Protein AF-0000000068963385 (afdb_homodimer)

Structure (mmCIF, N/CA/C/O backbone):
data_AF-0000000068963385-model_v1
#
loop_
_entity.id
_entity.type
_entity.pdbx_description
1 polymer Carboxypeptidase
#
loop_
_atom_site.group_PDB
_atom_site.id
_atom_site.type_symbol
_atom_site.label_atom_id
_atom_site.label_alt_id
_atom_site.label_comp_id
_atom_site.label_asym_id
_atom_site.label_entity_id
_atom_site.label_seq_id
_atom_site.pdbx_PDB_ins_code
_atom_site.Cartn_x
_atom_site.Cartn_y
_atom_site.Cartn_z
_atom_site.occupancy
_atom_site.B_iso_or_equiv
_atom_site.auth_seq_id
_atom_site.auth_comp_id
_atom_site.auth_asym_id
_atom_site.auth_atom_id
_atom_site.pdbx_PDB_model_num
ATOM 1 N N . MET A 1 1 ? -52.25 38.188 -14.336 1 20.45 1 MET A N 1
ATOM 2 C CA . MET A 1 1 ? -50.938 38.594 -14.773 1 20.45 1 MET A CA 1
ATOM 3 C C . MET A 1 1 ? -50.188 39.312 -13.656 1 20.45 1 MET A C 1
ATOM 5 O O . MET A 1 1 ? -49.312 40.156 -13.922 1 20.45 1 MET A O 1
ATOM 9 N N . ALA A 1 2 ? -50.75 39.219 -12.414 1 25.11 2 ALA A N 1
ATOM 10 C CA . ALA A 1 2 ? -50.375 40.125 -11.344 1 25.11 2 ALA A CA 1
ATOM 11 C C . ALA A 1 2 ? -48.844 40.094 -11.094 1 25.11 2 ALA A C 1
ATOM 13 O O . ALA A 1 2 ? -48.281 39.031 -10.883 1 25.11 2 ALA A O 1
ATOM 14 N N . GLN A 1 3 ? -48.125 41.219 -11.562 1 22.77 3 GLN A N 1
ATOM 15 C CA . GLN A 1 3 ? -46.688 41.406 -11.656 1 22.77 3 GLN A CA 1
ATOM 16 C C . GLN A 1 3 ? -46.062 41.5 -10.266 1 22.77 3 GLN A C 1
ATOM 18 O O . GLN A 1 3 ? -46.25 42.5 -9.555 1 22.77 3 GLN A O 1
ATOM 23 N N . TRP A 1 4 ? -46.219 40.594 -9.344 1 31.38 4 TRP A N 1
ATOM 24 C CA . TRP A 1 4 ? -45.625 40.75 -8.023 1 31.38 4 TRP A CA 1
ATOM 25 C C . TRP A 1 4 ? -44.125 41.031 -8.133 1 31.38 4 TRP A C 1
ATOM 27 O O . TRP A 1 4 ? -43.406 40.312 -8.844 1 31.38 4 TRP A O 1
ATOM 37 N N . GLY A 1 5 ? -43.719 42.375 -8.031 1 29.06 5 GLY A N 1
ATOM 38 C CA . GLY A 1 5 ? -42.375 42.969 -8.117 1 29.06 5 GLY A CA 1
ATOM 39 C C . GLY A 1 5 ? -41.406 42.344 -7.145 1 29.06 5 GLY A C 1
ATOM 40 O O . GLY A 1 5 ? -41.781 41.719 -6.156 1 29.06 5 GLY A O 1
ATOM 41 N N . PRO A 1 6 ? -40.062 42.125 -7.559 1 33.31 6 PRO A N 1
ATOM 42 C CA . PRO A 1 6 ? -38.938 41.438 -6.941 1 33.31 6 PRO A CA 1
ATOM 43 C C . PRO A 1 6 ? -38.5 42.062 -5.629 1 33.31 6 PRO A C 1
ATOM 45 O O . PRO A 1 6 ? -38.281 43.281 -5.566 1 33.31 6 PRO A O 1
ATOM 48 N N . THR A 1 7 ? -39.125 41.906 -4.465 1 31.44 7 THR A N 1
ATOM 49 C CA . THR A 1 7 ? -38.656 42.438 -3.195 1 31.44 7 THR A CA 1
ATOM 50 C C . THR A 1 7 ? -37.156 42.188 -3.039 1 31.44 7 THR A C 1
ATOM 52 O O . THR A 1 7 ? -36.719 41.031 -3.045 1 31.44 7 THR A O 1
ATOM 55 N N . GLY A 1 8 ? -36.25 43.094 -3.525 1 28.16 8 GLY A N 1
ATOM 56 C CA . GLY A 1 8 ? -34.812 43.219 -3.424 1 28.16 8 GLY A CA 1
ATOM 57 C C . GLY A 1 8 ? -34.312 43.094 -1.998 1 28.16 8 GLY A C 1
ATOM 58 O O . GLY A 1 8 ? -34.656 43.938 -1.15 1 28.16 8 GLY A O 1
ATOM 59 N N . TRP A 1 9 ? -34.219 42 -1.37 1 30.61 9 TRP A N 1
ATOM 60 C CA . TRP A 1 9 ? -33.625 41.844 -0.051 1 30.61 9 TRP A CA 1
ATOM 61 C C . TRP A 1 9 ? -32.219 42.406 -0.022 1 30.61 9 TRP A C 1
ATOM 63 O O . TRP A 1 9 ? -31.359 42.031 -0.815 1 30.61 9 TRP A O 1
ATOM 73 N N . ALA A 1 10 ? -32 43.688 0.471 1 31.45 10 ALA A N 1
ATOM 74 C CA . ALA A 1 10 ? -30.766 44.406 0.708 1 31.45 10 ALA A CA 1
ATOM 75 C C . ALA A 1 10 ? -29.859 43.656 1.67 1 31.45 10 ALA A C 1
ATOM 77 O O . ALA A 1 10 ? -30.266 43.312 2.783 1 31.45 10 ALA A O 1
ATOM 78 N N . LEU A 1 11 ? -28.875 43.031 1.182 1 32.97 11 LEU A N 1
ATOM 79 C CA . LEU A 1 11 ? -27.703 42.5 1.884 1 32.97 11 LEU A CA 1
ATOM 80 C C . LEU A 1 11 ? -27.078 43.562 2.766 1 32.97 11 LEU A C 1
ATOM 82 O O . LEU A 1 11 ? -26.594 44.594 2.264 1 32.97 11 LEU A O 1
ATOM 86 N N . LEU A 1 12 ? -27.594 43.844 3.912 1 29.14 12 LEU 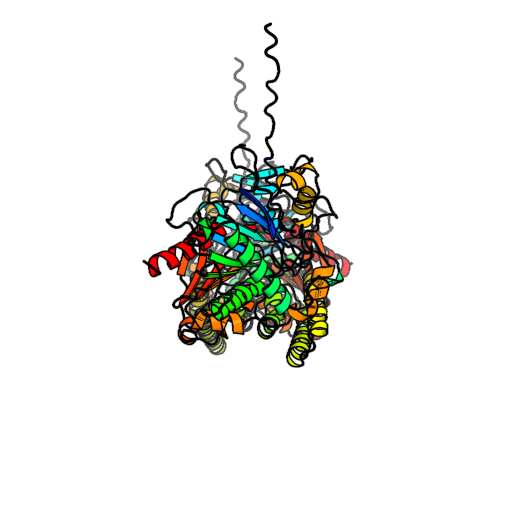A N 1
ATOM 87 C CA . LEU A 1 12 ? -26.906 44.781 4.801 1 29.14 12 LEU A CA 1
ATOM 88 C C . LEU A 1 12 ? -25.531 44.25 5.191 1 29.14 12 LEU A C 1
ATOM 90 O O . LEU A 1 12 ? -25.422 43.25 5.902 1 29.14 12 LEU A O 1
ATOM 94 N N . VAL A 1 13 ? -24.531 44.344 4.352 1 33.41 13 VAL A N 1
ATOM 95 C CA . VAL A 1 13 ? -23.125 44.25 4.742 1 33.41 13 VAL A CA 1
ATOM 96 C C . VAL A 1 13 ? -22.812 45.281 5.828 1 33.41 13 VAL A C 1
ATOM 98 O O . VAL A 1 13 ? -22.938 46.469 5.605 1 33.41 13 VAL A O 1
ATOM 101 N N . CYS A 1 14 ? -23.188 45 6.973 1 29.52 14 CYS A N 1
ATOM 102 C CA . CYS A 1 14 ? -22.672 45.969 7.957 1 29.52 14 CYS A CA 1
ATOM 103 C C . CYS A 1 14 ? -21.156 45.969 7.98 1 29.52 14 CYS A C 1
ATOM 105 O O . CYS A 1 14 ? -20.531 44.969 8.375 1 29.52 14 CYS A O 1
ATOM 107 N N . LEU A 1 15 ? -20.578 46.719 7.113 1 32.25 15 LEU A N 1
ATOM 108 C CA . LEU A 1 15 ? -19.172 47.094 7.191 1 32.25 15 LEU A CA 1
ATOM 109 C C . LEU A 1 15 ? -18.859 47.812 8.5 1 32.25 15 LEU A C 1
ATOM 111 O O . LEU A 1 15 ? -19.328 48.938 8.719 1 32.25 15 LEU A O 1
ATOM 115 N N . ILE A 1 16 ? -18.984 47.219 9.57 1 30.95 16 ILE A N 1
ATOM 116 C CA . ILE A 1 16 ? -18.422 47.969 10.688 1 30.95 16 ILE A CA 1
ATOM 117 C C . ILE A 1 16 ? -16.938 48.219 10.438 1 30.95 16 ILE A C 1
ATOM 119 O O . ILE A 1 16 ? -16.141 47.281 10.328 1 30.95 16 ILE A O 1
ATOM 123 N N . VAL A 1 17 ? -16.703 49.312 9.734 1 32.44 17 VAL A N 1
ATOM 124 C CA . VAL A 1 17 ? -15.375 49.875 9.586 1 32.44 17 VAL A CA 1
ATOM 125 C C . VAL A 1 17 ? -14.797 50.219 10.953 1 32.44 17 VAL A C 1
ATOM 127 O O . VAL A 1 17 ? -15.32 51.094 11.664 1 32.44 17 VAL A O 1
ATOM 130 N N . CYS A 1 18 ? -14.375 49.25 11.711 1 32.66 18 CYS A N 1
ATOM 131 C CA . CYS A 1 18 ? -13.578 49.719 12.836 1 32.66 18 CYS A CA 1
ATOM 132 C C . CYS A 1 18 ? -12.508 50.688 12.367 1 32.66 18 CYS A C 1
ATOM 134 O O . CYS A 1 18 ? -11.82 50.438 11.383 1 32.66 18 CYS A O 1
ATOM 136 N N . THR A 1 19 ? -12.633 52.031 12.695 1 30.91 19 THR A N 1
ATOM 137 C CA . THR A 1 19 ? -11.781 53.188 12.445 1 30.91 19 THR A CA 1
ATOM 138 C C . THR A 1 19 ? -10.312 52.812 12.641 1 30.91 19 THR A C 1
ATOM 140 O O . THR A 1 19 ? -9.43 53.594 12.289 1 30.91 19 THR A O 1
ATOM 143 N N . ASP A 1 20 ? -9.977 52.281 13.766 1 30.44 20 ASP A N 1
ATOM 144 C CA . ASP A 1 20 ? -8.523 52.281 13.82 1 30.44 20 ASP A CA 1
ATOM 145 C C . ASP A 1 20 ? -7.922 51.438 12.703 1 30.44 20 ASP A C 1
ATOM 147 O O . ASP A 1 20 ? -8.578 50.531 12.195 1 30.44 20 ASP A O 1
ATOM 151 N N . GLY A 1 21 ? -6.715 51.406 12.305 1 30.97 21 GLY A N 1
ATOM 152 C CA . GLY A 1 21 ? -5.988 50.844 11.172 1 30.97 21 GLY A CA 1
ATOM 153 C C . GLY A 1 21 ? -6.551 49.531 10.695 1 30.97 21 GLY A C 1
ATOM 154 O O . GLY A 1 21 ? -7.762 49.375 10.539 1 30.97 21 GLY A O 1
ATOM 155 N N . ALA A 1 22 ? -5.621 48.406 10.492 1 36.25 22 ALA A N 1
ATOM 156 C CA . ALA A 1 22 ? -5.324 47.344 9.555 1 36.25 22 ALA A CA 1
ATOM 157 C C . ALA A 1 22 ? -6.301 46.188 9.719 1 36.25 22 ALA A C 1
ATOM 159 O O . ALA A 1 22 ? -6.277 45.219 8.945 1 36.25 22 ALA A O 1
ATOM 160 N N . ALA A 1 23 ? -6.676 45.719 10.898 1 42.44 23 ALA A N 1
ATOM 161 C CA . ALA A 1 23 ? -7.312 44.406 10.883 1 42.44 23 ALA A CA 1
ATOM 162 C C . ALA A 1 23 ? -8.742 44.5 10.359 1 42.44 23 ALA A C 1
ATOM 164 O O . ALA A 1 23 ? -9.516 45.344 10.797 1 42.44 23 ALA A O 1
ATOM 165 N N . PHE A 1 24 ? -8.953 44.25 9.047 1 43.94 24 PHE A N 1
ATOM 166 C CA . PHE A 1 24 ? -10.305 44.188 8.508 1 43.94 24 PHE A CA 1
ATOM 167 C C . PHE A 1 24 ? -10.953 42.844 8.805 1 43.94 24 PHE A C 1
ATOM 169 O O . PHE A 1 24 ? -10.359 41.781 8.539 1 43.94 24 PHE A O 1
ATOM 176 N N . LEU A 1 25 ? -11.641 42.75 9.938 1 42.88 25 LEU A N 1
ATOM 177 C CA . LEU A 1 25 ? -12.445 41.594 10.195 1 42.88 25 LEU A CA 1
ATOM 178 C C . LEU A 1 25 ? -13.758 41.625 9.422 1 42.88 25 LEU A C 1
ATOM 180 O O . LEU A 1 25 ? -14.414 42.656 9.375 1 42.88 25 LEU A O 1
ATOM 184 N N . THR A 1 26 ? -13.93 41 8.383 1 43.5 26 THR A N 1
ATOM 185 C CA . THR A 1 26 ? -15.25 40.844 7.773 1 43.5 26 THR A CA 1
ATOM 186 C C . THR A 1 26 ? -16.062 39.781 8.484 1 43.5 26 THR A C 1
ATOM 188 O O . THR A 1 26 ? -15.57 38.656 8.719 1 43.5 26 THR A O 1
ATOM 191 N N . TRP A 1 27 ? -17.016 40.219 9.32 1 40.59 27 TRP A N 1
ATOM 192 C CA . TRP A 1 27 ? -17.953 39.344 9.992 1 40.59 27 TRP A CA 1
ATOM 193 C C . TRP A 1 27 ? -19.047 38.875 9.039 1 40.59 27 TRP A C 1
ATOM 195 O O . TRP A 1 27 ? -19.562 39.688 8.25 1 40.59 27 TRP A O 1
ATOM 205 N N . PHE A 1 28 ? -19.047 37.656 8.742 1 41.38 28 PHE A N 1
ATOM 206 C CA . PHE A 1 28 ? -20.188 37.188 7.953 1 41.38 28 PHE A CA 1
ATOM 207 C C . PHE A 1 28 ? -21.312 36.719 8.859 1 41.38 28 PHE A C 1
ATOM 209 O O . PHE A 1 28 ? -21.062 36 9.82 1 41.38 28 PHE A O 1
ATOM 216 N N . ASP A 1 29 ? -22.281 37.562 9.188 1 37.12 29 ASP A N 1
ATOM 217 C CA . ASP A 1 29 ? -23.438 37.156 9.969 1 37.12 29 ASP A CA 1
ATOM 218 C C . ASP A 1 29 ? -24 35.844 9.477 1 37.12 29 ASP A C 1
ATOM 220 O O . ASP A 1 29 ? -24.047 35.594 8.273 1 37.12 29 ASP A O 1
ATOM 224 N N . ARG A 1 30 ? -24.062 34.844 10.352 1 38.16 30 ARG A N 1
ATOM 225 C CA . ARG A 1 30 ? -24.625 33.5 10.25 1 38.16 30 ARG A CA 1
ATOM 226 C C . ARG A 1 30 ? -26 33.531 9.594 1 38.16 30 ARG A C 1
ATOM 228 O O . ARG A 1 30 ? -26.672 32.5 9.492 1 38.16 30 ARG A O 1
ATOM 235 N N . GLY A 1 31 ? -26.688 34.469 9.609 1 36.66 31 GLY A N 1
ATOM 236 C CA . GLY A 1 31 ? -28.078 34.188 9.336 1 36.66 31 GLY A CA 1
ATOM 237 C C . GLY A 1 31 ? -28.297 33.438 8.039 1 36.66 31 GLY A C 1
ATOM 238 O O . GLY A 1 31 ? -29.422 33.062 7.707 1 36.66 31 GLY A O 1
ATOM 239 N N . GLN A 1 32 ? -27.578 33.781 6.992 1 40.91 32 GLN A N 1
ATOM 240 C CA . GLN A 1 32 ? -28.078 33.219 5.742 1 40.91 32 GLN A CA 1
ATOM 241 C C . GLN A 1 32 ? -27.578 31.797 5.547 1 40.91 32 GLN A C 1
ATOM 243 O O . GLN A 1 32 ? -26.453 31.469 5.957 1 40.91 32 GLN A O 1
ATOM 248 N N . PRO A 1 33 ? -28.438 30.828 5.312 1 45.66 33 PRO A N 1
ATOM 249 C CA . PRO A 1 33 ? -28.312 29.406 4.992 1 45.66 33 PRO A CA 1
ATOM 250 C C . PRO A 1 33 ? -27.125 29.109 4.066 1 45.66 33 PRO A C 1
ATOM 252 O O . PRO A 1 33 ? -27.016 28 3.547 1 45.66 33 PRO A O 1
ATOM 255 N N . THR A 1 34 ? -26.359 30.078 3.5 1 55.88 34 THR A N 1
ATOM 256 C CA . THR A 1 34 ? -25.438 29.75 2.408 1 55.88 34 THR A CA 1
ATOM 257 C C . THR A 1 34 ? -24.125 29.188 2.951 1 55.88 34 THR A C 1
ATOM 259 O O . THR A 1 34 ? -23.641 29.641 3.986 1 55.88 34 THR A O 1
ATOM 262 N N . PRO A 1 35 ? -23.547 28.188 2.256 1 76.06 35 PRO A N 1
ATOM 263 C CA . PRO A 1 35 ? -22.234 27.594 2.541 1 76.06 35 PRO A CA 1
ATOM 264 C C . PRO A 1 35 ? -21.125 28.625 2.607 1 76.06 35 PRO A C 1
ATOM 266 O O . PRO A 1 35 ? -20.938 29.406 1.666 1 76.06 35 PRO A O 1
ATOM 269 N N . GLY A 1 36 ? -20.547 29 3.92 1 80.88 36 GLY A N 1
ATOM 270 C CA . GLY A 1 36 ? -19.438 29.906 4.145 1 80.88 36 GLY A CA 1
ATOM 271 C C . GLY A 1 36 ? -18.969 29.938 5.586 1 80.88 36 GLY A C 1
ATOM 272 O O . GLY A 1 36 ? -19.578 29.312 6.457 1 80.88 36 GLY A O 1
ATOM 273 N N . PRO A 1 37 ? -17.875 30.688 5.77 1 90.44 37 PRO A N 1
ATOM 274 C CA . PRO A 1 37 ? -17.312 30.734 7.121 1 90.44 37 PRO A CA 1
ATOM 275 C C . PRO A 1 37 ? -18.156 31.578 8.078 1 90.44 37 PRO A C 1
ATOM 277 O O . PRO A 1 37 ? -18.906 32.438 7.645 1 90.44 37 PRO A O 1
ATOM 280 N N . THR A 1 38 ? -18.078 31.25 9.391 1 89.38 38 THR A N 1
ATOM 281 C CA . THR A 1 38 ? -18.688 32.062 10.43 1 89.38 38 THR A CA 1
ATOM 282 C C . THR A 1 38 ? -18.047 33.438 10.484 1 89.38 38 THR A C 1
ATOM 284 O O . THR A 1 38 ? -18.75 34.438 10.672 1 89.38 38 THR A O 1
ATOM 287 N N . ARG A 1 39 ? -16.734 33.438 10.422 1 89.69 39 ARG A N 1
ATOM 288 C CA . ARG A 1 39 ? -15.945 34.688 10.375 1 89.69 39 ARG A CA 1
ATOM 289 C C . ARG A 1 39 ? -14.727 34.5 9.469 1 89.69 39 ARG A C 1
ATOM 291 O O . ARG A 1 39 ? -14.211 33.406 9.32 1 89.69 39 ARG A O 1
ATOM 298 N N . SER A 1 40 ? -14.367 35.625 8.836 1 92.62 40 SER A N 1
ATOM 299 C CA . SER A 1 40 ? -13.133 35.656 8.062 1 92.62 40 SER A CA 1
ATOM 300 C C . SER A 1 40 ? -12.531 37.062 8.047 1 92.62 40 SER A C 1
ATOM 302 O O . SER A 1 40 ? -13.188 38.031 8.43 1 92.62 40 SER A O 1
ATOM 304 N N . GLY A 1 41 ? -11.273 37.062 7.684 1 90.75 41 GLY A N 1
ATOM 305 C CA . GLY A 1 41 ? -10.648 38.375 7.602 1 90.75 41 GLY A CA 1
ATOM 306 C C . GLY A 1 41 ? -9.133 38.312 7.617 1 90.75 41 GLY A C 1
ATOM 307 O O . GLY A 1 41 ? -8.539 37.312 7.211 1 90.75 41 GLY A O 1
ATOM 308 N N . TYR A 1 42 ? -8.555 39.469 7.934 1 91.69 42 TYR A N 1
ATOM 309 C CA . TYR A 1 42 ? -7.102 39.625 7.914 1 91.69 42 TYR A CA 1
ATOM 310 C C . TYR A 1 42 ? -6.574 39.969 9.297 1 91.69 42 TYR A C 1
ATOM 312 O O . TYR A 1 42 ? -7.18 40.781 10.016 1 91.69 42 TYR A O 1
ATOM 320 N N . LEU A 1 43 ? -5.52 39.312 9.648 1 91.88 43 LEU A N 1
ATOM 321 C CA . LEU A 1 43 ? -4.879 39.5 10.945 1 91.88 43 LEU A CA 1
ATOM 322 C C . LEU A 1 43 ? -3.488 40.125 10.781 1 91.88 43 LEU A C 1
ATOM 324 O O . LEU A 1 43 ? -2.676 39.625 10 1 91.88 43 LEU A O 1
ATOM 328 N N . PRO A 1 44 ? -3.205 41.188 11.5 1 90.94 44 PRO A N 1
ATOM 329 C CA . PRO A 1 44 ? -1.851 41.75 11.438 1 90.94 44 PRO A CA 1
ATOM 330 C C . PRO A 1 44 ? -0.794 40.781 11.984 1 90.94 44 PRO A C 1
ATOM 332 O O . PRO A 1 44 ? -1.106 39.906 12.805 1 90.94 44 PRO A O 1
ATOM 335 N N . VAL A 1 45 ? 0.431 40.969 11.516 1 91.5 45 VAL A N 1
ATOM 336 C CA . VAL A 1 45 ? 1.495 40.062 11.922 1 91.5 45 VAL A CA 1
ATOM 337 C C . VAL A 1 45 ? 2.453 40.781 12.875 1 91.5 45 VAL A C 1
ATOM 339 O O . VAL A 1 45 ? 3.346 40.156 13.453 1 91.5 45 VAL A O 1
ATOM 342 N N . ASP A 1 46 ? 2.352 42.031 12.93 1 83.06 46 ASP A N 1
ATOM 343 C CA . ASP A 1 46 ? 3.195 42.812 13.844 1 83.06 46 ASP A CA 1
ATOM 344 C C . ASP A 1 46 ? 2.406 43.25 15.07 1 83.06 46 ASP A C 1
ATOM 346 O O . ASP A 1 46 ? 1.189 43.438 15 1 83.06 46 ASP A O 1
ATOM 350 N N . GLU A 1 47 ? 3.061 43.312 16.094 1 70.31 47 GLU A N 1
ATOM 351 C CA . GLU A 1 47 ? 2.422 43.688 17.359 1 70.31 47 GLU A CA 1
ATOM 352 C C . GLU A 1 47 ? 1.855 45.094 17.281 1 70.31 47 GLU A C 1
ATOM 354 O O . GLU A 1 47 ? 0.805 45.375 17.859 1 70.31 47 GLU A O 1
ATOM 359 N N . HIS A 1 48 ? 2.621 45.812 16.5 1 65.56 48 HIS A N 1
ATOM 360 C CA . HIS A 1 48 ? 2.273 47.25 16.516 1 65.56 48 HIS A CA 1
ATOM 361 C C . HIS A 1 48 ? 1.581 47.656 15.227 1 65.56 48 HIS A C 1
ATOM 363 O O . HIS A 1 48 ? 1.355 48.844 14.984 1 65.56 48 HIS A O 1
ATOM 369 N N . ASN A 1 49 ? 1.178 46.688 14.438 1 58.28 49 ASN A N 1
ATOM 370 C CA . ASN A 1 49 ? 0.432 46.938 13.203 1 58.28 49 ASN A CA 1
ATOM 371 C C . ASN A 1 49 ? 1.118 47.969 12.312 1 58.28 49 ASN A C 1
ATOM 373 O O . ASN A 1 49 ? 0.475 48.906 11.828 1 58.28 49 ASN A O 1
ATOM 377 N N . GLN A 1 50 ? 2.281 47.812 12.211 1 61.09 50 GLN A N 1
ATOM 378 C CA . GLN A 1 50 ? 3.072 48.812 11.516 1 61.09 50 GLN A CA 1
ATOM 379 C C . GLN A 1 50 ? 3.074 48.562 10.008 1 61.09 50 GLN A C 1
ATOM 381 O O . GLN A 1 50 ? 3.385 49.469 9.227 1 61.09 50 GLN A O 1
ATOM 386 N N . THR A 1 51 ? 2.766 47.406 9.719 1 71.25 51 THR A N 1
ATOM 387 C CA . THR A 1 51 ? 2.734 47.094 8.289 1 71.25 51 THR A CA 1
ATOM 388 C C . THR A 1 51 ? 1.32 46.719 7.848 1 71.25 51 THR A C 1
ATOM 390 O O . THR A 1 51 ? 0.433 46.531 8.68 1 71.25 51 THR A O 1
ATOM 393 N N . THR A 1 52 ? 1.152 46.75 6.535 1 81.12 52 THR A N 1
ATOM 394 C CA . THR A 1 52 ? -0.135 46.344 5.984 1 81.12 52 THR A CA 1
ATOM 395 C C . THR A 1 52 ? -0.161 44.844 5.73 1 81.12 52 THR A C 1
ATOM 397 O O . THR A 1 52 ? -1.164 44.312 5.258 1 81.12 52 THR A O 1
ATOM 400 N N . ASP A 1 53 ? 0.981 44.188 6.074 1 89.94 53 ASP A N 1
ATOM 401 C CA . ASP A 1 53 ? 1.051 42.75 5.914 1 89.94 53 ASP A CA 1
ATOM 402 C C . ASP A 1 53 ? 0.062 42.062 6.844 1 89.94 53 ASP A C 1
ATOM 404 O O . ASP A 1 53 ? -0.114 42.469 7.992 1 89.94 53 ASP A O 1
ATOM 408 N N . ALA A 1 54 ? -0.63 41.062 6.293 1 92.06 54 ALA A N 1
ATOM 409 C CA . ALA A 1 54 ? -1.644 40.438 7.121 1 92.06 54 ALA A CA 1
ATOM 410 C C . ALA A 1 54 ? -1.853 38.969 6.699 1 92.06 54 ALA A C 1
ATOM 412 O O . ALA A 1 54 ? -1.705 38.625 5.523 1 92.06 54 ALA A O 1
ATOM 413 N N . LEU A 1 55 ? -2.119 38.188 7.637 1 95.69 55 LEU A N 1
ATOM 414 C CA . LEU A 1 55 ? -2.525 36.812 7.395 1 95.69 55 LEU A CA 1
ATOM 415 C C . LEU A 1 55 ? -4.039 36.719 7.254 1 95.69 55 LEU A C 1
ATOM 417 O O . LEU A 1 55 ? -4.781 37.344 8.016 1 95.69 55 LEU A O 1
ATOM 421 N N . PHE A 1 56 ? -4.496 35.969 6.258 1 94.94 56 PHE A N 1
ATOM 422 C CA . PHE A 1 56 ? -5.918 35.719 6.059 1 94.94 56 PHE A CA 1
ATOM 423 C C . PHE A 1 56 ? -6.383 34.531 6.895 1 94.94 56 PHE A C 1
ATOM 425 O O . PHE A 1 56 ? -5.672 33.531 7.012 1 94.94 56 PHE A O 1
ATOM 432 N N . PHE A 1 57 ? -7.602 34.656 7.527 1 96.38 57 PHE A N 1
ATOM 433 C CA . PHE A 1 57 ? -8.141 33.562 8.297 1 96.38 57 PHE A CA 1
ATOM 434 C C . PHE A 1 57 ? -9.594 33.281 7.93 1 96.38 57 PHE A C 1
ATOM 436 O O . PHE A 1 57 ? -10.281 34.188 7.434 1 96.38 57 PHE A O 1
ATOM 443 N N . VAL A 1 58 ? -9.977 32.031 8.086 1 95.06 58 VAL A N 1
ATOM 444 C CA . VAL A 1 58 ? -11.367 31.609 8.07 1 95.06 58 VAL A CA 1
ATOM 445 C C . VAL A 1 58 ? -11.703 30.875 9.367 1 95.06 58 VAL A C 1
ATOM 447 O O . VAL A 1 58 ? -10.891 30.094 9.867 1 95.06 58 VAL A O 1
ATOM 450 N N . PHE A 1 59 ? -12.852 31.281 9.945 1 95.69 59 PHE A N 1
ATOM 451 C CA . PHE A 1 59 ? -13.305 30.672 11.195 1 95.69 59 PHE A CA 1
ATOM 452 C C . PHE A 1 59 ? -14.688 30.062 11.023 1 95.69 59 PHE A C 1
ATOM 454 O O . PHE A 1 59 ? -15.586 30.703 10.469 1 95.69 59 PHE A O 1
ATOM 461 N N . TYR A 1 60 ? -14.812 28.797 11.398 1 94.06 60 TYR A N 1
ATOM 462 C CA . TYR A 1 60 ? -16.094 28.109 11.5 1 94.06 60 TYR A CA 1
ATOM 463 C C . TYR A 1 60 ? -16.422 27.781 12.953 1 94.06 60 TYR A C 1
ATOM 465 O O . TYR A 1 60 ? -15.617 27.156 13.656 1 94.06 60 TYR A O 1
ATOM 473 N N . GLU A 1 61 ? -17.578 28.219 13.406 1 93.44 61 GLU A N 1
ATOM 474 C CA . GLU A 1 61 ? -18.031 27.719 14.695 1 93.44 61 GLU A CA 1
ATOM 475 C C . GLU A 1 61 ? -18.438 26.25 14.594 1 93.44 61 GLU A C 1
ATOM 477 O O . GLU A 1 61 ? -18.766 25.766 13.508 1 93.44 61 GLU A O 1
ATOM 482 N N . ALA A 1 62 ? -18.422 25.562 15.742 1 93.75 62 ALA A N 1
ATOM 483 C CA . ALA A 1 62 ? -18.812 24.156 15.773 1 93.75 62 ALA A CA 1
ATOM 484 C C . ALA A 1 62 ? -20.281 23.984 15.367 1 93.75 62 ALA A C 1
ATOM 486 O O . ALA A 1 62 ? -21.141 24.781 15.734 1 93.75 62 ALA A O 1
ATOM 487 N N . ARG A 1 63 ? -20.516 22.922 14.625 1 89.06 63 ARG A N 1
ATOM 488 C CA . ARG A 1 63 ? -21.891 22.641 14.227 1 89.06 63 ARG A CA 1
ATOM 489 C C . ARG A 1 63 ? -22.734 22.203 15.43 1 89.06 63 ARG A C 1
ATOM 491 O O . ARG A 1 63 ? -23.906 22.547 15.539 1 89.06 63 ARG A O 1
ATOM 498 N N . VAL A 1 64 ? -22.094 21.391 16.172 1 83.94 64 VAL A N 1
ATOM 499 C CA . VAL A 1 64 ? -22.734 20.906 17.406 1 83.94 64 VAL A CA 1
ATOM 500 C C . VAL A 1 64 ? -21.906 21.328 18.609 1 83.94 64 VAL A C 1
ATOM 502 O O . VAL A 1 64 ? -20.688 21.156 18.641 1 83.94 64 VAL A O 1
ATOM 505 N N . ILE A 1 65 ? -22.625 21.953 19.516 1 75.62 65 ILE A N 1
ATOM 506 C CA . ILE A 1 65 ? -21.938 22.328 20.75 1 75.62 65 ILE A CA 1
ATOM 507 C C . ILE A 1 65 ? -22.109 21.203 21.781 1 75.62 65 ILE A C 1
ATOM 509 O O . ILE A 1 65 ? -23.156 21.078 22.391 1 75.62 65 ILE A O 1
ATOM 513 N N . SER A 1 66 ? -21.141 20.375 21.797 1 66.44 66 SER A N 1
ATOM 514 C CA . SER A 1 66 ? -21.234 19.172 22.641 1 66.44 66 SER A CA 1
ATOM 515 C C . SER A 1 66 ? -20.406 19.344 23.922 1 66.44 66 SER A C 1
ATOM 517 O O . SER A 1 66 ? -20.516 18.516 24.828 1 66.44 66 SER A O 1
ATOM 519 N N . SER A 1 67 ? -19.609 20.266 23.938 1 71.38 67 SER A N 1
ATOM 520 C CA . SER A 1 67 ? -18.75 20.469 25.094 1 71.38 67 SER A CA 1
ATOM 521 C C . SER A 1 67 ? -18.703 21.938 25.5 1 71.38 67 SER A C 1
ATOM 523 O O . SER A 1 67 ? -18.828 22.828 24.656 1 71.38 67 SER A O 1
ATOM 525 N N . ASP A 1 68 ? -18.672 22.031 26.812 1 77.88 68 ASP A N 1
ATOM 526 C CA . ASP A 1 68 ? -18.5 23.375 27.375 1 77.88 68 ASP A CA 1
ATOM 527 C C . ASP A 1 68 ? -17.25 23.453 28.234 1 77.88 68 ASP A C 1
ATOM 529 O O . ASP A 1 68 ? -17.188 22.844 29.312 1 77.88 68 ASP A O 1
ATOM 533 N N . PRO A 1 69 ? -16.312 24.219 27.797 1 89.19 69 PRO A N 1
ATOM 534 C CA . PRO A 1 69 ? -16.25 25.031 26.594 1 89.19 69 PRO A CA 1
ATOM 535 C C . PRO A 1 69 ? -15.953 24.203 25.344 1 89.19 69 PRO A C 1
ATOM 537 O O . PRO A 1 69 ? -15.234 23.203 25.406 1 89.19 69 PRO A O 1
ATOM 540 N N . THR A 1 70 ? -16.469 24.688 24.188 1 93.62 70 THR A N 1
ATOM 541 C CA . THR A 1 70 ? -16.25 24.047 22.891 1 93.62 70 THR A CA 1
ATOM 542 C C . THR A 1 70 ? -14.805 24.234 22.438 1 93.62 70 THR A C 1
ATOM 544 O O . THR A 1 70 ? -14.289 25.344 22.422 1 93.62 70 THR A O 1
ATOM 547 N N . PRO A 1 71 ? -14.148 23.172 22.094 1 96.81 71 PRO A N 1
ATOM 548 C CA . PRO A 1 71 ? -12.758 23.312 21.656 1 96.81 71 PRO A CA 1
ATOM 549 C C . PRO A 1 71 ? -12.617 24.047 20.328 1 96.81 71 PRO A C 1
ATOM 551 O O . PRO A 1 71 ? -13.586 24.172 19.578 1 96.81 71 PRO A O 1
ATOM 554 N N . ILE A 1 72 ? -11.438 24.578 20.078 1 97.69 72 ILE A N 1
ATOM 555 C CA . ILE A 1 72 ? -11.07 25.203 18.812 1 97.69 72 ILE A CA 1
ATOM 556 C C . ILE A 1 72 ? -9.875 24.484 18.203 1 97.69 72 ILE A C 1
ATOM 558 O O . ILE A 1 72 ? -8.898 24.188 18.891 1 97.69 72 ILE A O 1
ATOM 562 N N . ILE A 1 73 ? -9.977 24.125 16.953 1 98.62 73 ILE A N 1
ATOM 563 C CA . ILE A 1 73 ? -8.844 23.562 16.219 1 98.62 73 ILE A CA 1
ATOM 564 C C . ILE A 1 73 ? -8.289 24.594 15.25 1 98.62 73 ILE A C 1
ATOM 566 O O . ILE A 1 73 ? -9 25.078 14.375 1 98.62 73 ILE A O 1
ATOM 570 N N . LEU A 1 74 ? -7.07 24.969 15.477 1 98.88 74 LEU A N 1
ATOM 571 C CA . LEU A 1 74 ? -6.305 25.688 14.461 1 98.88 74 LEU A CA 1
ATOM 572 C C . LEU A 1 74 ? -5.621 24.703 13.508 1 98.88 74 LEU A C 1
ATOM 574 O O . LEU A 1 74 ? -4.871 23.828 13.945 1 98.88 74 LEU A O 1
ATOM 578 N N . PHE A 1 75 ? -5.902 24.844 12.25 1 98.69 75 PHE A N 1
ATOM 579 C CA . PHE A 1 75 ? -5.27 23.953 11.273 1 98.69 75 PHE A CA 1
ATOM 580 C C . PHE A 1 75 ? -4.277 24.734 10.414 1 98.69 75 PHE A C 1
ATOM 582 O O . PHE A 1 75 ? -4.613 25.781 9.852 1 98.69 75 PHE A O 1
ATOM 589 N N . LEU A 1 76 ? -3.074 24.188 10.312 1 98.62 76 LEU A N 1
ATOM 590 C CA . LEU A 1 76 ? -1.979 24.797 9.562 1 98.62 76 LEU A CA 1
ATOM 591 C C . LEU A 1 76 ? -1.465 23.844 8.484 1 98.62 76 LEU A C 1
ATOM 593 O O . LEU A 1 76 ? -0.948 22.766 8.789 1 98.62 76 LEU A O 1
ATOM 597 N N . GLN A 1 77 ? -1.592 24.328 7.25 1 97.88 77 GLN A N 1
ATOM 598 C CA . GLN A 1 77 ? -1.184 23.516 6.098 1 97.88 77 GLN A CA 1
ATOM 599 C C . GLN A 1 77 ? 0.333 23.531 5.934 1 97.88 77 GLN A C 1
ATOM 601 O O . GLN A 1 77 ? 1.021 24.375 6.516 1 97.88 77 GLN A O 1
ATOM 606 N N . GLY A 1 78 ? 0.761 22.562 5.137 1 96.81 78 GLY A N 1
ATOM 607 C CA . GLY A 1 78 ? 2.193 22.453 4.918 1 96.81 78 GLY A CA 1
ATOM 608 C C . GLY A 1 78 ? 2.652 23.094 3.619 1 96.81 78 GLY A C 1
ATOM 609 O O . GLY A 1 78 ? 2.238 24.203 3.289 1 96.81 78 GLY A O 1
ATOM 610 N N . GLY A 1 79 ? 3.385 22.516 3.061 1 94.81 79 GLY A N 1
ATOM 611 C CA . GLY A 1 79 ? 4.121 22.984 1.892 1 94.81 79 GLY A CA 1
ATOM 612 C C . GLY A 1 79 ? 5.621 22.984 2.094 1 94.81 79 GLY A C 1
ATOM 613 O O . GLY A 1 79 ? 6.258 21.922 2.074 1 94.81 79 GLY A O 1
ATOM 614 N N . PRO A 1 80 ? 6.156 23.844 2.615 1 95.56 80 PRO A N 1
ATOM 615 C CA . PRO A 1 80 ? 5.59 25.141 2.994 1 95.56 80 PRO A CA 1
ATOM 616 C C . PRO A 1 80 ? 5.059 25.922 1.797 1 95.56 80 PRO A C 1
ATOM 618 O O . PRO A 1 80 ? 5.41 25.625 0.653 1 95.56 80 PRO A O 1
ATOM 621 N N . GLY A 1 81 ? 4.172 26.797 2.146 1 95.94 81 GLY A N 1
ATOM 622 C CA . GLY A 1 81 ? 3.646 27.734 1.157 1 95.94 81 GLY A CA 1
ATOM 623 C C . GLY A 1 81 ? 2.256 27.359 0.677 1 95.94 81 GLY A C 1
ATOM 624 O O . GLY A 1 81 ? 1.68 28.062 -0.162 1 95.94 81 GLY A O 1
ATOM 625 N N . CYS A 1 82 ? 1.757 26.297 1.255 1 96.81 82 CYS A N 1
ATOM 626 C CA . CYS A 1 82 ? 0.394 25.938 0.883 1 96.81 82 CYS A CA 1
ATOM 627 C C . CYS A 1 82 ? -0.615 26.531 1.854 1 96.81 82 CYS A C 1
ATOM 629 O O . CYS A 1 82 ? -0.372 26.578 3.062 1 96.81 82 CYS A O 1
ATOM 631 N N . ALA A 1 83 ? -1.726 26.969 1.336 1 96.69 83 ALA A N 1
ATOM 632 C CA . ALA A 1 83 ? -2.729 27.703 2.1 1 96.69 83 ALA A CA 1
ATOM 633 C C . ALA A 1 83 ? -3.568 26.766 2.955 1 96.69 83 ALA A C 1
ATOM 635 O O . ALA A 1 83 ? -3.949 25.688 2.506 1 96.69 83 ALA A O 1
ATOM 636 N N . SER A 1 84 ? -3.885 27.172 4.172 1 97.69 84 SER A N 1
ATOM 637 C CA . SER A 1 84 ? -4.781 26.375 5.016 1 97.69 84 SER A CA 1
ATOM 638 C C . SER A 1 84 ? -6.199 26.375 4.461 1 97.69 84 SER A C 1
ATOM 640 O O . SER A 1 84 ? -6.977 25.453 4.727 1 97.69 84 SER A O 1
ATOM 642 N N . THR A 1 85 ? -6.543 27.375 3.658 1 94.81 85 THR A N 1
ATOM 643 C CA . THR A 1 85 ? -7.852 27.406 3.018 1 94.81 85 THR A CA 1
ATOM 644 C C . THR A 1 85 ? -8 26.266 2.027 1 94.81 85 THR A C 1
ATOM 646 O O . THR A 1 85 ? -9.109 25.797 1.774 1 94.81 85 THR A O 1
ATOM 649 N N . PHE A 1 86 ? -6.848 25.906 1.553 1 93.56 86 PHE A N 1
ATOM 650 C CA . PHE A 1 86 ? -6.852 24.703 0.73 1 93.56 86 PHE A CA 1
ATOM 651 C C . PHE A 1 86 ? -7.312 23.484 1.54 1 93.56 86 PHE A C 1
ATOM 653 O O . PHE A 1 86 ? -8.188 22.734 1.104 1 93.56 86 PHE A O 1
ATOM 660 N N . GLY A 1 87 ? -6.668 23.219 2.697 1 95.5 87 GLY A N 1
ATOM 661 C CA . GLY A 1 87 ? -7.094 22.141 3.574 1 95.5 87 GLY A CA 1
ATOM 662 C C . GLY A 1 87 ? -8.547 22.25 4 1 95.5 87 GLY A C 1
ATOM 663 O O . GLY A 1 87 ? -9.242 21.25 4.117 1 95.5 87 GLY A O 1
ATOM 664 N N . ASP A 1 88 ? -8.961 23.453 4.168 1 96.56 88 ASP A N 1
ATOM 665 C CA . ASP A 1 88 ? -10.336 23.75 4.543 1 96.56 88 ASP A CA 1
ATOM 666 C C . ASP A 1 88 ? -11.32 23.172 3.529 1 96.56 88 ASP A C 1
ATOM 668 O O . ASP A 1 88 ? -12.266 22.469 3.902 1 96.56 88 ASP A O 1
ATOM 672 N N . LEU A 1 89 ? -11.031 23.375 2.277 1 96 89 LEU A N 1
ATOM 673 C CA . LEU A 1 89 ? -12.016 23.047 1.25 1 96 89 LEU A CA 1
ATOM 674 C C . LEU A 1 89 ? -11.711 21.703 0.601 1 96 89 LEU A C 1
ATOM 676 O O . LEU A 1 89 ? -12.531 21.172 -0.157 1 96 89 LEU A O 1
ATOM 680 N N . TYR A 1 90 ? -10.602 21.109 0.977 1 97 90 TYR A N 1
ATOM 681 C CA . TYR A 1 90 ? -10.203 19.859 0.329 1 97 90 TYR A CA 1
ATOM 682 C C . TYR A 1 90 ? -10.18 18.719 1.327 1 97 90 TYR A C 1
ATOM 684 O O . TYR A 1 90 ? -10.383 17.547 0.956 1 97 90 TYR A O 1
ATOM 692 N N . GLU A 1 91 ? -10.008 19 2.605 1 97.62 91 GLU A N 1
ATOM 693 C CA . GLU A 1 91 ? -9.742 17.938 3.562 1 97.62 91 GLU A CA 1
ATOM 694 C C . GLU A 1 91 ? -10.789 17.922 4.672 1 97.62 91 GLU A C 1
ATOM 696 O O . GLU A 1 91 ? -11.719 17.109 4.637 1 97.62 91 GLU A O 1
ATOM 701 N N . MET A 1 92 ? -10.766 18.766 5.668 1 97.94 92 MET A N 1
ATOM 702 C CA . MET A 1 92 ? -11.531 18.5 6.879 1 97.94 92 MET A CA 1
ATOM 703 C C . MET A 1 92 ? -12.531 19.609 7.156 1 97.94 92 MET A C 1
ATOM 705 O O . MET A 1 92 ? -13.312 19.531 8.109 1 97.94 92 MET A O 1
ATOM 709 N N . GLY A 1 93 ? -12.578 20.656 6.344 1 96.75 93 GLY A N 1
ATOM 710 C CA . GLY A 1 93 ? -13.516 21.734 6.59 1 96.75 93 GLY A CA 1
ATOM 711 C C . GLY A 1 93 ? -14.969 21.328 6.395 1 96.75 93 GLY A C 1
ATOM 712 O O . GLY A 1 93 ? -15.242 20.188 5.988 1 96.75 93 GLY A O 1
ATOM 713 N N . PRO A 1 94 ? -15.867 22.203 6.723 1 95.62 94 PRO A N 1
ATOM 714 C CA . PRO A 1 94 ? -17.297 21.875 6.66 1 95.62 94 PRO A CA 1
ATOM 715 C C . PRO A 1 94 ? -17.781 21.672 5.23 1 95.62 94 PRO A C 1
ATOM 717 O O . PRO A 1 94 ? -18.812 21.016 5.016 1 95.62 94 PRO A O 1
ATOM 720 N N . TYR A 1 95 ? -17.047 22.266 4.316 1 93.25 95 TYR A N 1
ATOM 721 C CA . TYR A 1 95 ? -17.406 22.141 2.91 1 93.25 95 TYR A CA 1
ATOM 722 C C . TYR A 1 95 ? -16.234 21.672 2.076 1 93.25 95 TYR A C 1
ATOM 724 O O . TYR A 1 95 ? -15.07 21.922 2.43 1 93.25 95 TYR A O 1
ATOM 732 N N . ARG A 1 96 ? -16.578 20.984 0.992 1 93.38 96 ARG A N 1
ATOM 733 C CA . ARG A 1 96 ? -15.555 20.531 0.056 1 93.38 96 ARG A CA 1
ATOM 734 C C . ARG A 1 96 ? -15.828 21.047 -1.352 1 93.38 96 ARG A C 1
ATOM 736 O O . ARG A 1 96 ? -16.984 21.078 -1.791 1 93.38 96 ARG A O 1
ATOM 743 N N . ALA A 1 97 ? -14.773 21.484 -1.941 1 91.75 97 ALA A N 1
ATOM 744 C CA . ALA A 1 97 ? -14.867 21.844 -3.352 1 91.75 97 ALA A CA 1
ATOM 745 C C . ALA A 1 97 ? -14.867 20.609 -4.242 1 91.75 97 ALA A C 1
ATOM 747 O O . ALA A 1 97 ? -14.023 19.719 -4.086 1 91.75 97 ALA A O 1
ATOM 748 N N . VAL A 1 98 ? -15.82 20.484 -5.129 1 88.25 98 VAL A N 1
ATOM 749 C CA . VAL A 1 98 ? -15.945 19.328 -5.996 1 88.25 98 VAL A CA 1
ATOM 750 C C . VAL A 1 98 ? -16.219 19.766 -7.43 1 88.25 98 VAL A C 1
ATOM 752 O O . VAL A 1 98 ? -16.953 20.75 -7.652 1 88.25 98 VAL A O 1
ATOM 755 N N . LYS A 1 99 ? -15.5 19.016 -8.336 1 83.12 99 LYS A N 1
ATOM 756 C CA . LYS A 1 99 ? -15.836 19.219 -9.742 1 83.12 99 LYS A CA 1
ATOM 757 C C . LYS A 1 99 ? -17.016 18.344 -10.156 1 83.12 99 LYS A C 1
ATOM 759 O O . LYS A 1 99 ? -17.016 17.125 -9.938 1 83.12 99 LYS A O 1
ATOM 764 N N . PRO A 1 100 ? -17.953 18.969 -10.734 1 72.12 100 PRO A N 1
ATOM 765 C CA . PRO A 1 100 ? -19.078 18.141 -11.172 1 72.12 100 PRO A CA 1
ATOM 766 C C . PRO A 1 100 ? -18.719 17.203 -12.32 1 72.12 100 PRO A C 1
ATOM 768 O O . PRO A 1 100 ? -17.938 17.562 -13.195 1 72.12 100 PRO A O 1
ATOM 771 N N . PRO A 1 101 ? -19.172 15.938 -12.18 1 67.25 101 PRO A N 1
ATOM 772 C CA . PRO A 1 101 ? -18.875 14.93 -13.203 1 67.25 101 PRO A CA 1
ATOM 773 C C . PRO A 1 101 ? -19.25 15.391 -14.609 1 67.25 101 PRO A C 1
ATOM 775 O O . PRO A 1 101 ? -18.578 15.047 -15.578 1 67.25 101 PRO A O 1
ATOM 778 N N . ALA A 1 102 ? -20.375 16 -14.734 1 66.81 102 ALA A N 1
ATOM 779 C CA . ALA A 1 102 ? -20.938 16.359 -16.031 1 66.81 102 ALA A CA 1
ATOM 780 C C . ALA A 1 102 ? -20.234 17.578 -16.625 1 66.81 102 ALA A C 1
ATOM 782 O O . ALA A 1 102 ? -20.609 18.078 -17.672 1 66.81 102 ALA A O 1
ATOM 783 N N . GLY A 1 103 ? -19.328 17.969 -15.992 1 67.12 103 GLY A N 1
ATOM 784 C CA . GLY A 1 103 ? -18.719 19.203 -16.453 1 67.12 103 GLY A CA 1
ATOM 785 C C . GLY A 1 103 ? -19.359 20.438 -15.844 1 67.12 103 GLY A C 1
ATOM 786 O O . GLY A 1 103 ? -20.359 20.328 -15.109 1 67.12 103 GLY A O 1
ATOM 787 N N . GLY A 1 104 ? -18.734 21.484 -15.68 1 74.44 104 GLY A N 1
ATOM 788 C CA . GLY A 1 104 ? -19.266 22.719 -15.125 1 74.44 104 GLY A CA 1
ATOM 789 C C . GLY A 1 104 ? -18.344 23.344 -14.094 1 74.44 104 GLY A C 1
ATOM 790 O O . GLY A 1 104 ? -17.188 22.953 -13.961 1 74.44 104 GLY A O 1
ATOM 791 N N . ALA A 1 105 ? -19.062 24.25 -13.414 1 80 105 ALA A N 1
ATOM 792 C CA . ALA A 1 105 ? -18.281 25.031 -12.445 1 80 105 ALA A CA 1
ATOM 793 C C . ALA A 1 105 ? -18.109 24.25 -11.141 1 80 105 ALA A C 1
ATOM 795 O O . ALA A 1 105 ? -19 23.484 -10.742 1 80 105 ALA A O 1
ATOM 796 N N . THR A 1 106 ? -16.969 24.312 -10.539 1 85.06 106 THR A N 1
ATOM 797 C CA . THR A 1 106 ? -16.703 23.75 -9.227 1 85.06 106 THR A CA 1
ATOM 798 C C . THR A 1 106 ? -17.672 24.297 -8.188 1 85.06 106 THR A C 1
ATOM 800 O O . THR A 1 106 ? -17.953 25.5 -8.172 1 85.06 106 THR A O 1
ATOM 803 N N . THR A 1 107 ? -18.266 23.406 -7.398 1 83.38 107 THR A N 1
ATOM 804 C CA . THR A 1 107 ? -19.219 23.781 -6.359 1 83.38 107 THR A CA 1
ATOM 805 C C . THR A 1 107 ? -18.766 23.266 -5 1 83.38 107 THR A C 1
ATOM 807 O O . THR A 1 107 ? -17.797 22.5 -4.906 1 83.38 107 THR A O 1
ATOM 810 N N . LEU A 1 108 ? -19.453 23.797 -3.975 1 89.69 108 LEU A N 1
ATOM 811 C CA . LEU A 1 108 ? -19.188 23.312 -2.625 1 89.69 108 LEU A CA 1
ATOM 812 C C . LEU A 1 108 ? -20.25 22.281 -2.215 1 89.69 108 LEU A C 1
ATOM 814 O O . LEU A 1 108 ? -21.422 22.438 -2.527 1 89.69 108 LEU A O 1
ATOM 818 N N . THR A 1 109 ? -19.781 21.234 -1.658 1 90.06 109 THR A N 1
ATOM 819 C CA . THR A 1 109 ? -20.672 20.25 -1.043 1 90.06 109 THR A CA 1
ATOM 820 C C . THR A 1 109 ? -20.375 20.125 0.448 1 90.06 109 THR A C 1
ATOM 822 O O . THR A 1 109 ? -19.25 20.359 0.888 1 90.06 109 THR A O 1
ATOM 825 N N . GLU A 1 110 ? -21.391 19.797 1.214 1 92.81 110 GLU A N 1
ATOM 826 C CA . GLU A 1 110 ? -21.203 19.609 2.648 1 92.81 110 GLU A CA 1
ATOM 827 C C . GLU A 1 110 ? -20.281 18.422 2.93 1 92.81 110 GLU A C 1
ATOM 829 O O . GLU A 1 110 ? -20.344 17.391 2.244 1 92.81 110 GLU A O 1
ATOM 834 N N . ASN A 1 111 ? -19.484 18.594 3.93 1 95.62 111 ASN A N 1
ATOM 835 C CA . ASN A 1 111 ? -18.625 17.531 4.43 1 95.62 111 ASN A CA 1
ATOM 836 C C . ASN A 1 111 ? -19.172 16.922 5.715 1 95.62 111 ASN A C 1
ATOM 838 O O . ASN A 1 111 ? -18.984 17.484 6.801 1 95.62 111 ASN A O 1
ATOM 842 N N . PRO A 1 112 ? -19.797 15.773 5.613 1 95.19 112 PRO A N 1
ATOM 843 C CA . PRO A 1 112 ? -20.406 15.188 6.812 1 95.19 112 PRO A CA 1
ATOM 844 C C . PRO A 1 112 ? -19.359 14.758 7.844 1 95.19 112 PRO A C 1
ATOM 846 O O . PRO A 1 112 ? -19.703 14.547 9.016 1 95.19 112 PRO A O 1
ATOM 849 N N . PHE A 1 113 ? -18.125 14.688 7.438 1 97.06 113 PHE A N 1
ATOM 850 C CA . PHE A 1 113 ? -17.094 14.219 8.352 1 97.06 113 PHE A CA 1
ATOM 851 C C . PHE A 1 113 ? -16.125 15.344 8.703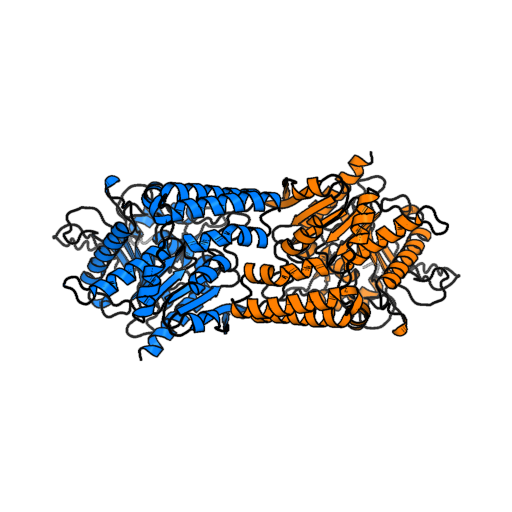 1 97.06 113 PHE A C 1
ATOM 853 O O . PHE A 1 113 ? -14.938 15.102 8.945 1 97.06 113 PHE A O 1
ATOM 860 N N . SER A 1 114 ? -16.625 16.531 8.727 1 97.19 114 SER A N 1
ATOM 861 C CA . SER A 1 114 ? -15.844 17.719 9.062 1 97.19 114 SER A CA 1
ATOM 862 C C . SER A 1 114 ? -15.375 17.672 10.516 1 97.19 114 SER A C 1
ATOM 864 O O . SER A 1 114 ? -16.109 17.203 11.391 1 97.19 114 SER A O 1
ATOM 866 N N . TRP A 1 115 ? -14.203 18.172 10.75 1 98 115 TRP A N 1
ATOM 867 C CA . TRP A 1 115 ? -13.727 18.328 12.125 1 98 115 TRP A CA 1
ATOM 868 C C . TRP A 1 115 ? -14.492 19.453 12.836 1 98 115 TRP A C 1
ATOM 870 O O . TRP A 1 115 ? -14.469 19.531 14.062 1 98 115 TRP A O 1
ATOM 880 N N . ALA A 1 116 ? -15.273 20.234 12.062 1 95.38 116 ALA A N 1
ATOM 881 C CA . ALA A 1 116 ? -16.047 21.328 12.617 1 95.38 116 ALA A CA 1
ATOM 882 C C . ALA A 1 116 ? -17.375 20.828 13.195 1 95.38 116 ALA A C 1
ATOM 884 O O . ALA A 1 116 ? -18.188 21.625 13.688 1 95.38 116 ALA A O 1
ATOM 885 N N . ASN A 1 117 ? -17.547 19.578 13.133 1 93.81 117 ASN A N 1
ATOM 886 C CA . ASN A 1 117 ? -18.781 19.047 13.727 1 93.81 117 ASN A CA 1
ATOM 887 C C . ASN A 1 117 ? -18.797 19.234 15.242 1 93.81 117 ASN A C 1
ATOM 889 O O . ASN A 1 117 ? -19.812 19.641 15.805 1 93.81 117 ASN A O 1
ATOM 893 N N . ASN A 1 118 ? -17.625 19.016 15.891 1 92.75 118 ASN A N 1
ATOM 894 C CA . ASN A 1 118 ? -17.609 19.047 17.344 1 92.75 118 ASN A CA 1
ATOM 895 C C . ASN A 1 118 ? -16.578 20.031 17.875 1 92.75 118 ASN A C 1
ATOM 897 O O . ASN A 1 118 ? -16.297 20.062 19.078 1 92.75 118 ASN A O 1
ATOM 901 N N . ALA A 1 119 ? -15.977 20.75 17.031 1 96.38 119 ALA A N 1
ATOM 902 C CA . ALA A 1 119 ? -15.008 21.797 17.375 1 96.38 119 ALA A CA 1
ATOM 903 C C . ALA A 1 119 ? -15.117 22.984 16.422 1 96.38 119 ALA A C 1
ATOM 905 O O . ALA A 1 119 ? -15.508 22.844 15.273 1 96.38 119 ALA A O 1
ATOM 906 N N . ALA A 1 120 ? -14.891 24.156 16.984 1 95.5 120 ALA A N 1
ATOM 907 C CA . ALA A 1 120 ? -14.656 25.266 16.062 1 95.5 120 ALA A CA 1
ATOM 908 C C . ALA A 1 120 ? -13.328 25.109 15.336 1 95.5 120 ALA A C 1
ATOM 910 O O . ALA A 1 120 ? -12.43 24.406 15.812 1 95.5 120 ALA A O 1
ATOM 911 N N . MET A 1 121 ? -13.297 25.703 14.18 1 97.31 121 MET A N 1
ATOM 912 C CA . MET A 1 121 ? -12.047 25.594 13.43 1 97.31 121 MET A CA 1
ATOM 913 C C . MET A 1 121 ? -11.594 26.953 12.922 1 97.31 121 MET A C 1
ATOM 915 O O . MET A 1 121 ? -12.414 27.766 12.477 1 97.31 121 MET A O 1
ATOM 919 N N . VAL A 1 122 ? -10.344 27.188 13.023 1 97.62 122 VAL A N 1
ATOM 920 C CA . VAL A 1 122 ? -9.711 28.359 12.414 1 97.62 122 VAL A CA 1
ATOM 921 C C . VAL A 1 122 ? -8.625 27.906 11.438 1 97.62 122 VAL A C 1
ATOM 923 O O . VAL A 1 122 ? -7.797 27.062 11.773 1 97.62 122 VAL A O 1
ATOM 926 N N . PHE A 1 123 ? -8.711 28.359 10.211 1 97.81 123 PHE A N 1
ATOM 927 C CA . PHE A 1 123 ? -7.695 28.172 9.18 1 97.81 123 PHE A CA 1
ATOM 928 C C . PHE A 1 123 ? -6.961 29.484 8.898 1 97.81 123 PHE A C 1
ATOM 930 O O . PHE A 1 123 ? -7.586 30.516 8.664 1 97.81 123 PHE A O 1
ATOM 937 N N . ILE A 1 124 ? -5.66 29.422 8.961 1 97.62 124 ILE A N 1
ATOM 938 C CA . ILE A 1 124 ? -4.871 30.625 8.688 1 97.62 124 ILE A CA 1
ATOM 939 C C . ILE A 1 124 ? -3.912 30.344 7.531 1 97.62 124 ILE A C 1
ATOM 941 O O . ILE A 1 124 ? -3.09 29.438 7.602 1 97.62 124 ILE A O 1
ATOM 945 N N . ASP A 1 125 ? -4.082 31.141 6.461 1 97.31 125 ASP A N 1
ATOM 946 C CA . ASP A 1 125 ? -3.137 31.062 5.355 1 97.31 125 ASP A CA 1
ATOM 947 C C . ASP A 1 125 ? -1.765 31.594 5.766 1 97.31 125 ASP A C 1
ATOM 949 O O . ASP A 1 125 ? -1.454 32.781 5.547 1 97.31 125 ASP A O 1
ATOM 953 N N . ALA A 1 126 ? -1.042 30.734 6.316 1 97.06 126 ALA A N 1
ATOM 954 C CA . ALA A 1 126 ? 0.291 31.062 6.809 1 97.06 126 ALA A CA 1
ATOM 955 C C . ALA A 1 126 ? 1.361 30.234 6.102 1 97.06 126 ALA A C 1
ATOM 957 O O . ALA A 1 126 ? 1.112 29.094 5.699 1 97.06 126 ALA A O 1
ATOM 958 N N . PRO A 1 127 ? 2.604 30.906 5.887 1 97 127 PRO A N 1
ATOM 959 C CA . PRO A 1 127 ? 3.084 32.25 6.273 1 97 127 PRO A CA 1
ATOM 960 C C . PRO A 1 127 ? 2.645 33.312 5.305 1 97 127 PRO A C 1
ATOM 962 O O . PRO A 1 127 ? 1.809 33.094 4.43 1 97 127 PRO A O 1
ATOM 965 N N . LEU A 1 128 ? 3.135 34.594 5.621 1 96 128 LEU A N 1
ATOM 966 C CA . LEU A 1 128 ? 2.881 35.656 4.684 1 96 128 LEU A CA 1
ATOM 967 C C . LEU A 1 128 ? 3.203 35.25 3.254 1 96 128 LEU A C 1
ATOM 969 O O . LEU A 1 128 ? 4.207 34.562 3.014 1 96 128 LEU A O 1
ATOM 973 N N . GLY A 1 129 ? 2.277 35.594 2.344 1 95.19 129 GLY A N 1
ATOM 974 C CA . GLY A 1 129 ? 2.447 35.25 0.942 1 95.19 129 GLY A CA 1
ATOM 975 C C . GLY A 1 129 ? 1.658 34 0.531 1 95.19 129 GLY A C 1
ATOM 976 O O . GLY A 1 129 ? 1.553 33.719 -0.658 1 95.19 129 GLY A O 1
ATOM 977 N N . THR A 1 130 ? 1.01 33.375 1.462 1 96.5 130 THR A N 1
ATOM 978 C CA . THR A 1 130 ? 0.266 32.156 1.185 1 96.5 130 THR A CA 1
ATOM 979 C C . THR A 1 130 ? -1.221 32.469 1.014 1 96.5 130 THR A C 1
ATOM 981 O O . THR A 1 130 ? -1.788 33.25 1.756 1 96.5 130 THR A O 1
ATOM 984 N N . GLY A 1 131 ? -1.816 31.781 -0.01 1 95.56 131 GLY A N 1
ATOM 985 C CA . GLY A 1 131 ? -3.252 31.906 -0.211 1 95.56 131 GLY A CA 1
ATOM 986 C C . GLY A 1 131 ? -3.711 33.344 -0.37 1 95.56 131 GLY A C 1
ATOM 987 O O . GLY A 1 131 ? -3.18 34.094 -1.202 1 95.56 131 GLY A O 1
ATOM 988 N N . PHE A 1 132 ? -4.656 33.719 0.538 1 94.56 132 PHE A N 1
ATOM 989 C CA . PHE A 1 132 ? -5.219 35.062 0.467 1 94.56 132 PHE A CA 1
ATOM 990 C C . PHE A 1 132 ? -4.43 36.031 1.346 1 94.56 132 PHE A C 1
ATOM 992 O O . PHE A 1 132 ? -4.711 37.25 1.366 1 94.56 132 PHE A O 1
ATOM 999 N N . SER A 1 133 ? -3.477 35.531 2.041 1 94.31 133 SER A N 1
ATOM 1000 C CA . SER A 1 133 ? -2.635 36.406 2.838 1 94.31 133 SER A CA 1
ATOM 1001 C C . SER A 1 133 ? -1.823 37.344 1.951 1 94.31 133 SER A C 1
ATOM 1003 O O . SER A 1 133 ? -1.463 37 0.828 1 94.31 133 SER A O 1
ATOM 1005 N N . PHE A 1 134 ? -1.598 38.562 2.422 1 86.81 134 PHE A N 1
ATOM 1006 C CA . PHE A 1 134 ? -0.987 39.531 1.509 1 86.81 134 PHE A CA 1
ATOM 1007 C C . PHE A 1 134 ? 0.19 40.219 2.172 1 86.81 134 PHE A C 1
ATOM 1009 O O . PHE A 1 134 ? 0.146 40.531 3.367 1 86.81 134 PHE A O 1
ATOM 1016 N N . CYS A 1 135 ? 1.197 40.406 1.388 1 85.88 135 CYS A N 1
ATOM 1017 C CA . CYS A 1 135 ? 2.408 41.125 1.742 1 85.88 135 CYS A CA 1
ATOM 1018 C C . CYS A 1 135 ? 3.229 41.469 0.501 1 85.88 135 CYS A C 1
ATOM 1020 O O . CYS A 1 135 ? 2.951 40.938 -0.586 1 85.88 135 CYS A O 1
ATOM 1022 N N . ASP A 1 136 ? 4.133 42.406 0.777 1 86.5 136 ASP A N 1
ATOM 1023 C CA . ASP A 1 136 ? 5.172 42.562 -0.242 1 86.5 136 ASP A CA 1
ATOM 1024 C C . ASP A 1 136 ? 6.117 41.375 -0.225 1 86.5 136 ASP A C 1
ATOM 1026 O O . ASP A 1 136 ? 6.309 40.719 0.814 1 86.5 136 ASP A O 1
ATOM 1030 N N . ASP A 1 137 ? 6.723 41.156 -1.335 1 88.44 137 ASP A N 1
ATOM 1031 C CA . ASP A 1 137 ? 7.578 39.969 -1.488 1 88.44 137 ASP A CA 1
ATOM 1032 C C . ASP A 1 137 ? 8.703 39.969 -0.454 1 88.44 137 ASP A C 1
ATOM 1034 O O . ASP A 1 137 ? 9.117 38.906 0.016 1 88.44 137 ASP A O 1
ATOM 1038 N N . ASP A 1 138 ? 9.125 41.062 -0.138 1 91.44 138 ASP A N 1
ATOM 1039 C CA . ASP A 1 138 ? 10.25 41.156 0.789 1 91.44 138 ASP A CA 1
ATOM 1040 C C . ASP A 1 138 ? 9.82 40.812 2.211 1 91.44 138 ASP A C 1
ATOM 1042 O O . ASP A 1 138 ? 10.664 40.531 3.068 1 91.44 138 ASP A O 1
ATOM 1046 N N . ALA A 1 139 ? 8.5 40.75 2.426 1 92.44 139 ALA A N 1
ATOM 1047 C CA . ALA A 1 139 ? 7.98 40.469 3.764 1 92.44 139 ALA A CA 1
ATOM 1048 C C . ALA A 1 139 ? 7.738 39 3.961 1 92.44 139 ALA A C 1
ATOM 1050 O O . ALA A 1 139 ? 7.473 38.531 5.078 1 92.44 139 ALA A O 1
ATOM 1051 N N . ILE A 1 140 ? 7.855 38.219 2.889 1 96.19 140 ILE A N 1
ATOM 1052 C CA . ILE A 1 140 ? 7.754 36.75 3.029 1 96.19 140 ILE A CA 1
ATOM 1053 C C . ILE A 1 140 ? 8.867 36.25 3.939 1 96.19 140 ILE A C 1
ATOM 1055 O O . ILE A 1 140 ? 10.047 36.5 3.68 1 96.19 140 ILE A O 1
ATOM 1059 N N . PRO A 1 141 ? 8.484 35.562 4.988 1 97.06 141 PRO A N 1
ATOM 1060 C CA . PRO A 1 141 ? 9.531 35.094 5.906 1 97.06 141 PRO A CA 1
ATOM 1061 C C . PRO A 1 141 ? 10.438 34.031 5.277 1 97.06 141 PRO A C 1
ATOM 1063 O O . PRO A 1 141 ? 9.969 33.188 4.52 1 97.06 141 PRO A O 1
ATOM 1066 N N . ARG A 1 142 ? 11.672 34.094 5.68 1 96.88 142 ARG A N 1
ATOM 1067 C CA . ARG A 1 142 ? 12.664 33.188 5.094 1 96.88 142 ARG A CA 1
ATOM 1068 C C . ARG A 1 142 ? 13.133 32.156 6.117 1 96.88 142 ARG A C 1
ATOM 1070 O O . ARG A 1 142 ? 14.008 31.328 5.82 1 96.88 142 ARG A O 1
ATOM 1077 N N . ASP A 1 143 ? 12.609 32.188 7.277 1 96.94 143 ASP A N 1
ATOM 1078 C CA . ASP A 1 143 ? 12.945 31.234 8.32 1 96.94 143 ASP A CA 1
ATOM 1079 C C . ASP A 1 143 ? 11.727 30.906 9.18 1 96.94 143 ASP A C 1
ATOM 1081 O O . ASP A 1 143 ? 10.75 31.656 9.195 1 96.94 143 ASP A O 1
ATOM 1085 N N . GLY A 1 144 ? 11.828 29.781 9.875 1 96.44 144 GLY A N 1
ATOM 1086 C CA . GLY A 1 144 ? 10.711 29.281 10.664 1 96.44 144 GLY A CA 1
ATOM 1087 C C . GLY A 1 144 ? 10.406 30.141 11.875 1 96.44 144 GLY A C 1
ATOM 1088 O O . GLY A 1 144 ? 9.25 30.25 12.289 1 96.44 144 GLY A O 1
ATOM 1089 N N . ARG A 1 145 ? 11.391 30.719 12.406 1 96.44 145 ARG A N 1
ATOM 1090 C CA . ARG A 1 145 ? 11.203 31.562 13.586 1 96.44 145 ARG A CA 1
ATOM 1091 C C . ARG A 1 145 ? 10.328 32.75 13.273 1 96.44 145 ARG A C 1
ATOM 1093 O O . ARG A 1 145 ? 9.383 33.062 14.008 1 96.44 145 ARG A O 1
ATOM 1100 N N . THR A 1 146 ? 10.672 33.438 12.227 1 96.69 146 THR A N 1
ATOM 1101 C CA . THR A 1 146 ? 9.906 34.625 11.82 1 96.69 146 THR A CA 1
ATOM 1102 C C . THR A 1 146 ? 8.477 34.25 11.453 1 96.69 146 THR A C 1
ATOM 1104 O O . THR A 1 146 ? 7.527 34.906 11.859 1 96.69 146 THR A O 1
ATOM 1107 N N . ALA A 1 147 ? 8.344 33.188 10.672 1 97.31 147 ALA A N 1
ATOM 1108 C CA . ALA A 1 147 ? 7.016 32.719 10.281 1 97.31 147 ALA A CA 1
ATOM 1109 C C . ALA A 1 147 ? 6.172 32.406 11.508 1 97.31 147 ALA A C 1
ATOM 1111 O O . ALA A 1 147 ? 4.98 32.719 11.562 1 97.31 147 ALA A O 1
ATOM 1112 N N . THR A 1 148 ? 6.797 31.734 12.492 1 97.88 148 THR A N 1
ATOM 1113 C CA . THR A 1 148 ? 6.102 31.344 13.719 1 97.88 148 THR A CA 1
ATOM 1114 C C . THR A 1 148 ? 5.695 32.594 14.516 1 97.88 148 THR A C 1
ATOM 1116 O O . THR A 1 148 ? 4.594 32.625 15.07 1 97.88 148 THR A O 1
ATOM 1119 N N . LEU A 1 149 ? 6.555 33.531 14.562 1 96.44 149 LEU A N 1
ATOM 1120 C CA . LEU A 1 149 ? 6.25 34.781 15.273 1 96.44 149 LEU A CA 1
ATOM 1121 C C . LEU A 1 149 ? 5.078 35.5 14.617 1 96.44 149 LEU A C 1
ATOM 1123 O O . LEU A 1 149 ? 4.215 36.031 15.312 1 96.44 149 LEU A O 1
ATOM 1127 N N . HIS A 1 150 ? 5.109 35.531 13.281 1 95.94 150 HIS A N 1
ATOM 1128 C CA . HIS A 1 150 ? 3.975 36.125 12.57 1 95.94 150 HIS A CA 1
ATOM 1129 C C . HIS A 1 150 ? 2.672 35.438 12.961 1 95.94 150 HIS A C 1
ATOM 1131 O O . HIS A 1 150 ? 1.664 36.094 13.211 1 95.94 150 HIS A O 1
ATOM 1137 N N . LEU A 1 151 ? 2.695 34.156 13.008 1 97.19 151 LEU A N 1
ATOM 1138 C CA . LEU A 1 151 ? 1.52 33.375 13.352 1 97.19 151 LEU A CA 1
ATOM 1139 C C . LEU A 1 151 ? 1.076 33.656 14.789 1 97.19 151 LEU A C 1
ATOM 1141 O O . LEU A 1 151 ? -0.121 33.75 15.062 1 97.19 151 LEU A O 1
ATOM 1145 N N . TYR A 1 152 ? 2.02 33.656 15.688 1 97.56 152 TYR A N 1
ATOM 1146 C CA . TYR A 1 152 ? 1.713 33.938 17.094 1 97.56 152 TYR A CA 1
ATOM 1147 C C . TYR A 1 152 ? 1.021 35.312 17.234 1 97.56 152 TYR A C 1
ATOM 1149 O O . TYR A 1 152 ? -0.012 35.406 17.891 1 97.56 152 TYR A O 1
ATOM 1157 N N . ASN A 1 153 ? 1.582 36.312 16.594 1 95.25 153 ASN A N 1
ATOM 1158 C CA . ASN A 1 153 ? 1.004 37.656 16.656 1 95.25 153 ASN A CA 1
ATOM 1159 C C . ASN A 1 153 ? -0.393 37.688 16.047 1 95.25 153 ASN A C 1
ATOM 1161 O O . ASN A 1 153 ? -1.294 38.344 16.578 1 95.25 153 ASN A O 1
ATOM 1165 N N . ALA A 1 154 ? -0.516 37.062 14.953 1 94.94 154 ALA A N 1
ATOM 1166 C CA . ALA A 1 154 ? -1.824 36.969 14.312 1 94.94 154 ALA A CA 1
ATOM 1167 C C . ALA A 1 154 ? -2.852 36.312 15.234 1 94.94 154 ALA A C 1
ATOM 1169 O O . ALA A 1 154 ? -3.99 36.781 15.328 1 94.94 154 ALA A O 1
ATOM 1170 N N . LEU A 1 155 ? -2.451 35.281 15.898 1 96.69 155 LEU A N 1
ATOM 1171 C CA . LEU A 1 155 ? -3.361 34.594 16.797 1 96.69 155 LEU A CA 1
ATOM 1172 C C . LEU A 1 155 ? -3.721 35.438 18 1 96.69 155 LEU A C 1
ATOM 1174 O O . LEU A 1 155 ? -4.848 35.375 18.484 1 96.69 155 LEU A O 1
ATOM 1178 N N . GLN A 1 156 ? -2.766 36.219 18.5 1 95.31 156 GLN A N 1
ATOM 1179 C CA . GLN A 1 156 ? -3.061 37.188 19.547 1 95.31 156 GLN A CA 1
ATOM 1180 C C . GLN A 1 156 ? -4.156 38.156 19.109 1 95.31 156 GLN A C 1
ATOM 1182 O O . GLN A 1 156 ? -5.094 38.406 19.875 1 95.31 156 GLN A O 1
ATOM 1187 N N . HIS A 1 157 ? -4.02 38.594 17.922 1 92.12 157 HIS A N 1
ATOM 1188 C CA . HIS A 1 157 ? -5.016 39.531 17.406 1 92.12 157 HIS A CA 1
ATOM 1189 C C . HIS A 1 157 ? -6.371 38.875 17.234 1 92.12 157 HIS A C 1
ATOM 1191 O O . HIS A 1 157 ? -7.41 39.469 17.531 1 92.12 157 HIS A O 1
ATOM 1197 N N . PHE A 1 158 ? -6.422 37.688 16.719 1 94.94 158 PHE A N 1
ATOM 1198 C CA . PHE A 1 158 ? -7.652 36.938 16.531 1 94.94 158 PHE A CA 1
ATOM 1199 C C . PHE A 1 158 ? -8.422 36.844 17.844 1 94.94 158 PHE A C 1
ATOM 1201 O O . PHE A 1 158 ? -9.617 37.125 17.891 1 94.94 158 PHE A O 1
ATOM 1208 N N . PHE A 1 159 ? -7.684 36.406 18.906 1 95.31 159 PHE A N 1
ATOM 1209 C CA . PHE A 1 159 ? -8.344 36.156 20.172 1 95.31 159 PHE A CA 1
ATOM 1210 C C . PHE A 1 159 ? -8.672 37.469 20.875 1 95.31 159 PHE A C 1
ATOM 1212 O O . PHE A 1 159 ? -9.602 37.562 21.672 1 95.31 159 PHE A O 1
ATOM 1219 N N . ARG A 1 160 ? -7.902 38.562 20.562 1 92.69 160 ARG A N 1
ATOM 1220 C CA . ARG A 1 160 ? -8.219 39.875 21.109 1 92.69 160 ARG A CA 1
ATOM 1221 C C . ARG A 1 160 ? -9.555 40.375 20.562 1 92.69 160 ARG A C 1
ATOM 1223 O O . ARG A 1 160 ? -10.352 40.938 21.312 1 92.69 160 ARG A O 1
ATOM 1230 N N . VAL A 1 161 ? -9.797 40.125 19.297 1 88.69 161 VAL A N 1
ATOM 1231 C CA . VAL A 1 161 ? -11.016 40.625 18.672 1 88.69 161 VAL A CA 1
ATOM 1232 C C . VAL A 1 161 ? -12.172 39.656 18.922 1 88.69 161 VAL A C 1
ATOM 1234 O O . VAL A 1 161 ? -13.336 40.031 18.828 1 88.69 161 VAL A O 1
ATOM 1237 N N . ASN A 1 162 ? -11.859 38.438 19.266 1 90.69 162 ASN A N 1
ATOM 1238 C CA . ASN A 1 162 ? -12.859 37.438 19.625 1 90.69 162 ASN A CA 1
ATOM 1239 C C . ASN A 1 162 ? -12.711 37 21.078 1 90.69 162 ASN A C 1
ATOM 1241 O O . ASN A 1 162 ? -12.492 35.812 21.359 1 90.69 162 ASN A O 1
ATOM 1245 N N . ARG A 1 163 ? -12.984 37.875 21.984 1 92.81 163 ARG A N 1
ATOM 1246 C CA . ARG A 1 163 ? -12.711 37.688 23.406 1 92.81 163 ARG A CA 1
ATOM 1247 C C . ARG A 1 163 ? -13.477 36.469 23.953 1 92.81 163 ARG A C 1
ATOM 1249 O O . ARG A 1 163 ? -13 35.781 24.859 1 92.81 163 ARG A O 1
ATOM 1256 N N . TYR A 1 164 ? -14.562 36.219 23.375 1 90 164 TYR A N 1
ATOM 1257 C CA . TYR A 1 164 ? -15.422 35.125 23.859 1 90 164 TYR A CA 1
ATOM 1258 C C . TYR A 1 164 ? -14.805 33.781 23.578 1 90 164 TYR A C 1
ATOM 1260 O O . TYR A 1 164 ? -15.195 32.781 24.188 1 90 164 TYR A O 1
ATOM 1268 N N . LEU A 1 165 ? -13.805 33.719 22.75 1 94.94 165 LEU A N 1
ATOM 1269 C CA . LEU A 1 165 ? -13.156 32.469 22.391 1 94.94 165 LEU A CA 1
ATOM 1270 C C . LEU A 1 165 ? -11.961 32.188 23.312 1 94.94 165 LEU A C 1
ATOM 1272 O O . LEU A 1 165 ? -11.445 31.078 23.344 1 94.94 165 LEU A O 1
ATOM 1276 N N . GLN A 1 166 ? -11.531 33.125 24.125 1 96.12 166 GLN A N 1
ATOM 1277 C CA . GLN A 1 166 ? -10.258 33.062 24.828 1 96.12 166 GLN A CA 1
ATOM 1278 C C . GLN A 1 166 ? -10.258 31.953 25.891 1 96.12 166 GLN A C 1
ATOM 1280 O O . GLN A 1 166 ? -9.203 31.422 26.234 1 96.12 166 GLN A O 1
ATOM 1285 N N . THR A 1 167 ? -11.375 31.578 26.406 1 94.5 167 THR A N 1
ATOM 1286 C CA . THR A 1 167 ? -11.445 30.594 27.469 1 94.5 167 THR A CA 1
ATOM 1287 C C . THR A 1 167 ? -11.539 29.188 26.906 1 94.5 167 THR A C 1
ATOM 1289 O O . THR A 1 167 ? -11.484 28.203 27.641 1 94.5 167 THR A O 1
ATOM 1292 N N . ARG A 1 168 ? -11.664 29.078 25.609 1 95.94 168 ARG A N 1
ATOM 1293 C CA . ARG A 1 168 ? -11.82 27.781 24.984 1 95.94 168 ARG A CA 1
ATOM 1294 C C . ARG A 1 168 ? -10.469 27.109 24.75 1 95.94 168 ARG A C 1
ATOM 1296 O O . ARG A 1 168 ? -9.484 27.781 24.438 1 95.94 168 ARG A O 1
ATOM 1303 N N . PRO A 1 169 ? -10.422 25.75 25 1 96.81 169 PRO A N 1
ATOM 1304 C CA . PRO A 1 169 ? -9.156 25.062 24.719 1 96.81 169 PRO A CA 1
ATOM 1305 C C . PRO A 1 169 ? -8.789 25.078 23.234 1 96.81 169 PRO A C 1
ATOM 1307 O O . PRO A 1 169 ? -9.625 24.766 22.391 1 96.81 169 PRO A O 1
ATOM 1310 N N . LEU A 1 170 ? -7.531 25.422 22.906 1 98.31 170 LEU A N 1
ATOM 1311 C CA . LEU A 1 170 ? -7.055 25.5 21.531 1 98.31 170 LEU A CA 1
ATOM 1312 C C . LEU A 1 170 ? -6.184 24.297 21.172 1 98.31 170 LEU A C 1
ATOM 1314 O O . LEU A 1 170 ? -5.188 24.031 21.859 1 98.31 170 LEU A O 1
ATOM 1318 N N . PHE A 1 171 ? -6.574 23.562 20.219 1 98.69 171 PHE A N 1
ATOM 1319 C CA . PHE A 1 171 ? -5.77 22.516 19.625 1 98.69 171 PHE A CA 1
ATOM 1320 C C . PHE A 1 171 ? -5.121 22.984 18.328 1 98.69 171 PHE A C 1
ATOM 1322 O O . PHE A 1 171 ? -5.809 23.484 17.422 1 98.69 171 PHE A O 1
ATOM 1329 N N . ILE A 1 172 ? -3.795 22.891 18.25 1 98.94 172 ILE A N 1
ATOM 1330 C CA . ILE A 1 172 ? -3.062 23.328 17.078 1 98.94 172 ILE A CA 1
ATOM 1331 C C . ILE A 1 172 ? -2.631 22.125 16.25 1 98.94 172 ILE A C 1
ATOM 1333 O O . ILE A 1 172 ? -1.798 21.328 16.703 1 98.94 172 ILE A O 1
ATOM 1337 N N . VAL A 1 173 ? -3.178 21.984 15.07 1 98.88 173 VAL A N 1
ATOM 1338 C CA . VAL A 1 173 ? -2.902 20.828 14.227 1 98.88 173 VAL A CA 1
ATOM 1339 C C . VAL A 1 173 ? -2.234 21.281 12.93 1 98.88 173 VAL A C 1
ATOM 1341 O O . VAL A 1 173 ? -2.693 22.219 12.281 1 98.88 173 VAL A O 1
ATOM 1344 N N . GLY A 1 174 ? -1.127 20.703 12.586 1 98.75 174 GLY A N 1
ATOM 1345 C CA . GLY A 1 174 ? -0.428 20.969 11.344 1 98.75 174 GLY A CA 1
ATOM 1346 C C . GLY A 1 174 ? -0.216 19.719 10.5 1 98.75 174 GLY A C 1
ATOM 1347 O O . GLY A 1 174 ? -0.056 18.625 11.039 1 98.75 174 GLY A O 1
ATOM 1348 N N . GLU A 1 175 ? -0.231 19.891 9.211 1 98.38 175 GLU A N 1
ATOM 1349 C CA . GLU A 1 175 ? -0.025 18.781 8.289 1 98.38 175 GLU A CA 1
ATOM 1350 C C . GLU A 1 175 ? 1.282 18.938 7.516 1 98.38 175 GLU A C 1
ATOM 1352 O O . GLU A 1 175 ? 1.63 20.047 7.098 1 98.38 175 GLU A O 1
ATOM 1357 N N . SER A 1 176 ? 2.002 17.891 7.277 1 98.12 176 SER A N 1
ATOM 1358 C CA . SER A 1 176 ? 3.229 17.922 6.484 1 98.12 176 SER A CA 1
ATOM 1359 C C . SER A 1 176 ? 4.238 18.906 7.074 1 98.12 176 SER A C 1
ATOM 1361 O O . SER A 1 176 ? 4.559 18.828 8.266 1 98.12 176 SER A O 1
ATOM 1363 N N . TYR A 1 177 ? 4.758 19.828 6.332 1 98.25 177 TYR A N 1
ATOM 1364 C CA . TYR A 1 177 ? 5.633 20.875 6.848 1 98.25 177 TYR A CA 1
ATOM 1365 C C . TYR A 1 177 ? 4.934 21.688 7.922 1 98.25 177 TYR A C 1
ATOM 1367 O O . TYR A 1 177 ? 5.57 22.172 8.859 1 98.25 177 TYR A O 1
ATOM 1375 N N . GLY A 1 178 ? 3.588 21.797 7.898 1 98.5 178 GLY A N 1
ATOM 1376 C CA . GLY A 1 178 ? 2.805 22.547 8.859 1 98.5 178 GLY A CA 1
ATOM 1377 C C . GLY A 1 178 ? 2.902 22 10.273 1 98.5 178 GLY A C 1
ATOM 1378 O O . GLY A 1 178 ? 2.605 22.719 11.234 1 98.5 178 GLY A O 1
ATOM 1379 N N . ALA A 1 179 ? 3.281 20.781 10.344 1 98.75 179 ALA A N 1
ATOM 1380 C CA . ALA A 1 179 ? 3.508 20.203 11.664 1 98.75 179 ALA A CA 1
ATOM 1381 C C . ALA A 1 179 ? 4.598 20.953 12.422 1 98.75 179 ALA A C 1
ATOM 1383 O O . ALA A 1 179 ? 4.535 21.078 13.648 1 98.75 179 ALA A O 1
ATOM 1384 N N . LYS A 1 180 ? 5.574 21.5 11.719 1 98.44 180 LYS A N 1
ATOM 1385 C CA . LYS A 1 180 ? 6.594 22.328 12.352 1 98.44 180 LYS A CA 1
ATOM 1386 C C . LYS A 1 180 ? 5.988 23.625 12.914 1 98.44 180 LYS A C 1
ATOM 1388 O O . LYS A 1 180 ? 6.324 24.031 14.023 1 98.44 180 LYS A O 1
ATOM 1393 N N . PHE A 1 181 ? 5.121 24.172 12.109 1 98.38 181 PHE A N 1
ATOM 1394 C CA . PHE A 1 181 ? 4.449 25.375 12.578 1 98.38 181 PHE A CA 1
ATOM 1395 C C . PHE A 1 181 ? 3.648 25.094 13.844 1 98.38 181 PHE A C 1
ATOM 1397 O O . PHE A 1 181 ? 3.688 25.875 14.797 1 98.38 181 PHE A O 1
ATOM 1404 N N . ALA A 1 182 ? 2.955 24 13.812 1 98.88 182 ALA A N 1
ATOM 1405 C CA . ALA A 1 182 ? 2.119 23.656 14.961 1 98.88 182 ALA A CA 1
ATOM 1406 C C . ALA A 1 182 ? 2.963 23.484 16.219 1 98.88 182 ALA A C 1
ATOM 1408 O O . ALA A 1 182 ? 2.645 24.031 17.266 1 98.88 182 ALA A O 1
ATOM 1409 N N . ALA A 1 183 ? 4.023 22.734 16.094 1 98.88 183 ALA A N 1
ATOM 1410 C CA . ALA A 1 183 ? 4.895 22.469 17.234 1 98.88 183 ALA A CA 1
ATOM 1411 C C . ALA A 1 183 ? 5.574 23.734 17.719 1 98.88 183 ALA A C 1
ATOM 1413 O O . ALA A 1 183 ? 5.594 24.016 18.922 1 98.88 183 ALA A O 1
ATOM 1414 N N . ARG A 1 184 ? 6.086 24.531 16.828 1 98.81 184 ARG A N 1
ATOM 1415 C CA . ARG A 1 184 ? 6.832 25.719 17.172 1 98.81 184 ARG A CA 1
ATOM 1416 C C . ARG A 1 184 ? 5.91 26.797 17.75 1 98.81 184 ARG A C 1
ATOM 1418 O O . ARG A 1 184 ? 6.305 27.531 18.656 1 98.81 184 ARG A O 1
ATOM 1425 N N . LEU A 1 185 ? 4.746 26.875 17.156 1 98.81 185 LEU A N 1
ATOM 1426 C CA . LEU A 1 185 ? 3.785 27.844 17.672 1 98.81 185 LEU A CA 1
ATOM 1427 C C . LEU A 1 185 ? 3.391 27.516 19.109 1 98.81 185 LEU A C 1
ATOM 1429 O O . LEU A 1 185 ? 3.348 28.406 19.969 1 98.81 185 LEU A O 1
ATOM 1433 N N . ALA A 1 186 ? 3.07 26.281 19.344 1 98.88 186 ALA A N 1
ATOM 1434 C CA . ALA A 1 186 ? 2.723 25.859 20.688 1 98.88 186 ALA A CA 1
ATOM 1435 C C . ALA A 1 186 ? 3.893 26.062 21.641 1 98.88 186 ALA A C 1
ATOM 1437 O O . ALA A 1 186 ? 3.703 26.5 22.781 1 98.88 186 ALA A O 1
ATOM 1438 N N . ASP A 1 187 ? 5.066 25.672 21.172 1 98.69 187 ASP A N 1
ATOM 1439 C CA . ASP A 1 187 ? 6.285 25.875 21.938 1 98.69 187 ASP A CA 1
ATOM 1440 C C . ASP A 1 187 ? 6.461 27.344 22.328 1 98.69 187 ASP A C 1
ATOM 1442 O O . ASP A 1 187 ? 6.684 27.656 23.5 1 98.69 187 ASP A O 1
ATOM 1446 N N . LEU A 1 188 ? 6.336 28.219 21.391 1 98.44 188 LEU A N 1
ATOM 1447 C CA . LEU A 1 188 ? 6.477 29.656 21.625 1 98.44 188 LEU A CA 1
ATOM 1448 C C . LEU A 1 188 ? 5.438 30.156 22.625 1 98.44 188 LEU A C 1
ATOM 1450 O O . LEU A 1 188 ? 5.766 30.906 23.531 1 98.44 188 LEU A O 1
ATOM 1454 N N . ALA A 1 189 ? 4.207 29.75 22.438 1 98.5 189 ALA A N 1
ATOM 1455 C CA . ALA A 1 189 ? 3.127 30.156 23.328 1 98.5 189 ALA A CA 1
ATOM 1456 C C . ALA A 1 189 ? 3.41 29.734 24.766 1 98.5 189 ALA A C 1
ATOM 1458 O O . ALA A 1 189 ? 3.221 30.531 25.688 1 98.5 189 ALA A O 1
ATOM 1459 N N . GLU A 1 190 ? 3.852 28.516 24.953 1 98 190 GLU A N 1
ATOM 1460 C CA . GLU A 1 190 ? 4.105 28 26.297 1 98 190 GLU A CA 1
ATOM 1461 C C . GLU A 1 190 ? 5.289 28.703 26.953 1 98 190 GLU A C 1
ATOM 1463 O O . GLU A 1 190 ? 5.297 28.922 28.156 1 98 190 GLU A O 1
ATOM 1468 N N . ARG A 1 191 ? 6.266 29.062 26.141 1 97.25 191 ARG A N 1
ATOM 1469 C CA . ARG A 1 191 ? 7.434 29.766 26.656 1 97.25 191 ARG A CA 1
ATOM 1470 C C . ARG A 1 191 ? 7.074 31.188 27.062 1 97.25 191 ARG A C 1
ATOM 1472 O O . ARG A 1 191 ? 7.676 31.75 27.984 1 97.25 191 ARG A O 1
ATOM 1479 N N . LYS A 1 192 ? 6.066 31.734 26.469 1 96.75 192 LYS A N 1
ATOM 1480 C CA . LYS A 1 192 ? 5.668 33.094 26.734 1 96.75 192 LYS A CA 1
ATOM 1481 C C . LYS A 1 192 ? 4.59 33.156 27.812 1 96.75 192 LYS A C 1
ATOM 1483 O O . LYS A 1 192 ? 4.168 34.25 28.203 1 96.75 192 LYS A O 1
ATOM 1488 N N . ARG A 1 193 ? 4.16 32.156 28.328 1 95.25 193 ARG A N 1
ATOM 1489 C CA . ARG A 1 193 ? 2.961 32.031 29.156 1 95.25 193 ARG A CA 1
ATOM 1490 C C . ARG A 1 193 ? 3.064 32.938 30.391 1 95.25 193 ARG A C 1
ATOM 1492 O O . ARG A 1 193 ? 2.07 33.531 30.812 1 95.25 193 ARG A O 1
ATOM 1499 N N . GLU A 1 194 ? 4.285 33.188 30.9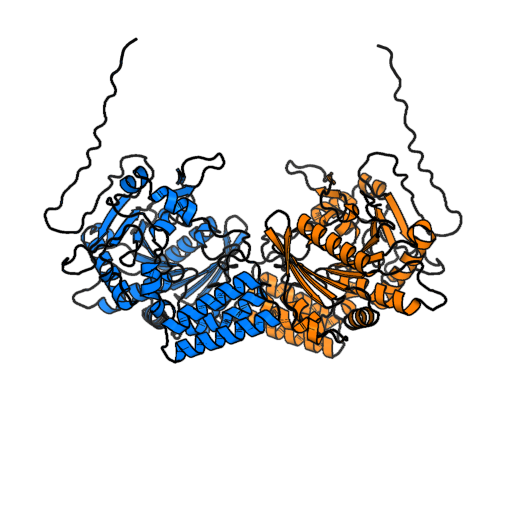53 1 92.06 194 GLU A N 1
ATOM 1500 C CA . GLU A 1 194 ? 4.43 33.938 32.188 1 92.06 194 GLU A CA 1
ATOM 1501 C C . GLU A 1 194 ? 5.02 35.312 31.922 1 92.06 194 GLU A C 1
ATOM 1503 O O . GLU A 1 194 ? 5.32 36.062 32.844 1 92.06 194 GLU A O 1
ATOM 1508 N N . GLY A 1 195 ? 5.035 35.719 30.703 1 91.44 195 GLY A N 1
ATOM 1509 C CA . GLY A 1 195 ? 5.621 37 30.344 1 91.44 195 GLY A CA 1
ATOM 1510 C C . GLY A 1 195 ? 4.59 38.062 30 1 91.44 195 GLY A C 1
ATOM 1511 O O . GLY A 1 195 ? 3.385 37.812 30.062 1 91.44 195 GLY A O 1
ATOM 1512 N N . PRO A 1 196 ? 5.031 39.25 29.719 1 90.62 196 PRO A N 1
ATOM 1513 C CA . PRO A 1 196 ? 4.141 40.344 29.391 1 90.62 196 PRO A CA 1
ATOM 1514 C C . PRO A 1 196 ? 3.354 40.125 28.109 1 90.62 196 PRO A C 1
ATOM 1516 O O . PRO A 1 196 ? 2.27 40.688 27.938 1 90.62 196 PRO A O 1
ATOM 1519 N N . ASP A 1 197 ? 3.844 39.344 27.297 1 91.56 197 ASP A N 1
ATOM 1520 C CA . ASP A 1 197 ? 3.184 39 26.031 1 91.56 197 ASP A CA 1
ATOM 1521 C C . ASP A 1 197 ? 2.568 37.625 26.078 1 91.56 197 ASP A C 1
ATOM 1523 O O . ASP A 1 197 ? 2.645 36.875 25.094 1 91.56 197 ASP A O 1
ATOM 1527 N N . ALA A 1 198 ? 2.014 37.312 27.172 1 96.31 198 ALA A N 1
ATOM 1528 C CA . ALA A 1 198 ? 1.402 36 27.375 1 96.31 198 ALA A CA 1
ATOM 1529 C C . ALA A 1 198 ? 0.303 35.75 26.344 1 96.31 198 ALA A C 1
ATOM 1531 O O . ALA A 1 198 ? -0.406 36.688 25.953 1 96.31 198 ALA A O 1
ATOM 1532 N N . PRO A 1 199 ? 0.187 34.531 25.922 1 97.62 199 PRO A N 1
ATOM 1533 C CA . PRO A 1 199 ? -0.86 34.188 24.953 1 97.62 199 PRO A CA 1
ATOM 1534 C C . PRO A 1 199 ? -2.266 34.438 25.5 1 97.62 199 PRO A C 1
ATOM 1536 O O . PRO A 1 199 ? -2.525 34.156 26.672 1 97.62 199 PRO A O 1
ATOM 1539 N N . LEU A 1 200 ? -3.148 34.906 24.688 1 96.94 200 LEU A N 1
ATOM 1540 C CA . LEU A 1 200 ? -4.551 35.125 25.031 1 96.94 200 LEU A CA 1
ATOM 1541 C C . LEU A 1 200 ? -5.352 33.844 24.844 1 96.94 200 LEU A C 1
ATOM 1543 O O . LEU A 1 200 ? -6.582 33.844 24.922 1 96.94 200 LEU A O 1
ATOM 1547 N N . PHE A 1 201 ? -4.688 32.75 24.578 1 97.38 201 PHE A N 1
ATOM 1548 C CA . PHE A 1 201 ? -5.266 31.422 24.375 1 97.38 201 PHE A CA 1
ATOM 1549 C C . PHE A 1 201 ? -4.512 30.375 25.188 1 97.38 201 PHE A C 1
ATOM 1551 O O . PHE A 1 201 ? -3.393 30.625 25.641 1 97.38 201 PHE A O 1
ATOM 1558 N N . ALA A 1 202 ? -5.156 29.266 25.406 1 96.06 202 ALA A N 1
ATOM 1559 C CA . ALA A 1 202 ? -4.531 28.141 26.109 1 96.06 202 ALA A CA 1
ATOM 1560 C C . ALA A 1 202 ? -4.359 26.953 25.172 1 96.06 202 ALA A C 1
ATOM 1562 O O . ALA A 1 202 ? -5.336 26.438 24.625 1 96.06 202 ALA A O 1
ATOM 1563 N N . VAL A 1 203 ? -3.129 26.516 25.016 1 98.12 203 VAL A N 1
ATOM 1564 C CA . VAL A 1 203 ? -2.861 25.344 24.188 1 98.12 203 VAL A CA 1
ATOM 1565 C C . VAL A 1 203 ? -3.277 24.078 24.938 1 98.12 203 VAL A C 1
ATOM 1567 O O . VAL A 1 203 ? -2.768 23.797 26.016 1 98.12 203 VAL A O 1
ATOM 1570 N N . ALA A 1 204 ? -4.18 23.359 24.297 1 97.94 204 ALA A N 1
ATOM 1571 C CA . ALA A 1 204 ? -4.691 22.156 24.922 1 97.94 204 ALA A CA 1
ATOM 1572 C C . ALA A 1 204 ? -4.047 20.906 24.328 1 97.94 204 ALA A C 1
ATOM 1574 O O . ALA A 1 204 ? -4.035 19.844 24.969 1 97.94 204 ALA A O 1
ATOM 1575 N N . GLY A 1 205 ? -3.473 21 23.172 1 98.62 205 GLY A N 1
ATOM 1576 C CA . GLY A 1 205 ? -2.826 19.891 22.484 1 98.62 205 GLY A CA 1
ATOM 1577 C C . GLY A 1 205 ? -2.277 20.281 21.125 1 98.62 205 GLY A C 1
ATOM 1578 O O . GLY A 1 205 ? -2.666 21.297 20.562 1 98.62 205 GLY A O 1
ATOM 1579 N N . VAL A 1 206 ? -1.381 19.453 20.625 1 98.94 206 VAL A N 1
ATOM 1580 C CA . VAL A 1 206 ? -0.76 19.672 19.328 1 98.94 206 VAL A CA 1
ATOM 1581 C C . VAL A 1 206 ? -0.884 18.422 18.469 1 98.94 206 VAL A C 1
ATOM 1583 O O . VAL A 1 206 ? -0.559 17.312 18.922 1 98.94 206 VAL A O 1
ATOM 1586 N N . GLY A 1 207 ? -1.43 18.547 17.266 1 98.88 207 GLY A N 1
ATOM 1587 C CA . GLY A 1 207 ? -1.539 17.469 16.297 1 98.88 207 GLY A CA 1
ATOM 1588 C C . GLY A 1 207 ? -0.573 17.609 15.133 1 98.88 207 GLY A C 1
ATOM 1589 O O . GLY A 1 207 ? -0.462 18.672 14.539 1 98.88 207 GLY A O 1
ATOM 1590 N N . LEU A 1 208 ? 0.129 16.562 14.852 1 98.94 208 LEU A N 1
ATOM 1591 C CA . LEU A 1 208 ? 1.132 16.531 13.797 1 98.94 208 LEU A CA 1
ATOM 1592 C C . LEU A 1 208 ? 0.767 15.5 12.734 1 98.94 208 LEU A C 1
ATOM 1594 O O . LEU A 1 208 ? 1.162 14.344 12.828 1 98.94 208 LEU A O 1
ATOM 1598 N N . GLY A 1 209 ? 0.109 15.914 11.664 1 98.81 209 GLY A N 1
ATOM 1599 C CA . GLY A 1 209 ? -0.38 15.016 10.625 1 98.81 209 GLY A CA 1
ATOM 1600 C C . GLY A 1 209 ? 0.615 14.805 9.5 1 98.81 209 GLY A C 1
ATOM 1601 O O . GLY A 1 209 ? 1.001 15.758 8.82 1 98.81 209 GLY A O 1
ATOM 1602 N N . ASP A 1 210 ? 0.939 13.57 9.289 1 98.62 210 ASP A N 1
ATOM 1603 C CA . ASP A 1 210 ? 1.937 13.273 8.266 1 98.62 210 ASP A CA 1
ATOM 1604 C C . ASP A 1 210 ? 3.031 14.336 8.234 1 98.62 210 ASP A C 1
ATOM 1606 O O . ASP A 1 210 ? 3.369 14.859 7.172 1 98.62 210 ASP A O 1
ATOM 1610 N N . GLY A 1 211 ? 3.58 14.586 9.414 1 98.69 211 GLY A N 1
ATOM 1611 C CA . GLY A 1 211 ? 4.402 15.766 9.633 1 98.69 211 GLY A CA 1
ATOM 1612 C C . GLY A 1 211 ? 5.848 15.578 9.203 1 98.69 211 GLY A C 1
ATOM 1613 O O . GLY A 1 211 ? 6.43 14.516 9.43 1 98.69 211 GLY A O 1
ATOM 1614 N N . LEU A 1 212 ? 6.398 16.562 8.531 1 98.5 212 LEU A N 1
ATOM 1615 C CA . LEU A 1 212 ? 7.844 16.719 8.43 1 98.5 212 LEU A CA 1
ATOM 1616 C C . LEU A 1 212 ? 8.406 17.438 9.648 1 98.5 212 LEU A C 1
ATOM 1618 O O . LEU A 1 212 ? 8.523 18.672 9.648 1 98.5 212 LEU A O 1
ATOM 1622 N N . VAL A 1 213 ? 8.789 16.672 10.641 1 98.56 213 VAL A N 1
ATOM 1623 C CA . VAL A 1 213 ? 9.133 17.234 11.938 1 98.56 213 VAL A CA 1
ATOM 1624 C C . VAL A 1 213 ? 10.648 17.172 12.148 1 98.56 213 VAL A C 1
ATOM 1626 O O . VAL A 1 213 ? 11.258 18.125 12.633 1 98.56 213 VAL A O 1
ATOM 1629 N N . ALA A 1 214 ? 11.219 16.047 11.758 1 98.44 214 ALA A N 1
ATOM 1630 C CA . ALA A 1 214 ? 12.633 15.773 12 1 98.44 214 ALA A CA 1
ATOM 1631 C C . ALA A 1 214 ? 13.305 15.227 10.75 1 98.44 214 ALA A C 1
ATOM 1633 O O . ALA A 1 214 ? 13.68 14.055 10.695 1 98.44 214 ALA A O 1
ATOM 1634 N N . PRO A 1 215 ? 13.602 16.125 9.836 1 98.31 215 PRO A N 1
ATOM 1635 C CA . PRO A 1 215 ? 14.188 15.664 8.578 1 98.31 215 PRO A CA 1
ATOM 1636 C C . PRO A 1 215 ? 15.492 14.898 8.781 1 98.31 215 PRO A C 1
ATOM 1638 O O . PRO A 1 215 ? 15.797 13.977 8.023 1 98.31 215 PRO A 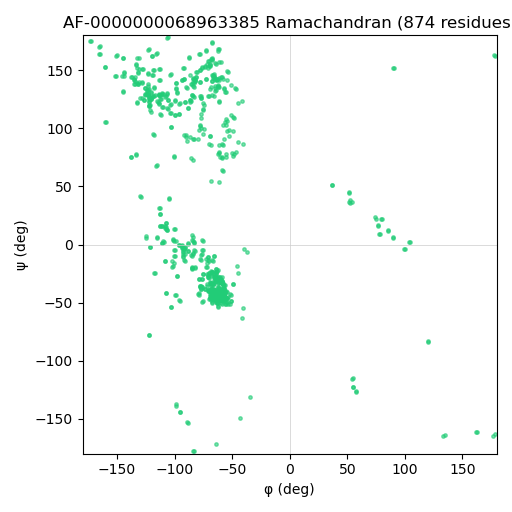O 1
ATOM 1641 N N . ASP A 1 216 ? 16.281 15.234 9.75 1 98 216 ASP A N 1
ATOM 1642 C CA . ASP A 1 216 ? 17.562 14.594 10.023 1 98 216 ASP A CA 1
ATOM 1643 C C . ASP A 1 216 ? 17.375 13.109 10.344 1 98 216 ASP A C 1
ATOM 1645 O O . ASP A 1 216 ? 18.297 12.312 10.164 1 98 216 ASP A O 1
ATOM 1649 N N . ILE A 1 217 ? 16.234 12.742 10.867 1 97.81 217 ILE A N 1
ATOM 1650 C CA . ILE A 1 217 ? 15.922 11.359 11.195 1 97.81 217 ILE A CA 1
ATOM 1651 C C . ILE A 1 217 ? 15.07 10.75 10.078 1 97.81 217 ILE A C 1
ATOM 1653 O O . ILE A 1 217 ? 15.359 9.648 9.602 1 97.81 217 ILE A O 1
ATOM 1657 N N . GLN A 1 218 ? 14.094 11.453 9.586 1 97.5 218 GLN A N 1
ATOM 1658 C CA . GLN A 1 218 ? 13.109 10.961 8.633 1 97.5 218 GLN A CA 1
ATOM 1659 C C . GLN A 1 218 ? 13.758 10.594 7.301 1 97.5 218 GLN A C 1
ATOM 1661 O O . GLN A 1 218 ? 13.391 9.602 6.676 1 97.5 218 GLN A O 1
ATOM 1666 N N . ILE A 1 219 ? 14.719 11.383 6.863 1 97.81 219 ILE A N 1
ATOM 1667 C CA . ILE A 1 219 ? 15.367 11.164 5.57 1 97.81 219 ILE A CA 1
ATOM 1668 C C . ILE A 1 219 ? 16.109 9.828 5.582 1 97.81 219 ILE A C 1
ATOM 1670 O O . ILE A 1 219 ? 16.188 9.156 4.555 1 97.81 219 ILE A O 1
ATOM 1674 N N . GLY A 1 220 ? 16.562 9.406 6.727 1 96.56 220 GLY A N 1
ATOM 1675 C CA . GLY A 1 220 ? 17.344 8.188 6.855 1 96.56 220 GLY A CA 1
ATOM 1676 C C . GLY A 1 220 ? 16.547 6.934 6.527 1 96.56 220 GLY A C 1
ATOM 1677 O O . GLY A 1 220 ? 17.125 5.863 6.324 1 96.56 220 GLY A O 1
ATOM 1678 N N . GLU A 1 221 ? 15.227 7.062 6.379 1 94.12 221 GLU A N 1
ATOM 1679 C CA . GLU A 1 221 ? 14.375 5.902 6.148 1 94.12 221 GLU A CA 1
ATOM 1680 C C . GLU A 1 221 ? 13.727 5.961 4.77 1 94.12 221 GLU A C 1
ATOM 1682 O O . GLU A 1 221 ? 12.883 5.121 4.438 1 94.12 221 GLU A O 1
ATOM 1687 N N . GLN A 1 222 ? 14.078 6.926 3.955 1 96.25 222 GLN A N 1
ATOM 1688 C CA . GLN A 1 222 ? 13.352 7.195 2.721 1 96.25 222 GLN A CA 1
ATOM 1689 C C . GLN A 1 222 ? 13.555 6.078 1.701 1 96.25 222 GLN A C 1
ATOM 1691 O O . GLN A 1 222 ? 12.602 5.621 1.072 1 96.25 222 GLN A O 1
ATOM 1696 N N . ALA A 1 223 ? 14.805 5.648 1.527 1 96.44 223 ALA A N 1
ATOM 1697 C CA . ALA A 1 223 ? 15.109 4.613 0.542 1 96.44 223 ALA A CA 1
ATOM 1698 C C . ALA A 1 223 ? 14.445 3.291 0.905 1 96.44 223 ALA A C 1
ATOM 1700 O O . ALA A 1 223 ? 13.867 2.625 0.044 1 96.44 223 ALA A O 1
ATOM 1701 N N . ASP A 1 224 ? 14.523 2.945 2.152 1 93.19 224 ASP A N 1
ATOM 1702 C CA . ASP A 1 224 ? 13.914 1.707 2.619 1 93.19 224 ASP A CA 1
ATOM 1703 C C . ASP A 1 224 ? 12.391 1.75 2.447 1 93.19 224 ASP A C 1
ATOM 1705 O O . ASP A 1 224 ? 11.781 0.761 2.037 1 93.19 224 ASP A O 1
ATOM 1709 N N . THR A 1 225 ? 11.797 2.865 2.793 1 94.5 225 THR A N 1
ATOM 1710 C CA . THR A 1 225 ? 10.352 3.031 2.627 1 94.5 225 THR A CA 1
ATOM 1711 C C . THR A 1 225 ? 9.953 2.85 1.166 1 94.5 225 THR A C 1
ATOM 1713 O O . THR A 1 225 ? 9.023 2.104 0.861 1 94.5 225 THR A O 1
ATOM 1716 N N . ALA A 1 226 ? 10.672 3.504 0.296 1 95.94 226 ALA A N 1
ATOM 1717 C CA . ALA A 1 226 ? 10.367 3.424 -1.131 1 95.94 226 ALA A CA 1
ATOM 1718 C C . ALA A 1 226 ? 10.539 1.997 -1.646 1 95.94 226 ALA A C 1
ATOM 1720 O O . ALA A 1 226 ? 9.734 1.521 -2.449 1 95.94 226 ALA A O 1
ATOM 1721 N N . SER A 1 227 ? 11.547 1.339 -1.198 1 93.19 227 SER A N 1
ATOM 1722 C CA . SER A 1 227 ? 11.805 -0.034 -1.617 1 93.19 227 SER A CA 1
ATOM 1723 C C . SER A 1 227 ? 10.703 -0.977 -1.141 1 93.19 227 SER A C 1
ATOM 1725 O O . SER A 1 227 ? 10.297 -1.879 -1.873 1 93.19 227 SER A O 1
ATOM 1727 N N . ALA A 1 228 ? 10.297 -0.753 0.013 1 90.06 228 ALA A N 1
ATOM 1728 C CA . ALA A 1 228 ? 9.258 -1.61 0.586 1 90.06 228 ALA A CA 1
ATOM 1729 C C . ALA A 1 228 ? 7.949 -1.479 -0.186 1 90.06 228 ALA A C 1
ATOM 1731 O O . ALA A 1 228 ? 7.203 -2.451 -0.322 1 90.06 228 ALA A O 1
ATOM 1732 N N . PHE A 1 229 ? 7.711 -0.331 -0.711 1 92.19 229 PHE A N 1
ATOM 1733 C CA . PHE A 1 229 ? 6.492 -0.103 -1.479 1 92.19 229 PHE A CA 1
ATOM 1734 C C . PHE A 1 229 ? 6.668 -0.552 -2.924 1 92.19 229 PHE A C 1
ATOM 1736 O O . PHE A 1 229 ? 5.785 -0.34 -3.758 1 92.19 229 PHE A O 1
ATOM 1743 N N . GLY A 1 230 ? 7.836 -1.12 -3.215 1 89.25 230 GLY A N 1
ATOM 1744 C CA . GLY A 1 230 ? 8.062 -1.667 -4.543 1 89.25 230 GLY A CA 1
ATOM 1745 C C . GLY A 1 230 ? 8.422 -0.608 -5.57 1 89.25 230 GLY A C 1
ATOM 1746 O O . GLY A 1 230 ? 8.258 -0.828 -6.773 1 89.25 230 GLY A O 1
ATOM 1747 N N . LEU A 1 231 ? 8.914 0.529 -5.141 1 93.94 231 LEU A N 1
ATOM 1748 C CA . LEU A 1 231 ? 9.133 1.64 -6.062 1 93.94 231 LEU A CA 1
ATOM 1749 C C . LEU A 1 231 ? 10.547 1.599 -6.633 1 93.94 231 LEU A C 1
ATOM 1751 O O . LEU A 1 231 ? 10.836 2.248 -7.641 1 93.94 231 LEU A O 1
ATOM 1755 N N . LEU A 1 232 ? 11.453 0.773 -6.023 1 94.31 232 LEU A N 1
ATOM 1756 C CA . LEU A 1 232 ? 12.859 0.821 -6.422 1 94.31 232 LEU A CA 1
ATOM 1757 C C . LEU A 1 232 ? 13.359 -0.565 -6.809 1 94.31 232 LEU A C 1
ATOM 1759 O O . LEU A 1 232 ? 13.078 -1.549 -6.121 1 94.31 232 LEU A O 1
ATOM 1763 N N . SER A 1 233 ? 14.086 -0.626 -7.934 1 90.69 233 SER A N 1
ATOM 1764 C CA . SER A 1 233 ? 14.961 -1.768 -8.172 1 90.69 233 SER A CA 1
ATOM 1765 C C . SER A 1 233 ? 16.188 -1.717 -7.273 1 90.69 233 SER A C 1
ATOM 1767 O O . SER A 1 233 ? 16.438 -0.708 -6.609 1 90.69 233 SER A O 1
ATOM 1769 N N . PRO A 1 234 ? 16.906 -2.779 -7.207 1 89.38 234 PRO A N 1
ATOM 1770 C CA . PRO A 1 234 ? 18.141 -2.738 -6.41 1 89.38 234 PRO A CA 1
ATOM 1771 C C . PRO A 1 234 ? 19.094 -1.632 -6.855 1 89.38 234 PRO A C 1
ATOM 1773 O O . PRO A 1 234 ? 19.703 -0.962 -6.02 1 89.38 234 PRO A O 1
ATOM 1776 N N . SER A 1 235 ? 19.203 -1.454 -8.141 1 91.38 235 SER A N 1
ATOM 1777 C CA . SER A 1 235 ? 20.062 -0.388 -8.641 1 91.38 235 SER A CA 1
ATOM 1778 C C . SER A 1 235 ? 19.516 0.986 -8.273 1 91.38 235 SER A C 1
ATOM 1780 O O . SER A 1 235 ? 20.266 1.878 -7.879 1 91.38 235 SER A O 1
ATOM 1782 N N . ASP A 1 236 ? 18.203 1.157 -8.445 1 94.81 236 ASP A N 1
ATOM 1783 C CA . ASP A 1 236 ? 17.578 2.402 -8.008 1 94.81 236 ASP A CA 1
ATOM 1784 C C . ASP A 1 236 ? 17.828 2.654 -6.523 1 94.81 236 ASP A C 1
ATOM 1786 O O . ASP A 1 236 ? 18.078 3.789 -6.113 1 94.81 236 ASP A O 1
ATOM 1790 N N . PHE A 1 237 ? 17.703 1.561 -5.777 1 95.19 237 PHE A N 1
ATOM 1791 C CA . PHE A 1 237 ? 17.891 1.67 -4.332 1 95.19 237 PHE A CA 1
ATOM 1792 C C . PHE A 1 237 ? 19.266 2.215 -4 1 95.19 237 PHE A C 1
ATOM 1794 O O . PHE A 1 237 ? 19.406 3.115 -3.168 1 95.19 237 PHE A O 1
ATOM 1801 N N . GLN A 1 238 ? 20.297 1.678 -4.59 1 95 238 GLN A N 1
ATOM 1802 C CA . GLN A 1 238 ? 21.656 2.115 -4.328 1 95 238 GLN A CA 1
ATOM 1803 C C . GLN A 1 238 ? 21.828 3.6 -4.641 1 95 238 GLN A C 1
ATOM 1805 O O . GLN A 1 238 ? 22.453 4.332 -3.871 1 95 238 GLN A O 1
ATOM 1810 N N . SER A 1 239 ? 21.297 3.977 -5.734 1 96.88 239 SER A N 1
ATOM 1811 C CA . SER A 1 239 ? 21.391 5.371 -6.152 1 96.88 239 SER A CA 1
ATOM 1812 C C . SER A 1 239 ? 20.641 6.289 -5.191 1 96.88 239 SER A C 1
ATOM 1814 O O . SER A 1 239 ? 21.156 7.324 -4.777 1 96.88 239 SER A O 1
ATOM 1816 N N . VAL A 1 240 ? 19.406 5.926 -4.84 1 98.06 240 VAL A N 1
ATOM 1817 C CA . VAL A 1 240 ? 18.578 6.711 -3.928 1 98.06 240 VAL A CA 1
ATOM 1818 C C . VAL A 1 240 ? 19.219 6.738 -2.541 1 98.06 240 VAL A C 1
ATOM 1820 O O . VAL A 1 240 ? 19.234 7.773 -1.871 1 98.06 240 VAL A O 1
ATOM 1823 N N . PHE A 1 241 ? 19.75 5.609 -2.117 1 98.12 241 PHE A N 1
ATOM 1824 C CA . PHE A 1 241 ? 20.391 5.523 -0.815 1 98.12 241 PHE A CA 1
ATOM 1825 C C . PHE A 1 241 ? 21.609 6.449 -0.752 1 98.12 241 PHE A C 1
ATOM 1827 O O . PHE A 1 241 ? 21.828 7.117 0.26 1 98.12 241 PHE A O 1
ATOM 1834 N N . ALA A 1 242 ? 22.391 6.473 -1.818 1 98.44 242 ALA A N 1
ATOM 1835 C CA . ALA A 1 242 ? 23.547 7.375 -1.875 1 98.44 242 ALA A CA 1
ATOM 1836 C C . ALA A 1 242 ? 23.094 8.836 -1.757 1 98.44 242 ALA A C 1
ATOM 1838 O O . ALA A 1 242 ? 23.734 9.625 -1.056 1 98.44 242 ALA A O 1
ATOM 1839 N N . LYS A 1 243 ? 22.078 9.203 -2.445 1 98.62 243 LYS A N 1
ATOM 1840 C CA . LYS A 1 243 ? 21.547 10.555 -2.363 1 98.62 243 LYS A CA 1
ATOM 1841 C C . LYS A 1 243 ? 21.016 10.852 -0.963 1 98.62 243 LYS A C 1
ATOM 1843 O O . LYS A 1 243 ? 21.188 11.953 -0.446 1 98.62 243 LYS A O 1
ATOM 1848 N N . GLN A 1 244 ? 20.297 9.891 -0.418 1 98.62 244 GLN A N 1
ATOM 1849 C CA . GLN A 1 244 ? 19.812 9.984 0.958 1 98.62 244 GLN A CA 1
ATOM 1850 C C . GLN A 1 244 ? 20.953 10.328 1.912 1 98.62 244 GLN A C 1
ATOM 1852 O O . GLN A 1 244 ? 20.828 11.234 2.734 1 98.62 244 GLN A O 1
ATOM 1857 N N . GLU A 1 245 ? 22.062 9.625 1.808 1 98.75 245 GLU A N 1
ATOM 1858 C CA . GLU A 1 245 ? 23.234 9.859 2.66 1 98.75 245 GLU A CA 1
ATOM 1859 C C . GLU A 1 245 ? 23.797 11.258 2.43 1 98.75 245 GLU A C 1
ATOM 1861 O O . GLU A 1 245 ? 24.234 11.914 3.373 1 98.75 245 GLU A O 1
ATOM 1866 N N . ALA A 1 246 ? 23.844 11.664 1.193 1 98.88 246 ALA A N 1
ATOM 1867 C CA . ALA A 1 246 ? 24.344 13 0.875 1 98.88 246 ALA A CA 1
ATOM 1868 C C . ALA A 1 246 ? 23.453 14.07 1.496 1 98.88 246 ALA A C 1
ATOM 1870 O O . ALA A 1 246 ? 23.938 15.078 2.004 1 98.88 246 ALA A O 1
ATOM 1871 N N . VAL A 1 247 ? 22.125 13.922 1.423 1 98.88 247 VAL A N 1
ATOM 1872 C CA . VAL A 1 247 ? 21.203 14.859 2.051 1 98.88 247 VAL A CA 1
ATOM 1873 C C . VAL A 1 247 ? 21.5 14.953 3.545 1 98.88 247 VAL A C 1
ATOM 1875 O O . VAL A 1 247 ? 21.594 16.062 4.094 1 98.88 247 VAL A O 1
ATOM 1878 N N . LEU A 1 248 ? 21.672 13.828 4.211 1 98.81 248 LEU A N 1
ATOM 1879 C CA . LEU A 1 248 ? 21.922 13.789 5.648 1 98.81 248 LEU A CA 1
ATOM 1880 C C . LEU A 1 248 ? 23.234 14.492 5.984 1 98.81 248 LEU A C 1
ATOM 1882 O O . LEU A 1 248 ? 23.344 15.18 7 1 98.81 248 LEU A O 1
ATOM 1886 N N . ARG A 1 249 ? 24.234 14.297 5.164 1 98.75 249 ARG A N 1
ATOM 1887 C CA . ARG A 1 249 ? 25.516 14.977 5.375 1 98.75 249 ARG A CA 1
ATOM 1888 C C . ARG A 1 249 ? 25.359 16.484 5.277 1 98.75 249 ARG A C 1
ATOM 1890 O O . ARG A 1 249 ? 25.938 17.234 6.066 1 98.75 249 ARG A O 1
ATOM 1897 N N . HIS A 1 250 ? 24.578 16.953 4.285 1 98.88 250 HIS A N 1
ATOM 1898 C CA . HIS A 1 250 ? 24.312 18.375 4.164 1 98.88 250 HIS A CA 1
ATOM 1899 C C . HIS A 1 250 ? 23.578 18.922 5.387 1 98.88 250 HIS A C 1
ATOM 1901 O O . HIS A 1 250 ? 23.844 20.031 5.844 1 98.88 250 HIS A O 1
ATOM 1907 N N . ILE A 1 251 ? 22.625 18.172 5.918 1 98.75 251 ILE A N 1
ATOM 1908 C CA . ILE A 1 251 ? 21.922 18.578 7.125 1 98.75 251 ILE A CA 1
ATOM 1909 C C . ILE A 1 251 ? 22.891 18.703 8.289 1 98.75 251 ILE A C 1
ATOM 1911 O O . ILE A 1 251 ? 22.891 19.703 9.016 1 98.75 251 ILE A O 1
ATOM 1915 N N . GLU A 1 252 ? 23.766 17.719 8.461 1 98.38 252 GLU A N 1
ATOM 1916 C CA . GLU A 1 252 ? 24.75 17.703 9.539 1 98.38 252 GLU A CA 1
ATOM 1917 C C . GLU A 1 252 ? 25.656 18.922 9.469 1 98.38 252 GLU A C 1
ATOM 1919 O O . GLU A 1 252 ? 26.078 19.453 10.508 1 98.38 252 GLU A O 1
ATOM 1924 N N . ARG A 1 253 ? 25.953 19.422 8.281 1 98.5 253 ARG A N 1
ATOM 1925 C CA . ARG A 1 253 ? 26.875 20.531 8.07 1 98.5 253 ARG A CA 1
ATOM 1926 C C . ARG A 1 253 ? 26.141 21.875 8.086 1 98.5 253 ARG A C 1
ATOM 1928 O O . ARG A 1 253 ? 26.75 22.922 7.918 1 98.5 253 ARG A O 1
ATOM 1935 N N . GLY A 1 254 ? 24.891 21.891 8.211 1 98.06 254 GLY A N 1
ATOM 1936 C CA . GLY A 1 254 ? 24.094 23.109 8.227 1 98.06 254 GLY A CA 1
ATOM 1937 C C . GLY A 1 254 ? 23.906 23.719 6.848 1 98.06 254 GLY A C 1
ATOM 1938 O O . GLY A 1 254 ? 23.625 24.906 6.723 1 98.06 254 GLY A O 1
ATOM 1939 N N . GLU A 1 255 ? 24.188 22.859 5.844 1 98.62 255 GLU A N 1
ATOM 1940 C CA . GLU A 1 255 ? 23.969 23.297 4.465 1 98.62 255 GLU A CA 1
ATOM 1941 C C . GLU A 1 255 ? 22.516 23.047 4.039 1 98.62 255 GLU A C 1
ATOM 1943 O O . GLU A 1 255 ? 22.25 22.266 3.135 1 98.62 255 GLU A O 1
ATOM 1948 N N . TRP A 1 256 ? 21.641 23.859 4.531 1 98.5 256 TRP A N 1
ATOM 1949 C CA . TRP A 1 256 ? 20.203 23.594 4.527 1 98.5 256 TRP A CA 1
ATOM 1950 C C . TRP A 1 256 ? 19.641 23.672 3.111 1 98.5 256 TRP A C 1
ATOM 1952 O O . TRP A 1 256 ? 18.812 22.859 2.719 1 98.5 256 TRP A O 1
ATOM 1962 N N . LEU A 1 257 ? 19.984 24.688 2.4 1 98.31 257 LEU A N 1
ATOM 1963 C CA . LEU A 1 257 ? 19.453 24.859 1.053 1 98.31 257 LEU A CA 1
ATOM 1964 C C . LEU A 1 257 ? 19.859 23.688 0.162 1 98.31 257 LEU A C 1
ATOM 1966 O O . LEU A 1 257 ? 19.031 23.156 -0.591 1 98.31 257 LEU A O 1
ATOM 1970 N N . HIS A 1 258 ? 21.141 23.297 0.247 1 98.56 258 HIS A N 1
ATOM 1971 C CA . HIS A 1 258 ? 21.609 22.156 -0.524 1 98.56 258 HIS A CA 1
ATOM 1972 C C . HIS A 1 258 ? 20.875 20.875 -0.146 1 98.56 258 HIS A C 1
ATOM 1974 O O . HIS A 1 258 ? 20.516 20.094 -1.017 1 98.56 258 HIS A O 1
ATOM 1980 N N . ALA A 1 259 ? 20.688 20.672 1.169 1 98.81 259 ALA A N 1
ATOM 1981 C CA . ALA A 1 259 ? 19.938 19.516 1.65 1 98.81 259 ALA A CA 1
ATOM 1982 C C . ALA A 1 259 ? 18.516 19.484 1.078 1 98.81 259 ALA A C 1
ATOM 1984 O O . ALA A 1 259 ? 18.031 18.438 0.651 1 98.81 259 ALA A O 1
ATOM 1985 N N . SER A 1 260 ? 17.922 20.672 1.078 1 98.56 260 SER A N 1
ATOM 1986 C CA . SER A 1 260 ? 16.547 20.797 0.607 1 98.56 260 SER A CA 1
ATOM 1987 C C . SER A 1 260 ? 16.438 20.469 -0.876 1 98.56 260 SER A C 1
ATOM 1989 O O . SER A 1 260 ? 15.547 19.719 -1.285 1 98.56 260 SER A O 1
ATOM 1991 N N . LEU A 1 261 ? 17.281 20.984 -1.685 1 98.38 261 LEU A N 1
ATOM 1992 C CA . LEU A 1 261 ? 17.25 20.766 -3.127 1 98.38 261 LEU A CA 1
ATOM 1993 C C . LEU A 1 261 ? 17.562 19.312 -3.459 1 98.38 261 LEU A C 1
ATOM 1995 O O . LEU A 1 261 ? 16.922 18.719 -4.328 1 98.38 261 LEU A O 1
ATOM 1999 N N . LEU A 1 262 ? 18.531 18.781 -2.75 1 98.69 262 LEU A N 1
ATOM 2000 C CA . LEU A 1 262 ? 18.906 17.406 -3.006 1 98.69 262 LEU A CA 1
ATOM 2001 C C . LEU A 1 262 ? 17.812 16.438 -2.572 1 98.69 262 LEU A C 1
ATOM 2003 O O . LEU A 1 262 ? 17.594 15.398 -3.197 1 98.69 262 LEU A O 1
ATOM 2007 N N . ARG A 1 263 ? 17.141 16.703 -1.45 1 98.44 263 ARG A N 1
ATOM 2008 C CA . ARG A 1 263 ? 16 15.906 -1.048 1 98.44 263 ARG A CA 1
ATOM 2009 C C . ARG A 1 263 ? 14.914 15.914 -2.123 1 98.44 263 ARG A C 1
ATOM 2011 O O . ARG A 1 263 ? 14.336 14.875 -2.439 1 98.44 263 ARG A O 1
ATOM 2018 N N . GLN A 1 264 ? 14.641 17.094 -2.619 1 97.5 264 GLN A N 1
ATOM 2019 C CA . GLN A 1 264 ? 13.648 17.203 -3.68 1 97.5 264 GLN A CA 1
ATOM 2020 C C . GLN A 1 264 ? 14.031 16.344 -4.883 1 97.5 264 GLN A C 1
ATOM 2022 O O . GLN A 1 264 ? 13.18 15.672 -5.469 1 97.5 264 GLN A O 1
ATOM 2027 N N . ASP A 1 265 ? 15.258 16.391 -5.223 1 98.31 265 ASP A N 1
ATOM 2028 C CA . ASP A 1 265 ? 15.758 15.586 -6.328 1 98.31 265 ASP A CA 1
ATOM 2029 C C . ASP A 1 265 ? 15.609 14.094 -6.027 1 98.31 265 ASP A C 1
ATOM 2031 O O . ASP A 1 265 ? 15.258 13.312 -6.906 1 98.31 265 ASP A O 1
ATOM 2035 N N . MET A 1 266 ? 15.945 13.711 -4.809 1 98.5 266 MET A N 1
ATOM 2036 C CA . MET A 1 266 ? 15.812 12.328 -4.367 1 98.5 266 MET A CA 1
ATOM 2037 C C . MET A 1 266 ? 14.367 11.852 -4.477 1 98.5 266 MET A C 1
ATOM 2039 O O . MET A 1 266 ? 14.109 10.75 -4.977 1 98.5 266 MET A O 1
ATOM 2043 N N . LEU A 1 267 ? 13.445 12.656 -4.02 1 98.12 267 LEU A N 1
ATOM 2044 C CA . LEU A 1 267 ? 12.031 12.305 -4.059 1 98.12 267 LEU A CA 1
ATOM 2045 C C . LEU A 1 267 ? 11.539 12.18 -5.5 1 98.12 267 LEU A C 1
ATOM 2047 O O . LEU A 1 267 ? 10.766 11.273 -5.82 1 98.12 267 LEU A O 1
ATOM 2051 N N . GLN A 1 268 ? 11.984 13.055 -6.359 1 97.75 268 GLN A N 1
ATOM 2052 C CA . GLN A 1 268 ? 11.625 12.977 -7.77 1 97.75 268 GLN A CA 1
ATOM 2053 C C . GLN A 1 268 ? 12.188 11.711 -8.414 1 97.75 268 GLN A C 1
ATOM 2055 O O . GLN A 1 268 ? 11.531 11.102 -9.258 1 97.75 268 GLN A O 1
ATOM 2060 N N . GLN A 1 269 ? 13.367 11.398 -8.039 1 97.69 269 GLN A N 1
ATOM 2061 C CA . GLN A 1 269 ? 13.977 10.172 -8.547 1 97.69 269 GLN A CA 1
ATOM 2062 C C . GLN A 1 269 ? 13.148 8.945 -8.148 1 97.69 269 GLN A C 1
ATOM 2064 O O . GLN A 1 269 ? 12.969 8.023 -8.953 1 97.69 269 GLN A O 1
ATOM 2069 N N . ILE A 1 270 ? 12.703 8.883 -6.895 1 97.75 270 ILE A N 1
ATOM 2070 C CA . ILE A 1 270 ? 11.891 7.773 -6.414 1 97.75 270 ILE A CA 1
ATOM 2071 C C . ILE A 1 270 ? 10.586 7.703 -7.207 1 97.75 270 ILE A C 1
ATOM 2073 O O . ILE A 1 270 ? 10.156 6.625 -7.621 1 97.75 270 ILE A O 1
ATOM 2077 N N . VAL A 1 271 ? 9.945 8.852 -7.43 1 96.69 271 VAL A N 1
ATOM 2078 C CA . VAL A 1 271 ? 8.703 8.914 -8.195 1 96.69 271 VAL A CA 1
ATOM 2079 C C . VAL A 1 271 ? 8.922 8.344 -9.594 1 96.69 271 VAL A C 1
ATOM 2081 O O . VAL A 1 271 ? 8.141 7.516 -10.062 1 96.69 271 VAL A O 1
ATOM 2084 N N . LYS A 1 272 ? 9.977 8.742 -10.203 1 94.56 272 LYS A N 1
ATOM 2085 C CA . LYS A 1 272 ? 10.273 8.297 -11.562 1 94.56 272 LYS A CA 1
ATOM 2086 C C . LYS A 1 272 ? 10.602 6.809 -11.594 1 94.56 272 LYS A C 1
ATOM 2088 O O . LYS A 1 272 ? 10.117 6.082 -12.461 1 94.56 272 LYS A O 1
ATOM 2093 N N . ALA A 1 273 ? 11.375 6.375 -10.641 1 93.94 273 ALA A N 1
ATOM 2094 C CA . ALA A 1 273 ? 11.789 4.973 -10.586 1 93.94 273 ALA A CA 1
ATOM 2095 C C . ALA A 1 273 ? 10.578 4.059 -10.406 1 93.94 273 ALA A C 1
ATOM 2097 O O . ALA A 1 273 ? 10.539 2.957 -10.961 1 93.94 273 ALA A O 1
ATOM 2098 N N . GLY A 1 274 ? 9.617 4.496 -9.648 1 92.62 274 GLY A N 1
ATOM 2099 C CA . GLY A 1 274 ? 8.445 3.68 -9.367 1 92.62 274 GLY A CA 1
ATOM 2100 C C . GLY A 1 274 ? 7.293 3.934 -10.32 1 92.62 274 GLY A C 1
ATOM 2101 O O . GLY A 1 274 ? 6.23 3.318 -10.203 1 92.62 274 GLY A O 1
ATOM 2102 N N . ALA A 1 275 ? 7.496 4.871 -11.219 1 91.44 275 ALA A N 1
ATOM 2103 C CA . ALA A 1 275 ? 6.398 5.34 -12.062 1 91.44 275 ALA A CA 1
ATOM 2104 C C . ALA A 1 275 ? 5.191 5.742 -11.219 1 91.44 275 ALA A C 1
ATOM 2106 O O . ALA A 1 275 ? 4.047 5.469 -11.594 1 91.44 275 ALA A O 1
ATOM 2107 N N . ALA A 1 276 ? 5.43 6.277 -10.109 1 93.06 276 ALA A N 1
ATOM 2108 C CA . ALA A 1 276 ? 4.367 6.703 -9.195 1 93.06 276 ALA A CA 1
ATOM 2109 C C . ALA A 1 276 ? 3.801 8.055 -9.617 1 93.06 276 ALA A C 1
ATOM 2111 O O . ALA A 1 276 ? 4.512 8.883 -10.195 1 93.06 276 ALA A O 1
ATOM 2112 N N . ALA A 1 277 ? 2.518 8.266 -9.359 1 93.69 277 ALA A N 1
ATOM 2113 C CA . ALA A 1 277 ? 1.939 9.594 -9.547 1 93.69 277 ALA A CA 1
ATOM 2114 C C . ALA A 1 277 ? 2.389 10.547 -8.453 1 93.69 277 ALA A C 1
ATOM 2116 O O . ALA A 1 277 ? 2.564 11.742 -8.695 1 93.69 277 ALA A O 1
ATOM 2117 N N . THR A 1 278 ? 2.48 10.062 -7.301 1 96.31 278 THR A N 1
ATOM 2118 C CA . THR A 1 278 ? 2.906 10.828 -6.133 1 96.31 278 THR A CA 1
ATOM 2119 C C . THR A 1 278 ? 3.369 9.891 -5.016 1 96.31 278 THR A C 1
ATOM 2121 O O . THR A 1 278 ? 2.947 8.734 -4.949 1 96.31 278 THR A O 1
ATOM 2124 N N . LEU A 1 279 ? 4.25 10.32 -4.16 1 97.38 279 LEU A N 1
ATOM 2125 C CA . LEU A 1 279 ? 4.664 9.562 -2.986 1 97.38 279 LEU A CA 1
ATOM 2126 C C . LEU A 1 279 ? 3.707 9.797 -1.821 1 97.38 279 LEU A C 1
ATOM 2128 O O . LEU A 1 279 ? 3.736 9.062 -0.832 1 97.38 279 LEU A O 1
ATOM 2132 N N . LEU A 1 280 ? 2.805 10.758 -1.944 1 97.81 280 LEU A N 1
ATOM 2133 C CA . LEU A 1 280 ? 1.892 11.125 -0.868 1 97.81 280 LEU A CA 1
ATOM 2134 C C . LEU A 1 280 ? 0.83 10.055 -0.662 1 97.81 280 LEU A C 1
ATOM 2136 O O . LEU A 1 280 ? 0.188 10 0.39 1 97.81 280 LEU A O 1
ATOM 2140 N N . ASP A 1 281 ? 0.647 9.266 -1.618 1 97.69 281 ASP A N 1
ATOM 2141 C CA . ASP A 1 281 ? -0.196 8.078 -1.593 1 97.69 281 ASP A CA 1
ATOM 2142 C C . ASP A 1 281 ? 0.188 7.109 -2.709 1 97.69 281 ASP A C 1
ATOM 2144 O O . ASP A 1 281 ? -0.247 7.266 -3.852 1 97.69 281 ASP A O 1
ATOM 2148 N N . VAL A 1 282 ? 0.833 6.047 -2.369 1 96.06 282 VAL A N 1
ATOM 2149 C CA . VAL A 1 282 ? 1.46 5.188 -3.369 1 96.06 282 VAL A CA 1
ATOM 2150 C C . VAL A 1 282 ? 0.394 4.355 -4.074 1 96.06 282 VAL A C 1
ATOM 2152 O O . VAL A 1 282 ? 0.681 3.68 -5.066 1 96.06 282 VAL A O 1
ATOM 2155 N N . ARG A 1 283 ? -0.828 4.414 -3.682 1 95.19 283 ARG A N 1
ATOM 2156 C CA . ARG A 1 283 ? -1.918 3.684 -4.316 1 95.19 283 ARG A CA 1
ATOM 2157 C C . ARG A 1 283 ? -2.424 4.422 -5.555 1 95.19 283 ARG A C 1
ATOM 2159 O O . ARG A 1 283 ? -3.09 3.83 -6.406 1 95.19 283 ARG A O 1
ATOM 2166 N N . ARG A 1 284 ? -2.123 5.746 -5.629 1 94.25 284 ARG A N 1
ATOM 2167 C CA . ARG A 1 284 ? -2.736 6.613 -6.629 1 94.25 284 ARG A CA 1
ATOM 2168 C C . ARG A 1 284 ? -2.023 6.492 -7.973 1 94.25 284 ARG A C 1
ATOM 2170 O O . ARG A 1 284 ? -0.794 6.398 -8.023 1 94.25 284 ARG A O 1
ATOM 2177 N N . ASP A 1 285 ? -2.842 6.574 -9.078 1 90.75 285 ASP A N 1
ATOM 2178 C CA . ASP A 1 285 ? -2.301 6.617 -10.43 1 90.75 285 ASP A CA 1
ATOM 2179 C C . ASP A 1 285 ? -2.283 8.047 -10.969 1 90.75 285 ASP A C 1
ATOM 2181 O O . ASP A 1 285 ? -1.734 8.305 -12.047 1 90.75 285 ASP A O 1
ATOM 2185 N N . VAL A 1 286 ? -2.924 8.898 -10.211 1 91.31 286 VAL A N 1
ATOM 2186 C CA . VAL A 1 286 ? -2.908 10.328 -10.516 1 91.31 286 VAL A CA 1
ATOM 2187 C C . VAL A 1 286 ? -2.625 11.125 -9.25 1 91.31 286 VAL A C 1
ATOM 2189 O O . VAL A 1 286 ? -2.898 10.664 -8.141 1 91.31 286 VAL A O 1
ATOM 2192 N N . LYS A 1 287 ? -2.107 12.234 -9.398 1 92.62 287 LYS A N 1
ATOM 2193 C CA . LYS A 1 287 ? -1.834 13.094 -8.258 1 92.62 287 LYS A CA 1
ATOM 2194 C C . LYS A 1 287 ? -3.131 13.594 -7.617 1 92.62 287 LYS A C 1
ATOM 2196 O O . LYS A 1 287 ? -4.199 13.492 -8.219 1 92.62 287 LYS A O 1
ATOM 2201 N N . TYR A 1 288 ? -3.049 14.047 -6.352 1 94 288 TYR A N 1
ATOM 2202 C CA . TYR A 1 288 ? -4.176 14.758 -5.766 1 94 288 TYR A CA 1
ATOM 2203 C C . TYR A 1 288 ? -4.594 15.938 -6.648 1 94 288 TYR A C 1
ATOM 2205 O O . TYR A 1 288 ? -3.752 16.562 -7.297 1 94 288 TYR A O 1
ATOM 2213 N N . ASP A 1 289 ? -5.816 16.25 -6.629 1 91.25 289 ASP A N 1
ATOM 2214 C CA . ASP A 1 289 ? -6.293 17.266 -7.57 1 91.25 289 ASP A CA 1
ATOM 2215 C C . ASP A 1 289 ? -6.734 18.531 -6.84 1 91.25 289 ASP A C 1
ATOM 2217 O O . ASP A 1 289 ? -7.625 19.234 -7.305 1 91.25 289 ASP A O 1
ATOM 2221 N N . ALA A 1 290 ? -6.207 18.766 -5.734 1 86.5 290 ALA A N 1
ATOM 2222 C CA . ALA A 1 290 ? -6.57 19.953 -4.953 1 86.5 290 ALA A CA 1
ATOM 2223 C C . ALA A 1 290 ? -6.348 21.234 -5.758 1 86.5 290 ALA A C 1
ATOM 2225 O O . ALA A 1 290 ? -7.141 22.172 -5.672 1 86.5 290 ALA A O 1
ATOM 2226 N N . ASP A 1 291 ? -5.266 21.312 -6.418 1 80.81 291 ASP A N 1
ATOM 2227 C CA . ASP A 1 291 ? -4.953 22.484 -7.23 1 80.81 291 ASP A CA 1
ATOM 2228 C C . ASP A 1 291 ? -6.035 22.734 -8.281 1 80.81 291 ASP A C 1
ATOM 2230 O O . ASP A 1 291 ? -6.41 23.875 -8.531 1 80.81 291 ASP A O 1
ATOM 2234 N N . GLN A 1 292 ? -6.586 21.734 -8.789 1 83.88 292 GLN A N 1
ATOM 2235 C CA . GLN A 1 292 ? -7.605 21.875 -9.82 1 83.88 292 GLN A CA 1
ATOM 2236 C C . GLN A 1 292 ? -8.945 22.281 -9.227 1 83.88 292 GLN A C 1
ATOM 2238 O O . GLN A 1 292 ? -9.641 23.141 -9.773 1 83.88 292 GLN A O 1
ATOM 2243 N N . VAL A 1 293 ? -9.172 21.781 -8.117 1 90.81 293 VAL A N 1
ATOM 2244 C CA . VAL A 1 293 ? -10.531 21.953 -7.629 1 90.81 293 VAL A CA 1
ATOM 2245 C C . VAL A 1 293 ? -10.602 23.172 -6.703 1 90.81 293 VAL A C 1
ATOM 2247 O O . VAL A 1 293 ? -11.453 24.047 -6.875 1 90.81 293 VAL A O 1
ATOM 2250 N N . VAL A 1 294 ? -9.68 23.25 -5.762 1 93 294 VAL A N 1
ATOM 2251 C CA . VAL A 1 294 ? -9.742 24.312 -4.758 1 93 294 VAL A CA 1
ATOM 2252 C C . VAL A 1 294 ? -9.289 25.641 -5.375 1 93 294 VAL A C 1
ATOM 2254 O O . VAL A 1 294 ? -9.93 26.672 -5.191 1 93 294 VAL A O 1
ATOM 2257 N N . GLN A 1 295 ? -8.18 25.594 -6.051 1 91.38 295 GLN A N 1
ATOM 2258 C CA . GLN A 1 295 ? -7.68 26.812 -6.672 1 91.38 295 GLN A CA 1
ATOM 2259 C C . GLN A 1 295 ? -8.695 27.375 -7.668 1 91.38 295 GLN A C 1
ATOM 2261 O O . GLN A 1 295 ? -8.906 28.594 -7.719 1 91.38 295 GLN A O 1
ATOM 2266 N N . THR A 1 296 ? -9.32 26.469 -8.453 1 89.69 296 THR A N 1
ATOM 2267 C CA . THR A 1 296 ? -10.32 26.922 -9.422 1 89.69 296 THR A CA 1
ATOM 2268 C C . THR A 1 296 ? -11.5 27.578 -8.711 1 89.69 296 THR A C 1
ATOM 2270 O O . THR A 1 296 ? -11.969 28.641 -9.133 1 89.69 296 THR A O 1
ATOM 2273 N N . TYR A 1 297 ? -11.945 27.016 -7.707 1 92.44 297 TYR A N 1
ATOM 2274 C CA . TYR A 1 297 ? -13.094 27.531 -6.977 1 92.44 297 TYR A CA 1
ATOM 2275 C C . TYR A 1 297 ? -12.773 28.875 -6.328 1 92.44 297 TYR A C 1
ATOM 2277 O O . TYR A 1 297 ? -13.523 29.844 -6.477 1 92.44 297 TYR A O 1
ATOM 2285 N N . LEU A 1 298 ? -11.594 28.984 -5.668 1 93.12 298 LEU A N 1
ATOM 2286 C CA . LEU A 1 298 ? -11.258 30.141 -4.852 1 93.12 298 LEU A CA 1
ATOM 2287 C C . LEU A 1 298 ? -10.844 31.312 -5.727 1 93.12 298 LEU A C 1
ATOM 2289 O O . LEU A 1 298 ? -10.758 32.438 -5.25 1 93.12 298 LEU A O 1
ATOM 2293 N N . ASN A 1 299 ? -10.68 31.078 -6.965 1 93 299 ASN A N 1
ATOM 2294 C CA . ASN A 1 299 ? -10.344 32.188 -7.867 1 93 299 ASN A CA 1
ATOM 2295 C C . ASN A 1 299 ? -11.578 32.75 -8.555 1 93 299 ASN A C 1
ATOM 2297 O O . ASN A 1 299 ? -11.484 33.688 -9.328 1 93 299 ASN A O 1
ATOM 2301 N N . THR A 1 300 ? -12.68 32.188 -8.266 1 90.31 300 THR A N 1
ATOM 2302 C CA . THR A 1 300 ? -13.906 32.812 -8.734 1 90.31 300 THR A CA 1
ATOM 2303 C C . THR A 1 300 ? -14.25 34.031 -7.887 1 90.31 300 THR A C 1
ATOM 2305 O O . THR A 1 300 ? -13.977 34.062 -6.684 1 90.31 300 THR A O 1
ATOM 2308 N N . THR A 1 301 ? -14.938 34.969 -8.516 1 89.56 301 THR A N 1
ATOM 2309 C CA . THR A 1 301 ? -15.32 36.156 -7.809 1 89.56 301 THR A CA 1
ATOM 2310 C C . THR A 1 301 ? -16.281 35.844 -6.668 1 89.56 301 THR A C 1
ATOM 2312 O O . THR A 1 301 ? -16.156 36.375 -5.566 1 89.56 301 THR A O 1
ATOM 2315 N N . ALA A 1 302 ? -17.156 35 -6.922 1 85.75 302 ALA A N 1
ATOM 2316 C CA . ALA A 1 302 ? -18.172 34.625 -5.934 1 85.75 302 ALA A CA 1
ATOM 2317 C C . ALA A 1 302 ? -17.531 34 -4.703 1 85.75 302 ALA A C 1
ATOM 2319 O O . ALA A 1 302 ? -17.906 34.281 -3.572 1 85.75 302 ALA A O 1
ATOM 2320 N N . ALA A 1 303 ? -16.547 33.125 -4.926 1 88.12 303 ALA A N 1
ATOM 2321 C CA . ALA A 1 303 ? -15.898 32.438 -3.814 1 88.12 303 ALA A CA 1
ATOM 2322 C C . ALA A 1 303 ? -15.047 33.406 -3 1 88.12 303 ALA A C 1
ATOM 2324 O O . ALA A 1 303 ? -14.992 33.312 -1.771 1 88.12 303 ALA A O 1
ATOM 2325 N N . ARG A 1 304 ? -14.383 34.281 -3.611 1 89.25 304 ARG A N 1
ATOM 2326 C CA . ARG A 1 304 ? -13.57 35.281 -2.92 1 89.25 304 ARG A CA 1
ATOM 2327 C C . ARG A 1 304 ? -14.438 36.156 -2.01 1 89.25 304 ARG A C 1
ATOM 2329 O O . ARG A 1 304 ? -14.078 36.406 -0.853 1 89.25 304 ARG A O 1
ATOM 2336 N N . GLU A 1 305 ? -15.516 36.531 -2.547 1 84.44 305 GLU A N 1
ATOM 2337 C CA . GLU A 1 305 ? -16.438 37.375 -1.79 1 84.44 305 GLU A CA 1
ATOM 2338 C C . GLU A 1 305 ? -17.047 36.625 -0.618 1 84.44 305 GLU A C 1
ATOM 2340 O O . GLU A 1 305 ? -17.156 37.156 0.489 1 84.44 305 GLU A O 1
ATOM 2345 N N . ARG A 1 306 ? -17.344 35.438 -0.908 1 83.44 306 ARG A N 1
ATOM 2346 C CA . ARG A 1 306 ? -17.953 34.625 0.116 1 83.44 306 ARG A CA 1
ATOM 2347 C C . ARG A 1 306 ? -17 34.375 1.278 1 83.44 306 ARG A C 1
ATOM 2349 O O . ARG A 1 306 ? -17.438 34.25 2.428 1 83.44 306 ARG A O 1
ATOM 2356 N N . ASN A 1 307 ? -15.758 34.344 0.974 1 87.69 307 ASN A N 1
ATOM 2357 C CA . ASN A 1 307 ? -14.758 34.094 2.006 1 87.69 307 ASN A CA 1
ATOM 2358 C C . ASN A 1 307 ? -14.227 35.406 2.607 1 87.69 307 ASN A C 1
ATOM 2360 O O . ASN A 1 307 ? -13.422 35.375 3.541 1 87.69 307 ASN A O 1
ATOM 2364 N N . GLY A 1 308 ? -14.688 36.469 2.064 1 82.88 308 GLY A N 1
ATOM 2365 C CA . GLY A 1 308 ? -14.258 37.75 2.59 1 82.88 308 GLY A CA 1
ATOM 2366 C C . GLY A 1 308 ? -12.844 38.125 2.193 1 82.88 308 GLY A C 1
ATOM 2367 O O . GLY A 1 308 ? -12.18 38.875 2.891 1 82.88 308 GLY A O 1
ATOM 2368 N N . ALA A 1 309 ? -12.398 37.531 1.151 1 89 309 ALA A N 1
ATOM 2369 C CA . ALA A 1 309 ? -11.039 37.844 0.683 1 89 309 ALA A CA 1
ATOM 2370 C C . ALA A 1 309 ? -11.008 39.094 -0.153 1 89 309 ALA A C 1
ATOM 2372 O O . ALA A 1 309 ? -11.93 39.375 -0.933 1 89 309 ALA A O 1
ATOM 2373 N N . ARG A 1 310 ? -9.984 39.844 0.031 1 83.75 310 ARG A N 1
ATOM 2374 C CA . ARG A 1 310 ? -9.82 41.062 -0.741 1 83.75 310 ARG A CA 1
ATOM 2375 C C . ARG A 1 310 ? -9.5 40.75 -2.199 1 83.75 310 ARG A C 1
ATOM 2377 O O . ARG A 1 310 ? -8.961 39.688 -2.51 1 83.75 310 ARG A O 1
ATOM 2384 N N . PRO A 1 311 ? -9.922 41.781 -3.018 1 84.56 311 PRO A N 1
ATOM 2385 C CA . PRO A 1 311 ? -9.422 41.594 -4.387 1 84.56 311 PRO A CA 1
ATOM 2386 C C . PRO A 1 311 ? -7.898 41.594 -4.465 1 84.56 311 PRO A C 1
ATOM 2388 O O . PRO A 1 311 ? -7.23 42.281 -3.707 1 84.56 311 PRO A O 1
ATOM 2391 N N . GLY A 1 312 ? -7.426 40.781 -5.316 1 82.69 312 GLY A N 1
ATOM 2392 C CA . GLY A 1 312 ? -5.98 40.656 -5.395 1 82.69 312 GLY A CA 1
ATOM 2393 C C . GLY A 1 312 ? -5.531 39.625 -6.406 1 82.69 312 GLY A C 1
ATOM 2394 O O . GLY A 1 312 ? -6.289 39.25 -7.312 1 82.69 312 GLY A O 1
ATOM 2395 N N . PRO A 1 313 ? -4.293 39.312 -6.184 1 86.94 313 PRO A N 1
ATOM 2396 C CA . PRO A 1 313 ? -3.746 38.344 -7.133 1 86.94 313 PRO A CA 1
ATOM 2397 C C . PRO A 1 313 ? -4.473 37 -7.09 1 86.94 313 PRO A C 1
ATOM 2399 O O . PRO A 1 313 ? -5.285 36.75 -6.191 1 86.94 313 PRO A O 1
ATOM 2402 N N . GLU A 1 314 ? -4.137 36.281 -8.078 1 90.94 314 GLU A N 1
ATOM 2403 C CA . GLU A 1 314 ? -4.68 34.906 -8.172 1 90.94 314 GLU A CA 1
ATOM 2404 C C . GLU A 1 314 ? -4.34 34.094 -6.922 1 90.94 314 GLU A C 1
ATOM 2406 O O . GLU A 1 314 ? -3.225 34.188 -6.406 1 90.94 314 GLU A O 1
ATOM 2411 N N . PHE A 1 315 ? -5.367 33.438 -6.449 1 93.81 315 PHE A N 1
ATOM 2412 C CA . PHE A 1 315 ? -5.152 32.469 -5.371 1 93.81 315 PHE A CA 1
ATOM 2413 C C . PHE A 1 315 ? -4.316 31.297 -5.852 1 93.81 315 PHE A C 1
ATOM 2415 O O . PHE A 1 315 ? -4.629 30.688 -6.871 1 93.81 315 PHE A O 1
ATOM 2422 N N . LEU A 1 316 ? -3.262 31 -5.121 1 93.31 316 LEU A N 1
ATOM 2423 C CA . LEU A 1 316 ? -2.463 29.812 -5.348 1 93.31 316 LEU A CA 1
ATOM 2424 C C . LEU A 1 316 ? -2.592 28.844 -4.172 1 93.31 316 LEU A C 1
ATOM 2426 O O . LEU A 1 316 ? -2.426 29.234 -3.018 1 93.31 316 LEU A O 1
ATOM 2430 N N . GLU A 1 317 ? -2.891 27.609 -4.527 1 93.56 317 GLU A N 1
ATOM 2431 C CA . GLU A 1 317 ? -2.936 26.594 -3.479 1 93.56 317 GLU A CA 1
ATOM 2432 C C . GLU A 1 317 ? -1.618 26.531 -2.709 1 93.56 317 GLU A C 1
ATOM 2434 O O . GLU A 1 317 ? -1.615 26.5 -1.477 1 93.56 317 GLU A O 1
ATOM 2439 N N . CYS A 1 318 ? -0.543 26.422 -3.465 1 95.56 318 CYS A N 1
ATOM 2440 C CA . CYS A 1 318 ? 0.813 26.516 -2.936 1 95.56 318 CYS A CA 1
ATOM 2441 C C . CYS A 1 318 ? 1.623 27.562 -3.686 1 95.56 318 CYS A C 1
ATOM 2443 O O . CYS A 1 318 ? 1.778 27.484 -4.906 1 95.56 318 CYS A O 1
ATOM 2445 N N . ASN A 1 319 ? 2.154 28.5 -2.939 1 96.06 319 ASN A N 1
ATOM 2446 C CA . ASN A 1 319 ? 2.945 29.578 -3.543 1 96.06 319 ASN A CA 1
ATOM 2447 C C . ASN A 1 319 ? 4.418 29.188 -3.654 1 96.06 319 ASN A C 1
ATOM 2449 O O . ASN A 1 319 ? 5.109 29.062 -2.643 1 96.06 319 ASN A O 1
ATOM 2453 N N . PRO A 1 320 ? 4.914 29.125 -4.898 1 96.06 320 PRO A N 1
ATOM 2454 C CA . PRO A 1 320 ? 6.309 28.703 -5.07 1 96.06 320 PRO A CA 1
ATOM 2455 C C . PRO A 1 320 ? 7.301 29.672 -4.441 1 96.06 320 PRO A C 1
ATOM 2457 O O . PRO A 1 320 ? 8.391 29.266 -4.02 1 96.06 320 PRO A O 1
ATOM 2460 N N . LYS A 1 321 ? 6.973 30.969 -4.34 1 96.38 321 LYS A N 1
ATOM 2461 C CA . LYS A 1 321 ? 7.863 31.938 -3.713 1 96.38 321 LYS A CA 1
ATOM 2462 C C . LYS A 1 321 ? 8.047 31.641 -2.227 1 96.38 321 LYS A C 1
ATOM 2464 O O . LYS A 1 321 ? 9.156 31.75 -1.698 1 96.38 321 LYS A O 1
ATOM 2469 N N . VAL A 1 322 ? 6.93 31.328 -1.612 1 97.56 322 VAL A N 1
ATOM 2470 C CA . VAL A 1 322 ? 6.992 31.016 -0.191 1 97.56 322 VAL A CA 1
ATOM 2471 C C . VAL A 1 322 ? 7.762 29.703 0.009 1 97.56 322 VAL A C 1
ATOM 2473 O O . VAL A 1 322 ? 8.57 29.594 0.932 1 97.56 322 VAL A O 1
ATOM 2476 N N . ASP A 1 323 ? 7.5 28.719 -0.864 1 97.56 323 ASP A N 1
ATOM 2477 C CA . ASP A 1 323 ? 8.211 27.453 -0.832 1 97.56 323 ASP A CA 1
ATOM 2478 C C . ASP A 1 323 ? 9.719 27.672 -0.903 1 97.56 323 ASP A C 1
ATOM 2480 O O . ASP A 1 323 ? 10.477 27.078 -0.123 1 97.56 323 ASP A O 1
ATOM 2484 N N . SER A 1 324 ? 10.156 28.5 -1.794 1 97.31 324 SER A N 1
ATOM 2485 C CA . SER A 1 324 ? 11.578 28.781 -1.977 1 97.31 324 SER A CA 1
ATOM 2486 C C . SER A 1 324 ? 12.148 29.531 -0.774 1 97.31 324 SER A C 1
ATOM 2488 O O . SER A 1 324 ? 13.281 29.266 -0.359 1 97.31 324 SER A O 1
ATOM 2490 N N . ALA A 1 325 ? 11.383 30.422 -0.247 1 97.81 325 ALA A N 1
ATOM 2491 C CA . ALA A 1 325 ? 11.836 31.234 0.879 1 97.81 325 ALA A CA 1
ATOM 2492 C C . ALA A 1 325 ? 12.094 30.359 2.109 1 97.81 325 ALA A C 1
ATOM 2494 O O . ALA A 1 325 ? 12.984 30.656 2.906 1 97.81 325 ALA A O 1
ATOM 2495 N N . LEU A 1 326 ? 11.352 29.297 2.18 1 98.19 326 LEU A N 1
ATOM 2496 C CA . LEU A 1 326 ? 11.445 28.484 3.385 1 98.19 326 LEU A CA 1
ATOM 2497 C C . LEU A 1 326 ? 12.18 27.172 3.102 1 98.19 326 LEU A C 1
ATOM 2499 O O . LEU A 1 326 ? 12.102 26.234 3.893 1 98.19 326 LEU A O 1
ATOM 2503 N N . ALA A 1 327 ? 12.93 27.109 2.006 1 97.94 327 ALA A N 1
ATOM 2504 C CA . ALA A 1 327 ? 13.641 25.906 1.598 1 97.94 327 ALA A CA 1
ATOM 2505 C C . ALA A 1 327 ? 14.656 25.484 2.658 1 97.94 327 ALA A C 1
ATOM 2507 O O . ALA A 1 327 ? 14.852 24.297 2.896 1 97.94 327 ALA A O 1
ATOM 2508 N N . GLU A 1 328 ? 15.305 26.438 3.256 1 98.12 328 GLU A N 1
ATOM 2509 C CA . GLU A 1 328 ? 16.281 26.109 4.289 1 98.12 328 GLU A CA 1
ATOM 2510 C C . GLU A 1 328 ? 15.602 25.562 5.535 1 98.12 328 GLU A C 1
ATOM 2512 O O . GLU A 1 328 ? 16.047 24.547 6.098 1 98.12 328 GLU A O 1
ATOM 2517 N N . ASP A 1 329 ? 14.555 26.172 5.941 1 98.38 329 ASP A N 1
ATOM 2518 C CA . ASP A 1 329 ? 13.844 25.734 7.137 1 98.38 329 ASP A CA 1
ATOM 2519 C C . ASP A 1 329 ? 13.266 24.328 6.953 1 98.38 329 ASP A C 1
ATOM 2521 O O . ASP A 1 329 ? 13.148 23.562 7.914 1 98.38 329 ASP A O 1
ATOM 2525 N N . ARG A 1 330 ? 12.898 23.969 5.754 1 98.19 330 ARG A N 1
ATOM 2526 C CA . ARG A 1 330 ? 12.344 22.656 5.43 1 98.19 330 ARG A CA 1
ATOM 2527 C C . ARG A 1 330 ? 13.219 21.547 6 1 98.19 330 ARG A C 1
ATOM 2529 O O . ARG A 1 330 ? 12.703 20.516 6.453 1 98.19 330 ARG A O 1
ATOM 2536 N N . MET A 1 331 ? 14.508 21.766 6.043 1 98.56 331 MET A N 1
ATOM 2537 C CA . MET A 1 331 ? 15.422 20.688 6.43 1 98.56 331 MET A CA 1
ATOM 2538 C C . MET A 1 331 ? 15.867 20.859 7.879 1 98.56 331 MET A C 1
ATOM 2540 O O . MET A 1 331 ? 16.672 20.078 8.375 1 98.56 331 MET A O 1
ATOM 2544 N N . GLN A 1 332 ? 15.344 21.812 8.555 1 98.44 332 GLN A N 1
ATOM 2545 C CA . GLN A 1 332 ? 15.625 21.984 9.977 1 98.44 332 GLN A CA 1
ATOM 2546 C C . GLN A 1 332 ? 14.602 21.266 10.836 1 98.44 332 GLN A C 1
ATOM 2548 O O . GLN A 1 332 ? 13.406 21.25 10.516 1 98.44 332 GLN A O 1
ATOM 2553 N N . SER A 1 333 ? 15.086 20.688 11.938 1 98.19 333 SER A N 1
ATOM 2554 C CA . SER A 1 333 ? 14.242 19.859 12.789 1 98.19 333 SER A CA 1
ATOM 2555 C C . SER A 1 333 ? 13.438 20.703 13.773 1 98.19 333 SER A C 1
ATOM 2557 O O . SER A 1 333 ? 13.906 21.75 14.227 1 98.19 333 SER A O 1
ATOM 2559 N N . ALA A 1 334 ? 12.211 20.297 14.031 1 98.44 334 ALA A N 1
ATOM 2560 C CA . ALA A 1 334 ? 11.391 20.875 15.094 1 98.44 334 ALA A CA 1
ATOM 2561 C C . ALA A 1 334 ? 11.234 19.906 16.25 1 98.44 334 ALA A C 1
ATOM 2563 O O . ALA A 1 334 ? 10.352 20.062 17.094 1 98.44 334 ALA A O 1
ATOM 2564 N N . LEU A 1 335 ? 12.055 18.891 16.297 1 98.44 335 LEU A N 1
ATOM 2565 C CA . LEU A 1 335 ? 12 17.844 17.312 1 98.44 335 LEU A CA 1
ATOM 2566 C C . LEU A 1 335 ? 12.125 18.438 18.719 1 98.44 335 LEU A C 1
ATOM 2568 O O . LEU A 1 335 ? 11.484 17.953 19.656 1 98.44 335 LEU A O 1
ATOM 2572 N N . ASP A 1 336 ? 12.93 19.406 18.906 1 98.31 336 ASP A N 1
ATOM 2573 C CA . ASP A 1 336 ? 13.148 20.047 20.203 1 98.31 336 ASP A CA 1
ATOM 2574 C C . ASP A 1 336 ? 11.859 20.688 20.719 1 98.31 336 ASP A C 1
ATOM 2576 O O . ASP A 1 336 ? 11.594 20.672 21.922 1 98.31 336 ASP A O 1
ATOM 2580 N N . SER A 1 337 ? 11.133 21.281 19.797 1 98.75 337 SER A N 1
ATOM 2581 C CA . SER A 1 337 ? 9.852 21.875 20.188 1 98.75 337 SER A CA 1
ATOM 2582 C C . SER A 1 337 ? 8.883 20.797 20.688 1 98.75 337 SER A C 1
ATOM 2584 O O . SER A 1 337 ? 8.18 21.016 21.672 1 98.75 337 SER A O 1
ATOM 2586 N N . VAL A 1 338 ? 8.844 19.641 20.016 1 98.88 338 VAL A N 1
ATOM 2587 C CA . VAL A 1 338 ? 7.965 18.562 20.422 1 98.88 338 VAL A CA 1
ATOM 2588 C C . VAL A 1 338 ? 8.383 18.047 21.797 1 98.88 338 VAL A C 1
ATOM 2590 O O . VAL A 1 338 ? 7.531 17.812 22.656 1 98.88 338 VAL A O 1
ATOM 2593 N N . GLU A 1 339 ? 9.664 17.906 22.016 1 98.75 339 GLU A N 1
ATOM 2594 C CA . GLU A 1 339 ? 10.18 17.438 23.312 1 98.75 339 GLU A CA 1
ATOM 2595 C C . GLU A 1 339 ? 9.828 18.406 24.422 1 98.75 339 GLU A C 1
ATOM 2597 O O . GLU A 1 339 ? 9.438 17.984 25.516 1 98.75 339 GLU A O 1
ATOM 2602 N N . PHE A 1 340 ? 10.016 19.656 24.203 1 98.62 340 PHE A N 1
ATOM 2603 C CA . PHE A 1 340 ? 9.672 20.672 25.188 1 98.62 340 PHE A CA 1
ATOM 2604 C C . PHE A 1 340 ? 8.203 20.578 25.578 1 98.62 340 PHE A C 1
ATOM 2606 O O . PHE A 1 340 ? 7.863 20.609 26.766 1 98.62 340 PHE A O 1
ATOM 2613 N N . LEU A 1 341 ? 7.305 20.469 24.531 1 98.75 341 LEU A N 1
ATOM 2614 C CA . LEU A 1 341 ? 5.871 20.375 24.781 1 98.75 341 LEU A CA 1
ATOM 2615 C C . LEU A 1 341 ? 5.547 19.156 25.641 1 98.75 341 LEU A C 1
ATOM 2617 O O . LEU A 1 341 ? 4.754 19.234 26.578 1 98.75 341 LEU A O 1
ATOM 2621 N N . LEU A 1 342 ? 6.16 18.031 25.266 1 98.69 342 LEU A N 1
ATOM 2622 C CA . LEU A 1 342 ? 5.93 16.812 26.031 1 98.69 342 LEU A CA 1
ATOM 2623 C C . LEU A 1 342 ? 6.391 17 27.484 1 98.69 342 LEU A C 1
ATOM 2625 O O . LEU A 1 342 ? 5.719 16.547 28.406 1 98.69 342 LEU A O 1
ATOM 2629 N N . ARG A 1 343 ? 7.52 17.641 27.688 1 98 343 ARG A N 1
ATOM 2630 C CA . ARG A 1 343 ? 8.031 17.875 29.047 1 98 343 ARG A CA 1
ATOM 2631 C C . ARG A 1 343 ? 7.105 18.812 29.828 1 98 343 ARG A C 1
ATOM 2633 O O . ARG A 1 343 ? 7.016 18.703 31.047 1 98 343 ARG A O 1
ATOM 2640 N N . GLN A 1 344 ? 6.398 19.688 29.141 1 96.81 344 GLN A N 1
ATOM 2641 C CA . GLN A 1 344 ? 5.465 20.609 29.766 1 96.81 344 GLN A CA 1
ATOM 2642 C C . GLN A 1 344 ? 4.113 19.953 30.016 1 96.81 344 GLN A C 1
ATOM 2644 O O . GLN A 1 344 ? 3.203 20.578 30.578 1 96.81 344 GLN A O 1
ATOM 2649 N N . GLY A 1 345 ? 3.986 18.734 29.547 1 97.12 345 GLY A N 1
ATOM 2650 C CA . GLY A 1 345 ? 2.748 18 29.781 1 97.12 345 GLY A CA 1
ATOM 2651 C C . GLY A 1 345 ? 1.683 18.312 28.734 1 97.12 345 GLY A C 1
ATOM 2652 O O . GLY A 1 345 ? 0.511 17.969 28.922 1 97.12 345 GLY A O 1
ATOM 2653 N N . ILE A 1 346 ? 2.031 18.969 27.656 1 98.19 346 ILE A N 1
ATOM 2654 C CA . ILE A 1 346 ? 1.086 19.266 26.594 1 98.19 346 ILE A CA 1
ATOM 2655 C C . ILE A 1 346 ? 0.846 18.016 25.75 1 98.19 346 ILE A C 1
ATOM 2657 O O . ILE A 1 346 ? 1.794 17.391 25.25 1 98.19 346 ILE A O 1
ATOM 2661 N N . PRO A 1 347 ? -0.42 17.562 25.531 1 98.56 347 PRO A N 1
ATOM 2662 C CA . PRO A 1 347 ? -0.714 16.391 24.719 1 98.56 347 PRO A CA 1
ATOM 2663 C C . PRO A 1 347 ? -0.277 16.562 23.266 1 98.56 347 PRO A C 1
ATOM 2665 O O . PRO A 1 347 ? -0.447 17.641 22.688 1 98.56 347 PRO A O 1
ATOM 2668 N N . VAL A 1 348 ? 0.332 15.523 22.688 1 98.88 348 VAL A N 1
ATOM 2669 C CA . VAL A 1 348 ? 0.764 15.516 21.297 1 98.88 348 VAL A CA 1
ATOM 2670 C C . VAL A 1 348 ? 0.155 14.32 20.578 1 98.88 348 VAL A C 1
ATOM 2672 O O . VAL A 1 348 ? 0.226 13.188 21.062 1 98.88 348 VAL A O 1
ATOM 2675 N N . LEU A 1 349 ? -0.455 14.555 19.438 1 98.88 349 LEU A N 1
ATOM 2676 C CA . LEU A 1 349 ? -0.964 13.539 18.531 1 98.88 349 LEU A CA 1
ATOM 2677 C C . LEU A 1 349 ? -0.163 13.531 17.234 1 98.88 349 LEU A C 1
ATOM 2679 O O . LEU A 1 349 ? -0.132 14.531 16.5 1 98.88 349 LEU A O 1
ATOM 2683 N N . ALA A 1 350 ? 0.554 12.523 17 1 98.81 350 ALA A N 1
ATOM 2684 C CA . ALA A 1 350 ? 1.102 12.281 15.672 1 98.81 350 ALA A CA 1
ATOM 2685 C C . ALA A 1 350 ? 0.243 11.289 14.898 1 98.81 350 ALA A C 1
ATOM 2687 O O . ALA A 1 350 ? -0.139 10.242 15.43 1 98.81 350 ALA A O 1
ATOM 2688 N N . TYR A 1 351 ? -0.106 11.602 13.672 1 98.75 351 TYR A N 1
ATOM 2689 C CA . TYR A 1 351 ? -0.87 10.641 12.891 1 98.75 351 TYR A CA 1
ATOM 2690 C C . TYR A 1 351 ? -0.359 10.578 11.453 1 98.75 351 TYR A C 1
ATOM 2692 O O . TYR A 1 351 ? 0.098 11.586 10.906 1 98.75 351 TYR A O 1
ATOM 2700 N N . GLN A 1 352 ? -0.391 9.406 10.891 1 98.19 352 GLN A N 1
ATOM 2701 C CA . GLN A 1 352 ? 0.114 9.148 9.547 1 98.19 352 GLN A CA 1
ATOM 2702 C C . GLN A 1 352 ? -0.861 8.281 8.75 1 98.19 352 GLN A C 1
ATOM 2704 O O . GLN A 1 352 ? -1.483 7.375 9.297 1 98.19 352 GLN A O 1
ATOM 2709 N N . GLY A 1 353 ? -0.96 8.648 7.449 1 98.12 353 GLY A N 1
ATOM 2710 C CA . GLY A 1 353 ? -1.592 7.703 6.543 1 98.12 353 GLY A CA 1
ATOM 2711 C C . GLY A 1 353 ? -0.72 6.504 6.234 1 98.12 353 GLY A C 1
ATOM 2712 O O . GLY A 1 353 ? 0.491 6.641 6.047 1 98.12 353 GLY A O 1
ATOM 2713 N N . GLN A 1 354 ? -1.312 5.387 6.121 1 96.44 354 GLN A N 1
ATOM 2714 C CA . GLN A 1 354 ? -0.639 4.105 5.934 1 96.44 354 GLN A CA 1
ATOM 2715 C C . GLN A 1 354 ? 0.182 4.102 4.645 1 96.44 354 GLN A C 1
ATOM 2717 O O . GLN A 1 354 ? 1.238 3.471 4.578 1 96.44 354 GLN A O 1
ATOM 2722 N N . PHE A 1 355 ? -0.268 4.797 3.65 1 97.5 355 PHE A N 1
ATOM 2723 C CA . PHE A 1 355 ? 0.322 4.625 2.328 1 97.5 355 PHE A CA 1
ATOM 2724 C C . PHE A 1 355 ? 1.06 5.887 1.897 1 97.5 355 PHE A C 1
ATOM 2726 O O . PHE A 1 355 ? 1.293 6.102 0.707 1 97.5 355 PHE A O 1
ATOM 2733 N N . ASP A 1 356 ? 1.34 6.766 2.85 1 97.94 356 ASP A N 1
ATOM 2734 C CA . ASP A 1 356 ? 2.24 7.895 2.633 1 97.94 356 ASP A CA 1
ATOM 2735 C C . ASP A 1 356 ? 3.697 7.438 2.609 1 97.94 356 ASP A C 1
ATOM 2737 O O . ASP A 1 356 ? 4.223 6.973 3.623 1 97.94 356 ASP A O 1
ATOM 2741 N N . ALA A 1 357 ? 4.352 7.594 1.474 1 97.06 357 ALA A N 1
ATOM 2742 C CA . ALA A 1 357 ? 5.73 7.137 1.342 1 97.06 357 ALA A CA 1
ATOM 2743 C C . ALA A 1 357 ? 6.711 8.297 1.522 1 97.06 357 ALA A C 1
ATOM 2745 O O . ALA A 1 357 ? 7.922 8.117 1.365 1 97.06 357 ALA A O 1
ATOM 2746 N N . GLN A 1 358 ? 6.242 9.453 1.812 1 97 358 GLN A N 1
ATOM 2747 C CA . GLN A 1 358 ? 7.098 10.625 1.979 1 97 358 GLN A CA 1
ATOM 2748 C C . GLN A 1 358 ? 7.285 10.969 3.455 1 97 358 GLN A C 1
ATOM 2750 O O . GLN A 1 358 ? 8.414 11.094 3.928 1 97 358 GLN A O 1
ATOM 2755 N N . ASP A 1 359 ? 6.234 11.117 4.141 1 97.19 359 ASP A N 1
ATOM 2756 C CA . ASP A 1 359 ? 6.227 11.422 5.566 1 97.19 359 ASP A CA 1
ATOM 2757 C C . ASP A 1 359 ? 5.312 10.461 6.328 1 97.19 359 ASP A C 1
ATOM 2759 O O . ASP A 1 359 ? 4.574 10.875 7.219 1 97.19 359 ASP A O 1
ATOM 2763 N N . GLY A 1 360 ? 5.383 9.211 5.938 1 95.88 360 GLY A N 1
ATOM 2764 C CA . GLY A 1 360 ? 4.441 8.195 6.395 1 95.88 360 GLY A CA 1
ATOM 2765 C C . GLY A 1 360 ? 4.875 7.516 7.676 1 95.88 360 GLY A C 1
ATOM 2766 O O . GLY A 1 360 ? 5.5 8.141 8.539 1 95.88 360 GLY A O 1
ATOM 2767 N N . VAL A 1 361 ? 4.449 6.336 7.859 1 95.19 361 VAL A N 1
ATOM 2768 C CA . VAL A 1 361 ? 4.457 5.617 9.133 1 95.19 361 VAL A CA 1
ATOM 2769 C C . VAL A 1 361 ? 5.898 5.32 9.547 1 95.19 361 VAL A C 1
ATOM 2771 O O . VAL A 1 361 ? 6.305 5.645 10.664 1 95.19 361 VAL A O 1
ATOM 2774 N N . LEU A 1 362 ? 6.703 4.758 8.656 1 92.56 362 LEU A N 1
ATOM 2775 C CA . LEU A 1 362 ? 8.039 4.301 9.023 1 92.56 362 LEU A CA 1
ATOM 2776 C C . LEU A 1 362 ? 8.93 5.477 9.422 1 92.56 362 LEU A C 1
ATOM 2778 O O . LEU A 1 362 ? 9.609 5.43 10.445 1 92.56 362 LEU A O 1
ATOM 2782 N N . VAL A 1 363 ? 8.906 6.52 8.625 1 92.44 363 VAL A N 1
ATOM 2783 C CA . VAL A 1 363 ? 9.781 7.652 8.891 1 92.44 363 VAL A CA 1
ATOM 2784 C C . VAL A 1 363 ? 9.336 8.367 10.172 1 92.44 363 VAL A C 1
ATOM 2786 O O . VAL A 1 363 ? 10.164 8.867 10.93 1 92.44 363 VAL A O 1
ATOM 2789 N N . SER A 1 364 ? 8.062 8.383 10.445 1 94.88 364 SER A N 1
ATOM 2790 C CA . SER A 1 364 ? 7.555 9.062 11.633 1 94.88 364 SER A CA 1
ATOM 2791 C C . SER A 1 364 ? 7.777 8.219 12.883 1 94.88 364 SER A C 1
ATOM 2793 O O . SER A 1 364 ? 8.047 8.766 13.961 1 94.88 364 SER A O 1
ATOM 2795 N N . THR A 1 365 ? 7.648 6.918 12.711 1 94.56 365 THR A N 1
ATOM 2796 C CA . THR A 1 365 ? 7.938 6.043 13.844 1 94.56 365 THR A CA 1
ATOM 2797 C C . THR A 1 365 ? 9.367 6.258 14.336 1 94.56 365 THR A C 1
ATOM 2799 O O . THR A 1 365 ? 9.617 6.262 15.547 1 94.56 365 THR A O 1
ATOM 2802 N N . ARG A 1 366 ? 10.25 6.48 13.469 1 94.06 366 ARG A N 1
ATOM 2803 C CA . ARG A 1 366 ? 11.656 6.621 13.828 1 94.06 366 ARG A CA 1
ATOM 2804 C C . ARG A 1 366 ? 11.891 7.883 14.648 1 94.06 366 ARG A C 1
ATOM 2806 O O . ARG A 1 366 ? 12.602 7.852 15.656 1 94.06 366 ARG A O 1
ATOM 2813 N N . TRP A 1 367 ? 11.336 9.008 14.234 1 97 367 TRP A N 1
ATOM 2814 C CA . TRP A 1 367 ? 11.609 10.211 15.008 1 97 367 TRP A CA 1
ATOM 2815 C C . TRP A 1 367 ? 10.797 10.227 16.297 1 97 367 TRP A C 1
ATOM 2817 O O . TRP A 1 367 ? 11.242 10.773 17.312 1 97 367 TRP A O 1
ATOM 2827 N N . LEU A 1 368 ? 9.625 9.625 16.344 1 97.62 368 LEU A N 1
ATOM 2828 C CA . LEU A 1 368 ? 8.859 9.5 17.578 1 97.62 368 LEU A CA 1
ATOM 2829 C C . LEU A 1 368 ? 9.633 8.68 18.609 1 97.62 368 LEU A C 1
ATOM 2831 O O . LEU A 1 368 ? 9.641 9.023 19.797 1 97.62 368 LEU A O 1
ATOM 2835 N N . ASP A 1 369 ? 10.305 7.66 18.125 1 95.81 369 ASP A N 1
ATOM 2836 C CA . ASP A 1 369 ? 11.055 6.785 19.031 1 95.81 369 ASP A CA 1
ATOM 2837 C C . ASP A 1 369 ? 12.367 7.438 19.453 1 95.81 369 ASP A C 1
ATOM 2839 O O . ASP A 1 369 ? 13 6.988 20.406 1 95.81 369 ASP A O 1
ATOM 2843 N N . ALA A 1 370 ? 12.734 8.477 18.797 1 96.56 370 ALA A N 1
ATOM 2844 C CA . ALA A 1 370 ? 13.984 9.18 19.109 1 96.56 370 ALA A CA 1
ATOM 2845 C C . ALA A 1 370 ? 13.734 10.32 20.094 1 96.56 370 ALA A C 1
ATOM 2847 O O . ALA A 1 370 ? 14.68 10.938 20.594 1 96.56 370 ALA A O 1
ATOM 2848 N N . LEU A 1 371 ? 12.477 10.586 20.422 1 98.06 371 LEU A N 1
ATOM 2849 C CA . LEU A 1 371 ? 12.133 11.688 21.328 1 98.06 371 LEU A CA 1
ATOM 2850 C C . LEU A 1 371 ? 12.734 11.469 22.703 1 98.06 371 LEU A C 1
ATOM 2852 O O . LEU A 1 371 ? 12.75 10.344 23.203 1 98.06 371 LEU A O 1
ATOM 2856 N N . SER A 1 372 ? 13.281 12.531 23.203 1 97.44 372 SER A N 1
ATOM 2857 C CA . SER A 1 372 ? 13.75 12.531 24.594 1 97.44 372 SER A CA 1
ATOM 2858 C C . SER A 1 372 ? 12.734 13.203 25.516 1 97.44 372 SER A C 1
ATOM 2860 O O . SER A 1 372 ? 12.539 14.414 25.453 1 97.44 372 SER A O 1
ATOM 2862 N N . TRP A 1 373 ? 12.094 12.508 26.359 1 97.25 373 TRP A N 1
ATOM 2863 C CA . TRP A 1 373 ? 11.117 12.922 27.359 1 97.25 373 TRP A CA 1
ATOM 2864 C C . TRP A 1 373 ? 10.883 11.82 28.391 1 97.25 373 TRP A C 1
ATOM 2866 O O . TRP A 1 373 ? 11.43 10.727 28.266 1 97.25 373 TRP A O 1
ATOM 2876 N N . ASP A 1 374 ? 10.211 12 29.438 1 97.06 374 ASP A N 1
ATOM 2877 C CA . ASP A 1 374 ? 10.086 11.078 30.562 1 97.06 374 ASP A CA 1
ATOM 2878 C C . ASP A 1 374 ? 9.398 9.789 30.156 1 97.06 374 ASP A C 1
ATOM 2880 O O . ASP A 1 374 ? 9.633 8.727 30.734 1 97.06 374 ASP A O 1
ATOM 2884 N N . GLY A 1 375 ? 8.594 9.797 29.141 1 97.38 375 GLY A N 1
ATOM 2885 C CA . GLY A 1 375 ? 7.848 8.625 28.719 1 97.38 375 GLY A CA 1
ATOM 2886 C C . GLY A 1 375 ? 8.484 7.906 27.547 1 97.38 375 GLY A C 1
ATOM 2887 O O . GLY A 1 375 ? 7.871 7.016 26.953 1 97.38 375 GLY A O 1
ATOM 2888 N N . ALA A 1 376 ? 9.711 8.203 27.203 1 96.94 376 ALA A N 1
ATOM 2889 C CA . ALA A 1 376 ? 10.336 7.734 25.969 1 96.94 376 ALA A CA 1
ATOM 2890 C C . ALA A 1 376 ? 10.453 6.215 25.953 1 96.94 376 ALA A C 1
ATOM 2892 O O . ALA A 1 376 ? 10.078 5.566 24.984 1 96.94 376 ALA A O 1
ATOM 2893 N N . ASP A 1 377 ? 10.992 5.594 27 1 96.31 377 ASP A N 1
ATOM 2894 C CA . ASP A 1 377 ? 11.172 4.148 27.062 1 96.31 377 ASP A CA 1
ATOM 2895 C C . ASP A 1 377 ? 9.836 3.42 27 1 96.31 377 ASP A C 1
ATOM 2897 O O . ASP A 1 377 ? 9.688 2.428 26.297 1 96.31 377 ASP A O 1
ATOM 2901 N N . ALA A 1 378 ? 8.914 3.934 27.797 1 97.25 378 ALA A N 1
ATOM 2902 C CA . ALA A 1 378 ? 7.578 3.34 27.797 1 97.25 378 ALA A CA 1
ATOM 2903 C C . ALA A 1 378 ? 6.945 3.414 26.406 1 97.25 378 ALA A C 1
ATOM 2905 O O . ALA A 1 378 ? 6.25 2.488 25.984 1 97.25 378 ALA A O 1
ATOM 2906 N N . PHE A 1 379 ? 7.145 4.473 25.719 1 97.12 379 PHE A N 1
ATOM 2907 C CA . PHE A 1 379 ? 6.555 4.664 24.406 1 97.12 379 PHE A CA 1
ATOM 2908 C C . PHE A 1 379 ? 7.16 3.693 23.391 1 97.12 379 PHE A C 1
ATOM 2910 O O . PHE A 1 379 ? 6.449 3.135 22.547 1 97.12 379 PHE A O 1
ATOM 2917 N N . ARG A 1 380 ? 8.469 3.453 23.422 1 93.56 380 ARG A N 1
ATOM 2918 C CA . ARG A 1 380 ? 9.148 2.537 22.516 1 93.56 380 ARG A CA 1
ATOM 2919 C C . ARG A 1 380 ? 8.664 1.104 22.719 1 93.56 380 ARG A C 1
ATOM 2921 O O . ARG A 1 380 ? 8.719 0.289 21.797 1 93.56 380 ARG A O 1
ATOM 2928 N N . SER A 1 381 ? 8.094 0.82 23.891 1 93.44 381 SER A N 1
ATOM 2929 C CA . SER A 1 381 ? 7.672 -0.538 24.219 1 93.44 381 SER A CA 1
ATOM 2930 C C . SER A 1 381 ? 6.148 -0.649 24.25 1 93.44 381 SER A C 1
ATOM 2932 O O . SER A 1 381 ? 5.605 -1.709 24.562 1 93.44 381 SER A O 1
ATOM 2934 N N . ALA A 1 382 ? 5.52 0.409 23.938 1 93.94 382 ALA A N 1
ATOM 2935 C CA . ALA A 1 382 ? 4.062 0.457 24.078 1 93.94 382 ALA A CA 1
ATOM 2936 C C . ALA A 1 382 ? 3.391 -0.496 23.094 1 93.94 382 ALA A C 1
ATOM 2938 O O . ALA A 1 382 ? 3.84 -0.642 21.953 1 93.94 382 ALA A O 1
ATOM 2939 N N . THR A 1 383 ? 2.291 -1.139 23.5 1 89.25 383 THR A N 1
ATOM 2940 C CA . THR A 1 383 ? 1.462 -1.963 22.625 1 89.25 383 THR A CA 1
ATOM 2941 C C . THR A 1 383 ? 0.403 -1.115 21.922 1 89.25 383 THR A C 1
ATOM 2943 O O . THR A 1 383 ? 0.107 0 22.359 1 89.25 383 THR A O 1
ATOM 2946 N N . LYS A 1 384 ? -0.084 -1.687 20.875 1 92.5 384 LYS A N 1
ATOM 2947 C CA . LYS A 1 384 ? -1.058 -0.959 20.078 1 92.5 384 LYS A CA 1
ATOM 2948 C C . LYS A 1 384 ? -2.484 -1.264 20.516 1 92.5 384 LYS A C 1
ATOM 2950 O O . LYS A 1 384 ? -2.738 -2.305 21.125 1 92.5 384 LYS A O 1
ATOM 2955 N N . SER A 1 385 ? -3.322 -0.313 20.297 1 93.94 385 SER A N 1
ATOM 2956 C CA . SER A 1 385 ? -4.77 -0.495 20.359 1 93.94 385 SER A CA 1
ATOM 2957 C C . SER A 1 385 ? -5.422 -0.177 19.016 1 93.94 385 SER A C 1
ATOM 2959 O O . SER A 1 385 ? -4.797 0.431 18.141 1 93.94 385 SER A O 1
ATOM 2961 N N . TYR A 1 386 ? -6.656 -0.664 18.891 1 93.81 386 TYR A N 1
ATOM 2962 C CA . TYR A 1 386 ? -7.355 -0.547 17.625 1 93.81 386 TYR A CA 1
ATOM 2963 C C . TYR A 1 386 ? -8.734 0.061 17.812 1 93.81 386 TYR A C 1
ATOM 2965 O O . TYR A 1 386 ? -9.398 -0.187 18.828 1 93.81 386 TYR A O 1
ATOM 2973 N N . MET A 1 387 ? -9.078 0.914 16.891 1 95.12 387 MET A N 1
ATOM 2974 C CA . MET A 1 387 ? -10.43 1.458 16.891 1 95.12 387 MET A CA 1
ATOM 2975 C C . MET A 1 387 ? -11.125 1.188 15.57 1 95.12 387 MET A C 1
ATOM 2977 O O . MET A 1 387 ? -10.555 1.431 14.5 1 95.12 387 MET A O 1
ATOM 2981 N N . THR A 1 388 ? -12.32 0.628 15.633 1 95 388 THR A N 1
ATOM 2982 C CA . THR A 1 388 ? -13.156 0.359 14.469 1 95 388 THR A CA 1
ATOM 2983 C C . THR A 1 388 ? -14 1.581 14.117 1 95 388 THR A C 1
ATOM 2985 O O . THR A 1 388 ? -14.625 2.189 14.992 1 95 388 THR A O 1
ATOM 2988 N N . VAL A 1 389 ? -13.875 2.004 12.938 1 95.69 389 VAL A N 1
ATOM 2989 C CA . VAL A 1 389 ? -14.703 3.066 12.383 1 95.69 389 VAL A CA 1
ATOM 2990 C C . VAL A 1 389 ? -15.461 2.547 11.164 1 95.69 389 VAL A C 1
ATOM 2992 O O . VAL A 1 389 ? -14.859 2 10.234 1 95.69 389 VAL A O 1
ATOM 2995 N N . ALA A 1 390 ? -16.734 2.688 11.18 1 91.75 390 ALA A N 1
ATOM 2996 C CA . ALA A 1 390 ? -17.609 2.213 10.109 1 91.75 390 ALA A CA 1
ATOM 2997 C C . ALA A 1 390 ? -17.344 0.739 9.805 1 91.75 390 ALA A C 1
ATOM 2999 O O . ALA A 1 390 ? -17.234 0.348 8.641 1 91.75 390 ALA A O 1
ATOM 3000 N N . GLY A 1 391 ? -17.094 -0.021 10.805 1 90.94 391 GLY A N 1
ATOM 3001 C CA . GLY A 1 391 ? -17.047 -1.471 10.695 1 90.94 391 GLY A CA 1
ATOM 3002 C C . GLY A 1 391 ? -15.664 -1.996 10.344 1 90.94 391 GLY A C 1
ATOM 3003 O O . GLY A 1 391 ? -15.477 -3.205 10.203 1 90.94 391 GLY A O 1
ATOM 3004 N N . ARG A 1 392 ? -14.703 -1.168 10.297 1 91 392 ARG A N 1
ATOM 3005 C CA . ARG A 1 392 ? -13.359 -1.621 9.961 1 91 392 ARG A CA 1
ATOM 3006 C C . ARG A 1 392 ? -12.336 -1.078 10.945 1 91 392 ARG A C 1
ATOM 3008 O O . ARG A 1 392 ? -12.5 0.025 11.477 1 91 392 ARG A O 1
ATOM 3015 N N . PRO A 1 393 ? -11.297 -1.869 11.172 1 92.12 393 PRO A N 1
ATOM 3016 C CA . PRO A 1 393 ? -10.227 -1.337 12.023 1 92.12 393 PRO A CA 1
ATOM 3017 C C . PRO A 1 393 ? -9.445 -0.211 11.352 1 92.12 393 PRO A C 1
ATOM 3019 O O . PRO A 1 393 ? -8.406 -0.458 10.734 1 92.12 393 PRO A O 1
ATOM 3022 N N . ALA A 1 394 ? -9.836 1.012 11.586 1 95.06 394 ALA A N 1
ATOM 3023 C CA . ALA A 1 394 ? -9.359 2.145 10.797 1 95.06 394 ALA A CA 1
ATOM 3024 C C . ALA A 1 394 ? -8.219 2.863 11.5 1 95.06 394 ALA A C 1
ATOM 3026 O O . ALA A 1 394 ? -7.379 3.5 10.859 1 95.06 394 ALA A O 1
ATOM 3027 N N . LEU A 1 395 ? -8.172 2.785 12.828 1 97.25 395 LEU A N 1
ATOM 3028 C CA . LEU A 1 395 ? -7.172 3.525 13.594 1 97.25 395 LEU A CA 1
ATOM 3029 C C . LEU A 1 395 ? -6.324 2.58 14.438 1 97.25 395 LEU A C 1
ATOM 3031 O O . LEU A 1 395 ? -6.859 1.832 15.258 1 97.25 395 LEU A O 1
ATOM 3035 N N . ILE A 1 396 ? -5.047 2.633 14.242 1 95.06 396 ILE A N 1
ATOM 3036 C CA . ILE A 1 396 ? -4.078 1.871 15.023 1 95.06 396 ILE A CA 1
ATOM 3037 C C . ILE A 1 396 ? -3.254 2.822 15.891 1 95.06 396 ILE A C 1
ATOM 3039 O O . ILE A 1 396 ? -2.531 3.676 15.367 1 95.06 396 ILE A O 1
ATOM 3043 N N . THR A 1 397 ? -3.326 2.676 17.219 1 96.5 397 THR A N 1
ATOM 3044 C CA . THR A 1 397 ? -2.838 3.711 18.125 1 96.5 397 THR A CA 1
ATOM 3045 C C . THR A 1 397 ? -1.802 3.143 19.094 1 96.5 397 THR A C 1
ATOM 3047 O O . THR A 1 397 ? -1.969 2.035 19.609 1 96.5 397 THR A O 1
ATOM 3050 N N . ARG A 1 398 ? -0.724 3.836 19.219 1 95.19 398 ARG A N 1
ATOM 3051 C CA . ARG A 1 398 ? 0.204 3.705 20.344 1 95.19 398 ARG A CA 1
ATOM 3052 C C . ARG A 1 398 ? 0.178 4.949 21.219 1 95.19 398 ARG A C 1
ATOM 3054 O O . ARG A 1 398 ? 0.252 6.074 20.719 1 95.19 398 ARG A O 1
ATOM 3061 N N . GLN A 1 399 ? 0.025 4.738 22.516 1 96.31 399 GLN A N 1
ATOM 3062 C CA . GLN A 1 399 ? -0.099 5.898 23.391 1 96.31 399 GLN A CA 1
ATOM 3063 C C . GLN A 1 399 ? 0.563 5.645 24.734 1 96.31 399 GLN A C 1
ATOM 3065 O O . GLN A 1 399 ? 0.454 4.551 25.281 1 96.31 399 GLN A O 1
ATOM 3070 N N . VAL A 1 400 ? 1.34 6.551 25.141 1 97.12 400 VAL A N 1
ATOM 3071 C CA . VAL A 1 400 ? 1.892 6.613 26.5 1 97.12 400 VAL A CA 1
ATOM 3072 C C . VAL A 1 400 ? 1.734 8.023 27.047 1 97.12 400 VAL A C 1
ATOM 3074 O O . VAL A 1 400 ? 2.139 9 26.422 1 97.12 400 VAL A O 1
ATOM 3077 N N . ALA A 1 401 ? 1.021 8.094 28.219 1 96 401 ALA A N 1
ATOM 3078 C CA . ALA A 1 401 ? 0.764 9.391 28.828 1 96 401 ALA A CA 1
ATOM 3079 C C . ALA A 1 401 ? 0.094 10.336 27.828 1 96 401 ALA A C 1
ATOM 3081 O O . ALA A 1 401 ? -0.961 10.023 27.266 1 96 401 ALA A O 1
ATOM 3082 N N . HIS A 1 402 ? 0.796 11.469 27.438 1 96.81 402 HIS A N 1
ATOM 3083 C CA . HIS A 1 402 ? 0.129 12.461 26.609 1 96.81 402 HIS A CA 1
ATOM 3084 C C . HIS A 1 402 ? 0.711 12.484 25.203 1 96.81 402 HIS A C 1
ATOM 3086 O O . HIS A 1 402 ? 0.509 13.445 24.453 1 96.81 402 HIS A O 1
ATOM 3092 N N . LEU A 1 403 ? 1.475 11.422 24.797 1 98.56 403 LEU A N 1
ATOM 3093 C CA . LEU A 1 403 ? 1.9 11.219 23.406 1 98.56 403 LEU A CA 1
ATOM 3094 C C . LEU A 1 403 ? 1.11 10.094 22.75 1 98.56 403 LEU A C 1
ATOM 3096 O O . LEU A 1 403 ? 1.067 8.977 23.281 1 98.56 403 LEU A O 1
ATOM 3100 N N . ARG A 1 404 ? 0.515 10.383 21.688 1 98.06 404 ARG A N 1
ATOM 3101 C CA . ARG A 1 404 ? -0.28 9.438 20.922 1 98.06 404 ARG A CA 1
ATOM 3102 C C . ARG A 1 404 ? 0.194 9.383 19.469 1 98.06 404 ARG A C 1
ATOM 3104 O O . ARG A 1 404 ? 0.428 10.422 18.844 1 98.06 404 ARG A O 1
ATOM 3111 N N . HIS A 1 405 ? 0.436 8.219 18.969 1 98.06 405 HIS A N 1
ATOM 3112 C CA . HIS A 1 405 ? 0.727 7.98 17.562 1 98.06 405 HIS A CA 1
ATOM 3113 C C . HIS A 1 405 ? -0.363 7.133 16.922 1 98.06 405 HIS A C 1
ATOM 3115 O O . HIS A 1 405 ? -0.654 6.027 17.375 1 98.06 405 HIS A O 1
ATOM 3121 N N . VAL A 1 406 ? -0.968 7.648 15.844 1 98.12 406 VAL A N 1
ATOM 3122 C CA . VAL A 1 406 ? -2.066 6.945 15.188 1 98.12 406 VAL A CA 1
ATOM 3123 C C . VAL A 1 406 ? -1.719 6.691 13.727 1 98.12 406 VAL A C 1
ATOM 3125 O O . VAL A 1 406 ? -1.344 7.617 13 1 98.12 406 VAL A O 1
ATOM 3128 N N . VAL A 1 407 ? -1.807 5.473 13.336 1 97.06 407 VAL A N 1
ATOM 3129 C CA . VAL A 1 407 ? -1.766 5.105 11.93 1 97.06 407 VAL A CA 1
ATOM 3130 C C . VAL A 1 407 ? -3.188 4.957 11.391 1 97.06 407 VAL A C 1
ATOM 3132 O O . VAL A 1 407 ? -3.982 4.18 11.922 1 97.06 407 VAL A O 1
ATOM 3135 N N . VAL A 1 408 ? -3.488 5.73 10.391 1 97.88 408 VAL A N 1
ATOM 3136 C CA . VAL A 1 408 ? -4.809 5.672 9.781 1 97.88 408 VAL A CA 1
ATOM 3137 C C . VAL A 1 408 ? -4.77 4.762 8.555 1 97.88 408 VAL A C 1
ATOM 3139 O O . VAL A 1 408 ? -4.191 5.117 7.527 1 97.88 408 VAL A O 1
ATOM 3142 N N . ARG A 1 409 ? -5.434 3.662 8.641 1 95.75 409 ARG A N 1
ATOM 3143 C CA . ARG A 1 409 ? -5.441 2.674 7.57 1 95.75 409 ARG A CA 1
ATOM 3144 C C . ARG A 1 409 ? -6.164 3.211 6.336 1 95.75 409 ARG A C 1
ATOM 3146 O O . ARG A 1 409 ? -7.184 3.893 6.457 1 95.75 409 ARG A O 1
ATOM 3153 N N . GLY A 1 410 ? -5.566 2.863 5.203 1 95.12 410 GLY A N 1
ATOM 3154 C CA . GLY A 1 410 ? -6.203 3.201 3.941 1 95.12 410 GLY A CA 1
ATOM 3155 C C . GLY A 1 410 ? -6.023 4.656 3.553 1 95.12 410 GLY A C 1
ATOM 3156 O O . GLY A 1 410 ? -6.637 5.129 2.594 1 95.12 410 GLY A O 1
ATOM 3157 N N . ALA A 1 411 ? -5.188 5.402 4.25 1 97.75 411 ALA A N 1
ATOM 3158 C CA . ALA A 1 411 ? -4.98 6.812 3.932 1 97.75 411 ALA A CA 1
ATOM 3159 C C . ALA A 1 411 ? -3.561 7.059 3.43 1 97.75 411 ALA A C 1
ATOM 3161 O O . ALA A 1 411 ? -2.641 6.301 3.75 1 97.75 411 ALA A O 1
ATOM 3162 N N . GLY A 1 412 ? -3.445 8.086 2.576 1 97.94 412 GLY A N 1
ATOM 3163 C CA . GLY A 1 412 ? -2.15 8.664 2.246 1 97.94 412 GLY A CA 1
ATOM 3164 C C . GLY A 1 412 ? -1.805 9.883 3.082 1 97.94 412 GLY A C 1
ATOM 3165 O O . GLY A 1 412 ? -2.086 9.914 4.281 1 97.94 412 GLY A O 1
ATOM 3166 N N . HIS A 1 413 ? -1.168 10.797 2.461 1 98.31 413 HIS A N 1
ATOM 3167 C CA . HIS A 1 413 ? -0.635 11.992 3.105 1 98.31 413 HIS A CA 1
ATOM 3168 C C . HIS A 1 413 ? -1.759 12.898 3.609 1 98.31 413 HIS A C 1
ATOM 3170 O O . HIS A 1 413 ? -1.596 13.602 4.609 1 98.31 413 HIS A O 1
ATOM 3176 N N . MET A 1 414 ? -2.84 12.906 2.885 1 98.06 414 MET A N 1
ATOM 3177 C CA . MET A 1 414 ? -3.979 13.742 3.256 1 98.06 414 MET A CA 1
ATOM 3178 C C . MET A 1 414 ? -5.051 12.914 3.959 1 98.06 414 MET A C 1
ATOM 3180 O O . MET A 1 414 ? -6.141 12.719 3.418 1 98.06 414 MET A O 1
ATOM 3184 N N . VAL A 1 415 ? -4.766 12.625 5.172 1 98.69 415 VAL A N 1
ATOM 3185 C CA . VAL A 1 415 ? -5.543 11.688 5.969 1 98.69 415 VAL A CA 1
ATOM 3186 C C . VAL A 1 415 ? -7.008 12.117 5.988 1 98.69 415 VAL A C 1
ATOM 3188 O O . VAL A 1 415 ? -7.902 11.32 5.707 1 98.69 415 VAL A O 1
ATOM 3191 N N . PRO A 1 416 ? -7.344 13.406 6.215 1 98.5 416 PRO A N 1
ATOM 3192 C CA . PRO A 1 416 ? -8.758 13.766 6.281 1 98.5 416 PRO A CA 1
ATOM 3193 C C . PRO A 1 416 ? -9.453 13.688 4.926 1 98.5 416 PRO A C 1
ATOM 3195 O O . PRO A 1 416 ? -10.68 13.562 4.863 1 98.5 416 PRO A O 1
ATOM 3198 N N . HIS A 1 417 ? -8.672 13.812 3.867 1 97.94 417 HIS A N 1
ATOM 3199 C CA . HIS A 1 417 ? -9.234 13.656 2.533 1 97.94 417 HIS A CA 1
ATOM 3200 C C . HIS A 1 417 ? -9.406 12.18 2.18 1 97.94 417 HIS A C 1
ATOM 3202 O O . HIS A 1 417 ? -10.43 11.789 1.614 1 97.94 417 HIS A O 1
ATOM 3208 N N . ASP A 1 418 ? -8.43 11.375 2.51 1 97.75 418 ASP A N 1
ATOM 3209 C CA . ASP A 1 418 ? -8.359 9.984 2.08 1 97.75 418 ASP A CA 1
ATOM 3210 C C . ASP A 1 418 ? -9.305 9.109 2.902 1 97.75 418 ASP A C 1
ATOM 3212 O O . ASP A 1 418 ? -9.867 8.133 2.391 1 97.75 418 ASP A O 1
ATOM 3216 N N . GLN A 1 419 ? -9.391 9.414 4.176 1 97.81 419 GLN A N 1
ATOM 3217 C CA . GLN A 1 419 ? -10.242 8.695 5.109 1 97.81 419 GLN A CA 1
ATOM 3218 C C . GLN A 1 419 ? -10.969 9.664 6.051 1 97.81 419 GLN A C 1
ATOM 3220 O O . GLN A 1 419 ? -10.695 9.688 7.254 1 97.81 419 GLN A O 1
ATOM 3225 N N . PRO A 1 420 ? -11.984 10.336 5.516 1 98 420 PRO A N 1
ATOM 3226 C CA . PRO A 1 420 ? -12.602 11.438 6.262 1 98 420 PRO A CA 1
ATOM 3227 C C . PRO A 1 420 ? -13.266 10.969 7.559 1 98 420 PRO A C 1
ATOM 3229 O O . PRO A 1 420 ? -13.109 11.609 8.602 1 98 420 PRO A O 1
ATOM 3232 N N . GLU A 1 421 ? -13.977 9.828 7.52 1 97.94 421 GLU A N 1
ATOM 3233 C CA . GLU A 1 421 ? -14.672 9.352 8.711 1 97.94 421 GLU A CA 1
ATOM 3234 C C . GLU A 1 421 ? -13.68 8.922 9.789 1 97.94 421 GLU A C 1
ATOM 3236 O O . GLU A 1 421 ? -13.867 9.234 10.969 1 97.94 421 GLU A O 1
ATOM 3241 N N . ALA A 1 422 ? -12.68 8.227 9.398 1 98.12 422 ALA A N 1
ATOM 3242 C CA . ALA A 1 422 ? -11.648 7.797 10.336 1 98.12 422 ALA A CA 1
ATOM 3243 C C . ALA A 1 422 ? -10.906 9 10.922 1 98.12 422 ALA A C 1
ATOM 3245 O O . ALA A 1 422 ? -10.594 9.016 12.117 1 98.12 422 ALA A O 1
ATOM 3246 N N . ALA A 1 423 ? -10.625 9.953 10.086 1 98.69 423 ALA A N 1
ATOM 3247 C CA . ALA A 1 423 ? -9.922 11.156 10.531 1 98.69 423 ALA A CA 1
ATOM 3248 C C . ALA A 1 423 ? -10.727 11.914 11.57 1 98.69 423 ALA A C 1
ATOM 3250 O O . ALA A 1 423 ? -10.18 12.383 12.57 1 98.69 423 ALA A O 1
ATOM 3251 N N . ARG A 1 424 ? -11.992 12.023 11.32 1 98.12 424 ARG A N 1
ATOM 3252 C CA . ARG A 1 424 ? -12.859 12.688 12.281 1 98.12 424 ARG A CA 1
ATOM 3253 C C . ARG A 1 424 ? -12.914 11.922 13.602 1 98.12 424 ARG A C 1
ATOM 3255 O O . ARG A 1 424 ? -12.82 12.516 14.68 1 98.12 424 ARG A O 1
ATOM 3262 N N . ALA A 1 425 ? -13.094 10.625 13.484 1 98 425 ALA A N 1
ATOM 3263 C CA . ALA A 1 425 ? -13.117 9.797 14.688 1 98 425 ALA A CA 1
ATOM 3264 C C . ALA A 1 425 ? -11.828 9.961 15.492 1 98 425 ALA A C 1
ATOM 3266 O O . ALA A 1 425 ? -11.867 10.031 16.719 1 98 425 ALA A O 1
ATOM 3267 N N . MET A 1 426 ? -10.719 10 14.812 1 98.56 426 MET A N 1
ATOM 3268 C CA . MET A 1 426 ? -9.414 10.148 15.438 1 98.56 426 MET A CA 1
ATOM 3269 C C . MET A 1 426 ? -9.336 11.453 16.234 1 98.56 426 MET A C 1
ATOM 3271 O O . MET A 1 426 ? -8.984 11.445 17.406 1 98.56 426 MET A O 1
ATOM 3275 N N . ILE A 1 427 ? -9.711 12.57 15.617 1 98.38 427 ILE A N 1
ATOM 3276 C CA . ILE A 1 427 ? -9.555 13.883 16.25 1 98.38 427 ILE A CA 1
ATOM 3277 C C . ILE A 1 427 ? -10.555 14.031 17.391 1 98.38 427 ILE A C 1
ATOM 3279 O O . ILE A 1 427 ? -10.227 14.578 18.438 1 98.38 427 ILE A O 1
ATOM 3283 N N . ASP A 1 428 ? -11.797 13.531 17.156 1 96.38 428 ASP A N 1
ATOM 3284 C CA . ASP A 1 428 ? -12.805 13.578 18.219 1 96.38 428 ASP A CA 1
ATOM 3285 C C . ASP A 1 428 ? -12.359 12.781 19.438 1 96.38 428 ASP A C 1
ATOM 3287 O O . ASP A 1 428 ? -12.5 13.242 20.562 1 96.38 428 ASP A O 1
ATOM 3291 N N . ASP A 1 429 ? -11.906 11.625 19.156 1 96.88 429 ASP A N 1
ATOM 3292 C CA . ASP A 1 429 ? -11.461 10.758 20.234 1 96.88 429 ASP A CA 1
ATOM 3293 C C . ASP A 1 429 ? -10.281 11.375 20.984 1 96.88 429 ASP A C 1
ATOM 3295 O O . ASP A 1 429 ? -10.219 11.305 22.219 1 96.88 429 ASP A O 1
ATOM 3299 N N . TRP A 1 430 ? -9.32 11.914 20.281 1 97.69 430 TRP A N 1
ATOM 3300 C CA . TRP A 1 430 ? -8.148 12.539 20.875 1 97.69 430 TRP A CA 1
ATOM 3301 C C . TRP A 1 430 ? -8.547 13.719 21.75 1 97.69 430 TRP A C 1
ATOM 3303 O O . TRP A 1 430 ? -8.109 13.812 22.906 1 97.69 430 TRP A O 1
ATOM 3313 N N . ILE A 1 431 ? -9.391 14.594 21.281 1 96.62 431 ILE A N 1
ATOM 3314 C CA . ILE A 1 431 ? -9.828 15.781 22.016 1 96.62 431 ILE A CA 1
ATOM 3315 C C . ILE A 1 431 ? -10.625 15.359 23.25 1 96.62 431 ILE A C 1
ATOM 3317 O O . ILE A 1 431 ? -10.414 15.891 24.344 1 96.62 431 ILE A O 1
ATOM 3321 N N . ALA A 1 432 ? -11.5 14.375 23.078 1 94.12 432 ALA A N 1
ATOM 3322 C CA . ALA A 1 432 ? -12.297 13.883 24.203 1 94.12 432 ALA A CA 1
ATOM 3323 C C . ALA A 1 432 ? -11.398 13.312 25.297 1 94.12 432 ALA A C 1
ATOM 3325 O O . ALA A 1 432 ? -11.68 13.477 26.484 1 94.12 432 ALA A O 1
ATOM 3326 N N . SER A 1 433 ? -10.375 12.641 24.891 1 94 433 SER A N 1
ATOM 3327 C CA . SER A 1 433 ? -9.477 12.008 25.859 1 94 433 SER A CA 1
ATOM 3328 C C . SER A 1 433 ? -8.742 13.047 26.688 1 94 433 SER A C 1
ATOM 3330 O O . SER A 1 433 ? -8.445 12.805 27.859 1 94 433 SER A O 1
ATOM 3332 N N . ILE A 1 434 ? -8.414 14.164 26.156 1 93.69 434 ILE A N 1
ATOM 3333 C CA . ILE A 1 434 ? -7.703 15.227 26.859 1 93.69 434 ILE A CA 1
ATOM 3334 C C . ILE A 1 434 ? -8.656 15.953 27.797 1 93.69 434 ILE A C 1
ATOM 3336 O O . ILE A 1 434 ? -8.289 16.297 28.922 1 93.69 434 ILE A O 1
ATOM 3340 N N . ARG A 1 435 ? -9.82 16.094 27.375 1 87.81 435 ARG A N 1
ATOM 3341 C CA . ARG A 1 435 ? -10.805 16.812 28.188 1 87.81 435 ARG A CA 1
ATOM 3342 C C . ARG A 1 435 ? -11.227 15.984 29.391 1 87.81 435 ARG A C 1
ATOM 3344 O O . ARG A 1 435 ? -11.5 16.531 30.469 1 87.81 435 ARG A O 1
ATOM 3351 N N . SER A 1 436 ? -11.289 14.719 29.25 1 82.31 436 SER A N 1
ATOM 3352 C CA . SER A 1 436 ? -11.648 13.836 30.359 1 82.31 436 SER A CA 1
ATOM 3353 C C . SER A 1 436 ? -10.531 13.773 31.391 1 82.31 436 SER A C 1
ATOM 3355 O O . SER A 1 436 ? -10.797 13.602 32.594 1 82.31 436 SER A O 1
ATOM 3357 N N . ALA A 1 437 ? -9.32 13.969 30.969 1 78.19 437 ALA A N 1
ATOM 3358 C CA . ALA A 1 437 ? -8.172 13.93 31.875 1 78.19 437 ALA A CA 1
ATOM 3359 C C . ALA A 1 437 ? -8.047 15.227 32.656 1 78.19 437 ALA A C 1
ATOM 3361 O O . ALA A 1 437 ? -7.551 15.234 33.781 1 78.19 437 ALA A O 1
ATOM 3362 N N . SER A 1 438 ? -8.508 16.297 32 1 67.69 438 SER A N 1
ATOM 3363 C CA . SER A 1 438 ? -8.422 17.594 32.656 1 67.69 438 SER A CA 1
ATOM 3364 C C . SER A 1 438 ? -9.609 17.828 33.594 1 67.69 438 SER A C 1
ATOM 3366 O O . SER A 1 438 ? -9.609 18.781 34.375 1 67.69 438 SER A O 1
ATOM 3368 N N . ALA A 1 439 ? -10.734 16.859 33.594 1 57.78 439 ALA A N 1
ATOM 3369 C CA . ALA A 1 439 ? -11.891 16.953 34.5 1 57.78 439 ALA A CA 1
ATOM 3370 C C . ALA A 1 439 ? -11.664 16.156 35.781 1 57.78 439 ALA A C 1
ATOM 3372 O O . ALA A 1 439 ? -10.906 15.188 35.781 1 57.78 439 ALA A O 1
ATOM 3373 N N . MET B 1 1 ? -52.812 -21.875 -33.906 1 20.94 1 MET B N 1
ATOM 3374 C CA . MET B 1 1 ? -52.5 -22.391 -32.594 1 20.94 1 MET B CA 1
ATOM 3375 C C . MET B 1 1 ? -51.562 -23.594 -32.656 1 20.94 1 MET B C 1
ATOM 3377 O O . MET B 1 1 ? -51.594 -24.469 -31.812 1 20.94 1 MET B O 1
ATOM 3381 N N . ALA B 1 2 ? -51.031 -23.812 -33.938 1 24.95 2 ALA B N 1
ATOM 3382 C CA . ALA B 1 2 ? -50.312 -25.062 -34.188 1 24.95 2 ALA B CA 1
ATOM 3383 C C . ALA B 1 2 ? -49.25 -25.297 -33.125 1 24.95 2 ALA B C 1
ATOM 3385 O O . ALA B 1 2 ? -48.469 -24.391 -32.812 1 24.95 2 ALA B O 1
ATOM 3386 N N . GLN B 1 3 ? -49.5 -26.359 -32.281 1 23.3 3 GLN B N 1
ATOM 3387 C CA . GLN B 1 3 ? -48.75 -26.844 -31.141 1 23.3 3 GLN B CA 1
ATOM 3388 C C . GLN B 1 3 ? -47.344 -27.297 -31.562 1 23.3 3 GLN B C 1
ATOM 3390 O O . GLN B 1 3 ? -47.188 -28.312 -32.25 1 23.3 3 GLN B O 1
ATOM 3395 N N . TRP B 1 4 ? -46.5 -26.547 -32.219 1 31.45 4 TRP B N 1
ATOM 3396 C CA . TRP B 1 4 ? -45.188 -27.047 -32.531 1 31.45 4 TRP B CA 1
ATOM 3397 C C . TRP B 1 4 ? -44.5 -27.641 -31.312 1 31.45 4 TRP B C 1
ATOM 3399 O O . TRP B 1 4 ? -44.469 -27.031 -30.25 1 31.45 4 TRP B O 1
ATOM 3409 N N . GLY B 1 5 ? -44.562 -29.031 -31.156 1 29.92 5 GLY B N 1
ATOM 3410 C CA . GLY B 1 5 ? -43.969 -29.875 -30.125 1 29.92 5 GLY B CA 1
ATOM 3411 C C . GLY B 1 5 ? -42.5 -29.609 -29.922 1 29.92 5 GLY B C 1
ATOM 3412 O O . GLY B 1 5 ? -41.812 -29.078 -30.812 1 29.92 5 GLY B O 1
ATOM 3413 N N . PRO B 1 6 ? -42 -29.547 -28.594 1 33.38 6 PRO B N 1
ATOM 3414 C CA . PRO B 1 6 ? -40.656 -29.172 -28.141 1 33.38 6 PRO B CA 1
ATOM 3415 C C . PRO B 1 6 ? -39.562 -30.094 -28.672 1 33.38 6 PRO B C 1
ATOM 3417 O O . PRO B 1 6 ? -39.75 -31.328 -28.641 1 33.38 6 PRO B O 1
ATOM 3420 N N . THR B 1 7 ? -39.062 -30 -29.906 1 32.22 7 THR B N 1
ATOM 3421 C CA . THR B 1 7 ? -37.906 -30.797 -30.359 1 32.22 7 THR B CA 1
ATOM 3422 C C . THR B 1 7 ? -36.844 -30.875 -29.266 1 32.22 7 THR B C 1
ATOM 3424 O O . THR B 1 7 ? -36.312 -29.844 -28.844 1 32.22 7 THR B O 1
ATOM 3427 N N . GLY B 1 8 ? -36.938 -31.844 -28.328 1 28.81 8 GLY B N 1
ATOM 3428 C CA . GLY B 1 8 ? -36 -32.281 -27.312 1 28.81 8 GLY B CA 1
ATOM 3429 C C . GLY B 1 8 ? -34.594 -32.469 -27.844 1 28.81 8 GLY B C 1
ATOM 3430 O O . GLY B 1 8 ? -34.375 -33.281 -28.719 1 28.81 8 GLY B O 1
ATOM 3431 N N . TRP B 1 9 ? -33.812 -31.5 -28.031 1 31.19 9 TRP B N 1
ATOM 3432 C CA . TRP B 1 9 ? -32.406 -31.641 -28.391 1 31.19 9 TRP B CA 1
ATOM 3433 C C . TRP B 1 9 ? -31.672 -32.562 -27.422 1 31.19 9 TRP B C 1
ATOM 3435 O O . TRP B 1 9 ? -31.656 -32.312 -26.219 1 31.19 9 TRP B O 1
ATOM 3445 N N . ALA B 1 10 ? -31.547 -33.906 -27.703 1 30.48 10 ALA B N 1
ATOM 3446 C CA . ALA B 1 10 ? -30.766 -34.906 -27 1 30.48 10 ALA B CA 1
ATOM 3447 C C . ALA B 1 10 ? -29.297 -34.5 -26.891 1 30.48 10 ALA B C 1
ATOM 3449 O O . ALA B 1 10 ? -28.672 -34.188 -27.891 1 30.48 10 ALA B O 1
ATOM 3450 N N . LEU B 1 11 ? -28.938 -34.062 -25.766 1 33.56 11 LEU B N 1
ATOM 3451 C CA . LEU B 1 11 ? -27.547 -33.938 -25.328 1 33.56 11 LEU B CA 1
ATOM 3452 C C . LEU B 1 11 ? -26.781 -35.219 -25.609 1 33.56 11 LEU B C 1
ATOM 3454 O O . LEU B 1 11 ? -27.109 -36.281 -25.047 1 33.56 11 LEU B O 1
ATOM 3458 N N . LEU B 1 12 ? -26.375 -35.469 -26.812 1 30.28 12 LEU B N 1
ATOM 3459 C CA . LEU B 1 12 ? -25.531 -36.625 -27.047 1 30.28 12 LEU B CA 1
ATOM 3460 C C . LEU B 1 12 ? -24.219 -36.531 -26.266 1 30.28 12 LEU B C 1
ATOM 3462 O O . LEU B 1 12 ? -23.391 -35.656 -26.562 1 30.28 12 LEU B O 1
ATOM 3466 N N . VAL B 1 13 ? -24.219 -36.75 -24.984 1 34.12 13 VAL B N 1
ATOM 3467 C CA . VAL B 1 13 ? -22.984 -37.062 -24.25 1 34.12 13 VAL B CA 1
ATOM 3468 C C . VAL B 1 13 ? -22.297 -38.25 -24.859 1 34.12 13 VAL B C 1
ATOM 3470 O O . VAL B 1 13 ? -22.875 -39.344 -24.922 1 34.12 13 VAL B O 1
ATOM 3473 N N . CYS B 1 14 ? -21.672 -38.094 -25.938 1 30.91 14 CYS B N 1
ATOM 3474 C CA . CYS B 1 14 ? -20.891 -39.25 -26.344 1 30.91 14 CYS B CA 1
ATOM 3475 C C . CYS B 1 14 ? -19.875 -39.625 -25.266 1 30.91 14 CYS B C 1
ATOM 3477 O O . CYS B 1 14 ? -18.938 -38.875 -24.984 1 30.91 14 CYS B O 1
ATOM 3479 N N . LEU B 1 15 ? -20.344 -40.406 -24.344 1 33.22 15 LEU B N 1
ATOM 3480 C CA . LEU B 1 15 ? -19.453 -41.125 -23.422 1 33.22 15 LEU B CA 1
ATOM 3481 C C . LEU B 1 15 ? -18.484 -42.031 -24.203 1 33.22 15 LEU B C 1
ATOM 3483 O O . LEU B 1 15 ? -18.906 -43 -24.828 1 33.22 15 LEU B O 1
ATOM 3487 N N . ILE B 1 16 ? -17.656 -41.531 -24.969 1 32.09 16 ILE B N 1
ATOM 3488 C CA . ILE B 1 16 ? -16.672 -42.5 -25.422 1 32.09 16 ILE B CA 1
ATOM 3489 C C . ILE B 1 16 ? -15.961 -43.125 -24.219 1 32.09 16 ILE B C 1
ATOM 3491 O O . ILE B 1 16 ? -15.336 -42.406 -23.438 1 32.09 16 ILE B O 1
ATOM 3495 N N . VAL B 1 17 ? -16.562 -44.219 -23.797 1 33.06 17 VAL B N 1
ATOM 3496 C CA . VAL B 1 17 ? -15.977 -45.125 -22.828 1 33.06 17 VAL B CA 1
ATOM 3497 C C . VAL B 1 17 ? -14.633 -45.656 -23.344 1 33.06 17 VAL B C 1
ATOM 3499 O O . VAL B 1 17 ? -14.578 -46.312 -24.375 1 33.06 17 VAL B O 1
ATOM 3502 N N . CYS B 1 18 ? -13.594 -44.844 -23.312 1 32.94 18 CYS B N 1
ATOM 3503 C CA . CYS B 1 18 ? -12.336 -45.562 -23.516 1 32.94 18 CYS B CA 1
ATOM 3504 C C . CYS B 1 18 ? -12.258 -46.781 -22.641 1 32.94 18 CYS B C 1
ATOM 3506 O O . CYS B 1 18 ? -12.555 -46.719 -21.453 1 32.94 18 CYS B O 1
ATOM 3508 N N . THR B 1 19 ? -12.367 -48 -23.266 1 31.38 19 THR B N 1
ATOM 3509 C CA . THR B 1 19 ? -12.25 -49.344 -22.719 1 31.38 19 THR B CA 1
ATOM 3510 C C . THR B 1 19 ? -11.109 -49.438 -21.719 1 31.38 19 THR B C 1
ATOM 3512 O O . THR B 1 19 ? -11.102 -50.312 -20.844 1 31.38 19 THR B O 1
ATOM 3515 N N . ASP B 1 20 ? -9.867 -49.219 -22.188 1 30.53 20 ASP B N 1
ATOM 3516 C CA . ASP B 1 20 ? -8.922 -49.719 -21.203 1 30.53 20 ASP B CA 1
ATOM 3517 C C . ASP B 1 20 ? -9.031 -48.938 -19.891 1 30.53 20 ASP B C 1
ATOM 3519 O O . ASP B 1 20 ? -9.508 -47.812 -19.859 1 30.53 20 ASP B O 1
ATOM 3523 N N . GLY B 1 21 ? -8.258 -48.969 -18.812 1 31.17 21 GLY B N 1
ATOM 3524 C CA . GLY B 1 21 ? -8.336 -48.562 -17.422 1 31.17 21 GLY B CA 1
ATOM 3525 C C . GLY B 1 21 ? -8.953 -47.188 -17.25 1 31.17 21 GLY B C 1
ATOM 3526 O O . GLY B 1 21 ? -9.367 -46.562 -18.219 1 31.17 21 GLY B O 1
ATOM 3527 N N . ALA B 1 22 ? -8.508 -46.344 -16.078 1 36.19 22 ALA B N 1
ATOM 3528 C CA . ALA B 1 22 ? -8.945 -45.312 -15.141 1 36.19 22 ALA B CA 1
ATOM 3529 C C . ALA B 1 22 ? -9.102 -43.969 -15.844 1 36.19 22 ALA B C 1
ATOM 3531 O O . ALA B 1 22 ? -9.398 -42.969 -15.211 1 36.19 22 ALA B O 1
ATOM 3532 N N . ALA B 1 23 ? -8.391 -43.656 -16.922 1 41.28 23 ALA B N 1
ATOM 3533 C CA . ALA B 1 23 ? -8.453 -42.25 -17.312 1 41.28 23 ALA B CA 1
ATOM 3534 C C . ALA B 1 23 ? -9.797 -41.938 -17.953 1 41.28 23 ALA B C 1
ATOM 3536 O O . ALA B 1 23 ? -10.281 -42.656 -18.812 1 41.28 23 ALA B O 1
ATOM 3537 N N . PHE B 1 24 ? -10.758 -41.344 -17.188 1 43.72 24 PHE B N 1
ATOM 3538 C CA . PHE B 1 24 ? -12.016 -40.906 -17.766 1 43.72 24 PHE B CA 1
ATOM 3539 C C . PHE B 1 24 ? -11.891 -39.5 -18.328 1 43.72 24 PHE B C 1
ATOM 3541 O O . PHE B 1 24 ? -11.383 -38.625 -17.641 1 43.72 24 PHE B O 1
ATOM 3548 N N . LEU B 1 25 ? -11.57 -39.406 -19.594 1 42.38 25 LEU B N 1
ATOM 3549 C CA . LEU B 1 25 ? -11.633 -38.125 -20.25 1 42.38 25 LEU B CA 1
ATOM 3550 C C . LEU B 1 25 ? -13.062 -37.75 -20.625 1 42.38 25 LEU B C 1
ATOM 3552 O O . LEU B 1 25 ? -13.797 -38.594 -21.156 1 42.38 25 LEU B O 1
ATOM 3556 N N . THR B 1 26 ? -13.75 -37 -19.953 1 43.44 26 THR B N 1
ATOM 3557 C CA . THR B 1 26 ? -15.023 -36.469 -20.438 1 43.44 26 THR B CA 1
ATOM 3558 C C . THR B 1 26 ? -14.805 -35.312 -21.422 1 43.44 26 THR B C 1
ATOM 3560 O O . THR B 1 26 ? -14.023 -34.406 -21.141 1 43.44 26 THR B O 1
ATOM 3563 N N . TRP B 1 27 ? -14.945 -35.625 -22.703 1 40.66 27 TRP B N 1
ATOM 3564 C CA . TRP B 1 27 ? -14.875 -34.625 -23.75 1 40.66 27 TRP B CA 1
ATOM 3565 C C . TRP B 1 27 ? -16.172 -33.812 -23.828 1 40.66 27 TRP B C 1
ATOM 3567 O O . TRP B 1 27 ? -17.266 -34.375 -23.734 1 40.66 27 TRP B O 1
ATOM 3577 N N . PHE B 1 28 ? -16.141 -32.625 -23.438 1 41.28 28 PHE B N 1
ATOM 3578 C CA . PHE B 1 28 ? -17.344 -31.812 -23.641 1 41.28 28 PHE B CA 1
ATOM 3579 C C . PHE B 1 28 ? -17.312 -31.109 -25 1 41.28 28 PHE B C 1
ATOM 3581 O O . PHE B 1 28 ? -16.297 -30.516 -25.375 1 41.28 28 PHE B O 1
ATOM 3588 N N . ASP B 1 29 ? -17.828 -31.766 -26.047 1 39.12 29 ASP B N 1
ATOM 3589 C CA . ASP B 1 29 ? -17.953 -31.141 -27.344 1 39.12 29 ASP B CA 1
ATOM 3590 C C . ASP B 1 29 ? -18.438 -29.688 -27.219 1 39.12 29 ASP B C 1
ATOM 3592 O O . ASP B 1 29 ? -19.281 -29.391 -26.359 1 39.12 29 ASP B O 1
ATOM 3596 N N . ARG B 1 30 ? -17.688 -28.688 -27.75 1 39.31 30 ARG B N 1
ATOM 3597 C CA . ARG B 1 30 ? -17.875 -27.25 -27.891 1 39.31 30 ARG B CA 1
ATOM 3598 C C . ARG B 1 30 ? -19.281 -26.922 -28.406 1 39.31 30 ARG B C 1
ATOM 3600 O O . ARG B 1 30 ? -19.578 -25.766 -28.703 1 39.31 30 ARG B O 1
ATOM 3607 N N . GLY B 1 31 ? -19.938 -27.719 -28.922 1 37.78 31 GLY B N 1
ATOM 3608 C CA . GLY B 1 31 ? -21 -27.094 -29.688 1 37.78 31 GLY B CA 1
ATOM 3609 C C . GLY B 1 31 ? -21.859 -26.141 -28.859 1 37.78 31 GLY B C 1
ATOM 3610 O O . GLY B 1 31 ? -22.766 -25.5 -29.391 1 37.78 31 GLY B O 1
ATOM 3611 N N . GLN B 1 32 ? -22.172 -26.5 -27.609 1 41.19 32 GLN B N 1
ATOM 3612 C CA . GLN B 1 32 ? -23.25 -25.688 -27.047 1 41.19 32 GLN B CA 1
ATOM 3613 C C . GLN B 1 32 ? -22.688 -24.391 -26.453 1 41.19 32 GLN B C 1
ATOM 3615 O O . GLN B 1 32 ? -21.578 -24.375 -25.922 1 41.19 32 GLN B O 1
ATOM 3620 N N . PRO B 1 33 ? -23.203 -23.219 -26.812 1 46.16 33 PRO B N 1
ATOM 3621 C CA . PRO B 1 33 ? -23 -21.828 -26.422 1 46.16 33 PRO B CA 1
ATOM 3622 C C . PRO B 1 33 ? -22.797 -21.656 -24.906 1 46.16 33 PRO B C 1
ATOM 3624 O O . PRO B 1 33 ? -22.812 -20.547 -24.406 1 46.16 33 PRO B O 1
ATOM 3627 N N . THR B 1 34 ? -22.875 -22.688 -24 1 56.38 34 THR B N 1
ATOM 3628 C CA . THR B 1 34 ? -22.938 -22.391 -22.578 1 56.38 34 THR B CA 1
ATOM 3629 C C . THR B 1 34 ? -21.531 -22.234 -22 1 56.38 34 THR B C 1
ATOM 3631 O O . THR B 1 34 ? -20.594 -22.906 -22.422 1 56.38 34 THR B O 1
ATOM 3634 N N . PRO B 1 35 ? -21.391 -21.312 -20.984 1 76.88 35 PRO B N 1
ATOM 3635 C CA . PRO B 1 35 ? -20.156 -21.078 -20.234 1 76.88 35 PRO B CA 1
ATOM 3636 C C . PRO B 1 35 ? -19.609 -22.359 -19.594 1 76.88 35 PRO B C 1
ATOM 3638 O O . PRO B 1 35 ? -20.312 -23.031 -18.859 1 76.88 35 PRO B O 1
ATOM 3641 N N . GLY B 1 36 ? -18.391 -22.984 -20.156 1 81.38 36 GLY B N 1
ATOM 3642 C CA . GLY B 1 36 ? -17.703 -24.156 -19.625 1 81.38 36 GLY B CA 1
ATOM 3643 C C . GLY B 1 36 ? -16.406 -24.453 -20.344 1 81.38 36 GLY B C 1
ATOM 3644 O O . GLY B 1 36 ? -16.062 -23.797 -21.328 1 81.38 36 GLY B O 1
ATOM 3645 N N . PRO B 1 37 ? -15.719 -25.469 -19.797 1 90.31 37 PRO B N 1
ATOM 3646 C CA . PRO B 1 37 ? -14.422 -25.781 -20.375 1 90.31 37 PRO B CA 1
ATOM 3647 C C . PRO B 1 37 ? -14.539 -26.484 -21.734 1 90.31 37 PRO B C 1
ATOM 3649 O O . PRO B 1 37 ? -15.578 -27.094 -22.031 1 90.31 37 PRO B O 1
ATOM 3652 N N . THR B 1 38 ? -13.492 -26.328 -22.578 1 89.56 38 THR B N 1
ATOM 3653 C CA . THR B 1 38 ? -13.398 -27.062 -23.828 1 89.56 38 THR B CA 1
ATOM 3654 C C . THR B 1 38 ? -13.273 -28.562 -23.578 1 89.56 38 THR B C 1
ATOM 3656 O O . THR B 1 38 ? -13.867 -29.375 -24.281 1 89.56 38 THR B O 1
ATOM 3659 N N . ARG B 1 39 ? -12.438 -28.891 -22.625 1 89.88 39 ARG B N 1
ATOM 3660 C CA . ARG B 1 39 ? -12.242 -30.266 -22.172 1 89.88 39 ARG B CA 1
ATOM 3661 C C . ARG B 1 39 ? -11.992 -30.312 -20.656 1 89.88 39 ARG B C 1
ATOM 3663 O O . ARG B 1 39 ? -11.477 -29.359 -20.078 1 89.88 39 ARG B O 1
ATOM 3670 N N . SER B 1 40 ? -12.461 -31.406 -20.078 1 92.75 40 SER B N 1
ATOM 3671 C CA . SER B 1 40 ? -12.164 -31.672 -18.672 1 92.75 40 SER B CA 1
ATOM 3672 C C . SER B 1 40 ? -12.125 -33.156 -18.391 1 92.75 40 SER B C 1
ATOM 3674 O O . SER B 1 40 ? -12.547 -33.969 -19.219 1 92.75 40 SER B O 1
ATOM 3676 N N . GLY B 1 41 ? -11.508 -33.469 -17.266 1 90.81 41 GLY B N 1
ATOM 3677 C CA . GLY B 1 41 ? -11.469 -34.875 -16.906 1 90.81 41 GLY B CA 1
ATOM 3678 C C . GLY B 1 41 ? -10.414 -35.188 -15.867 1 90.81 41 GLY B C 1
ATOM 3679 O O . GLY B 1 41 ? -10.039 -34.344 -15.062 1 90.81 41 GLY B O 1
ATOM 3680 N N . TYR B 1 42 ? -10.078 -36.469 -15.805 1 91.88 42 TYR B N 1
ATOM 3681 C CA . TYR B 1 42 ? -9.148 -37 -14.805 1 91.88 42 TYR B CA 1
ATOM 3682 C C . TYR B 1 42 ? -7.918 -37.594 -15.469 1 91.88 42 TYR B C 1
ATOM 3684 O O . TYR B 1 42 ? -8.031 -38.281 -16.5 1 91.88 42 TYR B O 1
ATOM 3692 N N . LEU B 1 43 ? -6.797 -37.281 -14.938 1 91.88 43 LEU B N 1
ATOM 3693 C CA . LEU B 1 43 ? -5.512 -37.75 -15.438 1 91.88 43 LEU B CA 1
ATOM 3694 C C . LEU B 1 43 ? -4.836 -38.688 -14.422 1 91.88 43 LEU B C 1
ATOM 3696 O O . LEU B 1 43 ? -4.707 -38.312 -13.25 1 91.88 43 LEU B O 1
ATOM 3700 N N . PRO B 1 44 ? -4.414 -39.844 -14.836 1 91 44 PRO B N 1
ATOM 3701 C CA . PRO B 1 44 ? -3.682 -40.688 -13.906 1 91 44 PRO B CA 1
ATOM 3702 C C . PRO B 1 44 ? -2.346 -40.094 -13.469 1 91 44 PRO B C 1
ATOM 3704 O O . PRO B 1 44 ? -1.772 -39.281 -14.18 1 91 44 PRO B O 1
ATOM 3707 N N . VAL B 1 45 ? -1.885 -40.531 -12.305 1 91.56 45 VAL B N 1
ATOM 3708 C CA . VAL B 1 45 ? -0.651 -39.969 -11.766 1 91.56 45 VAL B CA 1
ATOM 3709 C C . VAL B 1 45 ? 0.471 -41 -11.859 1 91.56 45 VAL B C 1
ATOM 3711 O O . VAL B 1 45 ? 1.633 -40.688 -11.586 1 91.56 45 VAL B O 1
ATOM 3714 N N . ASP B 1 46 ? 0.128 -42.188 -12.102 1 82.88 46 ASP B N 1
ATOM 3715 C CA . ASP B 1 46 ? 1.14 -43.25 -12.258 1 82.88 46 ASP B CA 1
ATOM 3716 C C . ASP B 1 46 ? 1.33 -43.625 -13.727 1 82.88 46 ASP B C 1
ATOM 3718 O O . ASP B 1 46 ? 0.406 -43.469 -14.531 1 82.88 46 ASP B O 1
ATOM 3722 N N . GLU B 1 47 ? 2.471 -43.938 -14.031 1 70.12 47 GLU B N 1
ATOM 3723 C CA . GLU B 1 47 ? 2.803 -44.281 -15.414 1 70.12 47 GLU B CA 1
ATOM 3724 C C . GLU B 1 47 ? 2.006 -45.5 -15.891 1 70.12 47 GLU B C 1
ATOM 3726 O O . GLU B 1 47 ? 1.605 -45.562 -17.047 1 70.12 47 GLU B O 1
ATOM 3731 N N . HIS B 1 48 ? 1.817 -46.281 -14.883 1 65.31 48 HIS B N 1
ATOM 3732 C CA . HIS B 1 48 ? 1.236 -47.562 -15.273 1 65.31 48 HIS B CA 1
ATOM 3733 C C . HIS B 1 48 ? -0.231 -47.656 -14.875 1 65.31 48 HIS B C 1
ATOM 3735 O O . HIS B 1 48 ? -0.852 -48.719 -14.992 1 65.31 48 HIS B O 1
ATOM 3741 N N . ASN B 1 49 ? -0.817 -46.562 -14.492 1 58.03 49 ASN B N 1
ATOM 3742 C CA . ASN B 1 49 ? -2.23 -46.469 -14.148 1 58.03 49 ASN B CA 1
ATOM 3743 C C . ASN B 1 49 ? -2.637 -47.531 -13.141 1 58.03 49 ASN B C 1
ATOM 3745 O O . ASN B 1 49 ? -3.648 -48.219 -13.328 1 58.03 49 ASN B O 1
ATOM 3749 N N . GLN B 1 50 ? -1.869 -47.656 -12.234 1 60.75 50 GLN B N 1
ATOM 3750 C CA . GLN B 1 50 ? -2.062 -48.75 -11.289 1 60.75 50 GLN B CA 1
ATOM 3751 C C . GLN B 1 50 ? -3.043 -48.375 -10.188 1 60.75 50 GLN B C 1
ATOM 3753 O O . GLN B 1 50 ? -3.592 -49.25 -9.508 1 60.75 50 GLN B O 1
ATOM 3758 N N . THR B 1 51 ? -3.15 -47.125 -10.062 1 71.12 51 THR B N 1
ATOM 3759 C CA . THR B 1 51 ? -4.082 -46.688 -9.031 1 71.12 51 THR B CA 1
ATOM 3760 C C . THR B 1 51 ? -5.258 -45.938 -9.648 1 71.12 51 THR B C 1
ATOM 3762 O O . THR B 1 51 ? -5.242 -45.625 -10.836 1 71.12 51 THR B O 1
ATOM 3765 N N . THR B 1 52 ? -6.285 -45.781 -8.836 1 81.31 52 THR B N 1
ATOM 3766 C CA . THR B 1 52 ? -7.441 -45.031 -9.289 1 81.31 52 THR B CA 1
ATOM 3767 C C . THR B 1 52 ? -7.258 -43.531 -8.969 1 81.31 52 THR B C 1
ATOM 3769 O O . THR B 1 52 ? -8.133 -42.719 -9.273 1 81.31 52 THR B O 1
ATOM 3772 N N . ASP B 1 53 ? -6.086 -43.219 -8.367 1 89.88 53 ASP B N 1
ATOM 3773 C CA . ASP B 1 53 ? -5.789 -41.844 -8.055 1 89.88 53 ASP B CA 1
ATOM 3774 C C . ASP B 1 53 ? -5.645 -41 -9.328 1 89.88 53 ASP B C 1
ATOM 3776 O O . ASP B 1 53 ? -5.062 -41.469 -10.312 1 89.88 53 ASP B O 1
ATOM 3780 N N . ALA B 1 54 ? -6.25 -39.844 -9.32 1 92.12 54 ALA B N 1
ATOM 3781 C CA . ALA B 1 54 ? -6.203 -39.062 -10.555 1 92.12 54 ALA B CA 1
ATOM 3782 C C . ALA B 1 54 ? -6.277 -37.562 -10.25 1 92.12 54 ALA B C 1
ATOM 3784 O O . ALA B 1 54 ? -6.91 -37.156 -9.273 1 92.12 54 ALA B O 1
ATOM 3785 N N . LEU B 1 55 ? -5.602 -36.844 -11.016 1 95.81 55 LEU B N 1
ATOM 3786 C CA . LEU B 1 55 ? -5.703 -35.375 -10.977 1 95.81 55 LEU B CA 1
ATOM 3787 C C . LEU B 1 55 ? -6.801 -34.906 -11.914 1 95.81 55 LEU B C 1
ATOM 3789 O O . LEU B 1 55 ? -6.941 -35.406 -13.031 1 95.81 55 LEU B O 1
ATOM 3793 N N . PHE B 1 56 ? -7.621 -34 -11.445 1 95 56 PHE B N 1
ATOM 3794 C CA . PHE B 1 56 ? -8.656 -33.375 -12.258 1 95 56 PHE B CA 1
ATOM 3795 C C . PHE B 1 56 ? -8.102 -32.188 -13.055 1 95 56 PHE B C 1
ATOM 3797 O O . PHE B 1 56 ? -7.289 -31.422 -12.547 1 95 56 PHE B O 1
ATOM 3804 N N . PHE B 1 57 ? -8.523 -32.062 -14.367 1 96.38 57 PHE B N 1
ATOM 3805 C CA . PHE B 1 57 ? -8.078 -30.938 -15.172 1 96.38 57 PHE B CA 1
ATOM 3806 C C . PHE B 1 57 ? -9.25 -30.297 -15.891 1 96.38 57 PHE B C 1
ATOM 3808 O O . PHE B 1 57 ? -10.281 -30.938 -16.109 1 96.38 57 PHE B O 1
ATOM 3815 N N . VAL B 1 58 ? -9.094 -29 -16.141 1 95.06 58 VAL B N 1
ATOM 3816 C CA . VAL B 1 58 ? -9.945 -28.234 -17.047 1 95.06 58 VAL B CA 1
ATOM 3817 C C . VAL B 1 58 ? -9.086 -27.594 -18.141 1 95.06 58 VAL B C 1
ATOM 3819 O O . VAL B 1 58 ? -8 -27.078 -17.859 1 95.06 58 VAL B O 1
ATOM 3822 N N . PHE B 1 59 ? -9.562 -27.734 -19.391 1 95.75 59 PHE B N 1
ATOM 3823 C CA . PHE B 1 59 ? -8.859 -27.172 -20.531 1 95.75 59 PHE B CA 1
ATOM 3824 C C . PHE B 1 59 ? -9.758 -26.219 -21.297 1 95.75 59 PHE B C 1
ATOM 3826 O O . PHE B 1 59 ? -10.914 -26.547 -21.594 1 95.75 59 PHE B O 1
ATOM 3833 N N . TYR B 1 60 ? -9.281 -25 -21.516 1 94.06 60 TYR B N 1
ATOM 3834 C CA . TYR B 1 60 ? -9.906 -24.031 -22.406 1 94.06 60 TYR B CA 1
ATOM 3835 C C . TYR B 1 60 ? -9.039 -23.781 -23.641 1 94.06 60 TYR B C 1
ATOM 3837 O O . TYR B 1 60 ? -7.855 -23.469 -23.516 1 94.06 60 TYR B O 1
ATOM 3845 N N . GLU B 1 61 ? -9.625 -23.969 -24.812 1 93.44 61 GLU B N 1
ATOM 3846 C CA . GLU B 1 61 ? -8.922 -23.5 -26 1 93.44 61 GLU B CA 1
ATOM 3847 C C . GLU B 1 61 ? -8.898 -21.969 -26.047 1 93.44 61 GLU B C 1
ATOM 3849 O O . GLU B 1 61 ? -9.742 -21.312 -25.453 1 93.44 61 GLU B O 1
ATOM 3854 N N . ALA B 1 62 ? -7.926 -21.438 -26.797 1 93.81 62 ALA B N 1
ATOM 3855 C CA . ALA B 1 62 ? -7.82 -19.984 -26.938 1 93.81 62 ALA B CA 1
ATOM 3856 C C . ALA B 1 62 ? -9.047 -19.422 -27.641 1 93.81 62 ALA B C 1
ATOM 3858 O O . ALA B 1 62 ? -9.57 -20.016 -28.578 1 93.81 62 ALA B O 1
ATOM 3859 N N . ARG B 1 63 ? -9.461 -18.266 -27.156 1 89.06 63 ARG B N 1
ATOM 3860 C CA . ARG B 1 63 ? -10.594 -17.594 -27.797 1 89.06 63 ARG B CA 1
ATOM 3861 C C . ARG B 1 63 ? -10.227 -17.094 -29.188 1 89.06 63 ARG B C 1
ATOM 3863 O O . ARG B 1 63 ? -11.031 -17.156 -30.109 1 89.06 63 ARG B O 1
ATOM 3870 N N . VAL B 1 64 ? -9.055 -16.547 -29.219 1 84 64 VAL B N 1
ATOM 3871 C CA . VAL B 1 64 ? -8.531 -16.047 -30.484 1 84 64 VAL B CA 1
ATOM 3872 C C . VAL B 1 64 ? -7.238 -16.781 -30.828 1 84 64 VAL B C 1
ATOM 3874 O O . VAL B 1 64 ? -6.352 -16.922 -29.984 1 84 64 VAL B O 1
ATOM 3877 N N . ILE B 1 65 ? -7.258 -17.312 -32.031 1 76.19 65 ILE B N 1
ATOM 3878 C CA . ILE B 1 65 ? -6.031 -17.953 -32.5 1 76.19 65 ILE B CA 1
ATOM 3879 C C . ILE B 1 65 ? -5.152 -16.938 -33.219 1 76.19 65 ILE B C 1
ATOM 3881 O O . ILE B 1 65 ? -5.395 -16.625 -34.375 1 76.19 65 ILE B O 1
ATOM 3885 N N . SER B 1 66 ? -4.289 -16.359 -32.5 1 66.25 66 SER B N 1
ATOM 3886 C CA . SER B 1 66 ? -3.477 -15.281 -33.031 1 66.25 66 SER B CA 1
ATOM 3887 C C . SER B 1 66 ? -2.078 -15.766 -33.406 1 66.25 66 SER B C 1
ATOM 3889 O O . SER B 1 66 ? -1.312 -15.047 -34.031 1 66.25 66 SER B O 1
ATOM 3891 N N . SER B 1 67 ? -1.752 -16.875 -32.938 1 71.62 67 SER B N 1
ATOM 3892 C CA . SER B 1 67 ? -0.418 -17.406 -33.219 1 71.62 67 SER B CA 1
ATOM 3893 C C . SER B 1 67 ? -0.478 -18.875 -33.625 1 71.62 67 SER B C 1
ATOM 3895 O O . SER B 1 67 ? -1.384 -19.594 -33.188 1 71.62 67 SER B O 1
ATOM 3897 N N . ASP B 1 68 ? 0.433 -19.125 -34.531 1 78.38 68 ASP B N 1
ATOM 3898 C CA . ASP B 1 68 ? 0.604 -20.516 -34.938 1 78.38 68 ASP B CA 1
ATOM 3899 C C . ASP B 1 68 ? 2.033 -20.984 -34.688 1 78.38 68 ASP B C 1
ATOM 3901 O O . ASP B 1 68 ? 2.969 -20.531 -35.375 1 78.38 68 ASP B O 1
ATOM 3905 N N . PRO B 1 69 ? 2.16 -21.922 -33.812 1 89.25 69 PRO B N 1
ATOM 3906 C CA . PRO B 1 69 ? 1.161 -22.594 -33 1 89.25 69 PRO B CA 1
ATOM 3907 C C . PRO B 1 69 ? 0.708 -21.75 -31.812 1 89.25 69 PRO B C 1
ATOM 3909 O O . PRO B 1 69 ? 1.498 -20.984 -31.266 1 89.25 69 PRO B O 1
ATOM 3912 N N . THR B 1 70 ? -0.567 -21.953 -31.391 1 93.69 70 THR B N 1
ATOM 3913 C CA . THR B 1 70 ? -1.15 -21.266 -30.25 1 93.69 70 THR B CA 1
ATOM 3914 C C . THR B 1 70 ? -0.521 -21.766 -28.953 1 93.69 70 THR B C 1
ATOM 3916 O O . THR B 1 70 ? -0.463 -22.969 -28.703 1 93.69 70 THR B O 1
ATOM 3919 N N . PRO B 1 71 ? -0.045 -20.875 -28.141 1 96.88 71 PRO B N 1
ATOM 3920 C CA . PRO B 1 71 ? 0.57 -21.297 -26.891 1 96.88 71 PRO B CA 1
ATOM 3921 C C . PRO B 1 71 ? -0.437 -21.906 -25.906 1 96.88 71 PRO B C 1
ATOM 3923 O O . PRO B 1 71 ? -1.644 -21.703 -26.062 1 96.88 71 PRO B O 1
ATOM 3926 N N . ILE B 1 72 ? 0.058 -22.688 -24.969 1 97.75 72 ILE B N 1
ATOM 3927 C CA . ILE B 1 72 ? -0.72 -23.25 -23.875 1 97.75 72 ILE B CA 1
ATOM 3928 C C . ILE B 1 72 ? -0.148 -22.781 -22.547 1 97.75 72 ILE B C 1
ATOM 3930 O O . ILE B 1 72 ? 1.068 -22.812 -22.344 1 97.75 72 ILE B O 1
ATOM 3934 N N . ILE B 1 73 ? -0.993 -22.297 -21.672 1 98.62 73 ILE B N 1
ATOM 3935 C CA . ILE B 1 73 ? -0.59 -21.953 -20.312 1 98.62 73 ILE B CA 1
ATOM 3936 C C . ILE B 1 73 ? -1.14 -23 -19.344 1 98.62 73 ILE B C 1
ATOM 3938 O O . ILE B 1 73 ? -2.354 -23.203 -19.25 1 98.62 73 ILE B O 1
ATOM 3942 N N . LEU B 1 74 ? -0.259 -23.688 -18.688 1 98.88 74 LEU B N 1
ATOM 3943 C CA . LEU B 1 74 ? -0.62 -24.469 -17.5 1 98.88 74 LEU B CA 1
ATOM 3944 C C . LEU B 1 74 ? -0.565 -23.594 -16.25 1 98.88 74 LEU B C 1
ATOM 3946 O O . LEU B 1 74 ? 0.468 -22.984 -15.953 1 98.88 74 LEU B O 1
ATOM 3950 N N . PHE B 1 75 ? -1.662 -23.516 -15.57 1 98.69 75 PHE B N 1
ATOM 3951 C CA . PHE B 1 75 ? -1.688 -22.719 -14.344 1 98.69 75 PHE B CA 1
ATOM 3952 C C . PHE B 1 75 ? -1.798 -23.625 -13.117 1 98.69 75 PHE B C 1
ATOM 3954 O O . PHE B 1 75 ? -2.678 -24.484 -13.055 1 98.69 75 PHE B O 1
ATOM 3961 N N . LEU B 1 76 ? -0.918 -23.391 -12.156 1 98.62 76 LEU B N 1
ATOM 3962 C CA . LEU B 1 76 ? -0.843 -24.172 -10.93 1 98.62 76 LEU B CA 1
ATOM 3963 C C . LEU B 1 76 ? -1.004 -23.266 -9.703 1 98.62 76 LEU B C 1
ATOM 3965 O O . LEU B 1 76 ? -0.173 -22.391 -9.461 1 98.62 76 LEU B O 1
ATOM 3969 N N . GLN B 1 77 ? -2.055 -23.578 -8.945 1 97.88 77 GLN B N 1
ATOM 3970 C CA . GLN B 1 77 ? -2.373 -22.781 -7.758 1 97.88 77 GLN B CA 1
ATOM 3971 C C . GLN B 1 77 ? -1.461 -23.156 -6.59 1 97.88 77 GLN B C 1
ATOM 3973 O O . GLN B 1 77 ? -0.802 -24.203 -6.617 1 97.88 77 GLN B O 1
ATOM 3978 N N . GLY B 1 78 ? -1.477 -22.25 -5.625 1 96.81 78 GLY B N 1
ATOM 3979 C CA . GLY B 1 78 ? -0.627 -22.469 -4.469 1 96.81 78 GLY B CA 1
ATOM 3980 C C . GLY B 1 78 ? -1.373 -23.062 -3.287 1 96.81 78 GLY B C 1
ATOM 3981 O O . GLY B 1 78 ? -2.168 -23.984 -3.453 1 96.81 78 GLY B O 1
ATOM 3982 N N . GLY B 1 79 ? -1.113 -22.641 -2.312 1 94.75 79 GLY B N 1
ATOM 3983 C CA . GLY B 1 79 ? -1.535 -23.141 -1.018 1 94.75 79 GLY B CA 1
ATOM 3984 C C . GLY B 1 79 ? -0.374 -23.547 -0.128 1 94.75 79 GLY B C 1
ATOM 3985 O O . GLY B 1 79 ? 0.302 -22.688 0.445 1 94.75 79 GLY B O 1
ATOM 3986 N N . PRO B 1 80 ? 0.116 -24.562 -0.209 1 95.62 80 PRO B N 1
ATOM 3987 C CA . PRO B 1 80 ? -0.326 -25.703 -1.011 1 95.62 80 PRO B CA 1
ATOM 3988 C C . PRO B 1 80 ? -1.708 -26.219 -0.604 1 95.62 80 PRO B C 1
ATOM 3990 O O . PRO B 1 80 ? -2.184 -25.906 0.493 1 95.62 8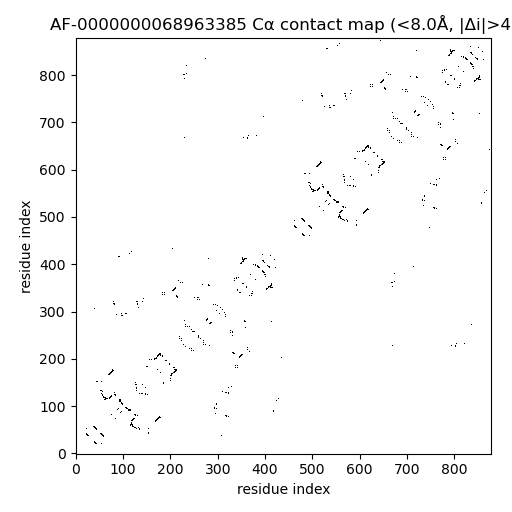0 PRO B O 1
ATOM 3993 N N . GLY B 1 81 ? -2.281 -26.859 -1.562 1 95.94 81 GLY B N 1
ATOM 3994 C CA . GLY B 1 81 ? -3.549 -27.531 -1.313 1 95.94 81 GLY B CA 1
ATOM 3995 C C . GLY B 1 81 ? -4.738 -26.781 -1.895 1 95.94 81 GLY B C 1
ATOM 3996 O O . GLY B 1 81 ? -5.879 -27.219 -1.76 1 95.94 81 GLY B O 1
ATOM 3997 N N . CYS B 1 82 ? -4.422 -25.688 -2.547 1 96.81 82 CYS B N 1
ATOM 3998 C CA . CYS B 1 82 ? -5.516 -24.969 -3.184 1 96.81 82 CYS B CA 1
ATOM 3999 C C . CYS B 1 82 ? -5.676 -25.391 -4.637 1 96.81 82 CYS B C 1
ATOM 4001 O O . CYS B 1 82 ? -4.688 -25.625 -5.34 1 96.81 82 CYS B O 1
ATOM 4003 N N . ALA B 1 83 ? -6.895 -25.484 -5.082 1 96.62 83 ALA B N 1
ATOM 4004 C CA . ALA B 1 83 ? -7.234 -26.016 -6.398 1 96.62 83 ALA B CA 1
ATOM 4005 C C . ALA B 1 83 ? -6.973 -24.984 -7.492 1 96.62 83 ALA B C 1
ATOM 4007 O O . ALA B 1 83 ? -7.27 -23.797 -7.324 1 96.62 83 ALA B O 1
ATOM 4008 N N . SER B 1 84 ? -6.445 -25.422 -8.617 1 97.69 84 SER B N 1
ATOM 4009 C CA . SER B 1 84 ? -6.273 -24.531 -9.758 1 97.69 84 SER B CA 1
ATOM 4010 C C . SER B 1 84 ? -7.617 -24.109 -10.344 1 97.69 84 SER B C 1
ATOM 4012 O O . SER B 1 84 ? -7.73 -23.047 -10.961 1 97.69 84 SER B O 1
ATOM 4014 N N . THR B 1 85 ? -8.648 -24.906 -10.117 1 95 85 THR B N 1
ATOM 4015 C CA . THR B 1 85 ? -9.992 -24.547 -10.562 1 95 85 THR B CA 1
ATOM 4016 C C . THR B 1 85 ? -10.484 -23.297 -9.836 1 95 85 THR B C 1
ATOM 4018 O O . THR B 1 85 ? -11.289 -22.531 -10.367 1 95 85 THR B O 1
ATOM 4021 N N . PHE B 1 86 ? -9.93 -23.156 -8.656 1 93 86 PHE B N 1
ATOM 4022 C CA . PHE B 1 86 ? -10.188 -21.922 -7.941 1 93 86 PHE B CA 1
ATOM 4023 C C . PHE B 1 86 ? -9.633 -20.719 -8.719 1 93 86 PHE B C 1
ATOM 4025 O O . PHE B 1 86 ? -10.344 -19.734 -8.93 1 93 86 PHE B O 1
ATOM 4032 N N . GLY B 1 87 ? -8.367 -20.781 -9.086 1 95.31 87 GLY B N 1
ATOM 4033 C CA . GLY B 1 87 ? -7.777 -19.719 -9.898 1 95.31 87 GLY B CA 1
ATOM 4034 C C . GLY B 1 87 ? -8.5 -19.516 -11.219 1 95.31 87 GLY B C 1
ATOM 4035 O O . GLY B 1 87 ? -8.648 -18.375 -11.68 1 95.31 87 GLY B O 1
ATOM 4036 N N . ASP B 1 88 ? -8.961 -20.594 -11.742 1 96.62 88 ASP B N 1
ATOM 4037 C CA . ASP B 1 88 ? -9.719 -20.562 -12.992 1 96.62 88 ASP B CA 1
ATOM 4038 C C . ASP B 1 88 ? -10.938 -19.656 -12.883 1 96.62 88 ASP B C 1
ATOM 4040 O O . ASP B 1 88 ? -11.148 -18.781 -13.734 1 96.62 88 ASP B O 1
ATOM 4044 N N . LEU B 1 89 ? -11.656 -19.781 -11.812 1 96.12 89 LEU B N 1
ATOM 4045 C CA . LEU B 1 89 ? -12.961 -19.125 -11.727 1 96.12 89 LEU B CA 1
ATOM 4046 C C . LEU B 1 89 ? -12.867 -17.844 -10.914 1 96.12 89 LEU B C 1
ATOM 4048 O O . LEU B 1 89 ? -13.812 -17.062 -10.867 1 96.12 89 LEU B O 1
ATOM 4052 N N . TYR B 1 90 ? -11.703 -17.578 -10.359 1 97.06 90 TYR B N 1
ATOM 4053 C CA . TYR B 1 90 ? -11.57 -16.422 -9.492 1 97.06 90 TYR B CA 1
ATOM 4054 C C . TYR B 1 90 ? -10.57 -15.422 -10.07 1 97.06 90 TYR B C 1
ATOM 4056 O O . TYR B 1 90 ? -10.672 -14.211 -9.828 1 97.06 90 TYR B O 1
ATOM 4064 N N . GLU B 1 91 ? -9.641 -15.883 -10.906 1 97.62 91 GLU B N 1
ATOM 4065 C CA . GLU B 1 91 ? -8.531 -15.016 -11.297 1 97.62 91 GLU B CA 1
ATOM 4066 C C . GLU B 1 91 ? -8.477 -14.859 -12.812 1 97.62 91 GLU B C 1
ATOM 4068 O O . GLU B 1 91 ? -8.938 -13.852 -13.352 1 97.62 91 GLU B O 1
ATOM 4073 N N . MET B 1 92 ? -7.988 -15.773 -13.594 1 98 92 MET B N 1
ATOM 4074 C CA . MET B 1 92 ? -7.602 -15.445 -14.961 1 98 92 MET B CA 1
ATOM 4075 C C . MET B 1 92 ? -8.367 -16.297 -15.969 1 98 92 MET B C 1
ATOM 4077 O O . MET B 1 92 ? -8.219 -16.141 -17.172 1 98 92 MET B O 1
ATOM 4081 N N . GLY B 1 93 ? -9.219 -17.219 -15.523 1 96.81 93 GLY B N 1
ATOM 4082 C CA . GLY B 1 93 ? -9.961 -18.047 -16.469 1 96.81 93 GLY B CA 1
ATOM 4083 C C . GLY B 1 93 ? -10.969 -17.266 -17.281 1 96.81 93 GLY B C 1
ATOM 4084 O O . GLY B 1 93 ? -11.156 -16.062 -17.062 1 96.81 93 GLY B O 1
ATOM 4085 N N . PRO B 1 94 ? -11.586 -17.922 -18.219 1 95.62 94 PRO B N 1
ATOM 4086 C CA . PRO B 1 94 ? -12.516 -17.25 -19.125 1 95.62 94 PRO B CA 1
ATOM 4087 C C . PRO B 1 94 ? -13.781 -16.766 -18.422 1 95.62 94 PRO B C 1
ATOM 4089 O O . PRO B 1 94 ? -14.461 -15.859 -18.906 1 95.62 94 PRO B O 1
ATOM 4092 N N . TYR B 1 95 ? -14.055 -17.438 -17.312 1 93.38 95 TYR B N 1
ATOM 4093 C CA . TYR B 1 95 ? -15.242 -17.078 -16.547 1 93.38 95 TYR B CA 1
ATOM 4094 C C . TYR B 1 95 ? -14.898 -16.844 -15.078 1 93.38 95 TYR B C 1
ATOM 4096 O O . TYR B 1 95 ? -13.938 -17.406 -14.562 1 93.38 95 TYR B O 1
ATOM 4104 N N . ARG B 1 96 ? -15.711 -15.977 -14.484 1 93.5 96 ARG B N 1
ATOM 4105 C CA . ARG B 1 96 ? -15.547 -15.711 -13.055 1 93.5 96 ARG B CA 1
ATOM 4106 C C . ARG B 1 96 ? -16.844 -15.992 -12.297 1 93.5 96 ARG B C 1
ATOM 4108 O O . ARG B 1 96 ? -17.922 -15.68 -12.773 1 93.5 96 ARG B O 1
ATOM 4115 N N . ALA B 1 97 ? -16.641 -16.609 -11.18 1 91.88 97 ALA B N 1
ATOM 4116 C CA . ALA B 1 97 ? -17.766 -16.797 -10.273 1 91.88 97 ALA B CA 1
ATOM 4117 C C . ALA B 1 97 ? -18.062 -15.508 -9.516 1 91.88 97 ALA B C 1
ATOM 4119 O O . ALA B 1 97 ? -17.172 -14.883 -8.953 1 91.88 97 ALA B O 1
ATOM 4120 N N . VAL B 1 98 ? -19.297 -15.07 -9.539 1 88.44 98 VAL B N 1
ATOM 4121 C CA . VAL B 1 98 ? -19.688 -13.828 -8.891 1 88.44 98 VAL B CA 1
ATOM 4122 C C . VAL B 1 98 ? -20.984 -14.031 -8.102 1 88.44 98 VAL B C 1
ATOM 4124 O O . VAL B 1 98 ? -21.875 -14.773 -8.531 1 88.44 98 VAL B O 1
ATOM 4127 N N . LYS B 1 99 ? -20.922 -13.391 -6.867 1 83.12 99 LYS B N 1
ATOM 4128 C CA . LYS B 1 99 ? -22.172 -13.352 -6.113 1 83.12 99 LYS B CA 1
ATOM 4129 C C . LYS B 1 99 ? -23.047 -12.172 -6.547 1 83.12 99 LYS B C 1
ATOM 4131 O O . LYS B 1 99 ? -22.578 -11.031 -6.574 1 83.12 99 LYS B O 1
ATOM 4136 N N . PRO B 1 100 ? -24.234 -12.477 -6.84 1 72.06 100 PRO B N 1
ATOM 4137 C CA . PRO B 1 100 ? -25.094 -11.359 -7.23 1 72.06 100 PRO B CA 1
ATOM 4138 C C . PRO B 1 100 ? -25.406 -10.422 -6.062 1 72.06 100 PRO B C 1
ATOM 4140 O O . PRO B 1 100 ? -25.578 -10.883 -4.93 1 72.06 100 PRO B O 1
ATOM 4143 N N . PRO B 1 101 ? -25.281 -9.109 -6.336 1 67.31 101 PRO B N 1
ATOM 4144 C CA . PRO B 1 101 ? -25.547 -8.109 -5.297 1 67.31 101 PRO B CA 1
ATOM 4145 C C . PRO B 1 101 ? -26.891 -8.312 -4.605 1 67.31 101 PRO B C 1
ATOM 4147 O O . PRO B 1 101 ? -27.016 -8.062 -3.404 1 67.31 101 PRO B O 1
ATOM 4150 N N . ALA B 1 102 ? -27.891 -8.586 -5.363 1 67.44 102 ALA B N 1
ATOM 4151 C CA . ALA B 1 102 ? -29.266 -8.648 -4.863 1 67.44 102 ALA B CA 1
ATOM 4152 C C . ALA B 1 102 ? -29.5 -9.938 -4.078 1 67.44 102 ALA B C 1
ATOM 4154 O O . ALA B 1 102 ? -30.625 -10.195 -3.629 1 67.44 102 ALA B O 1
ATOM 4155 N N . GLY B 1 103 ? -28.562 -10.617 -3.953 1 67.31 103 GLY B N 1
ATOM 4156 C CA . GLY B 1 103 ? -28.797 -11.914 -3.336 1 67.31 103 GLY B CA 1
ATOM 4157 C C . GLY B 1 103 ? -29.109 -13 -4.34 1 67.31 103 GLY B C 1
ATOM 4158 O O . GLY B 1 103 ? -29.25 -12.734 -5.535 1 67.31 103 GLY B O 1
ATOM 4159 N N . GLY B 1 104 ? -28.844 -14.195 -4.117 1 74.69 104 GLY B N 1
ATOM 4160 C CA . GLY B 1 104 ? -29.109 -15.312 -5.008 1 74.69 104 GLY B CA 1
ATOM 4161 C C . GLY B 1 104 ? -27.938 -16.25 -5.172 1 74.69 104 GLY B C 1
ATOM 4162 O O . GLY B 1 104 ? -26.969 -16.172 -4.418 1 74.69 104 GLY B O 1
ATOM 4163 N N . ALA B 1 105 ? -28.172 -17.016 -6.242 1 80.19 105 ALA B N 1
ATOM 4164 C CA . ALA B 1 105 ? -27.156 -18.047 -6.465 1 80.19 105 ALA B CA 1
ATOM 4165 C C . ALA B 1 105 ? -25.953 -17.484 -7.195 1 80.19 105 ALA B C 1
ATOM 4167 O O . ALA B 1 105 ? -26.078 -16.578 -8.016 1 80.19 105 ALA B O 1
ATOM 4168 N N . THR B 1 106 ? -24.766 -17.891 -6.836 1 85.19 106 THR B N 1
ATOM 4169 C CA . THR B 1 106 ? -23.531 -17.547 -7.535 1 85.19 106 THR B CA 1
ATOM 4170 C C . THR B 1 106 ? -23.609 -17.938 -9.008 1 85.19 106 THR B C 1
ATOM 4172 O O . THR B 1 106 ? -24.094 -19.031 -9.336 1 85.19 106 THR B O 1
ATOM 4175 N N . THR B 1 107 ? -23.25 -17.016 -9.883 1 83.62 107 THR B N 1
ATOM 4176 C CA . THR B 1 107 ? -23.266 -17.25 -11.328 1 83.62 107 THR B CA 1
ATOM 4177 C C . THR B 1 107 ? -21.891 -17.016 -11.938 1 83.62 107 THR B C 1
ATOM 4179 O O . THR B 1 107 ? -20.984 -16.531 -11.25 1 83.62 107 THR B O 1
ATOM 4182 N N . LEU B 1 108 ? -21.781 -17.453 -13.203 1 89.88 108 LEU B N 1
ATOM 4183 C CA . LEU B 1 108 ? -20.562 -17.188 -13.945 1 89.88 108 LEU B CA 1
ATOM 4184 C C . LEU B 1 108 ? -20.734 -15.977 -14.859 1 89.88 108 LEU B C 1
ATOM 4186 O O . LEU B 1 108 ? -21.781 -15.797 -15.469 1 89.88 108 LEU B O 1
ATOM 4190 N N . THR B 1 109 ? -19.781 -15.141 -14.812 1 90.19 109 THR B N 1
ATOM 4191 C CA . THR B 1 109 ? -19.719 -14.039 -15.773 1 90.19 109 THR B CA 1
ATOM 4192 C C . THR B 1 109 ? -18.453 -14.133 -16.625 1 90.19 109 THR B C 1
ATOM 4194 O O . THR B 1 109 ? -17.438 -14.688 -16.172 1 90.19 109 THR B O 1
ATOM 4197 N N . GLU B 1 110 ? -18.531 -13.656 -17.844 1 92.88 110 GLU B N 1
ATOM 4198 C CA . GLU B 1 110 ? -17.359 -13.656 -18.719 1 92.88 110 GLU B CA 1
ATOM 4199 C C . GLU B 1 110 ? -16.25 -12.781 -18.156 1 92.88 110 GLU B C 1
ATOM 4201 O O . GLU B 1 110 ? -16.5 -11.703 -17.609 1 92.88 110 GLU B O 1
ATOM 4206 N N . ASN B 1 111 ? -15.055 -13.258 -18.344 1 95.69 111 ASN B N 1
ATOM 4207 C CA . ASN B 1 111 ? -13.859 -12.5 -18 1 95.69 111 ASN B CA 1
ATOM 4208 C C . ASN B 1 111 ? -13.195 -11.914 -19.234 1 95.69 111 ASN B C 1
ATOM 4210 O O . ASN B 1 111 ? -12.461 -12.602 -19.953 1 95.69 111 ASN B O 1
ATOM 4214 N N . PRO B 1 112 ? -13.406 -10.617 -19.484 1 95.19 112 PRO B N 1
ATOM 4215 C CA . PRO B 1 112 ? -12.844 -10.031 -20.703 1 95.19 112 PRO B CA 1
ATOM 4216 C C . PRO B 1 112 ? -11.312 -9.977 -20.688 1 95.19 112 PRO B C 1
ATOM 4218 O O . PRO B 1 112 ? -10.688 -9.812 -21.734 1 95.19 112 PRO B O 1
ATOM 4221 N N . PHE B 1 113 ? -10.734 -10.195 -19.516 1 97.06 113 PHE B N 1
ATOM 4222 C CA . PHE B 1 113 ? -9.289 -10.086 -19.406 1 97.06 113 PHE B CA 1
ATOM 4223 C C . PHE B 1 113 ? -8.664 -11.453 -19.109 1 97.06 113 PHE B C 1
ATOM 4225 O O . PHE B 1 113 ? -7.629 -11.539 -18.453 1 97.06 113 PHE B O 1
ATOM 4232 N N . SER B 1 114 ? -9.289 -12.477 -19.609 1 97.19 114 SER B N 1
ATOM 4233 C CA . SER B 1 114 ? -8.82 -13.844 -19.422 1 97.19 114 SER B CA 1
ATOM 4234 C C . SER B 1 114 ? -7.488 -14.07 -20.141 1 97.19 114 SER B C 1
ATOM 4236 O O . SER B 1 114 ? -7.258 -13.523 -21.219 1 97.19 114 SER B O 1
ATOM 4238 N N . TRP B 1 115 ? -6.656 -14.867 -19.547 1 98 115 TRP B N 1
ATOM 4239 C CA . TRP B 1 115 ? -5.43 -15.281 -20.219 1 98 115 TRP B CA 1
ATOM 4240 C C . TRP B 1 115 ? -5.738 -16.234 -21.359 1 98 115 TRP B C 1
ATOM 4242 O O . TRP B 1 115 ? -4.895 -16.453 -22.234 1 98 115 TRP B O 1
ATOM 4252 N N . ALA B 1 116 ? -6.992 -16.719 -21.438 1 95.44 116 ALA B N 1
ATOM 4253 C CA . ALA B 1 116 ? -7.418 -17.641 -22.484 1 95.44 116 ALA B CA 1
ATOM 4254 C C . ALA B 1 116 ? -7.789 -16.891 -23.766 1 95.44 116 ALA B C 1
ATOM 4256 O O . ALA B 1 116 ? -8.203 -17.5 -24.75 1 95.44 116 ALA B O 1
ATOM 4257 N N . ASN B 1 117 ? -7.641 -15.641 -23.719 1 93.88 117 ASN B N 1
ATOM 4258 C CA . ASN B 1 117 ? -7.926 -14.875 -24.922 1 93.88 117 ASN B CA 1
ATOM 4259 C C . ASN B 1 117 ? -6.938 -15.211 -26.047 1 93.88 117 ASN B C 1
ATOM 4261 O O . ASN B 1 117 ? -7.34 -15.422 -27.188 1 93.88 117 ASN B O 1
ATOM 4265 N N . ASN B 1 118 ? -5.637 -15.352 -25.688 1 92.81 118 ASN B N 1
ATOM 4266 C CA . ASN B 1 118 ? -4.625 -15.539 -26.719 1 92.81 118 ASN B CA 1
ATOM 4267 C C . ASN B 1 118 ? -3.805 -16.797 -26.469 1 92.81 118 ASN B C 1
ATOM 4269 O O . ASN B 1 118 ? -2.799 -17.031 -27.141 1 92.81 118 ASN B O 1
ATOM 4273 N N . ALA B 1 119 ? -4.176 -17.562 -25.531 1 96.44 119 ALA B N 1
ATOM 4274 C CA . ALA B 1 119 ? -3.535 -18.844 -25.219 1 96.44 119 ALA B CA 1
ATOM 4275 C C . ALA B 1 119 ? -4.562 -19.859 -24.734 1 96.44 119 ALA B C 1
ATOM 4277 O O . ALA B 1 119 ? -5.59 -19.5 -24.156 1 96.44 119 ALA B O 1
ATOM 4278 N N . ALA B 1 120 ? -4.316 -21.094 -25.094 1 95.56 120 ALA B N 1
ATOM 4279 C CA . ALA B 1 120 ? -5.074 -22.125 -24.391 1 95.56 120 ALA B CA 1
ATOM 4280 C C . ALA B 1 120 ? -4.633 -22.219 -22.938 1 95.56 120 ALA B C 1
ATOM 4282 O O . ALA B 1 120 ? -3.52 -21.828 -22.578 1 95.56 120 ALA B O 1
ATOM 4283 N N . MET B 1 121 ? -5.562 -22.688 -22.141 1 97.38 121 MET B N 1
ATOM 4284 C CA . MET B 1 121 ? -5.203 -22.812 -20.734 1 97.38 121 MET B CA 1
ATOM 4285 C C . MET B 1 121 ? -5.586 -24.188 -20.188 1 97.38 121 MET B C 1
ATOM 4287 O O . MET B 1 121 ? -6.645 -24.719 -20.531 1 97.38 121 MET B O 1
ATOM 4291 N N . VAL B 1 122 ? -4.723 -24.75 -19.422 1 97.69 122 VAL B N 1
ATOM 4292 C CA . VAL B 1 122 ? -5.008 -25.953 -18.672 1 97.69 122 VAL B CA 1
ATOM 4293 C C . VAL B 1 122 ? -4.836 -25.703 -17.188 1 97.69 122 VAL B C 1
ATOM 4295 O O . VAL B 1 122 ? -3.83 -25.125 -16.766 1 97.69 122 VAL B O 1
ATOM 4298 N N . PHE B 1 123 ? -5.855 -26 -16.406 1 97.81 123 PHE B N 1
ATOM 4299 C CA . PHE B 1 123 ? -5.832 -25.969 -14.945 1 97.81 123 PHE B CA 1
ATOM 4300 C C . PHE B 1 123 ? -5.852 -27.375 -14.375 1 97.81 123 PHE B C 1
ATOM 4302 O O . PHE B 1 123 ? -6.703 -28.188 -14.742 1 97.81 123 PHE B O 1
ATOM 4309 N N . ILE B 1 124 ? -4.914 -27.656 -13.523 1 97.69 124 ILE B N 1
ATOM 4310 C CA . ILE B 1 124 ? -4.867 -28.969 -12.898 1 97.69 124 ILE B CA 1
ATOM 4311 C C . ILE B 1 124 ? -4.945 -28.828 -11.383 1 97.69 124 ILE B C 1
ATOM 4313 O O . ILE B 1 124 ? -4.109 -28.156 -10.773 1 97.69 124 ILE B O 1
ATOM 4317 N N . ASP B 1 125 ? -5.996 -29.453 -10.812 1 97.38 125 ASP B N 1
ATOM 4318 C CA . ASP B 1 125 ? -6.098 -29.484 -9.359 1 97.38 125 ASP B CA 1
ATOM 4319 C C . ASP B 1 125 ? -5.012 -30.391 -8.758 1 97.38 125 ASP B C 1
ATOM 4321 O O . ASP B 1 125 ? -5.242 -31.578 -8.516 1 97.38 125 ASP B O 1
ATOM 4325 N N . ALA B 1 126 ? -3.92 -29.781 -8.555 1 97.06 126 ALA B N 1
ATOM 4326 C CA . ALA B 1 126 ? -2.758 -30.484 -8.023 1 97.06 126 ALA B CA 1
ATOM 4327 C C . ALA B 1 126 ? -2.309 -29.891 -6.695 1 97.06 126 ALA B C 1
ATOM 4329 O O . ALA B 1 126 ? -2.465 -28.688 -6.465 1 97.06 126 ALA B O 1
ATOM 4330 N N . PRO B 1 127 ? -1.782 -30.812 -5.742 1 97 127 PRO B N 1
ATOM 4331 C CA . PRO B 1 127 ? -1.524 -32.25 -5.832 1 97 127 PRO B CA 1
ATOM 4332 C C . PRO B 1 127 ? -2.768 -33.094 -5.551 1 97 127 PRO B C 1
ATOM 4334 O O . PRO B 1 127 ? -3.877 -32.562 -5.477 1 97 127 PRO B O 1
ATOM 4337 N N . LEU B 1 128 ? -2.533 -34.438 -5.582 1 96.06 128 LEU B N 1
ATOM 4338 C CA . LEU B 1 128 ? -3.623 -35.344 -5.195 1 96.06 128 LEU B CA 1
ATOM 4339 C C . LEU B 1 128 ? -4.281 -34.875 -3.904 1 96.06 128 LEU B C 1
ATOM 4341 O O . LEU B 1 128 ? -3.596 -34.438 -2.971 1 96.06 128 LEU B O 1
ATOM 4345 N N . GLY B 1 129 ? -5.625 -34.875 -3.924 1 95.19 129 GLY B N 1
ATOM 4346 C CA . GLY B 1 129 ? -6.391 -34.438 -2.766 1 95.19 129 GLY B CA 1
ATOM 4347 C C . GLY B 1 129 ? -6.906 -33 -2.889 1 95.19 129 GLY B C 1
ATOM 4348 O O . GLY B 1 129 ? -7.723 -32.562 -2.078 1 95.19 129 GLY B O 1
ATOM 4349 N N . THR B 1 130 ? -6.543 -32.344 -3.938 1 96.5 130 THR B N 1
ATOM 4350 C CA . THR B 1 130 ? -6.938 -30.953 -4.125 1 96.5 130 THR B CA 1
ATOM 4351 C C . THR B 1 130 ? -8.141 -30.859 -5.059 1 96.5 130 THR B C 1
ATOM 4353 O O . THR B 1 130 ? -8.211 -31.562 -6.066 1 96.5 130 THR B O 1
ATOM 4356 N N . GLY B 1 131 ? -9.086 -29.953 -4.68 1 95.56 131 GLY B N 1
ATOM 4357 C CA . GLY B 1 131 ? -10.227 -29.688 -5.539 1 95.56 131 GLY B CA 1
ATOM 4358 C C . GLY B 1 131 ? -11.008 -30.953 -5.891 1 95.56 131 GLY B C 1
ATOM 4359 O O . GLY B 1 131 ? -11.406 -31.703 -5.004 1 95.56 131 GLY B O 1
ATOM 4360 N N . PHE B 1 132 ? -11.117 -31.172 -7.23 1 94.69 132 PHE B N 1
ATOM 4361 C CA . PHE B 1 132 ? -11.883 -32.312 -7.703 1 94.69 132 PHE B CA 1
ATOM 4362 C C . PHE B 1 132 ? -10.984 -33.531 -7.887 1 94.69 132 PHE B C 1
ATOM 4364 O O . PHE B 1 132 ? -11.453 -34.625 -8.219 1 94.69 132 PHE B O 1
ATOM 4371 N N . SER B 1 133 ? -9.719 -33.344 -7.676 1 94.44 133 SER B N 1
ATOM 4372 C CA . SER B 1 133 ? -8.82 -34.5 -7.758 1 94.44 133 SER B CA 1
ATOM 4373 C C . SER B 1 133 ? -9.117 -35.5 -6.656 1 94.44 133 SER B C 1
ATOM 4375 O O . SER B 1 133 ? -9.547 -35.125 -5.562 1 94.44 133 SER B O 1
ATOM 4377 N N . PHE B 1 134 ? -8.938 -36.781 -6.957 1 86.88 134 PHE B N 1
ATOM 4378 C CA . PHE B 1 134 ? -9.398 -37.75 -5.984 1 86.88 134 PHE B CA 1
ATOM 4379 C C . PHE B 1 134 ? -8.32 -38.812 -5.719 1 86.88 134 PHE B C 1
ATOM 4381 O O . PHE B 1 134 ? -7.598 -39.219 -6.633 1 86.88 134 PHE B O 1
ATOM 4388 N N . CYS B 1 135 ? -8.219 -39.125 -4.48 1 86 135 CYS B N 1
ATOM 4389 C CA . CYS B 1 135 ? -7.328 -40.188 -3.975 1 86 135 CYS B CA 1
ATOM 4390 C C . CYS B 1 135 ? -7.711 -40.562 -2.555 1 86 135 CYS B C 1
ATOM 4392 O O . CYS B 1 135 ? -8.523 -39.906 -1.914 1 86 135 CYS B O 1
ATOM 4394 N N . ASP B 1 136 ? -7.156 -41.75 -2.223 1 86.44 136 ASP B N 1
ATOM 4395 C CA . ASP B 1 136 ? -7.188 -42.062 -0.792 1 86.44 136 ASP B CA 1
ATOM 4396 C C . ASP B 1 136 ? -6.234 -41.125 -0.025 1 86.44 136 ASP B C 1
ATOM 4398 O O . ASP B 1 136 ? -5.23 -40.688 -0.576 1 86.44 136 ASP B O 1
ATOM 4402 N N . ASP B 1 137 ? -6.539 -40.969 1.208 1 88.25 137 ASP B N 1
ATOM 4403 C CA . ASP B 1 137 ? -5.77 -40.031 2.029 1 88.25 137 ASP B CA 1
ATOM 4404 C C . ASP B 1 137 ? -4.293 -40.406 2.062 1 88.25 137 ASP B C 1
ATOM 4406 O O . ASP B 1 137 ? -3.422 -39.531 2.123 1 88.25 137 ASP B O 1
ATOM 4410 N N . ASP B 1 138 ? -4.051 -41.594 2.01 1 91.31 138 ASP B N 1
ATOM 4411 C CA . ASP B 1 138 ? -2.672 -42.094 2.109 1 91.31 138 ASP B CA 1
ATOM 4412 C C . ASP B 1 138 ? -1.894 -41.781 0.833 1 91.31 138 ASP B C 1
ATOM 4414 O O . ASP B 1 138 ? -0.662 -41.812 0.826 1 91.31 138 ASP B O 1
ATOM 4418 N N . ALA B 1 139 ? -2.635 -41.438 -0.232 1 92.38 139 ALA B N 1
ATOM 4419 C CA . ALA B 1 139 ? -1.999 -41.156 -1.521 1 92.38 139 ALA B CA 1
ATOM 4420 C C . ALA B 1 139 ? -1.656 -39.688 -1.673 1 92.38 139 ALA B C 1
ATOM 4422 O O . ALA B 1 139 ? -0.95 -39.312 -2.607 1 92.38 139 ALA B O 1
ATOM 4423 N N . ILE B 1 140 ? -2.113 -38.844 -0.742 1 96.12 140 ILE B N 1
ATOM 4424 C CA . ILE B 1 140 ? -1.726 -37.438 -0.763 1 96.12 140 ILE B CA 1
ATOM 4425 C C . ILE B 1 140 ? -0.213 -37.312 -0.593 1 96.12 140 ILE B C 1
ATOM 4427 O O . ILE B 1 140 ? 0.35 -37.812 0.385 1 96.12 140 ILE B O 1
ATOM 4431 N N . PRO B 1 141 ? 0.422 -36.688 -1.529 1 97.06 141 PRO B N 1
ATOM 4432 C CA . PRO B 1 141 ? 1.88 -36.594 -1.421 1 97.06 141 PRO B CA 1
ATOM 4433 C C . PRO B 1 141 ? 2.328 -35.719 -0.235 1 97.06 141 PRO B C 1
ATOM 4435 O O . PRO B 1 141 ? 1.701 -34.719 0.071 1 97.06 141 PRO B O 1
ATOM 4438 N N . ARG B 1 142 ? 3.428 -36.125 0.326 1 96.81 142 ARG B N 1
ATOM 4439 C CA . ARG B 1 142 ? 3.922 -35.438 1.518 1 96.81 142 ARG B CA 1
ATOM 4440 C C . ARG B 1 142 ? 5.203 -34.656 1.215 1 96.81 142 ARG B C 1
ATOM 4442 O O . ARG B 1 142 ? 5.797 -34.062 2.111 1 96.81 142 ARG B O 1
ATOM 4449 N N . ASP B 1 143 ? 5.641 -34.688 0.017 1 96.88 143 ASP B N 1
ATOM 4450 C CA . ASP B 1 143 ? 6.832 -33.969 -0.398 1 96.88 143 ASP B CA 1
ATOM 4451 C C . ASP B 1 143 ? 6.68 -33.438 -1.822 1 96.88 143 ASP B C 1
ATOM 4453 O O . ASP B 1 143 ? 5.84 -33.906 -2.584 1 96.88 143 ASP B O 1
ATOM 4457 N N . GLY B 1 144 ? 7.5 -32.469 -2.121 1 96.38 144 GLY B N 1
ATOM 4458 C CA . GLY B 1 144 ? 7.418 -31.781 -3.404 1 96.38 144 GLY B CA 1
ATOM 4459 C C . GLY B 1 144 ? 7.824 -32.656 -4.57 1 96.38 144 GLY B C 1
ATOM 4460 O O . GLY B 1 144 ? 7.301 -32.5 -5.68 1 96.38 144 GLY B O 1
ATOM 4461 N N . ARG B 1 145 ? 8.719 -33.5 -4.336 1 96.31 145 ARG B N 1
ATOM 4462 C CA . ARG B 1 145 ? 9.203 -34.375 -5.395 1 96.31 145 ARG B CA 1
ATOM 4463 C C . ARG B 1 145 ? 8.086 -35.312 -5.898 1 96.31 145 ARG B C 1
ATOM 4465 O O . ARG B 1 145 ? 7.875 -35.406 -7.105 1 96.31 145 ARG B O 1
ATOM 4472 N N . THR B 1 146 ? 7.43 -35.938 -4.984 1 96.69 146 THR B N 1
ATOM 4473 C CA . THR B 1 146 ? 6.34 -36.812 -5.34 1 96.69 146 THR B CA 1
ATOM 4474 C C . THR B 1 146 ? 5.211 -36.062 -6.023 1 96.69 146 THR B C 1
ATOM 4476 O O . THR B 1 146 ? 4.676 -36.5 -7.043 1 96.69 146 THR B O 1
ATOM 4479 N N . ALA B 1 147 ? 4.828 -34.938 -5.453 1 97.25 147 ALA B N 1
ATOM 4480 C CA . ALA B 1 147 ? 3.775 -34.125 -6.043 1 97.25 147 ALA B CA 1
ATOM 4481 C C . ALA B 1 147 ? 4.133 -33.719 -7.469 1 97.25 147 ALA B C 1
ATOM 4483 O O . ALA B 1 147 ? 3.281 -33.75 -8.359 1 97.25 147 ALA B O 1
ATOM 4484 N N . THR B 1 148 ? 5.406 -33.344 -7.668 1 97.88 148 THR B N 1
ATOM 4485 C CA . THR B 1 148 ? 5.875 -32.906 -8.984 1 97.88 148 THR B CA 1
ATOM 4486 C C . THR B 1 148 ? 5.848 -34.094 -9.969 1 97.88 148 THR B C 1
ATOM 4488 O O . THR B 1 148 ? 5.469 -33.938 -11.125 1 97.88 148 THR B O 1
ATOM 4491 N N . LEU B 1 149 ? 6.223 -35.219 -9.5 1 96.44 149 LEU B N 1
ATOM 4492 C CA . LEU B 1 149 ? 6.203 -36.406 -10.352 1 96.44 149 LEU B CA 1
ATOM 4493 C C . LEU B 1 149 ? 4.777 -36.75 -10.766 1 96.44 149 LEU B C 1
ATOM 4495 O O . LEU B 1 149 ? 4.535 -37.125 -11.914 1 96.44 149 LEU B O 1
ATOM 4499 N N . HIS B 1 150 ? 3.857 -36.688 -9.797 1 96 150 HIS B N 1
ATOM 4500 C CA . HIS B 1 150 ? 2.451 -36.875 -10.125 1 96 150 HIS B CA 1
ATOM 4501 C C . HIS B 1 150 ? 2.008 -35.938 -11.234 1 96 150 HIS B C 1
ATOM 4503 O O . HIS B 1 150 ? 1.333 -36.344 -12.18 1 96 150 HIS B O 1
ATOM 4509 N N . LEU B 1 151 ? 2.375 -34.719 -11.133 1 97.25 151 LEU B N 1
ATOM 4510 C CA . LEU B 1 151 ? 2.018 -33.688 -12.117 1 97.25 151 LEU B CA 1
ATOM 4511 C C . LEU B 1 151 ? 2.637 -34 -13.477 1 97.25 151 LEU B C 1
ATOM 4513 O O . LEU B 1 151 ? 1.986 -33.844 -14.508 1 97.25 151 LEU B O 1
ATOM 4517 N N . TYR B 1 152 ? 3.891 -34.344 -13.461 1 97.56 152 TYR B N 1
ATOM 4518 C CA . TYR B 1 152 ? 4.578 -34.688 -14.703 1 97.56 152 TYR B CA 1
ATOM 4519 C C . TYR B 1 152 ? 3.871 -35.844 -15.422 1 97.56 152 TYR B C 1
ATOM 4521 O O . TYR B 1 152 ? 3.602 -35.75 -16.625 1 97.56 152 TYR B O 1
ATOM 4529 N N . ASN B 1 153 ? 3.557 -36.875 -14.68 1 95.25 153 ASN B N 1
ATOM 4530 C CA . ASN B 1 153 ? 2.875 -38.031 -15.266 1 95.25 153 ASN B CA 1
ATOM 4531 C C . ASN B 1 153 ? 1.495 -37.656 -15.797 1 95.25 153 ASN B C 1
ATOM 4533 O O . ASN B 1 153 ? 1.095 -38.094 -16.875 1 95.25 153 ASN B O 1
ATOM 4537 N N . ALA B 1 154 ? 0.82 -36.906 -15.039 1 95 154 ALA B N 1
ATOM 4538 C CA . ALA B 1 154 ? -0.492 -36.438 -15.477 1 95 154 ALA B CA 1
ATOM 4539 C C . ALA B 1 154 ? -0.389 -35.656 -16.781 1 95 154 ALA B C 1
ATOM 4541 O O . ALA B 1 154 ? -1.211 -35.812 -17.672 1 95 154 ALA B O 1
ATOM 4542 N N . LEU B 1 155 ? 0.602 -34.812 -16.875 1 96.75 155 LEU B N 1
ATOM 4543 C CA . LEU B 1 155 ? 0.779 -34 -18.062 1 96.75 155 LEU B CA 1
ATOM 4544 C C . LEU B 1 155 ? 1.151 -34.875 -19.266 1 96.75 155 LEU B C 1
ATOM 4546 O O . LEU B 1 155 ? 0.744 -34.594 -20.391 1 96.75 155 LEU B O 1
ATOM 4550 N N . GLN B 1 156 ? 1.952 -35.906 -19.031 1 95.38 156 GLN B N 1
ATOM 4551 C CA . GLN B 1 156 ? 2.238 -36.875 -20.094 1 95.38 156 GLN B CA 1
ATOM 4552 C C . GLN B 1 156 ? 0.955 -37.5 -20.641 1 95.38 156 GLN B C 1
ATOM 4554 O O . GLN B 1 156 ? 0.775 -37.594 -21.859 1 95.38 156 GLN B O 1
ATOM 4559 N N . HIS B 1 157 ? 0.112 -37.844 -19.75 1 92.31 157 HIS B N 1
ATOM 4560 C CA . HIS B 1 157 ? -1.153 -38.438 -20.156 1 92.31 157 HIS B CA 1
ATOM 4561 C C . HIS B 1 157 ? -2.02 -37.406 -20.906 1 92.31 157 HIS B C 1
ATOM 4563 O O . HIS B 1 157 ? -2.664 -37.75 -21.906 1 92.31 157 HIS B O 1
ATOM 4569 N N . PHE B 1 158 ? -2.123 -36.25 -20.422 1 95.12 158 PHE B N 1
ATOM 4570 C CA . PHE B 1 158 ? -2.898 -35.188 -21.062 1 95.12 158 PHE B CA 1
ATOM 4571 C C . PHE B 1 158 ? -2.492 -35.031 -22.516 1 95.12 158 PHE B C 1
ATOM 4573 O O . PHE B 1 158 ? -3.346 -35 -23.406 1 95.12 158 PHE B O 1
ATOM 4580 N N . PHE B 1 159 ? -1.152 -34.906 -22.734 1 95.69 159 PHE B N 1
ATOM 4581 C CA . PHE B 1 159 ? -0.658 -34.625 -24.078 1 95.69 159 PHE B CA 1
ATOM 4582 C C . PHE B 1 159 ? -0.73 -35.906 -24.938 1 95.69 159 PHE B C 1
ATOM 4584 O O . PHE B 1 159 ? -0.823 -35.812 -26.172 1 95.69 159 PHE B O 1
ATOM 4591 N N . ARG B 1 160 ? -0.697 -37.094 -24.297 1 92.75 160 ARG B N 1
ATOM 4592 C CA . ARG B 1 160 ? -0.866 -38.312 -25.047 1 92.75 160 ARG B CA 1
ATOM 4593 C C . ARG B 1 160 ? -2.27 -38.406 -25.641 1 92.75 160 ARG B C 1
ATOM 4595 O O . ARG B 1 160 ? -2.439 -38.844 -26.781 1 92.75 160 ARG B O 1
ATOM 4602 N N . VAL B 1 161 ? -3.242 -37.969 -24.875 1 88.75 161 VAL B N 1
ATOM 4603 C CA . VAL B 1 161 ? -4.625 -38.094 -25.312 1 88.75 161 VAL B CA 1
ATOM 4604 C C . VAL B 1 161 ? -4.992 -36.906 -26.203 1 88.75 161 VAL B C 1
ATOM 4606 O O . VAL B 1 161 ? -5.953 -36.969 -26.969 1 88.75 161 VAL B O 1
ATOM 4609 N N . ASN B 1 162 ? -4.25 -35.844 -26.094 1 90.75 162 ASN B N 1
ATOM 4610 C CA . ASN B 1 162 ? -4.426 -34.688 -26.953 1 90.75 162 ASN B CA 1
ATOM 4611 C C . ASN B 1 162 ? -3.215 -34.438 -27.844 1 90.75 162 ASN B C 1
ATOM 4613 O O . ASN B 1 162 ? -2.582 -33.375 -27.766 1 90.75 162 ASN B O 1
ATOM 4617 N N . ARG B 1 163 ? -2.984 -35.312 -28.766 1 92.75 163 ARG B N 1
ATOM 4618 C CA . ARG B 1 163 ? -1.772 -35.344 -29.578 1 92.75 163 ARG B CA 1
ATOM 4619 C C . ARG B 1 163 ? -1.615 -34.031 -30.375 1 92.75 163 ARG B C 1
ATOM 4621 O O . ARG B 1 163 ? -0.495 -33.594 -30.625 1 92.75 163 ARG B O 1
ATOM 4628 N N . TYR B 1 164 ? -2.697 -33.438 -30.688 1 89.94 164 TYR B N 1
ATOM 4629 C CA . TYR B 1 164 ? -2.676 -32.25 -31.516 1 89.94 164 TYR B CA 1
ATOM 4630 C C . TYR B 1 164 ? -2.104 -31.062 -30.75 1 89.94 164 TYR B C 1
ATOM 4632 O O . TYR B 1 164 ? -1.712 -30.062 -31.359 1 89.94 164 TYR B O 1
ATOM 4640 N N . LEU B 1 165 ? -1.986 -31.188 -29.453 1 95 165 LEU B N 1
ATOM 4641 C CA . LEU B 1 165 ? -1.475 -30.094 -28.625 1 95 165 LEU B CA 1
ATOM 4642 C C . LEU B 1 165 ? 0.032 -30.234 -28.438 1 95 165 LEU B C 1
ATOM 4644 O O . LEU B 1 165 ? 0.686 -29.297 -27.969 1 95 165 LEU B O 1
ATOM 4648 N N . GLN B 1 166 ? 0.652 -31.297 -28.812 1 96.12 166 GLN B N 1
ATOM 4649 C CA . GLN B 1 166 ? 2.02 -31.656 -28.438 1 96.12 166 GLN B CA 1
ATOM 4650 C C . GLN B 1 166 ? 3.023 -30.688 -29.078 1 96.12 166 GLN B C 1
ATOM 4652 O O . GLN B 1 166 ? 4.117 -30.484 -28.547 1 96.12 166 GLN B O 1
ATOM 4657 N N . THR B 1 167 ? 2.713 -30.094 -30.188 1 94.5 167 THR B N 1
ATOM 4658 C CA . THR B 1 167 ? 3.65 -29.234 -30.891 1 94.5 167 THR B CA 1
ATOM 4659 C C . THR B 1 167 ? 3.545 -27.797 -30.391 1 94.5 167 THR B C 1
ATOM 4661 O O . THR B 1 167 ? 4.34 -26.938 -30.797 1 94.5 167 THR B O 1
ATOM 4664 N N . ARG B 1 168 ? 2.6 -27.547 -29.547 1 96.06 168 ARG B N 1
ATOM 4665 C CA . ARG B 1 168 ? 2.379 -26.172 -29.062 1 96.06 168 ARG B CA 1
ATOM 4666 C C . ARG B 1 168 ? 3.311 -25.844 -27.906 1 96.06 168 ARG B C 1
ATOM 4668 O O . ARG B 1 168 ? 3.586 -26.703 -27.062 1 96.06 168 ARG B O 1
ATOM 4675 N N . PRO B 1 169 ? 3.854 -24.594 -27.922 1 96.81 169 PRO B N 1
ATOM 4676 C CA . PRO B 1 169 ? 4.695 -24.219 -26.781 1 96.81 169 PRO B CA 1
ATOM 4677 C C . PRO B 1 169 ? 3.918 -24.156 -25.469 1 96.81 169 PRO B C 1
ATOM 4679 O O . PRO B 1 169 ? 2.842 -23.562 -25.391 1 96.81 169 PRO B O 1
ATOM 4682 N N . LEU B 1 170 ? 4.449 -24.781 -24.391 1 98.31 170 LEU B N 1
ATOM 4683 C CA . LEU B 1 170 ? 3.801 -24.828 -23.078 1 98.31 170 LEU B CA 1
ATOM 4684 C C . LEU B 1 170 ? 4.453 -23.859 -22.109 1 98.31 170 LEU B C 1
ATOM 4686 O O . LEU B 1 170 ? 5.664 -23.922 -21.875 1 98.31 170 LEU B O 1
ATOM 4690 N N . PHE B 1 171 ? 3.711 -22.953 -21.609 1 98.69 171 PHE B N 1
ATOM 4691 C CA . PHE B 1 171 ? 4.109 -22.078 -20.516 1 98.69 171 PHE B CA 1
ATOM 4692 C C . PHE B 1 171 ? 3.537 -22.562 -19.203 1 98.69 171 PHE B C 1
ATOM 4694 O O . PHE B 1 171 ? 2.328 -22.781 -19.078 1 98.69 171 PHE B O 1
ATOM 4701 N N . ILE B 1 172 ? 4.406 -22.797 -18.203 1 98.94 172 ILE B N 1
ATOM 4702 C CA . ILE B 1 172 ? 3.977 -23.281 -16.906 1 98.94 172 ILE B CA 1
ATOM 4703 C C . ILE B 1 172 ? 4.008 -22.141 -15.891 1 98.94 172 ILE B C 1
ATOM 4705 O O . ILE B 1 172 ? 5.082 -21.625 -15.555 1 98.94 172 ILE B O 1
ATOM 4709 N N . VAL B 1 173 ? 2.848 -21.734 -15.406 1 98.88 173 VAL B N 1
ATOM 4710 C CA . VAL B 1 173 ? 2.742 -20.609 -14.492 1 98.88 173 VAL B CA 1
ATOM 4711 C C . VAL B 1 173 ? 2.188 -21.078 -13.148 1 98.88 173 VAL B C 1
ATOM 4713 O O . VAL B 1 173 ? 1.193 -21.797 -13.102 1 98.88 173 VAL B O 1
ATOM 4716 N N . GLY B 1 174 ? 2.848 -20.75 -12.078 1 98.81 174 GLY B N 1
ATOM 4717 C CA . GLY B 1 174 ? 2.396 -21.047 -10.727 1 98.81 174 GLY B CA 1
ATOM 4718 C C . GLY B 1 174 ? 2.275 -19.812 -9.852 1 98.81 174 GLY B C 1
ATOM 4719 O O . GLY B 1 174 ? 3.033 -18.859 -10.016 1 98.81 174 GLY B O 1
ATOM 4720 N N . GLU B 1 175 ? 1.32 -19.844 -8.961 1 98.38 175 GLU B N 1
ATOM 4721 C CA . GLU B 1 175 ? 1.099 -18.734 -8.047 1 98.38 175 GLU B CA 1
ATOM 4722 C C . GLU B 1 175 ? 1.416 -19.141 -6.605 1 98.38 175 GLU B C 1
ATOM 4724 O O . GLU B 1 175 ? 1.09 -20.25 -6.18 1 98.38 175 GLU B O 1
ATOM 4729 N N . SER B 1 176 ? 2.004 -18.266 -5.836 1 98.12 176 SER B N 1
ATOM 4730 C CA . SER B 1 176 ? 2.283 -18.531 -4.426 1 98.12 176 SER B CA 1
ATOM 4731 C C . SER B 1 176 ? 3.135 -19.781 -4.25 1 98.12 176 SER B C 1
ATOM 4733 O O . SER B 1 176 ? 4.188 -19.906 -4.875 1 98.12 176 SER B O 1
ATOM 4735 N N . TYR B 1 177 ? 2.736 -20.734 -3.477 1 98.25 177 TYR B N 1
ATOM 4736 C CA . TYR B 1 177 ? 3.43 -22 -3.346 1 98.25 177 TYR B CA 1
ATOM 4737 C C . TYR B 1 17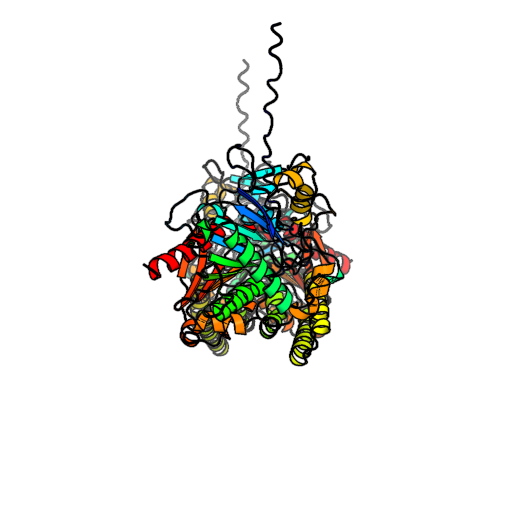7 ? 3.488 -22.734 -4.684 1 98.25 177 TYR B C 1
ATOM 4739 O O . TYR B 1 177 ? 4.449 -23.453 -4.965 1 98.25 177 TYR B O 1
ATOM 4747 N N . GLY B 1 178 ? 2.533 -22.516 -5.586 1 98.5 178 GLY B N 1
ATOM 4748 C CA . GLY B 1 178 ? 2.479 -23.141 -6.895 1 98.5 178 GLY B CA 1
ATOM 4749 C C . GLY B 1 178 ? 3.66 -22.797 -7.777 1 98.5 178 GLY B C 1
ATOM 4750 O O . GLY B 1 178 ? 3.953 -23.5 -8.75 1 98.5 178 GLY B O 1
ATOM 4751 N N . ALA B 1 179 ? 4.273 -21.703 -7.445 1 98.75 179 ALA B N 1
ATOM 4752 C CA . ALA B 1 179 ? 5.484 -21.328 -8.172 1 98.75 179 ALA B CA 1
ATOM 4753 C C . ALA B 1 179 ? 6.559 -22.406 -8.039 1 98.75 179 ALA B C 1
ATOM 4755 O O . ALA B 1 179 ? 7.336 -22.641 -8.969 1 98.75 179 ALA B O 1
ATOM 4756 N N . LYS B 1 180 ? 6.602 -23.109 -6.91 1 98.44 180 LYS B N 1
ATOM 4757 C CA . LYS B 1 180 ? 7.527 -24.219 -6.746 1 98.44 180 LYS B CA 1
ATOM 4758 C C . LYS B 1 180 ? 7.188 -25.359 -7.699 1 98.44 180 LYS B C 1
ATOM 4760 O O . LYS B 1 180 ? 8.078 -25.969 -8.305 1 98.44 180 LYS B O 1
ATOM 4765 N N . PHE B 1 181 ? 5.906 -25.609 -7.781 1 98.38 181 PHE B N 1
ATOM 4766 C CA . PHE B 1 181 ? 5.473 -26.641 -8.703 1 98.38 181 PHE B CA 1
ATOM 4767 C C . PHE B 1 181 ? 5.875 -26.312 -10.133 1 98.38 181 PHE B C 1
ATOM 4769 O O . PHE B 1 181 ? 6.363 -27.172 -10.867 1 98.38 181 PHE B O 1
ATOM 4776 N N . ALA B 1 182 ? 5.648 -25.078 -10.484 1 98.88 182 ALA B N 1
ATOM 4777 C CA . ALA B 1 182 ? 5.957 -24.656 -11.844 1 98.88 182 ALA B CA 1
ATOM 4778 C C . ALA B 1 182 ? 7.445 -24.828 -12.148 1 98.88 182 ALA B C 1
ATOM 4780 O O . ALA B 1 182 ? 7.816 -25.391 -13.172 1 98.88 182 ALA B O 1
ATOM 4781 N N . ALA B 1 183 ? 8.266 -24.359 -11.25 1 98.88 183 ALA B N 1
ATOM 4782 C CA . ALA B 1 183 ? 9.711 -24.422 -11.438 1 98.88 183 ALA B CA 1
ATOM 4783 C C . ALA B 1 183 ? 10.188 -25.875 -11.445 1 98.88 183 ALA B C 1
ATOM 4785 O O . ALA B 1 183 ? 10.961 -26.281 -12.32 1 98.88 183 ALA B O 1
ATOM 4786 N N . ARG B 1 184 ? 9.719 -26.672 -10.531 1 98.81 184 ARG B N 1
ATOM 4787 C CA . ARG B 1 184 ? 10.172 -28.047 -10.391 1 98.81 184 ARG B CA 1
ATOM 4788 C C . ARG B 1 184 ? 9.68 -28.906 -11.547 1 98.81 184 ARG B C 1
ATOM 4790 O O . ARG B 1 184 ? 10.391 -29.812 -12 1 98.81 184 ARG B O 1
ATOM 4797 N N . LEU B 1 185 ? 8.453 -28.641 -11.93 1 98.81 185 LEU B N 1
ATOM 4798 C CA . LEU B 1 185 ? 7.914 -29.391 -13.055 1 98.81 185 LEU B CA 1
ATOM 4799 C C . LEU B 1 185 ? 8.719 -29.125 -14.32 1 98.81 185 LEU B C 1
ATOM 4801 O O . LEU B 1 185 ? 9.055 -30.062 -15.055 1 98.81 185 LEU B O 1
ATOM 4805 N N . ALA B 1 186 ? 8.969 -27.875 -14.594 1 98.88 186 ALA B N 1
ATOM 4806 C CA . ALA B 1 186 ? 9.773 -27.516 -15.758 1 98.88 186 ALA B CA 1
ATOM 4807 C C . ALA B 1 186 ? 11.18 -28.109 -15.656 1 98.88 186 ALA B C 1
ATOM 4809 O O . ALA B 1 186 ? 11.727 -28.594 -16.641 1 98.88 186 ALA B O 1
ATOM 4810 N N . ASP B 1 187 ? 11.742 -27.984 -14.461 1 98.69 187 ASP B N 1
ATOM 4811 C CA . ASP B 1 187 ? 13.062 -28.547 -14.188 1 98.69 187 ASP B CA 1
ATOM 4812 C C . ASP B 1 187 ? 13.086 -30.047 -14.5 1 98.69 187 ASP B C 1
ATOM 4814 O O . ASP B 1 187 ? 13.961 -30.531 -15.219 1 98.69 187 ASP B O 1
ATOM 4818 N N . LEU B 1 188 ? 12.117 -30.766 -14 1 98.38 188 LEU B N 1
ATOM 4819 C CA . LEU B 1 188 ? 12.016 -32.219 -14.211 1 98.38 188 LEU B CA 1
ATOM 4820 C C . LEU B 1 188 ? 11.883 -32.531 -15.695 1 98.38 188 LEU B C 1
ATOM 4822 O O . LEU B 1 188 ? 12.547 -33.438 -16.203 1 98.38 188 LEU B O 1
ATOM 4826 N N . ALA B 1 189 ? 11.016 -31.812 -16.375 1 98.44 189 ALA B N 1
ATOM 4827 C CA . ALA B 1 189 ? 10.789 -32.031 -17.797 1 98.44 189 ALA B CA 1
ATOM 4828 C C . ALA B 1 189 ? 12.078 -31.844 -18.594 1 98.44 189 ALA B C 1
ATOM 4830 O O . ALA B 1 189 ? 12.406 -32.656 -19.469 1 98.44 189 ALA B O 1
ATOM 4831 N N . GLU B 1 190 ? 12.812 -30.797 -18.297 1 97.94 190 GLU B N 1
ATOM 4832 C CA . GLU B 1 190 ? 14.039 -30.5 -19.031 1 97.94 190 GLU B CA 1
ATOM 4833 C C . GLU B 1 190 ? 15.117 -31.547 -18.75 1 97.94 190 GLU B C 1
ATOM 4835 O O . GLU B 1 190 ? 15.906 -31.875 -19.641 1 97.94 190 GLU B O 1
ATOM 4840 N N . ARG B 1 191 ? 15.141 -32.062 -17.531 1 97.25 191 ARG B N 1
ATOM 4841 C CA . ARG B 1 191 ? 16.125 -33.062 -17.172 1 97.25 191 ARG B CA 1
ATOM 4842 C C . ARG B 1 191 ? 15.805 -34.406 -17.859 1 97.25 191 ARG B C 1
ATOM 4844 O O . ARG B 1 191 ? 16.703 -35.188 -18.172 1 97.25 191 ARG B O 1
ATOM 4851 N N . LYS B 1 192 ? 14.57 -34.594 -18.172 1 96.81 192 LYS B N 1
ATOM 4852 C CA . LYS B 1 192 ? 14.141 -35.844 -18.781 1 96.81 192 LYS B CA 1
ATOM 4853 C C . LYS B 1 192 ? 14.133 -35.75 -20.312 1 96.81 192 LYS B C 1
ATOM 4855 O O . LYS B 1 192 ? 13.844 -36.75 -20.984 1 96.81 192 LYS B O 1
ATOM 4860 N N . ARG B 1 193 ? 14.438 -34.719 -20.875 1 95.19 193 ARG B N 1
ATOM 4861 C CA . ARG B 1 193 ? 14.227 -34.406 -22.281 1 95.19 193 ARG B CA 1
ATOM 4862 C C . ARG B 1 193 ? 14.93 -35.406 -23.188 1 95.19 193 ARG B C 1
ATOM 4864 O O . ARG B 1 193 ? 14.406 -35.781 -24.25 1 95.19 193 ARG B O 1
ATOM 4871 N N . GLU B 1 194 ? 16.094 -36 -22.781 1 91.94 194 GLU B N 1
ATOM 4872 C CA . GLU B 1 194 ? 16.859 -36.875 -23.641 1 91.94 194 GLU B CA 1
ATOM 4873 C C . GLU B 1 194 ? 16.734 -38.344 -23.188 1 91.94 194 GLU B C 1
ATOM 4875 O O . GLU B 1 194 ? 17.406 -39.219 -23.719 1 91.94 194 GLU B O 1
ATOM 4880 N N . GLY B 1 195 ? 15.805 -38.625 -22.328 1 91.38 195 GLY B N 1
ATOM 4881 C CA . GLY B 1 195 ? 15.641 -39.969 -21.797 1 91.38 195 GLY B CA 1
ATOM 4882 C C . GLY B 1 195 ? 14.445 -40.688 -22.375 1 91.38 195 GLY B C 1
ATOM 4883 O O . GLY B 1 195 ? 13.734 -40.156 -23.234 1 91.38 195 GLY B O 1
ATOM 4884 N N . PRO B 1 196 ? 14.242 -41.906 -21.984 1 90.5 196 PRO B N 1
ATOM 4885 C CA . PRO B 1 196 ? 13.141 -42.719 -22.484 1 90.5 196 PRO B CA 1
ATOM 4886 C C . PRO B 1 196 ? 11.773 -42.188 -22.094 1 90.5 196 PRO B C 1
ATOM 4888 O O . PRO B 1 196 ? 10.773 -42.438 -22.781 1 90.5 196 PRO B O 1
ATOM 4891 N N . ASP B 1 197 ? 11.734 -41.469 -21.094 1 91.44 197 ASP B N 1
ATOM 4892 C CA . ASP B 1 197 ? 10.492 -40.844 -20.609 1 91.44 197 ASP B CA 1
ATOM 4893 C C . ASP B 1 197 ? 10.453 -39.344 -20.922 1 91.44 197 ASP B C 1
ATOM 4895 O O . ASP B 1 197 ? 10.016 -38.562 -20.094 1 91.44 197 ASP B O 1
ATOM 4899 N N . ALA B 1 198 ? 10.914 -39.062 -22.078 1 96.31 198 ALA B N 1
ATOM 4900 C CA . ALA B 1 198 ? 10.969 -37.656 -22.5 1 96.31 198 ALA B CA 1
ATOM 4901 C C . ALA B 1 198 ? 9.578 -37.031 -22.5 1 96.31 198 ALA B C 1
ATOM 4903 O O . ALA B 1 198 ? 8.586 -37.688 -22.797 1 96.31 198 ALA B O 1
ATOM 4904 N N . PRO B 1 199 ? 9.508 -35.781 -22.141 1 97.62 199 PRO B N 1
ATOM 4905 C CA . PRO B 1 199 ? 8.203 -35.125 -22.141 1 97.62 199 PRO B CA 1
ATOM 4906 C C . PRO B 1 199 ? 7.574 -35.031 -23.531 1 97.62 199 PRO B C 1
ATOM 4908 O O . PRO B 1 199 ? 8.273 -34.844 -24.516 1 97.62 199 PRO B O 1
ATOM 4911 N N . LEU B 1 200 ? 6.289 -35.188 -23.609 1 96.94 200 LEU B N 1
ATOM 4912 C CA . LEU B 1 200 ? 5.523 -35.062 -24.844 1 96.94 200 LEU B CA 1
ATOM 4913 C C . LEU B 1 200 ? 5.18 -33.625 -25.141 1 96.94 200 LEU B C 1
ATOM 4915 O O . LEU B 1 200 ? 4.391 -33.344 -26.047 1 96.94 200 LEU B O 1
ATOM 4919 N N . PHE B 1 201 ? 5.703 -32.719 -24.375 1 97.38 201 PHE B N 1
ATOM 4920 C CA . PHE B 1 201 ? 5.504 -31.266 -24.5 1 97.38 201 PHE B CA 1
ATOM 4921 C C . PHE B 1 201 ? 6.84 -30.531 -24.453 1 97.38 201 PHE B C 1
ATOM 4923 O O . PHE B 1 201 ? 7.852 -31.109 -24.031 1 97.38 201 PHE B O 1
ATOM 4930 N N . ALA B 1 202 ? 6.832 -29.328 -24.938 1 96 202 ALA B N 1
ATOM 4931 C CA . ALA B 1 202 ? 8.016 -28.469 -24.891 1 96 202 ALA B CA 1
ATOM 4932 C C . ALA B 1 202 ? 7.789 -27.266 -23.984 1 96 202 ALA B C 1
ATOM 4934 O O . ALA B 1 202 ? 6.879 -26.469 -24.219 1 96 202 ALA B O 1
ATOM 4935 N N . VAL B 1 203 ? 8.625 -27.141 -22.969 1 98.12 203 VAL B N 1
ATOM 4936 C CA . VAL B 1 203 ? 8.531 -26 -22.062 1 98.12 203 VAL B CA 1
ATOM 4937 C C . VAL B 1 203 ? 9.078 -24.75 -22.75 1 98.12 203 VAL B C 1
ATOM 4939 O O . VAL B 1 203 ? 10.242 -24.719 -23.156 1 98.12 203 VAL B O 1
ATOM 4942 N N . ALA B 1 204 ? 8.195 -23.766 -22.859 1 97.94 204 ALA B N 1
ATOM 4943 C CA . ALA B 1 204 ? 8.594 -22.531 -23.531 1 97.94 204 ALA B CA 1
ATOM 4944 C C . ALA B 1 204 ? 8.93 -21.438 -22.531 1 97.94 204 ALA B C 1
ATOM 4946 O O . ALA B 1 204 ? 9.641 -20.484 -22.875 1 97.94 204 ALA B O 1
ATOM 4947 N N . GLY B 1 205 ? 8.508 -21.562 -21.328 1 98.62 205 GLY B N 1
ATOM 4948 C CA . GLY B 1 205 ? 8.75 -20.578 -20.281 1 98.62 205 GLY B CA 1
ATOM 4949 C C . GLY B 1 205 ? 8.086 -20.953 -18.953 1 98.62 205 GLY B C 1
ATOM 4950 O O . GLY B 1 205 ? 7.18 -21.781 -18.922 1 98.62 205 GLY B O 1
ATOM 4951 N N . VAL B 1 206 ? 8.547 -20.312 -17.891 1 98.94 206 VAL B N 1
ATOM 4952 C CA . VAL B 1 206 ? 8.016 -20.562 -16.562 1 98.94 206 VAL B CA 1
ATOM 4953 C C . VAL B 1 206 ? 7.656 -19.219 -15.898 1 98.94 206 VAL B C 1
ATOM 4955 O O . VAL B 1 206 ? 8.469 -18.297 -15.883 1 98.94 206 VAL B O 1
ATOM 4958 N N . GLY B 1 207 ? 6.406 -19.094 -15.43 1 98.88 207 GLY B N 1
ATOM 4959 C CA . GLY B 1 207 ? 5.934 -17.922 -14.703 1 98.88 207 GLY B CA 1
ATOM 4960 C C . GLY B 1 207 ? 5.754 -18.172 -13.219 1 98.88 207 GLY B C 1
ATOM 4961 O O . GLY B 1 207 ? 5.152 -19.172 -12.82 1 98.88 207 GLY B O 1
ATOM 4962 N N . LEU B 1 208 ? 6.297 -17.328 -12.422 1 98.94 208 LEU B N 1
ATOM 4963 C CA . LEU B 1 208 ? 6.254 -17.422 -10.969 1 98.94 208 LEU B CA 1
ATOM 4964 C C . LEU B 1 208 ? 5.531 -16.234 -10.352 1 98.94 208 LEU B C 1
ATOM 4966 O O . LEU B 1 208 ? 6.16 -15.219 -10.039 1 98.94 208 LEU B O 1
ATOM 4970 N N . GLY B 1 209 ? 4.238 -16.359 -10.078 1 98.81 209 GLY B N 1
ATOM 4971 C CA . GLY B 1 209 ? 3.418 -15.266 -9.586 1 98.81 209 GLY B CA 1
ATOM 4972 C C . GLY B 1 209 ? 3.373 -15.188 -8.07 1 98.81 209 GLY B C 1
ATOM 4973 O O . GLY B 1 209 ? 2.926 -16.125 -7.41 1 98.81 209 GLY B O 1
ATOM 4974 N N . ASP B 1 210 ? 3.764 -14.062 -7.562 1 98.62 210 ASP B N 1
ATOM 4975 C CA . ASP B 1 210 ? 3.812 -13.914 -6.113 1 98.62 210 ASP B CA 1
ATOM 4976 C C . ASP B 1 210 ? 4.27 -15.211 -5.441 1 98.62 210 ASP B C 1
ATOM 4978 O O . ASP B 1 210 ? 3.637 -15.688 -4.5 1 98.62 210 ASP B O 1
ATOM 4982 N N . GLY B 1 211 ? 5.387 -15.711 -5.934 1 98.69 211 GLY B N 1
ATOM 4983 C CA . GLY B 1 211 ? 5.805 -17.078 -5.645 1 98.69 211 GLY B CA 1
ATOM 4984 C C . GLY B 1 211 ? 6.535 -17.203 -4.32 1 98.69 211 GLY B C 1
ATOM 4985 O O . GLY B 1 211 ? 7.363 -16.359 -3.979 1 98.69 211 GLY B O 1
ATOM 4986 N N . LEU B 1 212 ? 6.195 -18.219 -3.561 1 98.5 212 LEU B N 1
ATOM 4987 C CA . LEU B 1 212 ? 7.062 -18.719 -2.498 1 98.5 212 LEU B CA 1
ATOM 4988 C C . LEU B 1 212 ? 8.102 -19.688 -3.057 1 98.5 212 LEU B C 1
ATOM 4990 O O . LEU B 1 212 ? 7.887 -20.906 -3.072 1 98.5 212 LEU B O 1
ATOM 4994 N N . VAL B 1 213 ? 9.242 -19.141 -3.438 1 98.56 213 VAL B N 1
ATOM 4995 C CA . VAL B 1 213 ? 10.227 -19.906 -4.184 1 98.56 213 VAL B CA 1
ATOM 4996 C C . VAL B 1 213 ? 11.414 -20.234 -3.281 1 98.56 213 VAL B C 1
ATOM 4998 O O . VAL B 1 213 ? 11.93 -21.359 -3.301 1 98.56 213 VAL B O 1
ATOM 5001 N N . ALA B 1 214 ? 11.82 -19.266 -2.49 1 98.44 214 ALA B N 1
ATOM 5002 C CA . ALA B 1 214 ? 13.016 -19.375 -1.658 1 98.44 214 ALA B CA 1
ATOM 5003 C C . ALA B 1 214 ? 12.742 -18.891 -0.237 1 98.44 214 ALA B C 1
ATOM 5005 O O . ALA B 1 214 ? 13.266 -17.859 0.18 1 98.44 214 ALA B O 1
ATOM 5006 N N . PRO B 1 215 ? 12.086 -19.734 0.524 1 98.25 215 PRO B N 1
ATOM 5007 C CA . PRO B 1 215 ? 11.734 -19.312 1.88 1 98.25 215 PRO B CA 1
ATOM 5008 C C . PRO B 1 215 ? 12.953 -18.938 2.717 1 98.25 215 PRO B C 1
ATOM 5010 O O . PRO B 1 215 ? 12.875 -18.047 3.566 1 98.25 215 PRO B O 1
ATOM 5013 N N . ASP B 1 216 ? 14.078 -19.531 2.518 1 98 216 ASP B N 1
ATOM 5014 C CA . ASP B 1 216 ? 15.305 -19.281 3.271 1 98 216 ASP B CA 1
ATOM 5015 C C . ASP B 1 216 ? 15.773 -17.828 3.072 1 98 216 ASP B C 1
ATOM 5017 O O . ASP B 1 216 ? 16.469 -17.281 3.924 1 98 216 ASP B O 1
ATOM 5021 N N . ILE B 1 217 ? 15.438 -17.25 1.943 1 97.81 217 ILE B N 1
ATOM 5022 C CA . ILE B 1 217 ? 15.797 -15.867 1.641 1 97.81 217 ILE B CA 1
ATOM 5023 C C . ILE B 1 217 ? 14.602 -14.953 1.917 1 97.81 217 ILE B C 1
ATOM 5025 O O . ILE B 1 217 ? 14.75 -13.922 2.57 1 97.81 217 ILE B O 1
ATOM 5029 N N . GLN B 1 218 ? 13.422 -15.344 1.529 1 97.5 218 GLN B N 1
ATOM 5030 C CA . GLN B 1 218 ? 12.219 -14.531 1.579 1 97.5 218 GLN B CA 1
ATOM 5031 C C . GLN B 1 218 ? 11.828 -14.203 3.02 1 97.5 218 GLN B C 1
ATOM 5033 O O . GLN B 1 218 ? 11.406 -13.086 3.32 1 97.5 218 GLN B O 1
ATOM 5038 N N . ILE B 1 219 ? 11.984 -15.156 3.92 1 97.88 219 ILE B N 1
ATOM 5039 C CA . ILE B 1 219 ? 11.586 -14.977 5.312 1 97.88 219 ILE B CA 1
ATOM 5040 C C . ILE B 1 219 ? 12.43 -13.875 5.949 1 97.88 219 ILE B C 1
ATOM 5042 O O . ILE B 1 219 ? 11.945 -13.133 6.812 1 97.88 219 ILE B O 1
ATOM 5046 N N . GLY B 1 220 ? 13.641 -13.695 5.492 1 96.56 220 GLY B N 1
ATOM 5047 C CA . GLY B 1 220 ? 14.562 -12.734 6.066 1 96.56 220 GLY B CA 1
ATOM 5048 C C . GLY B 1 220 ? 14.109 -11.297 5.883 1 96.56 220 GLY B C 1
ATOM 5049 O O . GLY B 1 220 ? 14.625 -10.391 6.539 1 96.56 220 GLY B O 1
ATOM 5050 N N . GLU B 1 221 ? 13.07 -11.078 5.059 1 94.12 221 GLU B N 1
ATOM 5051 C CA . GLU B 1 221 ? 12.625 -9.719 4.754 1 94.12 221 GLU B CA 1
ATOM 5052 C C . GLU B 1 221 ? 11.219 -9.469 5.285 1 94.12 221 GLU B C 1
ATOM 5054 O O . GLU B 1 221 ? 10.625 -8.422 5.023 1 94.12 221 GLU B O 1
ATOM 5059 N N . GLN B 1 222 ? 10.664 -10.406 6.023 1 96.31 222 GLN B N 1
ATOM 5060 C CA . GLN B 1 222 ? 9.25 -10.359 6.379 1 96.31 222 GLN B CA 1
ATOM 5061 C C . GLN B 1 222 ? 8.969 -9.227 7.363 1 96.31 222 GLN B C 1
ATOM 5063 O O . GLN B 1 222 ? 7.996 -8.484 7.203 1 96.31 222 GLN B O 1
ATOM 5068 N N . ALA B 1 223 ? 9.805 -9.094 8.391 1 96.44 223 ALA B N 1
ATOM 5069 C CA . ALA B 1 223 ? 9.594 -8.078 9.414 1 96.44 223 ALA B CA 1
ATOM 5070 C C . ALA B 1 223 ? 9.719 -6.672 8.82 1 96.44 223 ALA B C 1
ATOM 5072 O O . ALA B 1 223 ? 8.898 -5.797 9.109 1 96.44 223 ALA B O 1
ATOM 5073 N N . ASP B 1 224 ? 10.719 -6.488 8.016 1 93.19 224 ASP B N 1
ATOM 5074 C CA . ASP B 1 224 ? 10.93 -5.191 7.379 1 93.19 224 ASP B CA 1
ATOM 5075 C C . ASP B 1 224 ? 9.766 -4.84 6.453 1 93.19 224 ASP B C 1
ATOM 5077 O O . ASP B 1 224 ? 9.32 -3.691 6.422 1 93.19 224 ASP B O 1
ATOM 5081 N N . THR B 1 225 ? 9.32 -5.809 5.684 1 94.5 225 THR B N 1
ATOM 5082 C CA . THR B 1 225 ? 8.188 -5.594 4.789 1 94.5 225 THR B CA 1
ATOM 5083 C C . THR B 1 225 ? 6.953 -5.168 5.578 1 94.5 225 THR B C 1
ATOM 5085 O O . THR B 1 225 ? 6.293 -4.188 5.227 1 94.5 225 THR B O 1
ATOM 5088 N N . ALA B 1 226 ? 6.688 -5.875 6.637 1 96 226 ALA B N 1
ATOM 5089 C CA . ALA B 1 226 ? 5.516 -5.574 7.457 1 96 226 ALA B CA 1
ATOM 5090 C C . ALA B 1 226 ? 5.633 -4.191 8.086 1 96 226 ALA B C 1
ATOM 5092 O O . ALA B 1 226 ? 4.648 -3.449 8.156 1 96 226 ALA B O 1
ATOM 5093 N N . SER B 1 227 ? 6.785 -3.842 8.531 1 93.19 227 SER B N 1
ATOM 5094 C CA . SER B 1 227 ? 7.016 -2.543 9.148 1 93.19 227 SER B CA 1
ATOM 5095 C C . SER B 1 227 ? 6.836 -1.409 8.148 1 93.19 227 SER B C 1
ATOM 5097 O O . SER B 1 227 ? 6.285 -0.358 8.484 1 93.19 227 SER B O 1
ATOM 5099 N N . ALA B 1 228 ? 7.293 -1.647 7.016 1 90.06 228 ALA B N 1
ATOM 5100 C CA . ALA B 1 228 ? 7.199 -0.623 5.977 1 90.06 228 ALA B CA 1
ATOM 5101 C C . ALA B 1 228 ? 5.746 -0.338 5.613 1 90.06 228 ALA B C 1
ATOM 5103 O O . ALA B 1 228 ? 5.391 0.799 5.297 1 90.06 228 ALA B O 1
ATOM 5104 N N . PHE B 1 229 ? 4.93 -1.33 5.711 1 92.19 229 PHE B N 1
ATOM 5105 C CA . PHE B 1 229 ? 3.516 -1.161 5.395 1 92.19 229 PHE B CA 1
ATOM 5106 C C . PHE B 1 229 ? 2.752 -0.628 6.602 1 92.19 229 PHE B C 1
ATOM 5108 O O . PHE B 1 229 ? 1.524 -0.527 6.57 1 92.19 229 PHE B O 1
ATOM 5115 N N . GLY B 1 230 ? 3.488 -0.34 7.668 1 89.38 230 GLY B N 1
ATOM 5116 C CA . GLY B 1 230 ? 2.867 0.265 8.836 1 89.38 230 GLY B CA 1
ATOM 5117 C C . GLY B 1 230 ? 2.133 -0.737 9.711 1 89.38 230 GLY B C 1
ATOM 5118 O O . GLY B 1 230 ? 1.257 -0.363 10.492 1 89.38 230 GLY B O 1
ATOM 5119 N N . LEU B 1 231 ? 2.477 -2.008 9.617 1 94.06 231 LEU B N 1
ATOM 5120 C CA . LEU B 1 231 ? 1.716 -3.037 10.312 1 94.06 231 LEU B CA 1
ATOM 5121 C C . LEU B 1 231 ? 2.293 -3.291 11.703 1 94.06 231 LEU B C 1
ATOM 5123 O O . LEU B 1 231 ? 1.629 -3.885 12.555 1 94.06 231 LEU B O 1
ATOM 5127 N N . LEU B 1 232 ? 3.537 -2.793 11.977 1 94.38 232 LEU B N 1
ATOM 5128 C CA . LEU B 1 232 ? 4.207 -3.148 13.227 1 94.38 232 LEU B CA 1
ATOM 5129 C C . LEU B 1 232 ? 4.629 -1.898 13.992 1 94.38 232 LEU B C 1
ATOM 5131 O O . LEU B 1 232 ? 5.156 -0.952 13.406 1 94.38 232 LEU B O 1
ATOM 5135 N N . SER B 1 233 ? 4.355 -1.903 15.305 1 90.69 233 SER B N 1
ATOM 5136 C CA . SER B 1 233 ? 5.066 -0.998 16.203 1 90.69 233 SER B CA 1
ATOM 5137 C C . SER B 1 233 ? 6.512 -1.444 16.406 1 90.69 233 SER B C 1
ATOM 5139 O O . SER B 1 233 ? 6.887 -2.547 16 1 90.69 233 SER B O 1
ATOM 5141 N N . PRO B 1 234 ? 7.305 -0.611 16.953 1 89.25 234 PRO B N 1
ATOM 5142 C CA . PRO B 1 234 ? 8.68 -1.039 17.234 1 89.25 234 PRO B CA 1
ATOM 5143 C C . PRO B 1 234 ? 8.742 -2.297 18.094 1 89.25 234 PRO B C 1
ATOM 5145 O O . PRO B 1 234 ? 9.57 -3.18 17.844 1 89.25 234 PRO B O 1
ATOM 5148 N N . SER B 1 235 ? 7.887 -2.348 19.062 1 91.38 235 SER B N 1
ATOM 5149 C CA . SER B 1 235 ? 7.867 -3.541 19.906 1 91.38 235 SER B CA 1
ATOM 5150 C C . SER B 1 235 ? 7.402 -4.762 19.125 1 91.38 235 SER B C 1
ATOM 5152 O O . SER B 1 235 ? 7.961 -5.852 19.266 1 91.38 235 SER B O 1
ATOM 5154 N N . ASP B 1 236 ? 6.348 -4.602 18.344 1 94.81 236 ASP B N 1
ATOM 5155 C CA . ASP B 1 236 ? 5.91 -5.688 17.469 1 94.81 236 ASP B CA 1
ATOM 5156 C C . ASP B 1 236 ? 7.043 -6.141 16.547 1 94.81 236 ASP B C 1
ATOM 5158 O O . ASP B 1 236 ? 7.211 -7.34 16.312 1 94.81 236 ASP B O 1
ATOM 5162 N N . PHE B 1 237 ? 7.773 -5.137 16.031 1 95.06 237 PHE B N 1
ATOM 5163 C CA . PHE B 1 237 ? 8.867 -5.434 15.109 1 95.06 237 PHE B CA 1
ATOM 5164 C C . PHE B 1 237 ? 9.898 -6.34 15.766 1 95.06 237 PHE B C 1
ATOM 5166 O O . PHE B 1 237 ? 10.336 -7.324 15.172 1 95.06 237 PHE B O 1
ATOM 5173 N N . GLN B 1 238 ? 10.297 -6.012 16.969 1 94.94 238 GLN B N 1
ATOM 5174 C CA . GLN B 1 238 ? 11.305 -6.801 17.672 1 94.94 238 GLN B CA 1
ATOM 5175 C C . GLN B 1 238 ? 10.828 -8.242 17.859 1 94.94 238 GLN B C 1
ATOM 5177 O O . GLN B 1 238 ? 11.602 -9.18 17.656 1 94.94 238 GLN B O 1
ATOM 5182 N N . SER B 1 239 ? 9.617 -8.359 18.234 1 96.88 239 SER B N 1
ATOM 5183 C CA . SER B 1 239 ? 9.047 -9.68 18.453 1 96.88 239 SER B CA 1
ATOM 5184 C C . SER B 1 239 ? 8.969 -10.477 17.156 1 96.88 239 SER B C 1
ATOM 5186 O O . SER B 1 239 ? 9.359 -11.648 17.109 1 96.88 239 SER B O 1
ATOM 5188 N N . VAL B 1 240 ? 8.469 -9.867 16.094 1 98.06 240 VAL B N 1
ATOM 5189 C CA . VAL B 1 240 ? 8.336 -10.508 14.789 1 98.06 240 VAL B CA 1
ATOM 5190 C C . VAL B 1 240 ? 9.727 -10.836 14.234 1 98.06 240 VAL B C 1
ATOM 5192 O O . VAL B 1 240 ? 9.93 -11.898 13.648 1 98.06 240 VAL B O 1
ATOM 5195 N N . PHE B 1 241 ? 10.656 -9.914 14.391 1 98.12 241 PHE B N 1
ATOM 5196 C CA . PHE B 1 241 ? 12.016 -10.125 13.914 1 98.12 241 PHE B CA 1
ATOM 5197 C C . PHE B 1 241 ? 12.648 -11.328 14.609 1 98.12 241 PHE B C 1
ATOM 5199 O O . PHE B 1 241 ? 13.336 -12.125 13.969 1 98.12 241 PHE B O 1
ATOM 5206 N N . ALA B 1 242 ? 12.438 -11.438 15.922 1 98.44 242 ALA B N 1
ATOM 5207 C CA . ALA B 1 242 ? 12.953 -12.586 16.672 1 98.44 242 ALA B CA 1
ATOM 5208 C C . ALA B 1 242 ? 12.367 -13.891 16.125 1 98.44 242 ALA B C 1
ATOM 5210 O O . ALA B 1 242 ? 13.086 -14.883 15.984 1 98.44 242 ALA B O 1
ATOM 5211 N N . LYS B 1 243 ? 11.109 -13.922 15.875 1 98.62 243 LYS B N 1
ATOM 5212 C CA . LYS B 1 243 ? 10.469 -15.102 15.305 1 98.62 243 LYS B CA 1
ATOM 5213 C C . LYS B 1 243 ? 11 -15.398 13.906 1 98.62 243 LYS B C 1
ATOM 5215 O O . LYS B 1 243 ? 11.203 -16.562 13.555 1 98.62 243 LYS B O 1
ATOM 5220 N N . GLN B 1 244 ? 11.125 -14.359 13.117 1 98.62 244 GLN B N 1
ATOM 5221 C CA . GLN B 1 244 ? 11.734 -14.477 11.797 1 98.62 244 GLN B CA 1
ATOM 5222 C C . GLN B 1 244 ? 13.078 -15.18 11.867 1 98.62 244 GLN B C 1
ATOM 5224 O O . GLN B 1 244 ? 13.336 -16.109 11.102 1 98.62 244 GLN B O 1
ATOM 5229 N N . GLU B 1 245 ? 13.945 -14.766 12.781 1 98.75 245 GLU B N 1
ATOM 5230 C CA . GLU B 1 245 ? 15.258 -15.367 12.945 1 98.75 245 GLU B CA 1
ATOM 5231 C C . GLU B 1 245 ? 15.148 -16.828 13.367 1 98.75 245 GLU B C 1
ATOM 5233 O O . GLU B 1 245 ? 15.93 -17.672 12.922 1 98.75 245 GLU B O 1
ATOM 5238 N N . ALA B 1 246 ? 14.211 -17.109 14.234 1 98.88 246 ALA B N 1
ATOM 5239 C CA . ALA B 1 246 ? 13.992 -18.484 14.672 1 98.88 246 ALA B CA 1
ATOM 5240 C C . ALA B 1 246 ? 13.547 -19.359 13.5 1 98.88 246 ALA B C 1
ATOM 5242 O O . ALA B 1 246 ? 13.984 -20.516 13.375 1 98.88 246 ALA B O 1
ATOM 5243 N N . VAL B 1 247 ? 12.641 -18.891 12.664 1 98.88 247 VAL B N 1
ATOM 5244 C CA . VAL B 1 247 ? 12.203 -19.625 11.477 1 98.88 247 VAL B CA 1
ATOM 5245 C C . VAL B 1 247 ? 13.414 -19.938 10.602 1 98.88 247 VAL B C 1
ATOM 5247 O O . VAL B 1 247 ? 13.578 -21.078 10.156 1 98.88 247 VAL B O 1
ATOM 5250 N N . LEU B 1 248 ? 14.273 -18.969 10.352 1 98.81 248 LEU B N 1
ATOM 5251 C CA . LEU B 1 248 ? 15.445 -19.141 9.5 1 98.81 248 LEU B CA 1
ATOM 5252 C C . LEU B 1 248 ? 16.391 -20.188 10.094 1 98.81 248 LEU B C 1
ATOM 5254 O O . LEU B 1 248 ? 16.984 -20.969 9.367 1 98.81 248 LEU B O 1
ATOM 5258 N N . ARG B 1 249 ? 16.562 -20.156 11.398 1 98.75 249 ARG B N 1
ATOM 5259 C CA . ARG B 1 249 ? 17.406 -21.141 12.055 1 98.75 249 ARG B CA 1
ATOM 5260 C C . ARG B 1 249 ? 16.844 -22.547 11.859 1 98.75 249 ARG B C 1
ATOM 5262 O O . ARG B 1 249 ? 17.609 -23.5 11.617 1 98.75 249 ARG B O 1
ATOM 5269 N N . HIS B 1 250 ? 15.508 -22.703 11.977 1 98.88 250 HIS B N 1
ATOM 5270 C CA . HIS B 1 250 ? 14.891 -24 11.742 1 98.88 250 HIS B CA 1
ATOM 5271 C C . HIS B 1 250 ? 15.102 -24.453 10.305 1 98.88 250 HIS B C 1
ATOM 5273 O O . HIS B 1 250 ? 15.32 -25.641 10.055 1 98.88 250 HIS B O 1
ATOM 5279 N N . ILE B 1 251 ? 15.016 -23.578 9.352 1 98.75 251 ILE B N 1
ATOM 5280 C CA . ILE B 1 251 ? 15.258 -23.906 7.949 1 98.75 251 ILE B CA 1
ATOM 5281 C C . ILE B 1 251 ? 16.703 -24.391 7.781 1 98.75 251 ILE B C 1
ATOM 5283 O O . ILE B 1 251 ? 16.938 -25.422 7.152 1 98.75 251 ILE B O 1
ATOM 5287 N N . GLU B 1 252 ? 17.656 -23.672 8.344 1 98.38 252 GLU B N 1
ATOM 5288 C CA . GLU B 1 252 ? 19.062 -24 8.25 1 98.38 252 GLU B CA 1
ATOM 5289 C C . GLU B 1 252 ? 19.344 -25.406 8.805 1 98.38 252 GLU B C 1
ATOM 5291 O O . GLU B 1 252 ? 20.203 -26.125 8.289 1 98.38 252 GLU B O 1
ATOM 5296 N N . ARG B 1 253 ? 18.594 -25.844 9.82 1 98.5 253 ARG B N 1
ATOM 5297 C CA . ARG B 1 253 ? 18.797 -27.125 10.492 1 98.5 253 ARG B CA 1
ATOM 5298 C C . ARG B 1 253 ? 17.969 -28.219 9.836 1 98.5 253 ARG B C 1
ATOM 5300 O O . ARG B 1 253 ? 18 -29.375 10.273 1 98.5 253 ARG B O 1
ATOM 5307 N N . GLY B 1 254 ? 17.203 -27.938 8.875 1 98.06 254 GLY B N 1
ATOM 5308 C CA . GLY B 1 254 ? 16.375 -28.922 8.188 1 98.06 254 GLY B CA 1
ATOM 5309 C C . GLY B 1 254 ? 15.141 -29.312 8.984 1 98.06 254 GLY B C 1
ATOM 5310 O O . GLY B 1 254 ? 14.555 -30.375 8.758 1 98.06 254 GLY B O 1
ATOM 5311 N N . GLU B 1 255 ? 14.852 -28.469 9.9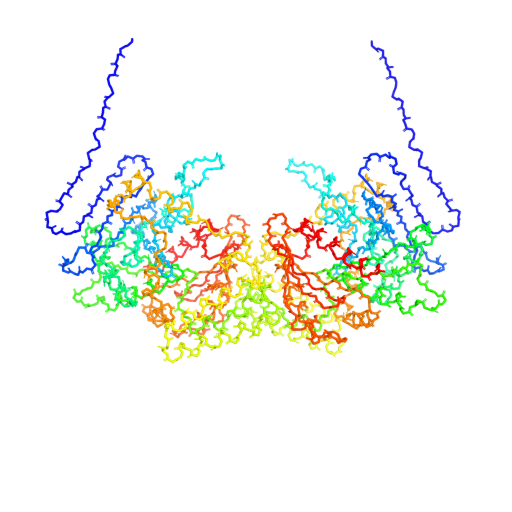92 1 98.62 255 GLU B N 1
ATOM 5312 C CA . GLU B 1 255 ? 13.641 -28.672 10.781 1 98.62 255 GLU B CA 1
ATOM 5313 C C . GLU B 1 255 ? 12.43 -28.047 10.117 1 98.62 255 GLU B C 1
ATOM 5315 O O . GLU B 1 255 ? 11.82 -27.125 10.664 1 98.62 255 GLU B O 1
ATOM 5320 N N . TRP B 1 256 ? 11.977 -28.656 9.062 1 98.5 256 TRP B N 1
ATOM 5321 C CA . TRP B 1 256 ? 11.055 -28.047 8.109 1 98.5 256 TRP B CA 1
ATOM 5322 C C . TRP B 1 256 ? 9.68 -27.828 8.727 1 98.5 256 TRP B C 1
ATOM 5324 O O . TRP B 1 256 ? 9.047 -26.797 8.531 1 98.5 256 TRP B O 1
ATOM 5334 N N . LEU B 1 257 ? 9.164 -28.812 9.375 1 98.31 257 LEU B N 1
ATOM 5335 C CA . LEU B 1 257 ? 7.832 -28.703 9.953 1 98.31 257 LEU B CA 1
ATOM 5336 C C . LEU B 1 257 ? 7.789 -27.594 10.992 1 98.31 257 LEU B C 1
ATOM 5338 O O . LEU B 1 257 ? 6.844 -26.797 11.023 1 98.31 257 LEU B O 1
ATOM 5342 N N . HIS B 1 258 ? 8.812 -27.531 11.859 1 98.56 258 HIS B N 1
ATOM 5343 C CA . HIS B 1 258 ? 8.898 -26.484 12.867 1 98.56 258 HIS B CA 1
ATOM 5344 C C . HIS B 1 258 ? 8.969 -25.109 12.211 1 98.56 258 HIS B C 1
ATOM 5346 O O . HIS B 1 258 ? 8.32 -24.156 12.664 1 98.56 258 HIS B O 1
ATOM 5352 N N . ALA B 1 259 ? 9.797 -24.984 11.156 1 98.81 259 ALA B N 1
ATOM 5353 C CA . ALA B 1 259 ? 9.914 -23.734 10.414 1 98.81 259 ALA B CA 1
ATOM 5354 C C . ALA B 1 259 ? 8.562 -23.312 9.852 1 98.81 259 ALA B C 1
ATOM 5356 O O . ALA B 1 259 ? 8.195 -22.141 9.93 1 98.81 259 ALA B O 1
ATOM 5357 N N . SER B 1 260 ? 7.859 -24.297 9.32 1 98.62 260 SER B N 1
ATOM 5358 C CA . SER B 1 260 ? 6.57 -24.031 8.695 1 98.62 260 SER B CA 1
ATOM 5359 C C . SER B 1 260 ? 5.555 -23.531 9.719 1 98.62 260 SER B C 1
ATOM 5361 O O . SER B 1 260 ? 4.859 -22.547 9.477 1 98.62 260 SER B O 1
ATOM 5363 N N . LEU B 1 261 ? 5.441 -24.156 10.82 1 98.38 261 LEU B N 1
ATOM 5364 C CA . LEU B 1 261 ? 4.484 -23.797 11.859 1 98.38 261 LEU B CA 1
ATOM 5365 C C . LEU B 1 261 ? 4.832 -22.438 12.461 1 98.38 261 LEU B C 1
ATOM 5367 O O . LEU B 1 261 ? 3.947 -21.625 12.703 1 98.38 261 LEU B O 1
ATOM 5371 N N . LEU B 1 262 ? 6.109 -22.234 12.68 1 98.69 262 LEU B N 1
ATOM 5372 C CA . LEU B 1 262 ? 6.535 -20.969 13.266 1 98.69 262 LEU B CA 1
ATOM 5373 C C . LEU B 1 262 ? 6.32 -19.828 12.289 1 98.69 262 LEU B C 1
ATOM 5375 O O . LEU B 1 262 ? 6.012 -18.703 12.703 1 98.69 262 LEU B O 1
ATOM 5379 N N . ARG B 1 263 ? 6.578 -20.031 11 1 98.44 263 ARG B N 1
ATOM 5380 C CA . ARG B 1 263 ? 6.273 -19.016 10 1 98.44 263 ARG B CA 1
ATOM 5381 C C . ARG B 1 263 ? 4.793 -18.641 10.031 1 98.44 263 ARG B C 1
ATOM 5383 O O . ARG B 1 263 ? 4.441 -17.469 9.961 1 98.44 263 ARG B O 1
ATOM 5390 N N . GLN B 1 264 ? 3.965 -19.672 10.07 1 97.56 264 GLN B N 1
ATOM 5391 C CA . GLN B 1 264 ? 2.529 -19.406 10.133 1 97.56 264 GLN B CA 1
ATOM 5392 C C . GLN B 1 264 ? 2.176 -18.547 11.344 1 97.56 264 GLN B C 1
ATOM 5394 O O . GLN B 1 264 ? 1.36 -17.641 11.25 1 97.56 264 GLN B O 1
ATOM 5399 N N . ASP B 1 265 ? 2.764 -18.859 12.43 1 98.31 265 ASP B N 1
ATOM 5400 C CA . ASP B 1 265 ? 2.549 -18.094 13.648 1 98.31 265 ASP B CA 1
ATOM 5401 C C . ASP B 1 265 ? 3.025 -16.656 13.484 1 98.31 265 ASP B C 1
ATOM 5403 O O . ASP B 1 265 ? 2.373 -15.719 13.953 1 98.31 265 ASP B O 1
ATOM 5407 N N . MET B 1 266 ? 4.18 -16.5 12.875 1 98.56 266 MET B N 1
ATOM 5408 C CA . MET B 1 266 ? 4.746 -15.172 12.609 1 98.56 266 MET B CA 1
ATOM 5409 C C . MET B 1 266 ? 3.805 -14.344 11.742 1 98.56 266 MET B C 1
ATOM 5411 O O . MET B 1 266 ? 3.553 -13.172 12.031 1 98.56 266 MET B O 1
ATOM 5415 N N . LEU B 1 267 ? 3.295 -14.938 10.695 1 98.12 267 LEU B N 1
ATOM 5416 C CA . LEU B 1 267 ? 2.395 -14.242 9.781 1 98.12 267 LEU B CA 1
ATOM 5417 C C . LEU B 1 267 ? 1.101 -13.852 10.492 1 98.12 267 LEU B C 1
ATOM 5419 O O . LEU B 1 267 ? 0.579 -12.758 10.281 1 98.12 267 LEU B O 1
ATOM 5423 N N . GLN B 1 268 ? 0.591 -14.711 11.32 1 97.81 268 GLN B N 1
ATOM 5424 C CA . GLN B 1 268 ? -0.609 -14.406 12.094 1 97.81 268 GLN B CA 1
ATOM 5425 C C . GLN B 1 268 ? -0.357 -13.258 13.07 1 97.81 268 GLN B C 1
ATOM 5427 O O . GLN B 1 268 ? -1.232 -12.422 13.289 1 97.81 268 GLN B O 1
ATOM 5432 N N . GLN B 1 269 ? 0.786 -13.289 13.656 1 97.75 269 GLN B N 1
ATOM 5433 C CA . GLN B 1 269 ? 1.158 -12.211 14.562 1 97.75 269 GLN B CA 1
ATOM 5434 C C . GLN B 1 269 ? 1.176 -10.867 13.836 1 97.75 269 GLN B C 1
ATOM 5436 O O . GLN B 1 269 ? 0.73 -9.852 14.383 1 97.75 269 GLN B O 1
ATOM 5441 N N . ILE B 1 270 ? 1.743 -10.836 12.625 1 97.81 270 ILE B N 1
ATOM 5442 C CA . ILE B 1 270 ? 1.801 -9.609 11.836 1 97.81 270 ILE B CA 1
ATOM 5443 C C . ILE B 1 270 ? 0.385 -9.141 11.508 1 97.81 270 ILE B C 1
ATOM 5445 O O . ILE B 1 270 ? 0.079 -7.949 11.625 1 97.81 270 ILE B O 1
ATOM 5449 N N . VAL B 1 271 ? -0.489 -10.047 11.109 1 96.81 271 VAL B N 1
ATOM 5450 C CA . VAL B 1 271 ? -1.876 -9.727 10.797 1 96.81 271 VAL B CA 1
ATOM 5451 C C . VAL B 1 271 ? -2.547 -9.086 12.008 1 96.81 271 VAL B C 1
ATOM 5453 O O . VAL B 1 271 ? -3.197 -8.047 11.891 1 96.81 271 VAL B O 1
ATOM 5456 N N . LYS B 1 272 ? -2.35 -9.664 13.125 1 94.69 272 LYS B N 1
ATOM 5457 C CA . LYS B 1 272 ? -2.971 -9.172 14.359 1 94.69 272 LYS B CA 1
ATOM 5458 C C . LYS B 1 272 ? -2.4 -7.816 14.758 1 94.69 272 LYS B C 1
ATOM 5460 O O . LYS B 1 272 ? -3.148 -6.906 15.117 1 94.69 272 LYS B O 1
ATOM 5465 N N . ALA B 1 273 ? -1.104 -7.691 14.656 1 94.12 273 ALA B N 1
ATOM 5466 C CA . ALA B 1 273 ? -0.44 -6.449 15.039 1 94.12 273 ALA B CA 1
ATOM 5467 C C . ALA B 1 273 ? -0.908 -5.285 14.172 1 94.12 273 ALA B C 1
ATOM 5469 O O . ALA B 1 273 ? -1.039 -4.16 14.656 1 94.12 273 ALA B O 1
ATOM 5470 N N . GLY B 1 274 ? -1.147 -5.543 12.914 1 92.81 274 GLY B N 1
ATOM 5471 C CA . GLY B 1 274 ? -1.544 -4.496 11.992 1 92.81 274 GLY B CA 1
ATOM 5472 C C . GLY B 1 274 ? -3.049 -4.355 11.859 1 92.81 274 GLY B C 1
ATOM 5473 O O . GLY B 1 274 ? -3.533 -3.512 11.102 1 92.81 274 GLY B O 1
ATOM 5474 N N . ALA B 1 275 ? -3.766 -5.215 12.547 1 91.75 275 ALA B N 1
ATOM 5475 C CA . ALA B 1 275 ? -5.207 -5.312 12.352 1 91.75 275 ALA B CA 1
ATOM 5476 C C . ALA B 1 275 ? -5.543 -5.484 10.867 1 91.75 275 ALA B C 1
ATOM 5478 O O . ALA B 1 275 ? -6.512 -4.902 10.375 1 91.75 275 ALA B O 1
ATOM 5479 N N . ALA B 1 276 ? -4.75 -6.18 10.188 1 93.25 276 ALA B N 1
ATOM 5480 C CA . ALA B 1 276 ? -4.949 -6.418 8.758 1 93.25 276 ALA B CA 1
ATOM 5481 C C . ALA B 1 276 ? -5.957 -7.539 8.531 1 93.25 276 ALA B C 1
ATOM 5483 O O . ALA B 1 276 ? -6.074 -8.453 9.344 1 93.25 276 ALA B O 1
ATOM 5484 N N . ALA B 1 277 ? -6.703 -7.434 7.434 1 93.81 277 ALA B N 1
ATOM 5485 C CA . ALA B 1 277 ? -7.559 -8.547 7.035 1 93.81 277 ALA B CA 1
ATOM 5486 C C . ALA B 1 277 ? -6.734 -9.695 6.461 1 93.81 277 ALA B C 1
ATOM 5488 O O . ALA B 1 277 ? -7.082 -10.867 6.637 1 93.81 277 ALA B O 1
ATOM 5489 N N . THR B 1 278 ? -5.766 -9.375 5.754 1 96.31 278 THR B N 1
ATOM 5490 C CA . THR B 1 278 ? -4.859 -10.328 5.129 1 96.31 278 THR B CA 1
ATOM 5491 C C . THR B 1 278 ? -3.543 -9.664 4.742 1 96.31 278 THR B C 1
ATOM 5493 O O . THR B 1 278 ? -3.498 -8.445 4.527 1 96.31 278 THR B O 1
ATOM 5496 N N . LEU B 1 279 ? -2.459 -10.391 4.691 1 97.38 279 LEU B N 1
ATOM 5497 C CA . LEU B 1 279 ? -1.179 -9.875 4.215 1 97.38 279 LEU B CA 1
ATOM 5498 C C . LEU B 1 279 ? -1.084 -9.984 2.695 1 97.38 279 LEU B C 1
ATOM 5500 O O . LEU B 1 279 ? -0.198 -9.383 2.08 1 97.38 279 LEU B O 1
ATOM 5504 N N . LEU B 1 280 ? -2.021 -10.664 2.059 1 97.81 280 LEU B N 1
ATOM 5505 C CA . LEU B 1 280 ? -1.994 -10.898 0.62 1 97.81 280 LEU B CA 1
ATOM 5506 C C . LEU B 1 280 ? -2.309 -9.625 -0.149 1 97.81 280 LEU B C 1
ATOM 5508 O O . LEU B 1 280 ? -2.012 -9.523 -1.341 1 97.81 280 LEU B O 1
ATOM 5512 N N . ASP B 1 281 ? -2.887 -8.711 0.492 1 97.75 281 ASP B N 1
ATOM 5513 C CA . ASP B 1 281 ? -3.15 -7.359 0.015 1 97.75 281 ASP B CA 1
ATOM 5514 C C . ASP B 1 281 ? -3.416 -6.41 1.179 1 97.75 281 ASP B C 1
ATOM 5516 O O . ASP B 1 281 ? -4.539 -6.336 1.683 1 97.75 281 ASP B O 1
ATOM 5520 N N . VAL B 1 282 ? -2.475 -5.59 1.487 1 96.06 282 VAL B N 1
ATOM 5521 C CA . VAL B 1 282 ? -2.52 -4.816 2.725 1 96.06 282 VAL B CA 1
ATOM 5522 C C . VAL B 1 282 ? -3.523 -3.676 2.582 1 96.06 282 VAL B C 1
ATOM 5524 O O . VAL B 1 282 ? -3.844 -2.996 3.561 1 96.06 282 VAL B O 1
ATOM 5527 N N . ARG B 1 283 ? -4.109 -3.471 1.454 1 95.19 283 ARG B N 1
ATOM 5528 C CA . ARG B 1 283 ? -5.109 -2.43 1.234 1 95.19 283 ARG B CA 1
ATOM 5529 C C . ARG B 1 283 ? -6.488 -2.891 1.698 1 95.19 283 ARG B C 1
ATOM 5531 O O . ARG B 1 283 ? -7.383 -2.07 1.906 1 95.19 283 ARG B O 1
ATOM 5538 N N . ARG B 1 284 ? -6.664 -4.238 1.826 1 94.31 284 ARG B N 1
ATOM 5539 C CA . ARG B 1 284 ? -7.984 -4.816 2.033 1 94.31 284 ARG B CA 1
ATOM 5540 C C . ARG B 1 284 ? -8.391 -4.738 3.5 1 94.31 284 ARG B C 1
ATOM 5542 O O . ARG B 1 284 ? -7.57 -4.949 4.391 1 94.31 284 ARG B O 1
ATOM 5549 N N . ASP B 1 285 ? -9.734 -4.496 3.713 1 90.81 285 ASP B N 1
ATOM 5550 C CA . ASP B 1 285 ? -10.312 -4.531 5.055 1 90.81 285 ASP B CA 1
ATOM 5551 C C . ASP B 1 285 ? -11.023 -5.859 5.309 1 90.81 285 ASP B C 1
ATOM 5553 O O . ASP B 1 285 ? -11.453 -6.133 6.434 1 90.81 285 ASP B O 1
ATOM 5557 N N . VAL B 1 286 ? -11.148 -6.602 4.238 1 91.38 286 VAL B N 1
ATOM 5558 C CA . VAL B 1 286 ? -11.703 -7.949 4.324 1 91.38 286 VAL B CA 1
ATOM 5559 C C . VAL B 1 286 ? -10.836 -8.922 3.523 1 91.38 286 VAL B C 1
ATOM 5561 O O . VAL B 1 286 ? -10.141 -8.516 2.588 1 91.38 286 VAL B O 1
ATOM 5564 N N . LYS B 1 287 ? -10.875 -10.109 3.865 1 92.69 287 LYS B N 1
ATOM 5565 C CA . LYS B 1 287 ? -10.117 -11.125 3.141 1 92.69 287 LYS B CA 1
ATOM 5566 C C . LYS B 1 287 ? -10.688 -11.344 1.742 1 92.69 287 LYS B C 1
ATOM 5568 O O . LYS B 1 287 ? -11.805 -10.922 1.451 1 92.69 287 LYS B O 1
ATOM 5573 N N . TYR B 1 288 ? -9.867 -11.922 0.83 1 94 288 TYR B N 1
ATOM 5574 C CA . TYR B 1 288 ? -10.406 -12.383 -0.44 1 94 288 TYR B CA 1
ATOM 5575 C C . TYR B 1 288 ? -11.594 -13.32 -0.217 1 94 288 TYR B C 1
ATOM 5577 O O . TYR B 1 288 ? -11.617 -14.07 0.76 1 94 288 TYR B O 1
ATOM 5585 N N . ASP B 1 289 ? -12.5 -13.312 -1.104 1 91.25 289 ASP B N 1
ATOM 5586 C CA . ASP B 1 289 ? -13.727 -14.07 -0.863 1 91.25 289 ASP B CA 1
ATOM 5587 C C . ASP B 1 289 ? -13.836 -15.258 -1.818 1 91.25 289 ASP B C 1
ATOM 5589 O O . ASP B 1 289 ? -14.938 -15.672 -2.172 1 91.25 289 ASP B O 1
ATOM 5593 N N . ALA B 1 290 ? -12.773 -15.727 -2.271 1 86.56 290 ALA B N 1
ATOM 5594 C CA . ALA B 1 290 ? -12.773 -16.844 -3.203 1 86.56 290 ALA B CA 1
ATOM 5595 C C . ALA B 1 290 ? -13.5 -18.047 -2.605 1 86.56 290 ALA B C 1
ATOM 5597 O O . ALA B 1 290 ? -14.211 -18.766 -3.311 1 86.56 290 ALA B O 1
ATOM 5598 N N . ASP B 1 291 ? -13.242 -18.344 -1.388 1 80.31 291 ASP B N 1
ATOM 5599 C CA . ASP B 1 291 ? -13.891 -19.469 -0.708 1 80.31 291 ASP B CA 1
ATOM 5600 C C . ASP B 1 291 ? -15.406 -19.328 -0.729 1 80.31 291 ASP B C 1
ATOM 5602 O O . ASP B 1 291 ? -16.125 -20.312 -0.909 1 80.31 291 ASP B O 1
ATOM 5606 N N . GLN B 1 292 ? -15.883 -18.172 -0.654 1 83.62 292 GLN B N 1
ATOM 5607 C CA . GLN B 1 292 ? -17.328 -17.938 -0.632 1 83.62 292 GLN B CA 1
ATOM 5608 C C . GLN B 1 292 ? -17.922 -18.062 -2.029 1 83.62 292 GLN B C 1
ATOM 5610 O O . GLN B 1 292 ? -18.984 -18.656 -2.201 1 83.62 292 GLN B O 1
ATOM 5615 N N . VAL B 1 293 ? -17.172 -17.641 -2.928 1 90.81 293 VAL B N 1
ATOM 5616 C CA . VAL B 1 293 ? -17.812 -17.516 -4.238 1 90.81 293 VAL B CA 1
ATOM 5617 C C . VAL B 1 293 ? -17.516 -18.766 -5.066 1 90.81 293 VAL B C 1
ATOM 5619 O O . VAL B 1 293 ? -18.422 -19.391 -5.621 1 90.81 293 VAL B O 1
ATOM 5622 N N . VAL B 1 294 ? -16.266 -19.188 -5.121 1 93 294 VAL B N 1
ATOM 5623 C CA . VAL B 1 294 ? -15.875 -20.297 -5.988 1 93 294 VAL B CA 1
ATOM 5624 C C . VAL B 1 294 ? -16.328 -21.609 -5.363 1 93 294 VAL B C 1
ATOM 5626 O O . VAL B 1 294 ? -16.891 -22.469 -6.047 1 93 294 VAL B O 1
ATOM 5629 N N . GLN B 1 295 ? -16.016 -21.766 -4.109 1 91.38 295 GLN B N 1
ATOM 5630 C CA . GLN B 1 295 ? -16.406 -23.016 -3.441 1 91.38 295 GLN B CA 1
ATOM 5631 C C . GLN B 1 295 ? -17.922 -23.203 -3.488 1 91.38 295 GLN B C 1
ATOM 5633 O O . GLN B 1 295 ? -18.406 -24.312 -3.721 1 91.38 295 GLN B O 1
ATOM 5638 N N . THR B 1 296 ? -18.672 -22.109 -3.25 1 89.56 296 THR B N 1
ATOM 5639 C CA . THR B 1 296 ? -20.141 -22.188 -3.297 1 89.56 296 THR B CA 1
ATOM 5640 C C . THR B 1 296 ? -20.609 -22.594 -4.684 1 89.56 296 THR B C 1
ATOM 5642 O O . THR B 1 296 ? -21.484 -23.453 -4.816 1 89.56 296 THR B O 1
ATOM 5645 N N . TYR B 1 297 ? -20.047 -22.047 -5.641 1 92.81 297 TYR B N 1
ATOM 5646 C CA . TYR B 1 297 ? -20.453 -22.328 -7.008 1 92.81 297 TYR B CA 1
ATOM 5647 C C . TYR B 1 297 ? -20.125 -23.766 -7.383 1 92.81 297 TYR B C 1
ATOM 5649 O O . TYR B 1 297 ? -20.984 -24.5 -7.895 1 92.81 297 TYR B O 1
ATOM 5657 N N . LEU B 1 298 ? -18.922 -24.219 -7.09 1 93.25 298 LEU B N 1
ATOM 5658 C CA . LEU B 1 298 ? -18.438 -25.5 -7.562 1 93.25 298 LEU B CA 1
ATOM 5659 C C . LEU B 1 298 ? -19.047 -26.641 -6.766 1 93.25 298 LEU B C 1
ATOM 5661 O O . LEU B 1 298 ? -18.938 -27.812 -7.16 1 93.25 298 LEU B O 1
ATOM 5665 N N . ASN B 1 299 ? -19.734 -26.344 -5.734 1 93.12 299 ASN B N 1
ATOM 5666 C CA . ASN B 1 299 ? -20.391 -27.391 -4.965 1 93.12 299 ASN B CA 1
ATOM 5667 C C . ASN B 1 299 ? -21.844 -27.562 -5.379 1 93.12 299 ASN B C 1
ATOM 5669 O O . ASN B 1 299 ? -22.562 -28.422 -4.859 1 93.12 299 ASN B O 1
ATOM 5673 N N . THR B 1 300 ? -22.266 -26.781 -6.297 1 90.44 300 THR B N 1
ATOM 5674 C CA . THR B 1 300 ? -23.578 -27.031 -6.871 1 90.44 300 THR B CA 1
ATOM 5675 C C . THR B 1 300 ? -23.531 -28.219 -7.836 1 90.44 300 THR B C 1
ATOM 5677 O O . THR B 1 300 ? -22.516 -28.422 -8.516 1 90.44 300 THR B O 1
ATOM 5680 N N . THR B 1 301 ? -24.656 -28.859 -7.961 1 89.88 301 THR B N 1
ATOM 5681 C CA . THR B 1 301 ? -24.734 -30.016 -8.859 1 89.88 301 THR B CA 1
ATOM 5682 C C . THR B 1 301 ? -24.516 -29.578 -10.305 1 89.88 301 THR B C 1
ATOM 5684 O O . THR B 1 301 ? -23.797 -30.234 -11.055 1 89.88 301 THR B O 1
ATOM 5687 N N . ALA B 1 302 ? -25.078 -28.516 -10.641 1 86.06 302 ALA B N 1
ATOM 5688 C CA . ALA B 1 302 ? -25 -28.016 -12.016 1 86.06 302 ALA B CA 1
ATOM 5689 C C . ALA B 1 302 ? -23.547 -27.688 -12.383 1 86.06 302 ALA B C 1
ATOM 5691 O O . ALA B 1 302 ? -23.094 -28 -13.484 1 86.06 302 ALA B O 1
ATOM 5692 N N . ALA B 1 303 ? -22.828 -27.078 -11.469 1 88.38 303 ALA B N 1
ATOM 5693 C CA . ALA B 1 303 ? -21.453 -26.703 -11.742 1 88.38 303 ALA B CA 1
ATOM 5694 C C . ALA B 1 303 ? -20.547 -27.922 -11.836 1 88.38 303 ALA B C 1
ATOM 5696 O O . ALA B 1 303 ? -19.641 -27.969 -12.672 1 88.38 303 ALA B O 1
ATOM 5697 N N . ARG B 1 304 ? -20.719 -28.859 -11.031 1 89.5 304 ARG B N 1
ATOM 5698 C CA . ARG B 1 304 ? -19.938 -30.094 -11.062 1 89.5 304 ARG B CA 1
ATOM 5699 C C . ARG B 1 304 ? -20.109 -30.812 -12.398 1 89.5 304 ARG B C 1
ATOM 5701 O O . ARG B 1 304 ? -19.125 -31.25 -13.008 1 89.5 304 ARG B O 1
ATOM 5708 N N . GLU B 1 305 ? -21.312 -30.859 -12.797 1 84.69 305 GLU B N 1
ATOM 5709 C CA . GLU B 1 305 ? -21.625 -31.516 -14.055 1 84.69 305 GLU B CA 1
ATOM 5710 C C . GLU B 1 305 ? -21.047 -30.75 -15.242 1 84.69 305 GLU B C 1
ATOM 5712 O O . GLU B 1 305 ? -20.484 -31.359 -16.156 1 84.69 305 GLU B O 1
ATOM 5717 N N . ARG B 1 306 ? -21.156 -29.531 -15.117 1 83.56 306 ARG B N 1
ATOM 5718 C CA . ARG B 1 306 ? -20.656 -28.688 -16.188 1 83.56 306 ARG B CA 1
ATOM 5719 C C . ARG B 1 306 ? -19.156 -28.797 -16.344 1 83.56 306 ARG B C 1
ATOM 5721 O O . ARG B 1 306 ? -18.625 -28.703 -17.438 1 83.56 306 ARG B O 1
ATOM 5728 N N . ASN B 1 307 ? -18.5 -29.062 -15.258 1 87.88 307 ASN B N 1
ATOM 5729 C CA . ASN B 1 307 ? -17.047 -29.172 -15.281 1 87.88 307 ASN B CA 1
ATOM 5730 C C . ASN B 1 307 ? -16.594 -30.625 -15.477 1 87.88 307 ASN B C 1
ATOM 5732 O O . ASN B 1 307 ? -15.398 -30.891 -15.586 1 87.88 307 ASN B O 1
ATOM 5736 N N . GLY B 1 308 ? -17.547 -31.469 -15.523 1 83 308 GLY B N 1
ATOM 5737 C CA . GLY B 1 308 ? -17.219 -32.875 -15.734 1 83 308 GLY B CA 1
ATOM 5738 C C . GLY B 1 308 ? -16.625 -33.531 -14.516 1 83 308 GLY B C 1
ATOM 5739 O O . GLY B 1 308 ? -15.875 -34.531 -14.633 1 83 308 GLY B O 1
ATOM 5740 N N . ALA B 1 309 ? -16.891 -33 -13.398 1 89.19 309 ALA B N 1
ATOM 5741 C CA . ALA B 1 309 ? -16.359 -33.562 -12.164 1 89.19 309 ALA B CA 1
ATOM 5742 C C . ALA B 1 309 ? -17.234 -34.719 -11.672 1 89.19 309 ALA B C 1
ATOM 5744 O O . ALA B 1 309 ? -18.469 -34.656 -11.766 1 89.19 309 ALA B O 1
ATOM 5745 N N . ARG B 1 310 ? -16.594 -35.688 -11.164 1 84.06 310 ARG B N 1
ATOM 5746 C CA . ARG B 1 310 ? -17.312 -36.844 -10.625 1 84.06 310 ARG B CA 1
ATOM 5747 C C . ARG B 1 310 ? -18.031 -36.469 -9.32 1 84.06 310 ARG B C 1
ATOM 5749 O O . ARG B 1 310 ? -17.609 -35.531 -8.617 1 84.06 310 ARG B O 1
ATOM 5756 N N . PRO B 1 311 ? -19.141 -37.25 -9.133 1 84.81 311 PRO B N 1
ATOM 5757 C CA . PRO B 1 311 ? -19.703 -37.094 -7.793 1 84.81 311 PRO B CA 1
ATOM 5758 C C . PRO B 1 311 ? -18.703 -37.438 -6.688 1 84.81 311 PRO B C 1
ATOM 5760 O O . PRO B 1 311 ? -17.891 -38.344 -6.844 1 84.81 311 PRO B O 1
ATOM 5763 N N . GLY B 1 312 ? -18.781 -36.688 -5.664 1 82.88 312 GLY B N 1
ATOM 5764 C CA . GLY B 1 312 ? -17.812 -36.906 -4.594 1 82.88 312 GLY B CA 1
ATOM 5765 C C . GLY B 1 312 ? -17.953 -35.906 -3.455 1 82.88 312 GLY B C 1
ATOM 5766 O O . GLY B 1 312 ? -19 -35.281 -3.297 1 82.88 312 GLY B O 1
ATOM 5767 N N . PRO B 1 313 ? -16.891 -35.938 -2.713 1 87.06 313 PRO B N 1
ATOM 5768 C CA . PRO B 1 313 ? -16.938 -35.031 -1.558 1 87.06 313 PRO B CA 1
ATOM 5769 C C . PRO B 1 313 ? -17.062 -33.562 -1.957 1 87.06 313 PRO B C 1
ATOM 5771 O O . PRO B 1 313 ? -16.922 -33.219 -3.135 1 87.06 313 PRO B O 1
ATOM 5774 N N . GLU B 1 314 ? -17.344 -32.844 -0.945 1 90.94 314 GLU B N 1
ATOM 5775 C CA . GLU B 1 314 ? -17.438 -31.406 -1.12 1 90.94 314 GLU B CA 1
ATOM 5776 C C . GLU B 1 314 ? -16.141 -30.844 -1.696 1 90.94 314 GLU B C 1
ATOM 5778 O O . GLU B 1 314 ? -15.055 -31.25 -1.303 1 90.94 314 GLU B O 1
ATOM 5783 N N . PHE B 1 315 ? -16.359 -29.984 -2.67 1 93.88 315 PHE B N 1
ATOM 5784 C CA . PHE B 1 315 ? -15.227 -29.219 -3.201 1 93.88 315 PHE B CA 1
ATOM 5785 C C . PHE B 1 315 ? -14.695 -28.25 -2.162 1 93.88 315 PHE B C 1
ATOM 5787 O O . PHE B 1 315 ? -15.453 -27.469 -1.581 1 93.88 315 PHE B O 1
ATOM 5794 N N . LEU B 1 316 ? -13.398 -28.297 -1.927 1 93.31 316 LEU B N 1
ATOM 5795 C CA . LEU B 1 316 ? -12.711 -27.328 -1.092 1 93.31 316 LEU B CA 1
ATOM 5796 C C . LEU B 1 316 ? -11.75 -26.484 -1.923 1 93.31 316 LEU B C 1
ATOM 5798 O O . LEU B 1 316 ? -10.938 -27.016 -2.674 1 93.31 316 LEU B O 1
ATOM 5802 N N . GLU B 1 317 ? -11.891 -25.188 -1.758 1 93.62 317 GLU B N 1
ATOM 5803 C CA . GLU B 1 317 ? -10.938 -24.297 -2.434 1 93.62 317 GLU B CA 1
ATOM 5804 C C . GLU B 1 317 ? -9.5 -24.656 -2.07 1 93.62 317 GLU B C 1
ATOM 5806 O O . GLU B 1 317 ? -8.641 -24.766 -2.949 1 93.62 317 GLU B O 1
ATOM 5811 N N . CYS B 1 318 ? -9.266 -24.75 -0.771 1 95.56 318 CYS B N 1
ATOM 5812 C CA . CYS B 1 318 ? -8.008 -25.234 -0.226 1 95.56 318 CYS B CA 1
ATOM 5813 C C . CYS B 1 318 ? -8.234 -26.359 0.762 1 95.56 318 CYS B C 1
ATOM 5815 O O . CYS B 1 318 ? -8.953 -26.203 1.75 1 95.56 318 CYS B O 1
ATOM 5817 N N . ASN B 1 319 ? -7.598 -27.469 0.506 1 96 319 ASN B N 1
ATOM 5818 C CA . ASN B 1 319 ? -7.742 -28.641 1.375 1 96 319 ASN B CA 1
ATOM 5819 C C . ASN B 1 319 ? -6.723 -28.625 2.51 1 96 319 ASN B C 1
ATOM 5821 O O . ASN B 1 319 ? -5.523 -28.781 2.275 1 96 319 ASN B O 1
ATOM 5825 N N . PRO B 1 320 ? -7.223 -28.562 3.752 1 96.12 320 PRO B N 1
ATOM 5826 C CA . PRO B 1 320 ? -6.289 -28.484 4.879 1 96.12 320 PRO B CA 1
ATOM 5827 C C . PRO B 1 320 ? -5.426 -29.734 5.012 1 96.12 320 PRO B C 1
ATOM 5829 O O . PRO B 1 320 ? -4.297 -29.656 5.504 1 96.12 320 PRO B O 1
ATOM 5832 N N . LYS B 1 321 ? -5.898 -30.906 4.578 1 96.38 321 LYS B N 1
ATOM 5833 C CA . LYS B 1 321 ? -5.105 -32.125 4.645 1 96.38 321 LYS B CA 1
ATOM 5834 C C . LYS B 1 321 ? -3.883 -32.031 3.736 1 96.38 321 LYS B C 1
ATOM 5836 O O . LYS B 1 321 ? -2.793 -32.469 4.113 1 96.38 321 LYS B O 1
ATOM 5841 N N . VAL B 1 322 ? -4.141 -31.531 2.561 1 97.56 322 VAL B N 1
ATOM 5842 C CA . VAL B 1 322 ? -3.033 -31.391 1.62 1 97.56 322 VAL B CA 1
ATOM 5843 C C . VAL B 1 322 ? -2.049 -30.344 2.145 1 97.56 322 VAL B C 1
ATOM 5845 O O . VAL B 1 322 ? -0.833 -30.531 2.055 1 97.56 322 VAL B O 1
ATOM 5848 N N . ASP B 1 323 ? -2.584 -29.234 2.688 1 97.56 323 ASP B N 1
ATOM 5849 C CA . ASP B 1 323 ? -1.761 -28.203 3.291 1 97.56 323 ASP B CA 1
ATOM 5850 C C . ASP B 1 323 ? -0.838 -28.781 4.359 1 97.56 323 ASP B C 1
ATOM 5852 O O . ASP B 1 323 ? 0.359 -28.484 4.379 1 97.56 323 ASP B O 1
ATOM 5856 N N . SER B 1 324 ? -1.368 -29.609 5.203 1 97.31 324 SER B N 1
ATOM 5857 C CA . SER B 1 324 ? -0.601 -30.219 6.281 1 97.31 324 SER B CA 1
ATOM 5858 C C . SER B 1 324 ? 0.432 -31.203 5.738 1 97.31 324 SER B C 1
ATOM 5860 O O . SER B 1 324 ? 1.552 -31.281 6.25 1 97.31 324 SER B O 1
ATOM 5862 N N . ALA B 1 325 ? 0.049 -31.922 4.746 1 97.75 325 ALA B N 1
ATOM 5863 C CA . ALA B 1 325 ? 0.931 -32.938 4.168 1 97.75 325 ALA B CA 1
ATOM 5864 C C . ALA B 1 325 ? 2.174 -32.281 3.555 1 97.75 325 ALA B C 1
ATOM 5866 O O . ALA B 1 325 ? 3.256 -32.875 3.568 1 97.75 325 ALA B O 1
ATOM 5867 N N . LEU B 1 326 ? 1.991 -31.062 3.102 1 98.19 326 LEU B N 1
ATOM 5868 C CA . LEU B 1 326 ? 3.092 -30.422 2.387 1 98.19 326 LEU B CA 1
ATOM 5869 C C . LEU B 1 326 ? 3.719 -29.328 3.234 1 98.19 326 LEU B C 1
ATOM 5871 O O . LEU B 1 326 ? 4.449 -28.484 2.715 1 98.19 326 LEU B O 1
ATOM 5875 N N . ALA B 1 327 ? 3.486 -29.359 4.539 1 97.88 327 ALA B N 1
ATOM 5876 C CA . ALA B 1 327 ? 3.992 -28.328 5.449 1 97.88 327 ALA B CA 1
ATOM 5877 C C . ALA B 1 327 ? 5.516 -28.281 5.43 1 97.88 327 ALA B C 1
ATOM 5879 O O . ALA B 1 327 ? 6.113 -27.203 5.512 1 97.88 327 ALA B O 1
ATOM 5880 N N . GLU B 1 328 ? 6.137 -29.438 5.352 1 98.12 328 GLU B N 1
ATOM 5881 C CA . GLU B 1 328 ? 7.598 -29.469 5.316 1 98.12 328 GLU B CA 1
ATOM 5882 C C . GLU B 1 328 ? 8.133 -28.891 4.008 1 98.12 328 GLU B C 1
ATOM 5884 O O . GLU B 1 328 ? 9.07 -28.094 4.016 1 98.12 328 GLU B O 1
ATOM 5889 N N . ASP B 1 329 ? 7.547 -29.25 2.945 1 98.38 329 ASP B N 1
ATOM 5890 C CA . ASP B 1 329 ? 7.996 -28.781 1.642 1 98.38 329 ASP B CA 1
ATOM 5891 C C . ASP B 1 329 ? 7.828 -27.266 1.523 1 98.38 329 ASP B C 1
ATOM 5893 O O . ASP B 1 329 ? 8.594 -26.594 0.828 1 98.38 329 ASP B O 1
ATOM 5897 N N . ARG B 1 330 ? 6.844 -26.703 2.164 1 98.25 330 ARG B N 1
ATOM 5898 C CA . ARG B 1 330 ? 6.574 -25.266 2.148 1 98.25 330 ARG B CA 1
ATOM 5899 C C . ARG B 1 330 ? 7.84 -24.469 2.453 1 98.25 330 ARG B C 1
ATOM 5901 O O . ARG B 1 330 ? 8.055 -23.406 1.878 1 98.25 330 ARG B O 1
ATOM 5908 N N . MET B 1 331 ? 8.695 -25 3.285 1 98.56 331 MET B N 1
ATOM 5909 C CA . MET B 1 331 ? 9.852 -24.234 3.746 1 98.56 331 MET B CA 1
ATOM 5910 C C . MET B 1 331 ? 11.109 -24.656 2.998 1 98.56 331 MET B C 1
ATOM 5912 O O . MET B 1 331 ? 12.195 -24.156 3.277 1 98.56 331 MET B O 1
ATOM 5916 N N . GLN B 1 332 ? 10.977 -25.516 2.057 1 98.44 332 GLN B N 1
ATOM 5917 C CA . GLN B 1 332 ? 12.102 -25.906 1.215 1 98.44 332 GLN B CA 1
ATOM 5918 C C . GLN B 1 332 ? 12.18 -25.031 -0.035 1 98.44 332 GLN B C 1
ATOM 5920 O O . GLN B 1 332 ? 11.156 -24.688 -0.622 1 98.44 332 GLN B O 1
ATOM 5925 N N . SER B 1 333 ? 13.414 -24.719 -0.424 1 98.25 333 SER B N 1
ATOM 5926 C CA . SER B 1 333 ? 13.641 -23.797 -1.529 1 98.25 333 SER B CA 1
ATOM 5927 C C . SER B 1 333 ? 13.562 -24.5 -2.875 1 98.25 333 SER B C 1
ATOM 5929 O O . SER B 1 333 ? 13.93 -25.672 -2.984 1 98.25 333 SER B O 1
ATOM 5931 N N . ALA B 1 334 ? 13.016 -23.859 -3.867 1 98.44 334 ALA B N 1
ATOM 5932 C CA . ALA B 1 334 ? 13.047 -24.312 -5.254 1 98.44 334 ALA B CA 1
ATOM 5933 C C . ALA B 1 334 ? 13.984 -23.453 -6.098 1 98.44 334 ALA B C 1
ATOM 5935 O O . ALA B 1 334 ? 13.922 -23.484 -7.328 1 98.44 334 ALA B O 1
ATOM 5936 N N . LEU B 1 335 ? 14.828 -22.688 -5.457 1 98.38 335 LEU B N 1
ATOM 5937 C CA . LEU B 1 335 ? 15.758 -21.766 -6.117 1 98.38 335 LEU B CA 1
ATOM 5938 C C . LEU B 1 335 ? 16.656 -22.516 -7.094 1 98.38 335 LEU B C 1
ATOM 5940 O O . LEU B 1 335 ? 17 -22 -8.156 1 98.38 335 LEU B O 1
ATOM 5944 N N . ASP B 1 336 ? 17.094 -23.688 -6.773 1 98.31 336 ASP B N 1
ATOM 5945 C CA . ASP B 1 336 ? 17.969 -24.484 -7.621 1 98.31 336 ASP B CA 1
ATOM 5946 C C . ASP B 1 336 ? 17.297 -24.812 -8.945 1 98.31 336 ASP B C 1
ATOM 5948 O O . ASP B 1 336 ? 17.953 -24.859 -9.992 1 98.31 336 ASP B O 1
ATOM 5952 N N . SER B 1 337 ? 16.016 -25.109 -8.852 1 98.75 337 SER B N 1
ATOM 5953 C CA . SER B 1 337 ? 15.273 -25.391 -10.07 1 98.75 337 SER B CA 1
ATOM 5954 C C . SER B 1 337 ? 15.227 -24.172 -10.984 1 98.75 337 SER B C 1
ATOM 5956 O O . SER B 1 337 ? 15.375 -24.297 -12.203 1 98.75 337 SER B O 1
ATOM 5958 N N . VAL B 1 338 ? 15.016 -23 -10.414 1 98.88 338 VAL B N 1
ATOM 5959 C CA . VAL B 1 338 ? 14.969 -21.766 -11.195 1 98.88 338 VAL B CA 1
ATOM 5960 C C . VAL B 1 338 ? 16.328 -21.516 -11.844 1 98.88 338 VAL B C 1
ATOM 5962 O O . VAL B 1 338 ? 16.406 -21.172 -13.023 1 98.88 338 VAL B O 1
ATOM 5965 N N . GLU B 1 339 ? 17.406 -21.719 -11.102 1 98.81 339 GLU B N 1
ATOM 5966 C CA . GLU B 1 339 ? 18.75 -21.531 -11.617 1 98.81 339 GLU B CA 1
ATOM 5967 C C . GLU B 1 339 ? 19.047 -22.484 -12.766 1 98.81 339 GLU B C 1
ATOM 5969 O O . GLU B 1 339 ? 19.641 -22.094 -13.773 1 98.81 339 GLU B O 1
ATOM 5974 N N . PHE B 1 340 ? 18.688 -23.719 -12.578 1 98.62 340 PHE B N 1
ATOM 5975 C CA . PHE B 1 340 ? 18.875 -24.719 -13.625 1 98.62 340 PHE B CA 1
ATOM 5976 C C . PHE B 1 340 ? 18.172 -24.297 -14.906 1 98.62 340 PHE B C 1
ATOM 5978 O O . PHE B 1 340 ? 18.75 -24.344 -15.992 1 98.62 340 PHE B O 1
ATOM 5985 N N . LEU B 1 341 ? 16.891 -23.844 -14.781 1 98.75 341 LEU B N 1
ATOM 5986 C CA . LEU B 1 341 ? 16.125 -23.438 -15.945 1 98.75 341 LEU B CA 1
ATOM 5987 C C . LEU B 1 341 ? 16.797 -22.266 -16.656 1 98.75 341 LEU B C 1
ATOM 5989 O O . LEU B 1 341 ? 16.891 -22.25 -17.891 1 98.75 341 LEU B O 1
ATOM 5993 N N . LEU B 1 342 ? 17.219 -21.312 -15.867 1 98.69 342 LEU B N 1
ATOM 5994 C CA . LEU B 1 342 ? 17.906 -20.156 -16.453 1 98.69 342 LEU B CA 1
ATOM 5995 C C . LEU B 1 342 ? 19.172 -20.594 -17.188 1 98.69 342 LEU B C 1
ATOM 5997 O O . LEU B 1 342 ? 19.469 -20.094 -18.266 1 98.69 342 LEU B O 1
ATOM 6001 N N . ARG B 1 343 ? 19.922 -21.516 -16.625 1 97.94 343 ARG B N 1
ATOM 6002 C CA . ARG B 1 343 ? 21.141 -22.016 -17.266 1 97.94 343 ARG B CA 1
ATOM 6003 C C . ARG B 1 343 ? 20.828 -22.75 -18.547 1 97.94 343 ARG B C 1
ATOM 6005 O O . ARG B 1 343 ? 21.625 -22.766 -19.484 1 97.94 343 ARG B O 1
ATOM 6012 N N . GLN B 1 344 ? 19.656 -23.359 -18.641 1 96.81 344 GLN B N 1
ATOM 6013 C CA . GLN B 1 344 ? 19.219 -24.094 -19.828 1 96.81 344 GLN B CA 1
ATOM 6014 C C . GLN B 1 344 ? 18.641 -23.141 -20.875 1 96.81 344 GLN B C 1
ATOM 6016 O O . GLN B 1 344 ? 18.25 -23.562 -21.969 1 96.81 344 GLN B O 1
ATOM 6021 N N . GLY B 1 345 ? 18.531 -21.875 -20.5 1 97.12 345 GLY B N 1
ATOM 6022 C CA . GLY B 1 345 ? 18.031 -20.891 -21.438 1 97.12 345 GLY B CA 1
ATOM 6023 C C . GLY B 1 345 ? 16.516 -20.812 -21.469 1 97.12 345 GLY B C 1
ATOM 6024 O O . GLY B 1 345 ? 15.93 -20.219 -22.391 1 97.12 345 GLY B O 1
ATOM 6025 N N . ILE B 1 346 ? 15.836 -21.422 -20.516 1 98.12 346 ILE B N 1
ATOM 6026 C CA . ILE B 1 346 ? 14.375 -21.359 -20.438 1 98.12 346 ILE B CA 1
ATOM 6027 C C . ILE B 1 346 ? 13.945 -20.016 -19.875 1 98.12 346 ILE B C 1
ATOM 6029 O O . ILE B 1 346 ? 14.391 -19.609 -18.797 1 98.12 346 ILE B O 1
ATOM 6033 N N . PRO B 1 347 ? 13.047 -19.25 -20.562 1 98.56 347 PRO B N 1
ATOM 6034 C CA . PRO B 1 347 ? 12.578 -17.953 -20.047 1 98.56 347 PRO B CA 1
ATOM 6035 C C . PRO B 1 347 ? 11.828 -18.078 -18.719 1 98.56 347 PRO B C 1
ATOM 6037 O O . PRO B 1 347 ? 11.047 -19.016 -18.531 1 98.56 347 PRO B O 1
ATOM 6040 N N . VAL B 1 348 ? 12.117 -17.172 -17.781 1 98.88 348 VAL B N 1
ATOM 6041 C CA . VAL B 1 348 ? 11.445 -17.125 -16.484 1 98.88 348 VAL B CA 1
ATOM 6042 C C . VAL B 1 348 ? 10.828 -15.75 -16.266 1 98.88 348 VAL B C 1
ATOM 6044 O O . VAL B 1 348 ? 11.5 -14.727 -16.453 1 98.88 348 VAL B O 1
ATOM 6047 N N . LEU B 1 349 ? 9.57 -15.711 -15.906 1 98.88 349 LEU B N 1
ATOM 6048 C CA . LEU B 1 349 ? 8.844 -14.508 -15.492 1 98.88 349 LEU B CA 1
ATOM 6049 C C . LEU B 1 349 ? 8.492 -14.562 -14.008 1 98.88 349 LEU B C 1
ATOM 6051 O O . LEU B 1 349 ? 7.766 -15.461 -13.57 1 98.88 349 LEU B O 1
ATOM 6055 N N . ALA B 1 350 ? 9.078 -13.75 -13.242 1 98.81 350 ALA B N 1
ATOM 6056 C CA . ALA B 1 350 ? 8.594 -13.516 -11.883 1 98.81 350 ALA B CA 1
ATOM 6057 C C . ALA B 1 350 ? 7.727 -12.266 -11.82 1 98.81 350 ALA B C 1
ATOM 6059 O O . ALA B 1 350 ? 8.102 -11.211 -12.344 1 98.81 350 ALA B O 1
ATOM 6060 N N . TYR B 1 351 ? 6.559 -12.367 -11.219 1 98.75 351 TYR B N 1
ATOM 6061 C CA . TYR B 1 351 ? 5.738 -11.164 -11.094 1 98.75 351 TYR B CA 1
ATOM 6062 C C . TYR B 1 351 ? 5.113 -11.078 -9.703 1 98.75 351 TYR B C 1
ATOM 6064 O O . TYR B 1 351 ? 4.793 -12.109 -9.102 1 98.75 351 TYR B O 1
ATOM 6072 N N . GLN B 1 352 ? 4.992 -9.891 -9.195 1 98.19 352 GLN B N 1
ATOM 6073 C CA . GLN B 1 352 ? 4.473 -9.625 -7.859 1 98.19 352 GLN B CA 1
ATOM 6074 C C . GLN B 1 352 ? 3.473 -8.477 -7.879 1 98.19 352 GLN B C 1
ATOM 6076 O O . GLN B 1 352 ? 3.654 -7.5 -8.617 1 98.19 352 GLN B O 1
ATOM 6081 N N . GLY B 1 353 ? 2.418 -8.672 -7.059 1 98.19 353 GLY B N 1
ATOM 6082 C CA . GLY B 1 353 ? 1.601 -7.508 -6.75 1 98.19 353 GLY B CA 1
ATOM 6083 C C . GLY B 1 353 ? 2.277 -6.535 -5.801 1 98.19 353 GLY B C 1
ATOM 6084 O O . GLY B 1 353 ? 2.932 -6.949 -4.844 1 98.19 353 GLY B O 1
ATOM 6085 N N . GLN B 1 354 ? 2.082 -5.301 -6.016 1 96.44 354 GLN B N 1
ATOM 6086 C CA . GLN B 1 354 ? 2.729 -4.215 -5.285 1 96.44 354 GLN B CA 1
ATOM 6087 C C . GLN B 1 354 ? 2.395 -4.281 -3.797 1 96.44 354 GLN B C 1
ATOM 6089 O O . GLN B 1 354 ? 3.225 -3.936 -2.953 1 96.44 354 GLN B O 1
ATOM 6094 N N . PHE B 1 355 ? 1.229 -4.734 -3.471 1 97.44 355 PHE B N 1
ATOM 6095 C CA . PHE B 1 355 ? 0.756 -4.582 -2.1 1 97.44 355 PHE B CA 1
ATOM 6096 C C . PHE B 1 355 ? 0.648 -5.934 -1.409 1 97.44 355 PHE B C 1
ATOM 6098 O O . PHE B 1 355 ? -0.065 -6.074 -0.414 1 97.44 355 PHE B O 1
ATOM 6105 N N . ASP B 1 356 ? 1.276 -6.945 -1.986 1 97.94 356 ASP B N 1
ATOM 6106 C CA . ASP B 1 356 ? 1.459 -8.234 -1.322 1 97.94 356 ASP B CA 1
ATOM 6107 C C . ASP B 1 356 ? 2.547 -8.148 -0.253 1 97.94 356 ASP B C 1
ATOM 6109 O O . ASP B 1 356 ? 3.719 -7.934 -0.568 1 97.94 356 ASP B O 1
ATOM 6113 N N . ALA B 1 357 ? 2.17 -8.367 0.997 1 97.06 357 ALA B N 1
ATOM 6114 C CA . ALA B 1 357 ? 3.131 -8.258 2.09 1 97.06 357 ALA B CA 1
ATOM 6115 C C . ALA B 1 357 ? 3.629 -9.633 2.523 1 97.06 357 ALA B C 1
ATOM 6117 O O . ALA B 1 357 ? 4.391 -9.75 3.486 1 97.06 357 ALA B O 1
ATOM 6118 N N . GLN B 1 358 ? 3.223 -10.656 1.872 1 97.06 358 GLN B N 1
ATOM 6119 C CA . GLN B 1 358 ? 3.625 -12.008 2.225 1 97.06 358 GLN B CA 1
ATOM 6120 C C . GLN B 1 358 ? 4.688 -12.539 1.264 1 97.06 358 GLN B C 1
ATOM 6122 O O . GLN B 1 358 ? 5.75 -12.992 1.694 1 97.06 358 GLN B O 1
ATOM 6127 N N . ASP B 1 359 ? 4.41 -12.492 0.035 1 97.19 359 ASP B N 1
ATOM 6128 C CA . ASP B 1 359 ? 5.32 -12.93 -1.022 1 97.19 359 ASP B CA 1
ATOM 6129 C C . ASP B 1 359 ? 5.461 -11.859 -2.1 1 97.19 359 ASP B C 1
ATOM 6131 O O . ASP B 1 359 ? 5.469 -12.164 -3.293 1 97.19 359 ASP B O 1
ATOM 6135 N N . GLY B 1 360 ? 5.562 -10.625 -1.639 1 95.88 360 GLY B N 1
ATOM 6136 C CA . GLY B 1 360 ? 5.488 -9.461 -2.516 1 95.88 360 GLY B CA 1
ATOM 6137 C C . GLY B 1 360 ? 6.836 -9.047 -3.066 1 95.88 360 GLY B C 1
ATOM 6138 O O . GLY B 1 360 ? 7.703 -9.891 -3.311 1 95.88 360 GLY B O 1
ATOM 6139 N N . VAL B 1 361 ? 6.965 -7.816 -3.369 1 95.19 361 VAL B N 1
ATOM 6140 C CA . VAL B 1 361 ? 8.031 -7.258 -4.199 1 95.19 361 VAL B CA 1
ATOM 6141 C C . VAL B 1 361 ? 9.367 -7.375 -3.477 1 95.19 361 VAL B C 1
ATOM 6143 O O . VAL B 1 361 ? 10.336 -7.898 -4.031 1 95.19 361 VAL B O 1
ATOM 6146 N N . LEU B 1 362 ? 9.438 -6.953 -2.219 1 92.5 362 LEU B N 1
ATOM 6147 C CA . LEU B 1 362 ? 10.711 -6.887 -1.514 1 92.5 362 LEU B CA 1
ATOM 6148 C C . LEU B 1 362 ? 11.289 -8.281 -1.311 1 92.5 362 LEU B C 1
ATOM 6150 O O . LEU B 1 362 ? 12.477 -8.516 -1.575 1 92.5 362 LEU B O 1
ATOM 6154 N N . VAL B 1 363 ? 10.469 -9.195 -0.873 1 92.44 363 VAL B N 1
ATOM 6155 C CA . VAL B 1 363 ? 10.969 -10.531 -0.575 1 92.44 363 VAL B CA 1
ATOM 6156 C C . VAL B 1 363 ? 11.367 -11.234 -1.87 1 92.44 363 VAL B C 1
ATOM 6158 O O . VAL B 1 363 ? 12.328 -12.008 -1.896 1 92.44 363 VAL B O 1
ATOM 6161 N N . SER B 1 364 ? 10.688 -10.969 -2.941 1 94.81 364 SER B N 1
ATOM 6162 C CA . SER B 1 364 ? 10.992 -11.617 -4.211 1 94.81 364 SER B CA 1
ATOM 6163 C C . SER B 1 364 ? 12.219 -10.992 -4.871 1 94.81 364 SER B C 1
ATOM 6165 O O . SER B 1 364 ? 13.008 -11.688 -5.508 1 94.81 364 SER B O 1
ATOM 6167 N N . THR B 1 365 ? 12.328 -9.68 -4.711 1 94.5 365 THR B N 1
ATOM 6168 C CA . THR B 1 365 ? 13.523 -9.023 -5.227 1 94.5 365 THR B CA 1
ATOM 6169 C C . THR B 1 365 ? 14.781 -9.641 -4.621 1 94.5 365 THR B C 1
ATOM 6171 O O . THR B 1 365 ? 15.789 -9.828 -5.312 1 94.5 365 THR B O 1
ATOM 6174 N N . ARG B 1 366 ? 14.742 -9.992 -3.406 1 94.06 366 ARG B N 1
ATOM 6175 C CA . ARG B 1 366 ? 15.914 -10.508 -2.705 1 94.06 366 ARG B CA 1
ATOM 6176 C C . ARG B 1 366 ? 16.328 -11.867 -3.262 1 94.06 366 ARG B C 1
ATOM 6178 O O . ARG B 1 366 ? 17.5 -12.117 -3.49 1 94.06 366 ARG B O 1
ATOM 6185 N N . TRP B 1 367 ? 15.375 -12.773 -3.461 1 97 367 TRP B N 1
ATOM 6186 C CA . TRP B 1 367 ? 15.797 -14.078 -3.949 1 97 367 TRP B CA 1
ATOM 6187 C C . TRP B 1 367 ? 16.125 -14.023 -5.438 1 97 367 TRP B C 1
ATOM 6189 O O . TRP B 1 367 ? 17 -14.766 -5.914 1 97 367 TRP B O 1
ATOM 6199 N N . LEU B 1 368 ? 15.508 -13.156 -6.211 1 97.62 368 LEU B N 1
ATOM 6200 C CA . LEU B 1 368 ? 15.883 -12.969 -7.609 1 97.62 368 LEU B CA 1
ATOM 6201 C C . LEU B 1 368 ? 17.312 -12.484 -7.73 1 97.62 368 LEU B C 1
ATOM 6203 O O . LEU B 1 368 ? 18.062 -12.938 -8.609 1 97.62 368 LEU B O 1
ATOM 6207 N N . ASP B 1 369 ? 17.703 -11.617 -6.828 1 95.88 369 ASP B N 1
ATOM 6208 C CA . ASP B 1 369 ? 19.047 -11.055 -6.863 1 95.88 369 ASP B CA 1
ATOM 6209 C C . ASP B 1 369 ? 20.078 -12.055 -6.332 1 95.88 369 ASP B C 1
ATOM 6211 O O . ASP B 1 369 ? 21.281 -11.875 -6.523 1 95.88 369 ASP B O 1
ATOM 6215 N N . ALA B 1 370 ? 19.625 -13.086 -5.711 1 96.56 370 ALA B N 1
ATOM 6216 C CA . ALA B 1 370 ? 20.5 -14.102 -5.145 1 96.56 370 ALA B CA 1
ATOM 6217 C C . ALA B 1 370 ? 20.734 -15.242 -6.133 1 96.56 370 ALA B C 1
ATOM 6219 O O . ALA B 1 370 ? 21.547 -16.125 -5.887 1 96.56 370 ALA B O 1
ATOM 6220 N N . LEU B 1 371 ? 20.047 -15.227 -7.262 1 98.06 371 LEU B N 1
ATOM 6221 C CA . LEU B 1 371 ? 20.156 -16.281 -8.258 1 98.06 371 LEU B CA 1
ATOM 6222 C C . LEU B 1 371 ? 21.578 -16.375 -8.805 1 98.06 371 LEU B C 1
ATOM 6224 O O . LEU B 1 371 ? 22.219 -15.352 -9.047 1 98.06 371 LEU B O 1
ATOM 6228 N N . SER B 1 372 ? 22.031 -17.578 -8.906 1 97.44 372 SER B N 1
ATOM 6229 C CA . SER B 1 372 ? 23.297 -17.844 -9.578 1 97.44 372 SER B CA 1
ATOM 6230 C C . SER B 1 372 ? 23.078 -18.328 -11.008 1 97.44 372 SER B C 1
ATOM 6232 O O . SER B 1 372 ? 22.609 -19.453 -11.227 1 97.44 372 SER B O 1
ATOM 6234 N N . TRP B 1 373 ? 23.406 -17.594 -11.977 1 97.31 373 TRP B N 1
ATOM 6235 C CA . TRP B 1 373 ? 23.328 -17.859 -13.406 1 97.31 373 TRP B CA 1
ATOM 6236 C C . TRP B 1 373 ? 24.141 -16.844 -14.195 1 97.31 373 TRP B C 1
ATOM 6238 O O . TRP B 1 373 ? 24.703 -15.906 -13.617 1 97.31 373 TRP B O 1
ATOM 6248 N N . ASP B 1 374 ? 24.391 -16.938 -15.422 1 97.06 374 ASP B N 1
ATOM 6249 C CA . ASP B 1 374 ? 25.312 -16.141 -16.234 1 97.06 374 ASP B CA 1
ATOM 6250 C C . ASP B 1 374 ? 24.859 -14.68 -16.281 1 97.06 374 ASP B C 1
ATOM 6252 O O . ASP B 1 374 ? 25.703 -13.781 -16.422 1 97.06 374 ASP B O 1
ATOM 6256 N N . GLY B 1 375 ? 23.609 -14.383 -16.094 1 97.38 375 GLY B N 1
ATOM 6257 C CA . GLY B 1 375 ? 23.109 -13.023 -16.188 1 97.38 375 GLY B CA 1
ATOM 6258 C C . GLY B 1 375 ? 22.906 -12.367 -14.836 1 97.38 375 GLY B C 1
ATOM 6259 O O . GLY B 1 375 ? 22.297 -11.305 -14.742 1 97.38 375 GLY B O 1
ATOM 6260 N N . ALA B 1 376 ? 23.422 -12.945 -13.781 1 96.94 376 ALA B N 1
ATOM 6261 C CA . ALA B 1 376 ? 23.109 -12.516 -12.414 1 96.94 376 ALA B CA 1
ATOM 6262 C C . ALA B 1 376 ? 23.562 -11.078 -12.172 1 96.94 376 ALA B C 1
ATOM 6264 O O . ALA B 1 376 ? 22.797 -10.258 -11.664 1 96.94 376 ALA B O 1
ATOM 6265 N N . ASP B 1 377 ? 24.797 -10.727 -12.484 1 96.38 377 ASP B N 1
ATOM 6266 C CA . ASP B 1 377 ? 25.328 -9.383 -12.258 1 96.38 377 ASP B CA 1
ATOM 6267 C C . ASP B 1 377 ? 24.562 -8.344 -13.07 1 96.38 377 ASP B C 1
ATOM 6269 O O . ASP B 1 377 ? 24.219 -7.277 -12.555 1 96.38 377 ASP B O 1
ATOM 6273 N N . ALA B 1 378 ? 24.344 -8.68 -14.32 1 97.25 378 ALA B N 1
ATOM 6274 C CA . ALA B 1 378 ? 23.594 -7.777 -15.18 1 97.25 378 ALA B CA 1
ATOM 6275 C C . ALA B 1 378 ? 22.188 -7.551 -14.625 1 97.25 378 ALA B C 1
ATOM 6277 O O . ALA B 1 378 ? 21.641 -6.441 -14.703 1 97.25 378 ALA B O 1
ATOM 6278 N N . PHE B 1 379 ? 21.594 -8.547 -14.125 1 97.06 379 PHE B N 1
ATOM 6279 C CA . PHE B 1 379 ? 20.234 -8.445 -13.602 1 97.06 379 PHE B CA 1
ATOM 6280 C C . PHE B 1 379 ? 20.188 -7.555 -12.359 1 97.06 379 PHE B C 1
ATOM 6282 O O . PHE B 1 379 ? 19.266 -6.754 -12.195 1 97.06 379 PHE B O 1
ATOM 6289 N N . ARG B 1 380 ? 21.156 -7.656 -11.453 1 93.62 380 ARG B N 1
ATOM 6290 C CA . ARG B 1 380 ? 21.234 -6.848 -10.242 1 93.62 380 ARG B CA 1
ATOM 6291 C C . ARG B 1 380 ? 21.391 -5.371 -10.578 1 93.62 380 ARG B C 1
ATOM 6293 O O . ARG B 1 380 ? 21 -4.504 -9.789 1 93.62 380 ARG B O 1
ATOM 6300 N N . SER B 1 381 ? 21.891 -5.078 -11.773 1 93.44 381 SER B N 1
ATOM 6301 C CA . SER B 1 381 ? 22.172 -3.697 -12.156 1 93.44 381 SER B CA 1
ATOM 6302 C C . SER B 1 381 ? 21.172 -3.211 -13.211 1 93.44 381 SER B C 1
ATOM 6304 O O . SER B 1 381 ? 21.281 -2.084 -13.695 1 93.44 381 SER B O 1
ATOM 6306 N N . ALA B 1 382 ? 20.266 -4.035 -13.539 1 94 382 ALA B N 1
ATOM 6307 C CA . ALA B 1 382 ? 19.359 -3.734 -14.641 1 94 382 ALA B CA 1
ATOM 6308 C C . ALA B 1 382 ? 18.469 -2.549 -14.297 1 94 382 ALA B C 1
ATOM 6310 O O . ALA B 1 382 ? 18.016 -2.406 -13.156 1 94 382 ALA B O 1
ATOM 6311 N N . THR B 1 383 ? 18.156 -1.701 -15.281 1 89.31 383 THR B N 1
ATOM 6312 C CA . THR B 1 383 ? 17.203 -0.611 -15.141 1 89.31 383 THR B CA 1
ATOM 6313 C C . THR B 1 383 ? 15.789 -1.09 -15.453 1 89.31 383 THR B C 1
ATOM 6315 O O . THR B 1 383 ? 15.609 -2.135 -16.078 1 89.31 383 THR B O 1
ATOM 6318 N N . LYS B 1 384 ? 14.875 -0.309 -14.984 1 92.44 384 LYS B N 1
ATOM 6319 C CA . LYS B 1 384 ? 13.477 -0.682 -15.156 1 92.44 384 LYS B CA 1
ATOM 6320 C C . LYS B 1 384 ? 12.898 -0.086 -16.438 1 92.44 384 LYS B C 1
ATOM 6322 O O . LYS B 1 384 ? 13.406 0.915 -16.938 1 92.44 384 LYS B O 1
ATOM 6327 N N . SER B 1 385 ? 11.938 -0.764 -16.953 1 93.81 385 SER B N 1
ATOM 6328 C CA . SER B 1 385 ? 11.047 -0.238 -17.984 1 93.81 385 SER B CA 1
ATOM 6329 C C . SER B 1 385 ? 9.602 -0.241 -17.516 1 93.81 385 SER B C 1
ATOM 6331 O O . SER B 1 385 ? 9.266 -0.884 -16.516 1 93.81 385 SER B O 1
ATOM 6333 N N . TYR B 1 386 ? 8.797 0.545 -18.219 1 93.75 386 TYR B N 1
ATOM 6334 C CA . TYR B 1 386 ? 7.414 0.743 -17.812 1 93.75 386 TYR B CA 1
ATOM 6335 C C . TYR B 1 386 ? 6.453 0.482 -18.969 1 93.75 386 TYR B C 1
ATOM 6337 O O . TYR B 1 386 ? 6.766 0.788 -20.109 1 93.75 386 TYR B O 1
ATOM 6345 N N . MET B 1 387 ? 5.383 -0.158 -18.625 1 95.12 387 MET B N 1
ATOM 6346 C CA . MET B 1 387 ? 4.332 -0.345 -19.625 1 95.12 387 MET B CA 1
ATOM 6347 C C . MET B 1 387 ? 3.006 0.221 -19.125 1 95.12 387 MET B C 1
ATOM 6349 O O . MET B 1 387 ? 2.6 -0.044 -17.984 1 95.12 387 MET B O 1
ATOM 6353 N N . THR B 1 388 ? 2.377 1.037 -19.938 1 95 388 THR B N 1
ATOM 6354 C CA . THR B 1 388 ? 1.072 1.622 -19.656 1 95 388 THR B CA 1
ATOM 6355 C C . THR B 1 388 ? -0.049 0.691 -20.109 1 95 388 THR B C 1
ATOM 6357 O O . THR B 1 388 ? -0.017 0.17 -21.219 1 95 388 THR B O 1
ATOM 6360 N N . VAL B 1 389 ? -0.882 0.379 -19.219 1 95.69 389 VAL B N 1
ATOM 6361 C CA . VAL B 1 389 ? -2.096 -0.382 -19.5 1 95.69 389 VAL B CA 1
ATOM 6362 C C . VAL B 1 389 ? -3.322 0.434 -19.094 1 95.69 389 VAL B C 1
ATOM 6364 O O . VAL B 1 389 ? -3.414 0.914 -17.969 1 95.69 389 VAL B O 1
ATOM 6367 N N . ALA B 1 390 ? -4.211 0.61 -20.016 1 91.69 390 ALA B N 1
ATOM 6368 C CA . ALA B 1 390 ? -5.426 1.392 -19.781 1 91.69 390 ALA B CA 1
ATOM 6369 C C . ALA B 1 390 ? -5.094 2.779 -19.25 1 91.69 390 ALA B C 1
ATOM 6371 O O . ALA B 1 390 ? -5.719 3.244 -18.297 1 91.69 390 ALA B O 1
ATOM 6372 N N . GLY B 1 391 ? -4.055 3.352 -19.703 1 90.81 391 GLY B N 1
ATOM 6373 C CA . GLY B 1 391 ? -3.734 4.746 -19.453 1 90.81 391 GLY B CA 1
ATOM 6374 C C . GLY B 1 391 ? -2.908 4.949 -18.188 1 90.81 391 GLY B C 1
ATOM 6375 O O . GLY B 1 391 ? -2.576 6.078 -17.828 1 90.81 391 GLY B O 1
ATOM 6376 N N . ARG B 1 392 ? -2.494 3.91 -17.578 1 91 392 ARG B N 1
ATOM 6377 C CA . ARG B 1 392 ? -1.697 4.051 -16.359 1 91 392 ARG B CA 1
ATOM 6378 C C . ARG B 1 392 ? -0.454 3.168 -16.422 1 91 392 ARG B C 1
ATOM 6380 O O . ARG B 1 392 ? -0.475 2.094 -17.031 1 91 392 ARG B O 1
ATOM 6387 N N . PRO B 1 393 ? 0.601 3.652 -15.781 1 92.19 393 PRO B N 1
ATOM 6388 C CA . PRO B 1 393 ? 1.78 2.787 -15.703 1 92.19 393 PRO B CA 1
ATOM 6389 C C . PRO B 1 393 ? 1.563 1.576 -14.797 1 92.19 393 PRO B C 1
ATOM 6391 O O . PRO B 1 393 ? 1.906 1.618 -13.617 1 92.19 393 PRO B O 1
ATOM 6394 N N . ALA B 1 394 ? 1.16 0.469 -15.367 1 95.06 394 ALA B N 1
ATOM 6395 C CA . ALA B 1 394 ? 0.656 -0.66 -14.586 1 95.06 394 ALA B CA 1
ATOM 6396 C C . ALA B 1 394 ? 1.743 -1.71 -14.375 1 95.06 394 ALA B C 1
ATOM 6398 O O . ALA B 1 394 ? 1.702 -2.469 -13.406 1 95.06 394 ALA B O 1
ATOM 6399 N N . LEU B 1 395 ? 2.709 -1.784 -15.289 1 97.25 395 LEU B N 1
ATOM 6400 C CA . LEU B 1 395 ? 3.729 -2.824 -15.219 1 97.25 395 LEU B CA 1
ATOM 6401 C C . LEU B 1 395 ? 5.125 -2.213 -15.141 1 97.25 395 LEU B C 1
ATOM 6403 O O . LEU B 1 395 ? 5.52 -1.45 -16.031 1 97.25 395 LEU B O 1
ATOM 6407 N N . ILE B 1 396 ? 5.84 -2.545 -14.117 1 95.06 396 ILE B N 1
ATOM 6408 C CA . ILE B 1 396 ? 7.227 -2.135 -13.93 1 95.06 396 ILE B CA 1
ATOM 6409 C C . ILE B 1 396 ? 8.148 -3.346 -14.078 1 95.06 396 ILE B C 1
ATOM 6411 O O . ILE B 1 396 ? 8.062 -4.293 -13.289 1 95.06 396 ILE B O 1
ATOM 6415 N N . THR B 1 397 ? 9.055 -3.322 -15.07 1 96.56 397 THR B N 1
ATOM 6416 C CA . THR B 1 397 ? 9.75 -4.535 -15.484 1 96.56 397 THR B CA 1
ATOM 6417 C C . THR B 1 397 ? 11.266 -4.344 -15.398 1 96.56 397 THR B C 1
ATOM 6419 O O . THR B 1 397 ? 11.781 -3.287 -15.766 1 96.56 397 THR B O 1
ATOM 6422 N N . ARG B 1 398 ? 11.914 -5.301 -14.82 1 95.19 398 ARG B N 1
ATOM 6423 C CA . ARG B 1 398 ? 13.352 -5.52 -14.961 1 95.19 398 ARG B CA 1
ATOM 6424 C C . ARG B 1 398 ? 13.633 -6.801 -15.734 1 95.19 398 ARG B C 1
ATOM 6426 O O . ARG B 1 398 ? 13.062 -7.852 -15.438 1 95.19 398 ARG B O 1
ATOM 6433 N N . GLN B 1 399 ? 14.469 -6.691 -16.75 1 96.31 399 GLN B N 1
ATOM 6434 C CA . GLN B 1 399 ? 14.703 -7.871 -17.578 1 96.31 399 GLN B CA 1
ATOM 6435 C C . GLN B 1 399 ? 16.141 -7.93 -18.062 1 96.31 399 GLN B C 1
ATOM 6437 O O . GLN B 1 399 ? 16.734 -6.906 -18.422 1 96.31 399 GLN B O 1
ATOM 6442 N N . VAL B 1 400 ? 16.734 -9.039 -17.922 1 97.06 400 VAL B N 1
ATOM 6443 C CA . VAL B 1 400 ? 18.031 -9.375 -18.516 1 97.06 400 VAL B CA 1
ATOM 6444 C C . VAL B 1 400 ? 17.953 -10.758 -19.172 1 97.06 400 VAL B C 1
ATOM 6446 O O . VAL B 1 400 ? 17.547 -11.734 -18.531 1 97.06 400 VAL B O 1
ATOM 6449 N N . ALA B 1 401 ? 18.25 -10.758 -20.5 1 95.94 401 ALA B N 1
ATOM 6450 C CA . ALA B 1 401 ? 18.172 -12.016 -21.25 1 95.94 401 ALA B CA 1
ATOM 6451 C C . ALA B 1 401 ? 16.797 -12.656 -21.094 1 95.94 401 ALA B C 1
ATOM 6453 O O . ALA B 1 401 ? 15.773 -12.031 -21.391 1 95.94 401 ALA B O 1
ATOM 6454 N N . HIS B 1 402 ? 16.734 -13.875 -20.438 1 96.75 402 HIS B N 1
ATOM 6455 C CA . HIS B 1 402 ? 15.453 -14.578 -20.406 1 96.75 402 HIS B CA 1
ATOM 6456 C C . HIS B 1 402 ? 14.867 -14.602 -19 1 96.75 402 HIS B C 1
ATOM 6458 O O . HIS B 1 402 ? 13.977 -15.398 -18.703 1 96.75 402 HIS B O 1
ATOM 6464 N N . LEU B 1 403 ? 15.375 -13.727 -18.078 1 98.62 403 LEU B N 1
ATOM 6465 C CA . LEU B 1 403 ? 14.766 -13.492 -16.766 1 98.62 403 LEU B CA 1
ATOM 6466 C C . LEU B 1 403 ? 14.055 -12.141 -16.734 1 98.62 403 LEU B C 1
ATOM 6468 O O . LEU B 1 403 ? 14.664 -11.109 -17.031 1 98.62 403 LEU B O 1
ATOM 6472 N N . ARG B 1 404 ? 12.828 -12.164 -16.406 1 98.06 404 ARG B N 1
ATOM 6473 C CA . ARG B 1 404 ? 11.984 -10.977 -16.312 1 98.06 404 ARG B CA 1
ATOM 6474 C C . ARG B 1 404 ? 11.32 -10.891 -14.938 1 98.06 404 ARG B C 1
ATOM 6476 O O . ARG B 1 404 ? 10.797 -11.883 -14.438 1 98.06 404 ARG B O 1
ATOM 6483 N N . HIS B 1 405 ? 11.438 -9.789 -14.289 1 98.06 405 HIS B N 1
ATOM 6484 C CA . HIS B 1 405 ? 10.719 -9.477 -13.055 1 98.06 405 HIS B CA 1
ATOM 6485 C C . HIS B 1 405 ? 9.742 -8.328 -13.258 1 98.06 405 HIS B C 1
ATOM 6487 O O . HIS B 1 405 ? 10.133 -7.238 -13.68 1 98.06 405 HIS B O 1
ATOM 6493 N N . VAL B 1 406 ? 8.461 -8.562 -12.969 1 98.12 406 VAL B N 1
ATOM 6494 C CA . VAL B 1 406 ? 7.441 -7.543 -13.188 1 98.12 406 VAL B CA 1
ATOM 6495 C C . VAL B 1 406 ? 6.727 -7.234 -11.875 1 98.12 406 VAL B C 1
ATOM 6497 O O . VAL B 1 406 ? 6.25 -8.148 -11.195 1 98.12 406 VAL B O 1
ATOM 6500 N N . VAL B 1 407 ? 6.707 -6.008 -11.523 1 97.06 407 VAL B N 1
ATOM 6501 C CA . VAL B 1 407 ? 5.852 -5.516 -10.445 1 97.06 407 VAL B CA 1
ATOM 6502 C C . VAL B 1 407 ? 4.555 -4.961 -11.031 1 97.06 407 VAL B C 1
ATOM 6504 O O . VAL B 1 407 ? 4.582 -4.066 -11.875 1 97.06 407 VAL B O 1
ATOM 6507 N N . VAL B 1 408 ? 3.469 -5.52 -10.609 1 97.88 408 VAL B N 1
ATOM 6508 C CA . VAL B 1 408 ? 2.162 -5.07 -11.078 1 97.88 408 VAL B CA 1
ATOM 6509 C C . VAL B 1 408 ? 1.567 -4.078 -10.086 1 97.88 408 VAL B C 1
ATOM 6511 O O . VAL B 1 408 ? 1.156 -4.461 -8.984 1 97.88 408 VAL B O 1
ATOM 6514 N N . ARG B 1 409 ? 1.457 -2.869 -10.492 1 95.75 409 ARG B N 1
ATOM 6515 C CA . ARG B 1 409 ? 0.957 -1.804 -9.633 1 95.75 409 ARG B CA 1
ATOM 6516 C C . ARG B 1 409 ? -0.518 -2.012 -9.305 1 95.75 409 ARG B C 1
ATOM 6518 O O . ARG B 1 409 ? -1.298 -2.426 -10.164 1 95.75 409 ARG B O 1
ATOM 6525 N N . GLY B 1 410 ? -0.807 -1.71 -8.047 1 95.19 410 GLY B N 1
ATOM 6526 C CA . GLY B 1 410 ? -2.197 -1.747 -7.613 1 95.19 410 GLY B CA 1
ATOM 6527 C C . GLY B 1 410 ? -2.703 -3.154 -7.355 1 95.19 410 GLY B C 1
ATOM 6528 O O . GLY B 1 410 ? -3.896 -3.355 -7.117 1 95.19 410 GLY B O 1
ATOM 6529 N N . ALA B 1 411 ? -1.846 -4.148 -7.367 1 97.75 411 ALA B N 1
ATOM 6530 C CA . ALA B 1 411 ? -2.277 -5.523 -7.141 1 97.75 411 ALA B CA 1
ATOM 6531 C C . ALA B 1 411 ? -1.722 -6.066 -5.824 1 97.75 411 ALA B C 1
ATOM 6533 O O . ALA B 1 411 ? -0.683 -5.602 -5.348 1 97.75 411 ALA B O 1
ATOM 6534 N N . GLY B 1 412 ? -2.492 -7 -5.23 1 97.94 412 GLY B N 1
ATOM 6535 C CA . GLY B 1 412 ? -1.984 -7.84 -4.16 1 97.94 412 GLY B CA 1
ATOM 6536 C C . GLY B 1 412 ? -1.48 -9.188 -4.645 1 97.94 412 GLY B C 1
ATOM 6537 O O . GLY B 1 412 ? -0.857 -9.273 -5.703 1 97.94 412 GLY B O 1
ATOM 6538 N N . HIS B 1 413 ? -1.704 -10.164 -3.852 1 98.31 413 HIS B N 1
ATOM 6539 C CA . HIS B 1 413 ? -1.197 -11.516 -4.07 1 98.31 413 HIS B CA 1
ATOM 6540 C C . HIS B 1 413 ? -1.843 -12.156 -5.293 1 98.31 413 HIS B C 1
ATOM 6542 O O . HIS B 1 413 ? -1.221 -12.977 -5.969 1 98.31 413 HIS B O 1
ATOM 6548 N N . MET B 1 414 ? -3.076 -11.812 -5.527 1 98 414 MET B N 1
ATOM 6549 C CA . MET B 1 414 ? -3.807 -12.375 -6.66 1 98 414 MET B CA 1
ATOM 6550 C C . MET B 1 414 ? -3.838 -11.383 -7.824 1 98 414 MET B C 1
ATOM 6552 O O . MET B 1 414 ? -4.902 -10.867 -8.18 1 98 414 MET B O 1
ATOM 6556 N N . VAL B 1 415 ? -2.74 -11.305 -8.453 1 98.69 415 VAL B N 1
ATOM 6557 C CA . VAL B 1 415 ? -2.48 -10.289 -9.469 1 98.69 415 VAL B CA 1
ATOM 6558 C C . VAL B 1 415 ? -3.568 -10.344 -10.539 1 98.69 415 VAL B C 1
ATOM 6560 O O . VAL B 1 415 ? -4.172 -9.32 -10.875 1 98.69 415 VAL B O 1
ATOM 6563 N N . PRO B 1 416 ? -3.957 -11.516 -11.07 1 98.5 416 PRO B N 1
ATOM 6564 C CA . PRO B 1 416 ? -4.961 -11.516 -12.133 1 98.5 416 PRO B CA 1
ATOM 6565 C C . PRO B 1 416 ? -6.352 -11.125 -11.633 1 98.5 416 PRO B C 1
ATOM 6567 O O . 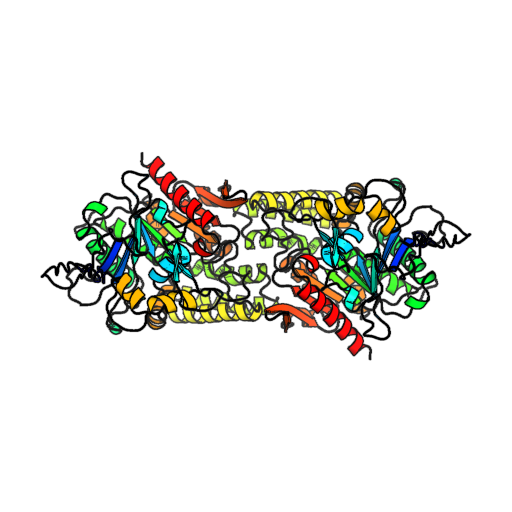PRO B 1 416 ? -7.195 -10.688 -12.422 1 98.5 416 PRO B O 1
ATOM 6570 N N . HIS B 1 417 ? -6.582 -11.344 -10.352 1 97.94 417 HIS B N 1
ATOM 6571 C CA . HIS B 1 417 ? -7.852 -10.914 -9.773 1 97.94 417 HIS B CA 1
ATOM 6572 C C . HIS B 1 417 ? -7.84 -9.414 -9.484 1 97.94 417 HIS B C 1
ATOM 6574 O O . HIS B 1 417 ? -8.82 -8.719 -9.742 1 97.94 417 HIS B O 1
ATOM 6580 N N . ASP B 1 418 ? -6.742 -8.914 -8.961 1 97.81 418 ASP B N 1
ATOM 6581 C CA . ASP B 1 418 ? -6.641 -7.547 -8.461 1 97.81 418 ASP B CA 1
ATOM 6582 C C . ASP B 1 418 ? -6.496 -6.555 -9.609 1 97.81 418 ASP B C 1
ATOM 6584 O O . ASP B 1 418 ? -6.988 -5.43 -9.531 1 97.81 418 ASP B O 1
ATOM 6588 N N . GLN B 1 419 ? -5.75 -6.957 -10.609 1 97.81 419 GLN B N 1
ATOM 6589 C CA . GLN B 1 419 ? -5.508 -6.148 -11.797 1 97.81 419 GLN B CA 1
ATOM 6590 C C . GLN B 1 419 ? -5.586 -6.992 -13.062 1 97.81 419 GLN B C 1
ATOM 6592 O O . GLN B 1 419 ? -4.574 -7.211 -13.734 1 97.81 419 GLN B O 1
ATOM 6597 N N . PRO B 1 420 ? -6.809 -7.336 -13.461 1 98 420 PRO B N 1
ATOM 6598 C CA . PRO B 1 420 ? -6.988 -8.32 -14.539 1 98 420 PRO B CA 1
ATOM 6599 C C . PRO B 1 420 ? -6.422 -7.84 -15.875 1 98 420 PRO B C 1
ATOM 6601 O O . PRO B 1 420 ? -5.758 -8.602 -16.578 1 98 420 PRO B O 1
ATOM 6604 N N . GLU B 1 421 ? -6.656 -6.562 -16.234 1 97.94 421 GLU B N 1
ATOM 6605 C CA . GLU B 1 421 ? -6.18 -6.055 -17.516 1 97.94 421 GLU B CA 1
ATOM 6606 C C . GLU B 1 421 ? -4.656 -6 -17.547 1 97.94 421 GLU B C 1
ATOM 6608 O O . GLU B 1 421 ? -4.043 -6.367 -18.547 1 97.94 421 GLU B O 1
ATOM 6613 N N . ALA B 1 422 ? -4.078 -5.535 -16.516 1 98.12 422 ALA B N 1
ATOM 6614 C CA . ALA B 1 422 ? -2.621 -5.477 -16.422 1 98.12 422 ALA B CA 1
ATOM 6615 C C . ALA B 1 422 ? -2.014 -6.879 -16.453 1 98.12 422 ALA B C 1
ATOM 6617 O O . ALA B 1 422 ? -0.98 -7.098 -17.094 1 98.12 422 ALA B O 1
ATOM 6618 N N . ALA B 1 423 ? -2.643 -7.785 -15.758 1 98.69 423 ALA B N 1
ATOM 6619 C CA . ALA B 1 423 ? -2.156 -9.164 -15.703 1 98.69 423 ALA B CA 1
ATOM 6620 C C . ALA B 1 423 ? -2.176 -9.805 -17.094 1 98.69 423 ALA B C 1
ATOM 6622 O O . ALA B 1 423 ? -1.229 -10.492 -17.484 1 98.69 423 ALA B O 1
ATOM 6623 N N . ARG B 1 424 ? -3.219 -9.555 -17.797 1 98.12 424 ARG B N 1
ATOM 6624 C CA . ARG B 1 424 ? -3.314 -10.078 -19.156 1 98.12 424 ARG B CA 1
ATOM 6625 C C . ARG B 1 424 ? -2.252 -9.461 -20.062 1 98.12 424 ARG B C 1
ATOM 6627 O O . ARG B 1 424 ? -1.59 -10.172 -20.812 1 98.12 424 ARG B O 1
ATOM 6634 N N . ALA B 1 425 ? -2.135 -8.156 -19.969 1 98 425 ALA B N 1
ATOM 6635 C CA . ALA B 1 425 ? -1.114 -7.48 -20.766 1 98 425 ALA B CA 1
ATOM 6636 C C . ALA B 1 425 ? 0.273 -8.047 -20.469 1 98 425 ALA B C 1
ATOM 6638 O O . ALA B 1 425 ? 1.083 -8.227 -21.375 1 98 425 ALA B O 1
ATOM 6639 N N . MET B 1 426 ? 0.551 -8.289 -19.203 1 98.56 426 MET B N 1
ATOM 6640 C CA . MET B 1 426 ? 1.835 -8.828 -18.766 1 98.56 426 MET B CA 1
ATOM 6641 C C . MET B 1 426 ? 2.107 -10.18 -19.422 1 98.56 426 MET B C 1
ATOM 6643 O O . MET B 1 426 ? 3.166 -10.383 -20.016 1 98.56 426 MET B O 1
ATOM 6647 N N . ILE B 1 427 ? 1.146 -11.102 -19.344 1 98.38 427 ILE B N 1
ATOM 6648 C CA . ILE B 1 427 ? 1.356 -12.469 -19.828 1 98.38 427 ILE B CA 1
ATOM 6649 C C . ILE B 1 427 ? 1.431 -12.477 -21.344 1 98.38 427 ILE B C 1
ATOM 6651 O O . ILE B 1 427 ? 2.246 -13.195 -21.938 1 98.38 427 ILE B O 1
ATOM 6655 N N . ASP B 1 428 ? 0.565 -11.664 -22 1 96.38 428 ASP B N 1
ATOM 6656 C CA . ASP B 1 428 ? 0.595 -11.57 -23.453 1 96.38 428 ASP B CA 1
ATOM 6657 C C . ASP B 1 428 ? 1.94 -11.031 -23.938 1 96.38 428 ASP B C 1
ATOM 6659 O O . ASP B 1 428 ? 2.518 -11.562 -24.891 1 96.38 428 ASP B O 1
ATOM 6663 N N . ASP B 1 429 ? 2.346 -10.008 -23.312 1 96.81 429 ASP B N 1
ATOM 6664 C CA . ASP B 1 429 ? 3.613 -9.391 -23.703 1 96.81 429 ASP B CA 1
ATOM 6665 C C . ASP B 1 429 ? 4.777 -10.359 -23.484 1 96.81 429 ASP B C 1
ATOM 6667 O O . ASP B 1 429 ? 5.684 -10.438 -24.312 1 96.81 429 ASP B O 1
ATOM 6671 N N . TRP B 1 430 ? 4.801 -11.055 -22.359 1 97.69 430 TRP B N 1
ATOM 6672 C CA . TRP B 1 430 ? 5.855 -12.008 -22.031 1 97.69 430 TRP B CA 1
ATOM 6673 C C . TRP B 1 430 ? 5.898 -13.133 -23.062 1 97.69 430 TRP B C 1
ATOM 6675 O O . TRP B 1 430 ? 6.965 -13.453 -23.594 1 97.69 430 TRP B O 1
ATOM 6685 N N . ILE B 1 431 ? 4.77 -13.711 -23.391 1 96.69 431 ILE B N 1
ATOM 6686 C CA . ILE B 1 431 ? 4.68 -14.82 -24.344 1 96.69 431 ILE B CA 1
ATOM 6687 C C . ILE B 1 431 ? 5.102 -14.344 -25.734 1 96.69 431 ILE B C 1
ATOM 6689 O O . ILE B 1 431 ? 5.867 -15.023 -26.422 1 96.69 431 ILE B O 1
ATOM 6693 N N . ALA B 1 432 ? 4.637 -13.156 -26.125 1 94.06 432 ALA B N 1
ATOM 6694 C CA . ALA B 1 432 ? 4.992 -12.602 -27.422 1 94.06 432 ALA B CA 1
ATOM 6695 C C . ALA B 1 432 ? 6.5 -12.375 -27.531 1 94.06 432 ALA B C 1
ATOM 6697 O O . ALA B 1 432 ? 7.09 -12.586 -28.594 1 94.06 432 ALA B O 1
ATOM 6698 N N . SER B 1 433 ? 7.094 -11.953 -26.453 1 94 433 SER B N 1
ATOM 6699 C CA . SER B 1 433 ? 8.523 -11.664 -26.469 1 94 433 SER B CA 1
ATOM 6700 C C . SER B 1 433 ? 9.344 -12.93 -26.672 1 94 433 SER B C 1
ATOM 6702 O O . SER B 1 433 ? 10.414 -12.891 -27.281 1 94 433 SER B O 1
ATOM 6704 N N . ILE B 1 434 ? 8.914 -14.031 -26.172 1 93.75 434 ILE B N 1
ATOM 6705 C CA . ILE B 1 434 ? 9.617 -15.312 -26.281 1 93.75 434 ILE B CA 1
ATOM 6706 C C . ILE B 1 434 ? 9.43 -15.867 -27.688 1 93.75 434 ILE B C 1
ATOM 6708 O O . ILE B 1 434 ? 10.375 -16.406 -28.281 1 93.75 434 ILE B O 1
ATOM 6712 N N . ARG B 1 435 ? 8.336 -15.672 -28.219 1 87.94 435 ARG B N 1
ATOM 6713 C CA . ARG B 1 435 ? 8.039 -16.188 -29.547 1 87.94 435 ARG B CA 1
ATOM 6714 C C . ARG B 1 435 ? 8.797 -15.422 -30.625 1 87.94 435 ARG B C 1
ATOM 6716 O O . ARG B 1 435 ? 9.195 -16 -31.625 1 87.94 435 ARG B O 1
ATOM 6723 N N . SER B 1 436 ? 8.953 -14.164 -30.422 1 82.19 436 SER B N 1
ATOM 6724 C CA . SER B 1 436 ? 9.703 -13.344 -31.375 1 82.19 436 SER B CA 1
ATOM 6725 C C . SER B 1 436 ? 11.188 -13.672 -31.344 1 82.19 436 SER B C 1
ATOM 6727 O O . SER B 1 436 ? 11.875 -13.562 -32.344 1 82.19 436 SER B O 1
ATOM 6729 N N . ALA B 1 437 ? 11.68 -14.117 -30.219 1 77.69 437 ALA B N 1
ATOM 6730 C CA . ALA B 1 437 ? 13.094 -14.461 -30.078 1 77.69 437 ALA B CA 1
ATOM 6731 C C . ALA B 1 437 ? 13.398 -15.82 -30.688 1 77.69 437 ALA B C 1
ATOM 6733 O O . ALA B 1 437 ? 14.516 -16.062 -31.141 1 77.69 437 ALA B O 1
ATOM 6734 N N . SER B 1 438 ? 12.367 -16.672 -30.641 1 67.56 438 SER B N 1
ATOM 6735 C CA . SER B 1 438 ? 12.547 -18.016 -31.172 1 67.56 438 SER B CA 1
ATOM 6736 C C . SER B 1 438 ? 12.32 -18.031 -32.688 1 67.56 438 SER B C 1
ATOM 6738 O O . SER B 1 438 ? 12.648 -19.016 -33.344 1 67.56 438 SER B O 1
ATOM 6740 N N . ALA B 1 439 ? 11.805 -16.828 -33.406 1 57.72 439 ALA B N 1
ATOM 6741 C CA . ALA B 1 439 ? 11.625 -16.719 -34.844 1 57.72 439 ALA B CA 1
ATOM 6742 C C . ALA B 1 439 ? 12.867 -16.141 -35.5 1 57.72 439 ALA B C 1
ATOM 6744 O O . ALA B 1 439 ? 13.641 -15.414 -34.875 1 57.72 439 ALA B O 1
#

Solvent-accessible surface area (backbone atoms only — not comparable to full-atom values): 43707 Å² total; per-residue (Å²): 128,85,76,80,76,82,82,77,79,77,79,77,72,75,72,68,71,68,80,66,80,78,57,50,63,43,71,40,76,71,79,61,94,64,98,64,49,44,30,19,23,36,27,36,40,46,93,76,55,79,55,86,38,23,34,22,35,40,27,35,67,39,73,39,84,82,45,89,67,48,36,32,36,38,40,32,32,18,70,55,14,15,12,10,60,43,45,32,31,61,37,37,28,57,37,30,50,40,67,47,89,88,55,72,73,56,42,76,41,81,34,94,41,19,55,27,43,64,16,20,33,36,28,39,12,40,41,49,53,5,32,78,11,40,54,59,77,86,62,40,44,55,41,61,66,58,36,35,48,30,51,50,36,21,50,43,49,52,34,65,77,35,58,86,55,30,83,24,44,30,31,31,30,5,30,28,42,10,16,33,50,25,32,44,37,51,36,51,41,63,72,27,54,87,46,96,74,36,55,61,58,43,81,57,30,35,32,27,32,20,33,53,32,36,40,78,53,28,49,78,38,41,49,61,38,35,31,46,60,49,25,42,50,69,38,50,36,54,54,44,40,52,47,41,51,51,26,47,52,26,46,75,71,67,38,25,53,60,20,33,53,46,44,53,51,47,53,50,49,48,30,60,65,39,57,44,45,36,46,44,28,63,80,38,83,55,56,85,57,55,60,63,30,43,27,54,36,51,57,34,71,67,43,26,56,58,51,49,47,72,90,69,75,80,48,35,44,58,26,66,69,38,29,61,37,31,30,38,40,66,45,47,61,38,52,66,31,48,31,51,34,50,68,69,66,41,30,35,38,37,34,19,10,37,41,13,57,73,39,10,39,53,32,45,50,52,46,61,64,62,46,69,51,94,56,37,68,59,46,48,58,38,67,75,47,77,39,67,48,97,89,33,70,30,37,41,33,35,63,42,95,52,42,34,40,34,40,32,55,79,7,17,51,51,34,37,52,56,30,29,63,50,40,29,51,51,53,52,50,53,53,50,56,51,52,58,68,76,99,128,84,76,77,74,82,80,76,79,74,78,76,73,69,74,66,73,67,79,66,78,77,54,50,61,47,68,42,77,71,79,63,94,64,98,65,54,43,30,24,24,37,28,35,39,46,91,76,56,78,56,84,39,23,33,24,35,40,27,35,66,40,73,38,84,80,45,91,66,49,35,32,35,38,41,31,32,18,70,55,15,16,12,10,62,42,45,32,30,60,37,35,28,56,37,30,50,40,68,46,90,89,55,72,72,57,42,75,41,80,34,95,42,18,54,27,44,65,16,20,33,36,29,39,11,42,42,47,53,3,32,80,11,41,56,58,78,87,63,39,44,55,40,60,67,57,35,34,48,30,49,50,36,20,50,43,48,51,32,64,76,35,57,87,54,31,84,23,43,29,29,31,30,6,29,28,41,9,15,33,50,26,33,45,38,52,37,51,41,64,72,26,52,88,46,96,73,36,55,59,57,44,82,58,29,35,33,27,33,21,33,53,33,38,41,78,52,28,49,77,38,40,48,61,40,35,29,46,59,49,26,40,50,68,39,50,37,55,54,44,40,53,46,42,52,50,27,47,52,26,47,76,71,66,37,25,53,62,19,35,54,47,44,52,51,46,53,51,50,48,30,59,63,40,58,41,46,35,48,45,28,66,83,39,83,55,57,86,57,55,63,64,33,43,27,53,36,52,58,33,70,68,44,25,57,58,51,53,48,75,90,71,76,80,48,36,45,58,26,67,68,39,30,61,36,30,30,37,39,64,43,47,61,38,51,66,31,49,31,52,34,51,68,72,66,41,30,35,38,38,34,19,11,37,39,12,56,72,38,10,41,53,32,44,51,53,44,62,63,64,46,70,51,95,56,35,70,58,45,48,59,37,66,74,47,77,39,68,46,97,87,34,67,29,38,39,32,37,63,43,95,51,42,35,40,34,39,32,56,79,7,17,49,52,34,37,51,56,31,29,60,50,40,28,50,50,54,52,50,54,54,50,55,54,53,58,68,76,99

InterPro domains:
  IPR001563 Peptidase S10, serine carboxypeptidase [PF00450] (33-432)
  IPR001563 Peptidase S10, serine carboxypeptidase [PR00724] (111-123)
  IPR001563 Peptidase S10, serine carboxypeptidase [PR00724] (124-134)
  IPR001563 Peptidase S10, serine carboxypeptidase [PR00724] (158-183)
  IPR001563 Peptidase S10, serine carboxypeptidase [PR00724] (403-416)
  IPR001563 Peptidase S10, serine carboxypeptidase [PTHR11802] (38-420)
  IPR029058 Alpha/Beta hydrolase fold [G3DSA:3.40.50.1820] (29-438)
  IPR029058 Alpha/Beta hydrolase fold [SSF53474] (33-433)
  IPR033124 Serine carboxypeptidases, histidine active site [PS00560] (403-420)

Secondary structure (DSSP, 8-state):
------------------SSSS--EEE--TTS-SS--SEEEEEESSTT--SS-EEEEEEE--SS--SSSPPEEEEE--TTTB-HHHHIIIIISSEEEE--TTS---EEEE-TT-GGGTSEEEEEE-STTSTT-B--GGGS--SHHHHHHHHHHHHHHHHHH-GGGTTSEEEEEEETTHHHHHHHHHHHHHHTTTSTT--SSEEEEEEEET----HHHHGGGHHHHHHHTT---HHHHHHHHHHHHHHHHHHHTT-HHHHHHHHHHHHHHHHHHHT-S-SS-TT-SS---HIIIIIHHHTSHHHHHHHTPPS-SPP-SB-HHHHHHTHHHHTS--HHHHHHHHHTT--EEEEEETT-SSSSHHHHHHHHHT--STTHHHHHTPPEEEEEETTEEEEEEEEETTEEEEEETT--S-HHHHSHHHHHHHHHHHHHHHHHHH-/------------------SSSS--EEE--TTS-SS--SEEEEEESSTT--SS-EEEEEEE--SS--SSSPPEEEEE--TTTB-HHHHIIIIISSEEEE--TTS---EEEE-TT-GGGTSEEEEEE-STTSTT-B--GGGS--SHHHHHHHHHHHHHHHHHHTGGGTTSEEEEEEETTHHHHHHHHHHHHHHTTTSTT--SSEEEEEEEET----HHHHGGGHHHHHHHTT---HHHHHHHHHHHHHHHHHHHTT-HHHHHHHHHHHHHHHHHHHT-S-SS-TT-SS---HIIIIIHHHTSHHHHHHHTPPS-SPP-SB-HHHHHHTHHHHTS--HHHHHHHHHTT--EEEEEETT-SSS-HHHHHHHHHT--STTHHHHHTPPEEEEEETTEEEEEEEEETTEEEEEETT--S-HHHHSHHHHHHHHHHHHHHHHHHH-

pLDDT: mean 89.39, std 17.21, range [20.45, 98.94]

Foldseek 3Di:
DPCPDDPPPDPPQPQPPPPDDAWRKRQDPPPDPDDFARTKTWFFLDLVSPDNFTKIKGKHAAQDAPDVVQAEEEEAEPLPFFFQVLCQQQFAHQWHWDADPVGDAIDIDGDPLHLSNRHMYMTIGDDAPHFLGHDDLVQQALALVSRLSSVQRRQQRVCVVVVVCLPHEYEYEYAAQGLLSQLVNLLVQVVCCPDPCHGSHHHQAYEYFLYLAALLQLLQCQLVLLVVLVLADPVLSVVLNVLSVVLNVCLVVLVQLVSLVSVVVSLVSSCVSNVAQHLLFRVDNHDDCSQPGVQSQCQDPVNCVSNVRDDDDRGGSGDVSSSSSHSRNSNPHSLVSVLSCVQVQRAYEYEAEPRRSRSHDPSVVRSLLVRDHPCNVVQVVFDWDFDDFPRHRQWIWGDDRRYIYIYGYQGGSSCSNRPVRSVSVVVVVSVVVSVVVVD/DPPPDDPPPPPPQPQPPPPDDQWRWRQDPPPDPDDFARTKTWFFLDLVSPDNFTKIKGKHAAPDAPDVVQAEEEEAEPLPFFFQVLCQQQFAHQWHWDADPVGDAIDIDGDPLHLSNRHMYMTIGDDAPHFLGHDDLVQQALALVSRLSSVQRRQQRVCVVVVVCLPHEYEYEYAAQGLLSQLVNLLVQVVCCPDPCHGSHHHQAYEYFLYLAALLQLLQCQLVLLVVLVLADPVLSVVLNVLSVVLNVCLVVLVQLVSLVSVVVSLVSSCVSNVAQHLLFRVDNHDDCSQPGVQSQCQDPVNCVSNVRDDDDRGGSGDVSSSNSHSRNSNPHSLVSVLSCVQVQRAYEYEAEPRRSRSHDVSVVRSLLVRDHPCNVVQVVFDWDFDDFPRHRQWIWGDDRRYIYIYGYQGGSSCSNRPVRSVSVVVVVSVVVSVVVVD

Nearest PDB structures (foldseek):
  4mws-assembly1_B  TM=7.809E-01  e=2.908E-28  Homo sapiens
  4cia-assembly1_A-2  TM=8.090E-01  e=3.147E-27  Homo sapiens
  4cib-assembly1_A-2  TM=7.907E-01  e=4.459E-27  Homo sapiens
  1ivy-assembly1_A  TM=7.592E-01  e=1.344E-26  Homo sapiens
  7kdv-assembly1_B  TM=7.717E-01  e=3.824E-26  Mus musculus

Sequence (878 aa):
MAQWGPTGWALLVCLIVCTDGAAFLTWFDRGQPTPGPTRSGYLPVDEHNQTTDALFFVFYEARVISSDPTPIILFLQGGPGCASTFGDLYEMGPYRAVKPPAGGATTLTENPFSWANNAAMVFIDAPLGTGFSFCDDDAIPRDGRTATLHLYNALQHFFRVNRYLQTRPLFIVGESYGAKFAARLADLAERKREGPDAPLFAVAGVGLGDGLVAPDIQIGEQADTASAFGLLSPSDFQSVFAKQEAVLRHIERGEWLHASLLRQDMLQQIVKAGAAATLLDVRRDVKYDADQVVQTYLNTTAARERNGARPGPEFLECNPKVDSALAEDRMQSALDSVEFLLRQGIPVLAYQGQFDAQDGVLVSTRWLDALSWDGADAFRSATKSYMTVAGRPALITRQVAHLRHVVVRGAGHMVPHDQPEAARAMIDDWIASIRSASAMAQWGPTGWALLVCLIVCTDGAAFLTWFDRGQPTPGPTRSGYLPVDEHNQTTDALFFVFYEARVISSDPTPIILFLQGGPGCASTFGDLYEMGPYRAVKPPAGGATTLTENPFSWANNAAMVFIDAPLGTGFSFCDDDAIPRDGRTATLHLYNALQHFFRVNRYLQTRPLFIVGESYGAKFAARLADLAERKREGPDAPLFAVAGVGLGDGLVAPDIQIGEQADTASAFGLLSPSDFQSVFAKQEAVLRHIERGEWLHASLLRQDMLQQIVKAGAAATLLDVRRDVKYDADQVVQTYLNTTAARERNGARPGPEFLECNPKVDSALAEDRMQSALDSVEFLLRQGIPVLAYQGQFDAQDGVLVSTRWLDALSWDGADAFRSATKSYMTVAGRPALITRQVAHLRHVVVRGAGHMVPHDQPEAARAMIDDWIASIRSASA

Radius of gyration: 31.96 Å; Cα contacts (8 Å, |Δi|>4): 1971; chains: 2; bounding box: 79×103×69 Å

Organism: Plasmodiophora brassicae (NCBI:txid37360)